Protein AF-W9CL90-F1 (afdb_monomer_lite)

InterPro domains:
  IPR006598 Glycosyl transferase CAP10 domain [PF05686] (351-623)
  IPR006598 Glycosyl transferase CAP10 domain [SM00672] (333-626)
  IPR029058 Alpha/Beta hydrolase fold [G3DSA:3.40.50.1820] (645-790)
  IPR029058 Alpha/Beta hydrolase fold [SSF53474] (654-787)
  IPR051091 Protein O-Glucosyltransferase/Glycosyltransferase 90 [PTHR12203] (60-626)

pLDDT: mean 80.27, std 22.8, range [22.78, 98.88]

Foldseek 3Di:
DDDDPVVVVVVVVVVVVVVVVVVVVVVVVVPDDCVVVVVDDDDPDDDDDDDDDDDDDDDDDDPDPPPDLFAQPPVLVVLLVVLVVVLVCVLVQADFALLSLQVVCCVVQLEFFFFCLVVLQVLCLVVLASHPRLQVLLCVLLLLLLLPFLLLQQLQLQCVCVPVVLQKKKFWQAQLARPDIGNDDPQNVLVRVLCVVRSNRFHTGMATEHRDQAFAEFAFQVSSVSSNVSSVVLRHYDLLFASDFDHPDPSHHDPPDDCDDPPDHPPSDDDQPKDWDAFAACLVRNLRLADCPFVSNDVVDDLVNLLVVAADPFLGFGSDLLSLLACSRCVVVCLLQFALRRGFHTHTYGNDLHAYAYQKHFPSGSHSHAPGSLLQPCPPQQQHADCPLFDALVQADQAEEDEEELFRHADELPRSCRHLLNVVQLVLALVSQQPPWAWAWFADLVDGSDTHIDGRDRCSVVSVRHYHYFYQYYDNYPPDDVSCVVPGDHDHDDGLSNSSSHQEYEADAGSAGDSNVLNQLQGLHAYEYEHSMDGSCPSVDGDSAQHDYARSNRRSVVNVSCQASWDDDPVCSCVVVDGTHDHDVVSSSRNSVRSNVSSVNQVDSSNSSSSVVSSSSSVSLSSGSCSSRHHDSDSSVVCVVVCVVSGSVCVVDVVDWLQQEEEDEDLVRVLLLVQLQQVCVLSVHDDGSYHHDDDDDDDDDDPDPVVSSVVSVCCCPPPDPPCVVPSSQLLPLDDPPSTDLPPPRQEYEYEDPDDPCPVSVVSNVVSSVVSVRNHDYDHFDDDPDDDDDDDDDDDCPDPVVVVVVRRPPDPPD

Structure (mmCIF, N/CA/C/O backbone):
data_AF-W9CL90-F1
#
_entry.id   AF-W9CL90-F1
#
loop_
_atom_site.group_PDB
_atom_site.id
_atom_site.type_symbol
_atom_site.label_atom_id
_atom_site.label_alt_id
_atom_site.label_comp_id
_atom_site.label_asym_id
_atom_site.label_entity_id
_atom_site.label_seq_id
_atom_site.pdbx_PDB_ins_code
_atom_site.Cartn_x
_atom_site.Cartn_y
_atom_site.Cartn_z
_atom_site.occupancy
_atom_site.B_iso_or_equiv
_atom_site.auth_seq_id
_atom_site.auth_comp_id
_atom_site.auth_asym_id
_atom_site.auth_atom_id
_atom_site.pdbx_PDB_model_num
ATOM 1 N N . MET A 1 1 ? -26.995 -78.312 32.414 1.00 48.09 1 MET A N 1
ATOM 2 C CA . MET A 1 1 ? -25.728 -77.677 31.990 1.00 48.09 1 MET A CA 1
ATOM 3 C C . MET A 1 1 ? -25.666 -76.278 32.576 1.00 48.09 1 MET A C 1
ATOM 5 O O . MET A 1 1 ? -26.435 -75.420 32.165 1.00 48.09 1 MET A O 1
ATOM 9 N N . GLY A 1 2 ? -24.845 -76.069 33.605 1.00 52.81 2 GLY A N 1
ATOM 10 C CA . GLY A 1 2 ? -24.644 -74.743 34.188 1.00 52.81 2 GLY A CA 1
ATOM 11 C C . GLY A 1 2 ? -23.597 -73.983 33.383 1.00 52.81 2 GLY A C 1
ATOM 12 O O . GLY A 1 2 ? -22.485 -74.477 33.246 1.00 52.81 2 GLY A O 1
ATOM 13 N N . LEU A 1 3 ? -23.953 -72.808 32.855 1.00 53.62 3 LEU A N 1
ATOM 14 C CA . LEU A 1 3 ? -23.000 -71.888 32.223 1.00 53.62 3 LEU A CA 1
ATOM 15 C C . LEU A 1 3 ? -21.817 -71.629 33.166 1.00 53.62 3 LEU A C 1
ATOM 17 O O . LEU A 1 3 ? -22.038 -71.260 34.327 1.00 53.62 3 LEU A O 1
ATOM 21 N N . ASP A 1 4 ? -20.604 -71.829 32.650 1.00 75.38 4 ASP A N 1
ATOM 22 C CA . ASP A 1 4 ? -19.334 -71.612 33.341 1.00 75.38 4 ASP A CA 1
ATOM 23 C C . ASP A 1 4 ? -19.204 -70.154 33.828 1.00 75.38 4 ASP A C 1
ATOM 25 O O . ASP A 1 4 ? -19.777 -69.213 33.263 1.00 75.38 4 ASP A O 1
ATOM 29 N N . ARG A 1 5 ? -18.462 -69.961 34.922 1.00 64.25 5 ARG A N 1
ATOM 30 C CA . ARG A 1 5 ? -18.294 -68.688 35.638 1.00 64.25 5 ARG A CA 1
ATOM 31 C C . ARG A 1 5 ? -17.820 -67.563 34.714 1.00 64.25 5 ARG A C 1
ATOM 33 O O . ARG A 1 5 ? -18.235 -66.421 34.913 1.00 64.25 5 ARG A O 1
ATOM 40 N N . GLY A 1 6 ? -17.000 -67.877 33.707 1.00 71.12 6 GLY A N 1
ATOM 41 C CA . GLY A 1 6 ? -16.540 -66.917 32.700 1.00 71.12 6 GLY A CA 1
ATOM 42 C C . GLY A 1 6 ? -17.664 -66.438 31.780 1.00 71.12 6 GLY A C 1
ATOM 43 O O . GLY A 1 6 ? -17.847 -65.235 31.597 1.00 71.12 6 GLY A O 1
ATOM 44 N N . GLN A 1 7 ? -18.493 -67.360 31.288 1.00 65.06 7 GLN A N 1
ATOM 45 C CA . GLN A 1 7 ? -19.619 -67.035 30.408 1.00 65.06 7 GLN A CA 1
ATOM 46 C C . GLN A 1 7 ? -20.720 -66.264 31.139 1.00 65.06 7 GLN A C 1
ATOM 48 O O . GLN A 1 7 ? -21.286 -65.333 30.572 1.00 65.06 7 GLN A O 1
ATOM 53 N N . ARG A 1 8 ? -20.969 -66.563 32.422 1.00 68.88 8 ARG A N 1
ATOM 54 C CA . ARG A 1 8 ? -21.892 -65.762 33.248 1.00 68.88 8 ARG A CA 1
ATOM 55 C C . ARG A 1 8 ? -21.402 -64.331 33.433 1.00 68.88 8 ARG A C 1
ATOM 57 O O . ARG A 1 8 ? -22.210 -63.416 33.363 1.00 68.88 8 ARG A O 1
ATOM 64 N N . ARG A 1 9 ? -20.097 -64.126 33.642 1.00 68.00 9 ARG A N 1
ATOM 65 C CA . ARG A 1 9 ? -19.510 -62.781 33.770 1.00 68.00 9 ARG A CA 1
ATOM 66 C C . ARG A 1 9 ? -19.570 -62.006 32.461 1.00 68.00 9 ARG A C 1
ATOM 68 O O . ARG A 1 9 ? -19.893 -60.826 32.491 1.00 68.00 9 ARG A O 1
ATOM 75 N N . PHE A 1 10 ? -19.331 -62.670 31.335 1.00 71.44 10 PHE A N 1
ATOM 76 C CA . PHE A 1 10 ? -19.436 -62.048 30.018 1.00 71.44 10 PHE A CA 1
ATOM 77 C C . PHE A 1 10 ? -20.881 -61.654 29.680 1.00 71.44 10 PHE A C 1
ATOM 79 O O . PHE A 1 10 ? -21.128 -60.532 29.246 1.00 71.44 10 PHE A O 1
ATOM 86 N N . PHE A 1 11 ? -21.853 -62.525 29.969 1.00 73.12 11 PHE A N 1
ATOM 87 C CA . PHE A 1 11 ? -23.269 -62.207 29.773 1.00 73.12 11 PHE A CA 1
ATOM 88 C C . PHE A 1 11 ? -23.740 -61.084 30.703 1.00 73.12 11 PHE A C 1
ATOM 90 O O . PHE A 1 11 ? -24.457 -60.188 30.270 1.00 73.12 11 PHE A O 1
ATOM 97 N N . LEU A 1 12 ? -23.295 -61.091 31.965 1.00 72.50 12 LEU A N 1
ATOM 98 C CA . LEU A 1 12 ? -23.587 -60.011 32.907 1.00 72.50 12 LEU A CA 1
ATOM 99 C C . LEU A 1 12 ? -22.992 -58.683 32.422 1.00 72.50 12 LEU A C 1
ATOM 101 O O . LEU A 1 12 ? -23.651 -57.655 32.511 1.00 72.50 12 LEU A O 1
ATOM 105 N N . PHE A 1 13 ? -21.777 -58.711 31.867 1.00 75.75 13 PHE A N 1
ATOM 106 C CA . PHE A 1 13 ? -21.130 -57.528 31.309 1.00 75.75 13 PHE A CA 1
ATOM 107 C C . PHE A 1 13 ? -21.915 -56.977 30.115 1.00 75.75 13 PHE A C 1
ATOM 109 O O . PHE A 1 13 ? -22.248 -55.799 30.114 1.00 75.75 13 PHE A O 1
ATOM 116 N N . LEU A 1 14 ? -22.318 -57.826 29.164 1.00 75.81 14 LEU A N 1
ATOM 117 C CA . LEU A 1 14 ? -23.127 -57.405 28.013 1.00 75.81 14 LEU A CA 1
ATOM 118 C C . LEU A 1 14 ? -24.494 -56.840 28.418 1.00 75.81 14 LEU A C 1
ATOM 120 O O . LEU A 1 14 ? -24.935 -55.844 27.847 1.00 75.81 14 LEU A O 1
ATOM 124 N N . VAL A 1 15 ? -25.149 -57.431 29.421 1.00 80.38 15 VAL A N 1
ATOM 125 C CA . VAL A 1 15 ? -26.426 -56.922 29.946 1.00 80.38 15 VAL A CA 1
ATOM 126 C C . VAL A 1 15 ? -26.234 -55.569 30.633 1.00 80.38 15 VAL A C 1
ATOM 128 O O . VAL A 1 15 ? -27.025 -54.657 30.406 1.00 80.38 15 VAL A O 1
ATOM 131 N N . VAL A 1 16 ? -25.166 -55.395 31.416 1.00 78.88 16 VAL A N 1
ATOM 132 C CA . VAL A 1 16 ? -24.849 -54.115 32.069 1.00 78.88 16 VAL A CA 1
ATOM 133 C C . VAL A 1 16 ? -24.507 -53.042 31.035 1.00 78.88 16 VAL A C 1
ATOM 135 O O . VAL A 1 16 ? -25.037 -51.938 31.117 1.00 78.88 16 VAL A O 1
ATOM 138 N N . THR A 1 17 ? -23.699 -53.353 30.020 1.00 77.94 17 THR A N 1
ATOM 139 C CA . THR A 1 17 ? -23.382 -52.410 28.937 1.00 77.94 17 THR A CA 1
ATOM 140 C C . THR A 1 17 ? -24.631 -52.051 28.130 1.00 77.94 17 THR A C 1
ATOM 142 O O . THR A 1 17 ? -24.855 -50.877 27.846 1.00 77.94 17 THR A O 1
ATOM 145 N N . GLY A 1 18 ? -25.492 -53.028 27.826 1.00 82.62 18 GLY A N 1
ATOM 146 C CA . GLY A 1 18 ? -26.768 -52.796 27.149 1.00 82.62 18 GLY A CA 1
ATOM 147 C C . GLY A 1 18 ? -27.716 -51.907 27.956 1.00 82.62 18 GLY A C 1
ATOM 148 O O . GLY A 1 18 ? -28.317 -50.993 27.397 1.00 82.62 18 GLY A O 1
ATOM 149 N N . LEU A 1 19 ? -27.796 -52.107 29.276 1.00 72.12 19 LEU A N 1
ATOM 150 C CA . LEU A 1 19 ? -28.593 -51.265 30.171 1.00 72.12 19 LEU A CA 1
ATOM 151 C C . LEU A 1 19 ? -28.024 -49.850 30.295 1.00 72.12 19 LEU A C 1
ATOM 153 O O . LEU A 1 19 ? -28.802 -48.905 30.280 1.00 72.12 19 LEU A O 1
ATOM 157 N N . ILE A 1 20 ? -26.698 -49.681 30.348 1.00 74.50 20 ILE A N 1
ATOM 158 C CA . ILE A 1 20 ? -26.055 -48.356 30.361 1.00 74.50 20 ILE A CA 1
ATOM 159 C C . ILE A 1 20 ? -26.360 -47.607 29.063 1.00 74.50 20 ILE A C 1
ATOM 161 O O . ILE A 1 20 ? -26.754 -46.447 29.109 1.00 74.50 20 ILE A O 1
ATOM 165 N N . ILE A 1 21 ? -26.245 -48.273 27.911 1.00 74.94 21 ILE A N 1
ATOM 166 C CA . ILE A 1 21 ? -26.557 -47.673 26.609 1.00 74.94 21 ILE A CA 1
ATOM 167 C C . ILE A 1 21 ? -28.049 -47.327 26.519 1.00 74.94 21 ILE A C 1
ATOM 169 O O . ILE A 1 21 ? -28.396 -46.252 26.033 1.00 74.94 21 ILE A O 1
ATOM 173 N N . LEU A 1 22 ? -28.938 -48.194 27.009 1.00 70.50 22 LEU A N 1
ATOM 174 C CA . LEU A 1 22 ? -30.378 -47.931 27.038 1.00 70.50 22 LEU A CA 1
ATOM 175 C C . LEU A 1 22 ? -30.711 -46.735 27.942 1.00 70.50 22 LEU A C 1
ATOM 177 O O . LEU A 1 22 ? -31.486 -45.874 27.539 1.00 70.50 22 LEU A O 1
ATOM 181 N N . PHE A 1 23 ? -30.092 -46.645 29.122 1.00 63.16 23 PHE A N 1
ATOM 182 C CA . PHE A 1 23 ? -30.293 -45.540 30.062 1.00 63.16 23 PHE A CA 1
ATOM 183 C C . PHE A 1 23 ? -29.749 -44.221 29.504 1.00 63.16 23 PHE A C 1
ATOM 185 O O . PHE A 1 23 ? -30.415 -43.197 29.590 1.00 63.16 23 PHE A O 1
ATOM 192 N N . PHE A 1 24 ? -28.584 -44.253 28.851 1.00 64.00 24 PHE A N 1
ATOM 193 C CA . PHE A 1 24 ? -27.991 -43.079 28.210 1.00 64.00 24 PHE A CA 1
ATOM 194 C C . PHE A 1 24 ? -28.850 -42.576 27.041 1.00 64.00 24 PHE A C 1
ATOM 196 O O . PHE A 1 24 ? -29.057 -41.373 26.892 1.00 64.00 24 PHE A O 1
ATOM 203 N N . ASN A 1 25 ? -29.415 -43.491 26.247 1.00 57.31 25 ASN A N 1
ATOM 204 C CA . ASN A 1 25 ? -30.328 -43.139 25.160 1.00 57.31 25 ASN A CA 1
ATOM 205 C C . ASN A 1 25 ? -31.690 -42.641 25.673 1.00 57.31 25 ASN A C 1
ATOM 207 O O . ASN A 1 25 ? -32.217 -41.675 25.128 1.00 57.31 25 ASN A O 1
ATOM 211 N N . LEU A 1 26 ? -32.243 -43.237 26.737 1.00 56.31 26 LEU A N 1
ATOM 212 C CA . LEU A 1 26 ? -33.480 -42.765 27.376 1.00 56.31 26 LEU A CA 1
ATOM 213 C C . LEU A 1 26 ? -33.299 -41.388 28.038 1.00 56.31 26 LEU A C 1
ATOM 215 O O . LEU A 1 26 ? -34.184 -40.547 27.910 1.00 56.31 26 LEU A O 1
ATOM 219 N N . SER A 1 27 ? -32.149 -41.118 28.664 1.00 47.44 27 SER A N 1
ATOM 220 C CA . SER A 1 27 ? -31.823 -39.799 29.230 1.00 47.44 27 SER A CA 1
ATOM 221 C C . SER A 1 27 ? -31.562 -38.725 28.170 1.00 47.44 27 SER A C 1
ATOM 223 O O . SER A 1 27 ? -31.896 -37.564 28.394 1.00 47.44 27 SER A O 1
ATOM 225 N N . MET A 1 28 ? -31.015 -39.091 27.007 1.00 50.53 28 MET A N 1
ATOM 226 C CA . MET A 1 28 ? -30.909 -38.187 25.851 1.00 50.53 28 MET A CA 1
ATOM 227 C C . MET A 1 28 ? -32.284 -37.864 25.245 1.00 50.53 28 MET A C 1
ATOM 229 O O . MET A 1 28 ? -32.497 -36.756 24.763 1.00 50.53 28 MET A O 1
ATOM 233 N N . LEU A 1 29 ? -33.232 -38.808 25.296 1.00 47.31 29 LEU A N 1
ATOM 234 C CA . LEU A 1 29 ? -34.600 -38.626 24.799 1.00 47.31 29 LEU A CA 1
ATOM 235 C C . LEU A 1 29 ? -35.500 -37.819 25.753 1.00 47.31 29 LEU A C 1
ATOM 237 O O . LEU A 1 29 ? -36.477 -37.237 25.290 1.00 47.31 29 LEU A O 1
ATOM 241 N N . SER A 1 30 ? -35.188 -37.750 27.053 1.00 46.91 30 SER A N 1
ATOM 242 C CA . SER A 1 30 ? -35.998 -37.026 28.049 1.00 46.91 30 SER A CA 1
ATOM 243 C C . SER A 1 30 ? -35.597 -35.563 28.276 1.00 46.91 30 SER A C 1
ATOM 245 O O . SER A 1 30 ? -36.215 -34.901 29.106 1.00 46.91 30 SER A O 1
ATOM 247 N N . GLY A 1 31 ? -34.581 -35.038 27.577 1.00 43.25 31 GLY A N 1
ATOM 248 C CA . GLY A 1 31 ? -34.228 -33.608 27.608 1.00 43.25 31 GLY A CA 1
ATOM 249 C C . GLY A 1 31 ? -33.815 -33.055 28.981 1.00 43.25 31 GLY A C 1
ATOM 250 O O . GLY A 1 31 ? -33.847 -31.848 29.198 1.00 43.25 31 GLY A O 1
ATOM 251 N N . THR A 1 32 ? -33.439 -33.914 29.928 1.00 43.84 32 THR A N 1
ATOM 252 C CA . THR A 1 32 ? -33.019 -33.503 31.273 1.00 43.84 32 THR A CA 1
ATOM 253 C C . THR A 1 32 ? -31.520 -33.208 31.312 1.00 43.84 32 THR A C 1
ATOM 255 O O . THR A 1 32 ? -30.696 -34.113 31.196 1.00 43.84 32 THR A O 1
ATOM 258 N N . ASP A 1 33 ? -31.178 -31.934 31.506 1.00 43.72 33 ASP A N 1
ATOM 259 C CA . ASP A 1 33 ? -29.817 -31.415 31.665 1.00 43.72 33 ASP A CA 1
ATOM 260 C C . ASP A 1 33 ? -29.103 -32.029 32.889 1.00 43.72 33 ASP A C 1
ATOM 262 O O . ASP A 1 33 ? -29.342 -31.670 34.046 1.00 43.72 33 ASP A O 1
ATOM 266 N N . MET A 1 34 ? -28.202 -32.980 32.632 1.00 40.06 34 MET A N 1
ATOM 267 C CA . MET A 1 34 ? -27.431 -33.683 33.661 1.00 40.06 34 MET A CA 1
ATOM 268 C C . MET A 1 34 ? -26.185 -32.908 34.131 1.00 40.06 34 MET A C 1
ATOM 270 O O . MET A 1 34 ? -25.451 -33.401 34.989 1.00 40.06 34 MET A O 1
ATOM 274 N N . ARG A 1 35 ? -25.928 -31.696 33.613 1.00 42.03 35 ARG A N 1
ATOM 275 C CA . ARG A 1 35 ? -24.777 -30.872 34.027 1.00 42.03 35 ARG A CA 1
ATOM 276 C C . ARG A 1 35 ? -25.053 -30.093 35.318 1.00 42.03 35 ARG A C 1
ATOM 278 O O . ARG A 1 35 ? -24.118 -29.791 36.059 1.00 42.03 35 ARG A O 1
ATOM 285 N N . SER A 1 36 ? -26.324 -29.850 35.645 1.00 41.22 36 SER A N 1
ATOM 286 C CA . SER A 1 36 ? -26.751 -29.189 36.891 1.00 41.22 36 SER A CA 1
ATOM 287 C C . SER A 1 36 ? -26.841 -30.141 38.100 1.00 41.22 36 SER A C 1
ATOM 289 O O . SER A 1 36 ? -26.612 -29.718 39.234 1.00 41.22 36 SER A O 1
ATOM 291 N N . ASN A 1 37 ? -27.075 -31.441 37.875 1.00 38.84 37 ASN A N 1
ATOM 292 C CA . ASN A 1 37 ? -27.251 -32.441 38.942 1.00 38.84 37 ASN A CA 1
ATOM 293 C C . ASN A 1 37 ? -25.967 -33.185 39.359 1.00 38.84 37 ASN A C 1
ATOM 295 O O . ASN A 1 37 ? -25.951 -33.844 40.396 1.00 38.84 37 ASN A O 1
ATOM 299 N N . LEU A 1 38 ? -24.854 -33.014 38.637 1.00 41.00 38 LEU A N 1
ATOM 300 C CA . LEU A 1 38 ? -23.537 -33.532 39.045 1.00 41.00 38 LEU A CA 1
ATOM 301 C C . LEU A 1 38 ? -22.841 -32.685 40.131 1.00 41.00 38 LEU A C 1
ATOM 303 O O . LEU A 1 38 ? -21.807 -33.090 40.652 1.00 41.00 38 LEU A O 1
ATOM 307 N N . LYS A 1 39 ? -23.428 -31.549 40.543 1.00 40.12 39 LYS A N 1
ATOM 308 C CA . LYS A 1 39 ? -22.955 -30.743 41.687 1.00 40.12 39 LYS A CA 1
ATOM 309 C C . LYS A 1 39 ? -23.517 -31.183 43.050 1.00 40.12 39 LYS A C 1
ATOM 311 O O . LYS A 1 39 ? -23.249 -30.521 44.047 1.00 40.12 39 LYS A O 1
ATOM 316 N N . LYS A 1 40 ? -24.296 -32.273 43.123 1.00 36.72 40 LYS A N 1
ATOM 317 C CA . LYS A 1 40 ? -24.965 -32.721 44.364 1.00 36.72 40 LYS A CA 1
ATOM 318 C C . LYS A 1 40 ? -24.824 -34.222 44.657 1.00 36.72 40 LYS A C 1
ATOM 320 O O . LYS A 1 40 ? -25.774 -34.848 45.116 1.00 36.72 40 LYS A O 1
ATOM 325 N N . ILE A 1 41 ? -23.642 -34.801 44.441 1.00 36.09 41 ILE A N 1
ATOM 326 C CA . ILE A 1 41 ? -23.310 -36.120 45.010 1.00 36.09 41 ILE A CA 1
ATOM 327 C C . ILE A 1 41 ? -22.367 -35.909 46.207 1.00 36.09 41 ILE A C 1
ATOM 329 O O . ILE A 1 41 ? -21.264 -35.396 46.016 1.00 36.09 41 ILE A O 1
ATOM 333 N N . PRO A 1 42 ? -22.769 -36.274 47.437 1.00 31.05 42 PRO A N 1
ATOM 334 C CA . PRO A 1 42 ? -21.910 -36.178 48.608 1.00 31.05 42 PRO A CA 1
ATOM 335 C C . PRO A 1 42 ? -20.895 -37.329 48.620 1.00 31.05 42 PRO A C 1
ATOM 337 O O . PRO A 1 42 ? -21.272 -38.499 48.612 1.00 31.05 42 PRO A O 1
ATOM 340 N N . ILE A 1 43 ? -19.604 -36.994 48.677 1.00 39.03 43 ILE A N 1
ATOM 341 C CA . ILE A 1 43 ? -18.529 -37.934 49.017 1.00 39.03 43 ILE A CA 1
ATOM 342 C C . ILE A 1 43 ? -18.464 -38.011 50.554 1.00 39.03 43 ILE A C 1
ATOM 344 O O . ILE A 1 43 ? -18.226 -36.984 51.193 1.00 39.03 43 ILE A O 1
ATOM 348 N N . PRO A 1 44 ? -18.659 -39.180 51.190 1.00 28.27 44 PRO A N 1
ATOM 349 C CA . PRO A 1 44 ? -18.466 -39.320 52.630 1.00 28.27 44 PRO A CA 1
ATOM 350 C C . PRO A 1 44 ? -16.968 -39.241 52.958 1.00 28.27 44 PRO A C 1
ATOM 352 O O . PRO A 1 44 ? -16.210 -40.090 52.496 1.00 28.27 44 PRO A O 1
ATOM 355 N N . GLY A 1 45 ? -16.528 -38.265 53.768 1.00 36.53 45 GLY A N 1
ATOM 356 C CA . GLY A 1 45 ? -15.206 -38.374 54.408 1.00 36.53 45 GLY A CA 1
ATOM 357 C C . GLY A 1 45 ? -14.374 -37.126 54.712 1.00 36.53 45 GLY A C 1
ATOM 358 O O . GLY A 1 45 ? -13.262 -37.313 55.192 1.00 36.53 45 GLY A O 1
ATOM 359 N N . LEU A 1 46 ? -14.833 -35.886 54.512 1.00 32.31 46 LEU A N 1
ATOM 360 C CA . LEU A 1 46 ? -14.036 -34.704 54.891 1.00 32.31 46 LEU A CA 1
ATOM 361 C C . LEU A 1 46 ? -14.826 -33.728 55.773 1.00 32.31 46 LEU A C 1
ATOM 363 O O . LEU A 1 46 ? -15.954 -33.351 55.478 1.00 32.31 46 LEU A O 1
ATOM 367 N N . LYS A 1 47 ? -14.216 -33.408 56.920 1.00 32.75 47 LYS A N 1
ATOM 368 C CA . LYS A 1 47 ? -14.766 -32.670 58.062 1.00 32.75 47 LYS A CA 1
ATOM 369 C C . LYS A 1 47 ? -14.925 -31.165 57.780 1.00 32.75 47 LYS A C 1
ATOM 371 O O . LYS A 1 47 ? -14.038 -30.543 57.213 1.00 32.75 47 LYS A O 1
ATOM 376 N N . ASN A 1 48 ? -16.037 -30.632 58.292 1.00 28.11 48 ASN A N 1
ATOM 377 C CA . ASN A 1 48 ? -16.426 -29.241 58.589 1.00 28.11 48 ASN A CA 1
ATOM 378 C C . ASN A 1 48 ? -15.295 -28.200 58.751 1.00 28.11 48 ASN A C 1
ATOM 380 O O . ASN A 1 48 ? -14.370 -28.464 59.521 1.00 28.11 48 ASN A O 1
ATOM 384 N N . LYS A 1 49 ? -15.469 -26.969 58.217 1.00 30.06 49 LYS A N 1
ATOM 385 C CA . LYS A 1 49 ? -15.983 -25.730 58.895 1.00 30.06 49 LYS A CA 1
ATOM 386 C C . LYS A 1 49 ? -15.780 -24.458 58.000 1.00 30.06 49 LYS A C 1
ATOM 388 O O . LYS A 1 49 ? -15.012 -24.559 57.052 1.00 30.06 49 LYS A O 1
ATOM 393 N N . PRO A 1 50 ? -16.359 -23.271 58.312 1.00 29.48 50 PRO A N 1
ATOM 394 C CA . PRO A 1 50 ? -17.721 -22.829 57.990 1.00 29.48 50 PRO A CA 1
ATOM 395 C C . PRO A 1 50 ? -17.799 -21.585 57.063 1.00 29.48 50 PRO A C 1
ATOM 397 O O . PRO A 1 50 ? -16.793 -20.986 56.697 1.00 29.48 50 PRO A O 1
ATOM 400 N N . ASP A 1 51 ? -19.047 -21.240 56.753 1.00 26.50 51 ASP A N 1
ATOM 401 C CA . ASP A 1 51 ? -19.606 -20.184 55.902 1.00 26.50 51 ASP A CA 1
ATOM 402 C C . ASP A 1 51 ? -19.061 -18.748 56.033 1.00 26.50 51 ASP A C 1
ATOM 404 O O . ASP A 1 51 ? -18.780 -18.257 57.128 1.00 26.50 51 ASP A O 1
ATOM 408 N N . SER A 1 52 ? -19.116 -18.027 54.905 1.00 26.47 52 SER A N 1
ATOM 409 C CA . SER A 1 52 ? -19.576 -16.633 54.872 1.00 26.47 52 SER A CA 1
ATOM 410 C C . SER A 1 52 ? -20.437 -16.369 53.623 1.00 26.47 52 SER A C 1
ATOM 412 O O . SER A 1 52 ? -19.972 -16.520 52.492 1.00 26.47 52 SER A O 1
ATOM 414 N N . ASP A 1 53 ? -21.687 -16.000 53.905 1.00 25.78 53 ASP A N 1
ATOM 415 C CA . ASP A 1 53 ? -22.757 -15.365 53.117 1.00 25.78 53 ASP A CA 1
ATOM 416 C C . ASP A 1 53 ? -22.357 -14.621 51.826 1.00 25.78 53 ASP A C 1
ATOM 418 O O . ASP A 1 53 ? -21.394 -13.864 51.806 1.00 25.78 53 ASP A O 1
ATOM 422 N N . SER A 1 54 ? -23.037 -14.903 50.701 1.00 25.47 54 SER A N 1
ATOM 423 C CA . SER A 1 54 ? -24.166 -14.138 50.099 1.00 25.47 54 SER A CA 1
ATOM 424 C C . SER A 1 54 ? -23.683 -12.912 49.293 1.00 25.47 54 SER A C 1
ATOM 426 O O . SER A 1 54 ? -22.804 -12.193 49.731 1.00 25.47 54 SER A O 1
ATOM 428 N N . SER A 1 55 ? -24.120 -12.585 48.076 1.00 26.45 55 SER A N 1
ATOM 429 C CA . SER A 1 55 ? -25.259 -12.976 47.246 1.00 26.45 55 SER A CA 1
ATOM 430 C C . SER A 1 55 ? -24.916 -12.671 45.774 1.00 26.45 55 SER A C 1
ATOM 432 O O . SER A 1 55 ? -24.527 -11.548 45.457 1.00 26.45 55 SER A O 1
ATOM 434 N N . LYS A 1 56 ? -25.087 -13.638 44.864 1.00 24.27 56 LYS A N 1
ATOM 435 C CA . LYS A 1 56 ? -25.134 -13.405 43.410 1.00 24.27 56 LYS A CA 1
ATOM 436 C C . LYS A 1 56 ? -26.599 -13.307 42.988 1.00 24.27 56 LYS A C 1
ATOM 438 O O . LYS A 1 56 ? -27.326 -14.286 43.144 1.00 24.27 56 LYS A O 1
ATOM 443 N N . SER A 1 57 ? -27.015 -12.165 42.449 1.00 24.70 57 SER A N 1
ATOM 444 C CA . SER A 1 57 ? -28.187 -12.077 41.577 1.00 24.70 57 SER A CA 1
ATOM 445 C C . SER A 1 57 ? -27.782 -12.478 40.153 1.00 24.70 57 SER A C 1
ATOM 447 O O . SER A 1 57 ? -26.685 -12.179 39.684 1.00 24.70 57 SER A O 1
ATOM 449 N N . SER A 1 58 ? -28.650 -13.257 39.515 1.00 22.78 58 SER A N 1
ATOM 450 C CA . SER A 1 58 ? -28.472 -13.887 38.205 1.00 22.78 58 SER A CA 1
ATOM 451 C C . SER A 1 58 ? -28.377 -12.875 37.053 1.00 22.78 58 SER A C 1
ATOM 453 O O . SER A 1 58 ? -29.117 -11.894 37.077 1.00 22.78 58 SER A O 1
ATOM 455 N N . PRO A 1 59 ? -27.581 -13.131 35.996 1.00 25.72 59 PRO A N 1
ATOM 456 C CA . PRO A 1 59 ? -27.713 -12.415 34.734 1.00 25.72 59 PRO A CA 1
ATOM 457 C C . PRO A 1 59 ? -28.842 -13.038 33.903 1.00 25.72 59 PRO A C 1
ATOM 459 O O . PRO A 1 59 ? -28.813 -14.228 33.579 1.00 25.72 59 PRO A O 1
ATOM 462 N N . SER A 1 60 ? -29.852 -12.236 33.577 1.00 24.75 60 SER A N 1
ATOM 463 C CA . SER A 1 60 ? -30.861 -12.548 32.568 1.00 24.75 60 SER A CA 1
ATOM 464 C C . SER A 1 60 ? -30.248 -12.391 31.176 1.00 24.75 60 SER A C 1
ATOM 466 O O . SER A 1 60 ? -29.980 -11.274 30.742 1.00 24.75 60 SER A O 1
ATOM 468 N N . HIS A 1 61 ? -30.039 -13.503 30.474 1.00 30.77 61 HIS A N 1
ATOM 469 C CA . HIS A 1 61 ? -29.849 -13.501 29.026 1.00 30.77 61 HIS A CA 1
ATOM 470 C C . HIS A 1 61 ? -31.209 -13.299 28.350 1.00 30.77 61 HIS A C 1
ATOM 472 O O . HIS A 1 61 ? -32.031 -14.215 28.326 1.00 30.77 61 HIS A O 1
ATOM 478 N N . GLN A 1 62 ? -31.428 -12.104 27.812 1.00 25.44 62 GLN A N 1
ATOM 479 C CA . GLN A 1 62 ? -32.374 -11.844 26.731 1.00 25.44 62 GLN A CA 1
ATOM 480 C C . GLN A 1 62 ? -31.694 -10.887 25.751 1.00 25.44 62 GLN A C 1
ATOM 482 O O . GLN A 1 62 ? -31.894 -9.682 25.806 1.00 25.44 62 GLN A O 1
ATOM 487 N N . ASP A 1 63 ? -30.874 -11.448 24.862 1.00 28.44 63 ASP A N 1
ATOM 488 C CA . ASP A 1 63 ? -30.547 -10.805 23.593 1.00 28.44 63 ASP A CA 1
ATOM 489 C C . ASP A 1 63 ? -31.784 -10.959 22.698 1.00 28.44 63 ASP A C 1
ATOM 491 O O . ASP A 1 63 ? -31.989 -11.984 22.047 1.00 28.44 63 ASP A O 1
ATOM 495 N N . GLN A 1 64 ? -32.683 -9.976 22.749 1.00 27.06 64 GLN A N 1
ATOM 496 C CA . GLN A 1 64 ? -33.656 -9.775 21.683 1.00 27.06 64 GLN A CA 1
ATOM 497 C C . GLN A 1 64 ? -32.973 -8.947 20.595 1.00 27.06 64 GLN A C 1
ATOM 499 O O . GLN A 1 64 ? -32.811 -7.737 20.735 1.00 27.06 64 GLN A O 1
ATOM 504 N N . GLU A 1 65 ? -32.585 -9.606 19.502 1.00 30.56 65 GLU A N 1
ATOM 505 C CA . GLU A 1 65 ? -32.336 -8.943 18.223 1.00 30.56 65 GLU A CA 1
ATOM 506 C C . GLU A 1 65 ? -33.618 -8.230 17.781 1.00 30.56 65 GLU A C 1
ATOM 508 O O . GLU A 1 65 ? -34.528 -8.806 17.181 1.00 30.56 65 GLU A O 1
ATOM 513 N N . VAL A 1 66 ? -33.702 -6.942 18.097 1.00 28.69 66 VAL A N 1
ATOM 514 C CA . VAL A 1 66 ? -34.632 -6.037 17.438 1.00 28.69 66 VAL A CA 1
ATOM 515 C C . VAL A 1 66 ? -34.009 -5.703 16.087 1.00 28.69 66 VAL A C 1
ATOM 517 O O . VAL A 1 66 ? -33.234 -4.758 15.969 1.00 28.69 66 VAL A O 1
ATOM 520 N N . VAL A 1 67 ? -34.352 -6.479 15.055 1.00 32.00 67 VAL A N 1
ATOM 521 C CA . VAL A 1 67 ? -34.254 -6.015 13.665 1.00 32.00 67 VAL A CA 1
ATOM 522 C C . VAL A 1 67 ? -35.225 -4.840 13.547 1.00 32.00 67 VAL A C 1
ATOM 524 O O . VAL A 1 67 ? -36.427 -5.012 13.348 1.00 32.00 67 VAL A O 1
ATOM 527 N N . GLY A 1 68 ? -34.715 -3.642 13.823 1.00 32.34 68 GLY A N 1
ATOM 528 C CA . GLY A 1 68 ? -35.462 -2.401 13.746 1.00 32.34 68 GLY A CA 1
ATOM 529 C C . GLY A 1 68 ? -35.807 -2.088 12.297 1.00 32.34 68 GLY A C 1
ATOM 530 O O . GLY A 1 68 ? -34.926 -1.957 11.458 1.00 32.34 68 GLY A O 1
ATOM 531 N N . ASP A 1 69 ? -37.101 -1.926 12.045 1.00 35.62 69 ASP A N 1
ATOM 532 C CA . ASP A 1 69 ? -37.769 -1.488 10.810 1.00 35.62 69 ASP A CA 1
ATOM 533 C C . ASP A 1 69 ? -37.452 -0.013 10.437 1.00 35.62 69 ASP A C 1
ATOM 535 O O . ASP A 1 69 ? -38.284 0.723 9.912 1.00 35.62 69 ASP A O 1
ATOM 539 N N . THR A 1 70 ? -36.248 0.462 10.760 1.00 48.12 70 THR A N 1
ATOM 540 C CA . THR A 1 70 ? -35.730 1.792 10.421 1.00 48.12 70 THR A CA 1
ATOM 541 C C . THR A 1 70 ? -34.440 1.587 9.650 1.00 48.12 70 THR A C 1
ATOM 543 O O . THR A 1 70 ? -33.493 1.047 10.214 1.00 48.12 70 THR A O 1
ATOM 546 N N . ALA A 1 71 ? -34.405 1.989 8.376 1.00 66.56 71 ALA A N 1
ATOM 547 C CA . ALA A 1 71 ? -33.184 1.969 7.576 1.00 66.56 71 ALA A CA 1
ATOM 548 C C . ALA A 1 71 ? -32.073 2.687 8.354 1.00 66.56 71 ALA A C 1
ATOM 550 O O . ALA A 1 71 ? -32.193 3.888 8.592 1.00 66.56 71 ALA A O 1
ATOM 551 N N . ASP A 1 72 ? -31.058 1.949 8.805 1.00 81.00 72 ASP A N 1
ATOM 552 C CA . ASP A 1 72 ? -29.899 2.514 9.489 1.00 81.00 72 ASP A CA 1
ATOM 553 C C . ASP A 1 72 ? -29.170 3.452 8.512 1.00 81.00 72 ASP A C 1
ATOM 555 O O . ASP A 1 72 ? -28.799 3.049 7.406 1.00 81.00 72 ASP A O 1
ATOM 559 N N . GLN A 1 73 ? -29.041 4.727 8.886 1.00 90.62 73 GLN A N 1
ATOM 560 C CA . GLN A 1 73 ? -28.454 5.785 8.059 1.00 90.62 73 GLN A CA 1
ATOM 561 C C . GLN A 1 73 ? -27.038 6.153 8.513 1.00 90.62 73 GLN A C 1
ATOM 563 O O . GLN A 1 73 ? -26.569 7.257 8.230 1.00 90.62 73 GLN A O 1
ATOM 568 N N . HIS A 1 74 ? -26.344 5.273 9.239 1.00 93.69 74 HIS A N 1
ATOM 569 C CA . HIS A 1 74 ? -24.968 5.527 9.635 1.00 93.69 74 HIS A CA 1
ATOM 570 C C . HIS A 1 74 ? -24.062 5.689 8.391 1.00 93.69 74 HIS A C 1
ATOM 572 O O . HIS A 1 74 ? -24.123 4.855 7.481 1.00 93.69 74 HIS A O 1
ATOM 578 N N . PRO A 1 75 ? -23.164 6.698 8.333 1.00 94.38 75 PRO A N 1
ATOM 579 C CA . PRO A 1 75 ? -22.350 6.966 7.139 1.00 94.38 75 PRO A CA 1
ATOM 580 C C . PRO A 1 75 ? -21.500 5.780 6.653 1.00 94.38 75 PRO A C 1
ATOM 582 O O . PRO A 1 75 ? -21.314 5.601 5.450 1.00 94.38 75 PRO A O 1
ATOM 585 N N . ILE A 1 76 ? -21.031 4.924 7.572 1.00 96.06 76 ILE A N 1
ATOM 586 C CA . ILE A 1 76 ? -20.265 3.709 7.232 1.00 96.06 76 ILE A CA 1
ATOM 587 C C . ILE A 1 76 ? -21.054 2.774 6.301 1.00 96.06 76 ILE A C 1
ATOM 589 O O . ILE A 1 76 ? -20.461 2.191 5.394 1.00 96.06 76 ILE A O 1
ATOM 593 N N . ALA A 1 77 ? -22.379 2.666 6.447 1.00 91.88 77 ALA A N 1
ATOM 594 C CA . ALA A 1 77 ? -23.190 1.813 5.578 1.00 91.88 77 ALA A CA 1
ATOM 595 C C . ALA A 1 77 ? -23.123 2.264 4.105 1.00 91.88 77 ALA A C 1
ATOM 597 O O . ALA A 1 77 ? -23.020 1.435 3.196 1.00 91.88 77 ALA A O 1
ATOM 598 N N . ALA A 1 78 ? -23.115 3.580 3.860 1.00 91.62 78 ALA A N 1
ATOM 599 C CA . ALA A 1 78 ? -22.956 4.142 2.521 1.00 91.62 78 ALA A CA 1
ATOM 600 C C . ALA A 1 78 ? -21.549 3.881 1.956 1.00 91.62 78 ALA A C 1
ATOM 602 O O . ALA A 1 78 ? -21.436 3.439 0.812 1.00 91.62 78 ALA A O 1
ATOM 603 N N . LEU A 1 79 ? -20.501 4.059 2.771 1.00 96.69 79 LEU A N 1
ATOM 604 C CA . LEU A 1 79 ? -19.109 3.783 2.386 1.00 96.69 79 LEU A CA 1
ATOM 605 C C . LEU A 1 79 ? -18.905 2.313 1.992 1.00 96.69 79 LEU A C 1
ATOM 607 O O . LEU A 1 79 ? -18.277 2.016 0.978 1.00 96.69 79 LEU A O 1
ATOM 611 N N . MET A 1 80 ? -19.496 1.382 2.746 1.00 93.81 80 MET A N 1
ATOM 612 C CA . MET A 1 80 ? -19.454 -0.047 2.423 1.00 93.81 80 MET A CA 1
ATOM 613 C C . MET A 1 80 ? -20.176 -0.367 1.110 1.00 93.81 80 MET A C 1
ATOM 615 O O . MET A 1 80 ? -19.699 -1.176 0.313 1.00 93.81 80 MET A O 1
ATOM 619 N N . LYS A 1 81 ? -21.327 0.270 0.860 1.00 90.50 81 LYS A N 1
ATOM 620 C CA . LYS A 1 81 ? -22.084 0.098 -0.387 1.00 90.50 81 LYS A CA 1
ATOM 621 C C . LYS A 1 81 ? -21.316 0.634 -1.598 1.00 90.50 81 LYS A C 1
ATOM 623 O O . LYS A 1 81 ? -21.299 -0.020 -2.639 1.00 90.50 81 LYS A O 1
ATOM 628 N N . GLU A 1 82 ? -20.685 1.797 -1.466 1.00 93.25 82 GLU A N 1
ATOM 629 C CA . GLU A 1 82 ? -19.836 2.382 -2.507 1.00 93.25 82 GLU A CA 1
ATOM 630 C C . GLU A 1 82 ? -18.624 1.490 -2.802 1.00 93.25 82 GLU A C 1
ATOM 632 O O . GLU A 1 82 ? -18.342 1.194 -3.963 1.00 93.25 82 GLU A O 1
ATOM 637 N N . ALA A 1 83 ? -17.961 0.976 -1.763 1.00 95.19 83 ALA A N 1
ATOM 638 C CA . ALA A 1 83 ? -16.830 0.068 -1.914 1.00 95.19 83 ALA A CA 1
ATOM 639 C C . ALA A 1 83 ? -17.221 -1.269 -2.570 1.00 95.19 83 ALA A C 1
ATOM 641 O O . ALA A 1 83 ? -16.473 -1.800 -3.398 1.00 95.19 83 ALA A O 1
ATOM 642 N N . ASP A 1 84 ? -18.400 -1.811 -2.245 1.00 89.38 84 ASP A N 1
ATOM 643 C CA . ASP A 1 84 ? -18.943 -3.004 -2.898 1.00 89.38 84 ASP A CA 1
ATOM 644 C C . ASP A 1 84 ? -19.184 -2.771 -4.404 1.00 89.38 84 ASP A C 1
ATOM 646 O O . ASP A 1 84 ? -18.902 -3.662 -5.212 1.00 89.38 84 ASP A O 1
ATOM 650 N N . GLU A 1 85 ? -19.652 -1.580 -4.789 1.00 88.50 85 GLU A N 1
ATOM 651 C CA . GLU A 1 85 ? -19.852 -1.199 -6.191 1.00 88.50 85 GLU A CA 1
ATOM 652 C C . GLU A 1 85 ? -18.527 -0.977 -6.930 1.00 88.50 85 GLU A C 1
ATOM 654 O O . GLU A 1 85 ? -18.328 -1.528 -8.015 1.00 88.50 85 GLU A O 1
ATOM 659 N N . ALA A 1 86 ? -17.590 -0.239 -6.330 1.00 91.88 86 ALA A N 1
ATOM 660 C CA . ALA A 1 86 ? -16.266 -0.003 -6.902 1.00 91.88 86 ALA A CA 1
ATOM 661 C C . ALA A 1 86 ? -15.520 -1.323 -7.151 1.00 91.88 86 ALA A C 1
ATOM 663 O O . ALA A 1 86 ? -14.943 -1.532 -8.221 1.00 91.88 86 ALA A O 1
ATOM 664 N N . PHE A 1 87 ? -15.600 -2.258 -6.199 1.00 92.81 87 PHE A N 1
ATOM 665 C CA . PHE A 1 87 ? -15.039 -3.592 -6.370 1.00 92.81 87 PHE A CA 1
ATOM 666 C C . PHE A 1 87 ? -15.708 -4.363 -7.510 1.00 92.81 87 PHE A C 1
ATOM 668 O O . PHE A 1 87 ? -15.021 -5.043 -8.268 1.00 92.81 87 PHE A O 1
ATOM 675 N N . ARG A 1 88 ? -17.039 -4.287 -7.643 1.00 88.69 88 ARG A N 1
ATOM 676 C CA . ARG A 1 88 ? -17.765 -4.970 -8.723 1.00 88.69 88 ARG A CA 1
ATOM 677 C C . ARG A 1 88 ? -17.290 -4.486 -10.090 1.00 88.69 88 ARG A C 1
ATOM 679 O O . ARG A 1 88 ? -16.980 -5.311 -10.943 1.00 88.69 88 ARG A O 1
ATOM 686 N N . VAL A 1 89 ? -17.160 -3.171 -10.266 1.00 88.81 89 VAL A N 1
ATOM 687 C CA . VAL A 1 8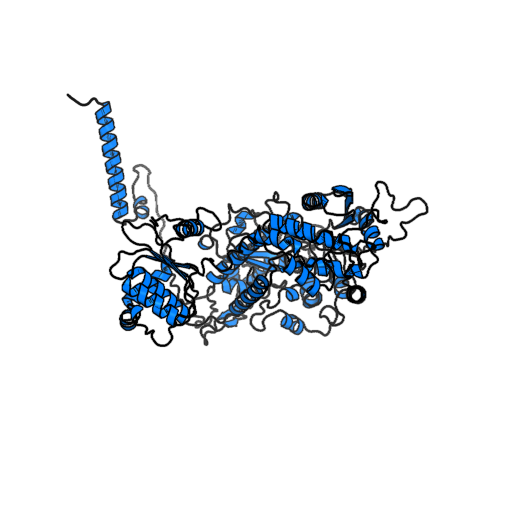9 ? -16.627 -2.571 -11.499 1.00 88.81 89 VAL A CA 1
ATOM 688 C C . VAL A 1 89 ? -15.197 -3.042 -11.764 1.00 88.81 89 VAL A C 1
ATOM 690 O O . VAL A 1 89 ? -14.877 -3.452 -12.881 1.00 88.81 89 VAL A O 1
ATOM 693 N N . TYR A 1 90 ? -14.341 -3.029 -10.740 1.00 90.75 90 TYR A N 1
ATOM 694 C CA . TYR A 1 90 ? -12.969 -3.517 -10.842 1.00 90.75 90 TYR A CA 1
ATOM 695 C C . TYR A 1 90 ? -12.918 -4.985 -11.298 1.00 90.75 90 TYR A C 1
ATOM 697 O O . TYR A 1 90 ? -12.259 -5.293 -12.295 1.00 90.75 90 TYR A O 1
ATOM 705 N N . ASP A 1 91 ? -13.668 -5.866 -10.632 1.00 87.44 91 ASP A N 1
ATOM 706 C CA . ASP A 1 91 ? -13.682 -7.311 -10.882 1.00 87.44 91 ASP A CA 1
ATOM 707 C C . ASP A 1 91 ? -14.254 -7.658 -12.268 1.00 87.44 91 ASP A C 1
ATOM 709 O O . ASP A 1 91 ? -13.718 -8.511 -12.981 1.00 87.44 91 ASP A O 1
ATOM 713 N N . GLU A 1 92 ? -15.309 -6.957 -12.694 1.00 87.00 92 GLU A N 1
ATOM 714 C CA . GLU A 1 92 ? -15.932 -7.129 -14.012 1.00 87.00 92 GLU A CA 1
ATOM 715 C C . GLU A 1 92 ? -15.047 -6.614 -15.160 1.00 87.00 92 GLU A C 1
ATOM 717 O O . GLU A 1 92 ? -15.113 -7.146 -16.270 1.00 87.00 92 GLU A O 1
ATOM 722 N N . SER A 1 93 ? -14.186 -5.620 -14.905 1.00 89.06 93 SER A N 1
ATOM 723 C CA . SER A 1 93 ? -13.301 -5.015 -15.915 1.00 89.06 93 SER A CA 1
ATOM 724 C C . SER A 1 93 ? -12.064 -5.852 -16.269 1.00 89.06 93 SER A C 1
ATOM 726 O O . SER A 1 93 ? -11.269 -5.462 -17.136 1.00 89.06 93 SER A O 1
ATOM 728 N N . ARG A 1 94 ? -11.853 -6.961 -15.557 1.00 90.25 94 ARG A N 1
ATOM 729 C CA . ARG A 1 94 ? -10.657 -7.795 -15.648 1.00 90.25 94 ARG A CA 1
ATOM 730 C C . ARG A 1 94 ? -10.592 -8.547 -16.974 1.00 90.25 94 ARG A C 1
ATOM 732 O O . ARG A 1 94 ? -11.563 -9.171 -17.401 1.00 90.25 94 ARG A O 1
ATOM 739 N N . SER A 1 95 ? -9.410 -8.553 -17.581 1.00 93.56 95 SER A N 1
ATOM 740 C CA . SER A 1 95 ? -9.136 -9.344 -18.781 1.00 93.56 95 SER A CA 1
ATOM 741 C C . SER A 1 95 ? -9.246 -10.843 -18.477 1.00 93.56 95 SER A C 1
ATOM 743 O O . SER A 1 95 ? -8.941 -11.315 -17.371 1.00 93.56 95 SER A O 1
ATOM 745 N N . LYS A 1 96 ? -9.691 -11.603 -19.475 1.00 88.69 96 LYS A N 1
ATOM 746 C CA . LYS A 1 96 ? -9.930 -13.051 -19.415 1.00 88.69 96 LYS A CA 1
ATOM 747 C C . LYS A 1 96 ? -9.120 -13.828 -20.443 1.00 88.69 96 LYS A C 1
ATOM 749 O O . LYS A 1 96 ? -8.871 -15.016 -20.229 1.00 88.69 96 LYS A O 1
ATOM 754 N N . THR A 1 97 ? -8.692 -13.172 -21.515 1.00 94.25 97 THR A N 1
ATOM 755 C CA . THR A 1 97 ? -7.872 -13.753 -22.586 1.00 94.25 97 THR A CA 1
ATOM 756 C C . THR A 1 97 ? -6.600 -12.945 -22.794 1.00 94.25 97 THR A C 1
ATOM 758 O O . THR A 1 97 ? -6.494 -11.799 -22.348 1.00 94.25 97 THR A O 1
ATOM 761 N N . PHE A 1 98 ? -5.612 -13.537 -23.459 1.00 96.81 98 PHE A N 1
ATOM 762 C CA . PHE A 1 98 ? -4.373 -12.839 -23.782 1.00 96.81 98 PHE A CA 1
ATOM 763 C C . PHE A 1 98 ? -4.622 -11.649 -24.712 1.00 96.81 98 PHE A C 1
ATOM 765 O O . PHE A 1 98 ? -4.077 -10.567 -24.490 1.00 96.81 98 PHE A O 1
ATOM 772 N N . GLN A 1 99 ? -5.508 -11.819 -25.695 1.00 97.00 99 GLN A N 1
ATOM 773 C CA . GLN A 1 99 ? -5.940 -10.754 -26.598 1.00 97.00 99 GLN A CA 1
ATOM 774 C C . GLN A 1 99 ? -6.535 -9.558 -25.834 1.00 97.00 99 GLN A C 1
ATOM 776 O O . GLN A 1 99 ? -6.147 -8.413 -26.079 1.00 97.00 99 GLN A O 1
ATOM 781 N N . GLU A 1 100 ? -7.421 -9.801 -24.861 1.00 96.38 100 GLU A N 1
ATOM 782 C CA . GLU A 1 100 ? -7.976 -8.739 -24.011 1.00 96.38 100 GLU A CA 1
ATOM 783 C C . GLU A 1 100 ? -6.885 -8.037 -23.192 1.00 96.38 100 GLU A C 1
ATOM 785 O O . GLU A 1 100 ? -6.845 -6.803 -23.154 1.00 96.38 100 GLU A O 1
ATOM 790 N N . THR A 1 101 ? -5.961 -8.801 -22.598 1.00 96.75 101 THR A N 1
ATOM 791 C CA . THR A 1 101 ? -4.836 -8.259 -21.821 1.00 96.75 101 THR A CA 1
ATOM 792 C C . THR A 1 101 ? -3.942 -7.355 -22.678 1.00 96.75 101 THR A C 1
ATOM 794 O O . THR A 1 101 ? -3.592 -6.252 -22.253 1.00 96.75 101 THR A O 1
ATOM 797 N N . VAL A 1 102 ? -3.606 -7.773 -23.904 1.00 97.44 102 VAL A N 1
ATOM 798 C CA . VAL A 1 102 ? -2.797 -6.985 -24.852 1.00 97.44 102 VAL A CA 1
ATOM 799 C C . VAL A 1 102 ? -3.537 -5.718 -25.286 1.00 97.44 102 VAL A C 1
ATOM 801 O O . VAL A 1 102 ? -2.960 -4.626 -25.267 1.00 97.44 102 VAL A O 1
ATOM 804 N N . ALA A 1 103 ? -4.818 -5.833 -25.643 1.00 97.31 103 ALA A N 1
ATOM 805 C CA . ALA A 1 103 ? -5.632 -4.694 -26.054 1.00 97.31 103 ALA A CA 1
ATOM 806 C C . ALA A 1 103 ? -5.782 -3.664 -24.923 1.00 97.31 103 ALA A C 1
ATOM 808 O O . ALA A 1 103 ? -5.633 -2.459 -25.149 1.00 97.31 103 ALA A O 1
ATOM 809 N N . LYS A 1 104 ? -6.023 -4.125 -23.688 1.00 97.06 104 LYS A N 1
ATOM 810 C CA . LYS A 1 104 ? -6.125 -3.254 -22.513 1.00 97.06 104 LYS A CA 1
ATOM 811 C C . LYS A 1 104 ? -4.792 -2.585 -22.189 1.00 97.06 104 LYS A C 1
ATOM 813 O O . LYS A 1 104 ? -4.801 -1.382 -21.938 1.00 97.06 104 LYS A O 1
ATOM 818 N N . TYR A 1 105 ? -3.670 -3.306 -22.268 1.00 97.44 105 TYR A N 1
ATOM 819 C CA . TYR A 1 105 ? -2.333 -2.730 -22.086 1.00 97.44 105 TYR A CA 1
ATOM 820 C C . TYR A 1 105 ? -2.079 -1.576 -23.065 1.00 97.44 105 TYR A C 1
ATOM 822 O O . TYR A 1 105 ? -1.755 -0.468 -22.644 1.00 97.44 105 TYR A O 1
ATOM 830 N N . ARG A 1 106 ? -2.299 -1.801 -24.367 1.00 97.12 106 ARG A N 1
ATOM 831 C CA . ARG A 1 106 ? -2.089 -0.778 -25.408 1.00 97.12 106 ARG A CA 1
ATOM 832 C C . ARG A 1 106 ? -2.973 0.442 -25.203 1.00 97.12 106 ARG A C 1
ATOM 834 O O . ARG A 1 106 ? -2.491 1.567 -25.276 1.00 97.12 106 ARG A O 1
ATOM 841 N N . ARG A 1 107 ? -4.256 0.220 -24.908 1.00 96.38 107 ARG A N 1
ATOM 842 C CA . ARG A 1 107 ? -5.215 1.296 -24.635 1.00 96.38 107 ARG A CA 1
ATOM 843 C C . ARG A 1 107 ? -4.814 2.128 -23.417 1.00 96.38 107 ARG A C 1
ATOM 845 O O . ARG A 1 107 ? -4.987 3.339 -23.452 1.00 96.38 107 ARG A O 1
ATOM 852 N N . LYS A 1 108 ? -4.312 1.491 -22.354 1.00 95.12 108 LYS A N 1
ATOM 853 C CA . LYS A 1 108 ? -3.954 2.180 -21.108 1.00 95.12 108 LYS A CA 1
ATOM 854 C C . LYS A 1 108 ? -2.619 2.923 -21.215 1.00 95.12 108 LYS A C 1
ATOM 856 O O . LYS A 1 108 ? -2.524 4.055 -20.757 1.00 95.12 108 LYS A O 1
ATOM 861 N N . TYR A 1 109 ? -1.611 2.315 -21.842 1.00 95.12 109 TYR A N 1
ATOM 862 C CA . TYR A 1 109 ? -0.230 2.811 -21.781 1.00 95.12 109 TYR A CA 1
ATOM 863 C C . TYR A 1 109 ? 0.312 3.367 -23.104 1.00 95.12 109 TYR A C 1
ATOM 865 O O . TYR A 1 109 ? 1.381 3.967 -23.120 1.00 95.12 109 TYR A O 1
ATOM 873 N N . GLY A 1 110 ? -0.391 3.187 -24.226 1.00 95.62 110 GLY A N 1
ATOM 874 C CA . GLY A 1 110 ? 0.041 3.702 -25.531 1.00 95.62 110 GLY A CA 1
ATOM 875 C C . GLY A 1 110 ? 1.326 3.061 -26.069 1.00 95.62 110 GLY A C 1
ATOM 876 O O . GLY A 1 110 ? 2.014 3.667 -26.886 1.00 95.62 110 GLY A O 1
ATOM 877 N N . ARG A 1 111 ? 1.671 1.853 -25.604 1.00 95.50 111 ARG A N 1
ATOM 878 C CA . ARG A 1 111 ? 2.858 1.087 -26.013 1.00 95.50 111 ARG A CA 1
ATOM 879 C C . ARG A 1 111 ? 2.499 -0.382 -26.234 1.00 95.50 111 ARG A C 1
ATOM 881 O O . ARG A 1 111 ? 1.532 -0.889 -25.666 1.00 95.50 111 ARG A O 1
ATOM 888 N N . HIS A 1 112 ? 3.296 -1.090 -27.033 1.00 97.31 112 HIS A N 1
ATOM 889 C CA . HIS A 1 112 ? 3.257 -2.558 -27.070 1.00 97.31 112 HIS A CA 1
ATOM 890 C C . HIS A 1 112 ? 3.694 -3.138 -25.718 1.00 97.31 112 HIS A C 1
ATOM 892 O O . HIS A 1 112 ? 4.575 -2.539 -25.109 1.00 97.31 112 HIS A O 1
ATOM 898 N N . PRO A 1 113 ? 3.145 -4.272 -25.244 1.00 97.56 113 PRO A N 1
ATOM 899 C CA . PRO A 1 113 ? 3.697 -4.967 -24.077 1.00 97.56 113 PRO A CA 1
ATOM 900 C C . PRO A 1 113 ? 5.186 -5.312 -24.268 1.00 97.56 113 PRO A C 1
ATOM 902 O O . PRO A 1 113 ? 5.611 -5.446 -25.416 1.00 97.56 113 PRO A O 1
ATOM 905 N N . PRO A 1 114 ? 6.000 -5.454 -23.208 1.00 97.81 114 PRO A N 1
ATOM 906 C CA . PRO A 1 114 ? 7.433 -5.719 -23.352 1.00 97.81 114 PRO A CA 1
ATOM 907 C C . PRO A 1 114 ? 7.710 -7.097 -23.984 1.00 97.81 114 PRO A C 1
ATOM 909 O O . PRO A 1 114 ? 6.823 -7.957 -24.041 1.00 97.81 114 PRO A O 1
ATOM 912 N N . PRO A 1 115 ? 8.938 -7.365 -24.459 1.00 98.25 115 PRO A N 1
ATOM 913 C CA . PRO A 1 115 ? 9.359 -8.734 -24.741 1.00 98.25 115 PRO A CA 1
ATOM 914 C C . PRO A 1 115 ? 9.082 -9.666 -23.548 1.00 98.25 115 PRO A C 1
ATOM 916 O O . PRO A 1 115 ? 9.082 -9.245 -22.394 1.00 98.25 115 PRO A O 1
ATOM 919 N N . LYS A 1 116 ? 8.829 -10.950 -23.830 1.00 97.94 116 LYS A N 1
ATOM 920 C CA . LYS A 1 116 ? 8.456 -11.988 -22.841 1.00 97.94 116 LYS A CA 1
ATOM 921 C C . LYS A 1 116 ? 7.074 -11.852 -22.188 1.00 97.94 116 LYS A C 1
ATOM 923 O O . LYS A 1 116 ? 6.732 -12.630 -21.298 1.00 97.94 116 LYS A O 1
ATOM 928 N N . PHE A 1 117 ? 6.233 -10.940 -22.676 1.00 97.88 117 PHE A N 1
ATOM 929 C CA . PHE A 1 117 ? 4.864 -10.766 -22.182 1.00 97.88 117 PHE A CA 1
ATOM 930 C C . PHE A 1 117 ? 3.999 -12.029 -22.280 1.00 97.88 117 PHE A C 1
ATOM 932 O O . PHE A 1 117 ? 3.217 -12.334 -21.382 1.00 97.88 117 PHE A O 1
ATOM 939 N N . ARG A 1 118 ? 4.156 -12.791 -23.365 1.00 97.25 118 ARG A N 1
ATOM 940 C CA . ARG A 1 118 ? 3.433 -14.047 -23.593 1.00 97.25 118 ARG A CA 1
ATOM 941 C C . ARG A 1 118 ? 3.842 -15.127 -22.589 1.00 97.25 118 ARG A C 1
ATOM 943 O O . ARG A 1 118 ? 2.999 -15.868 -22.094 1.00 97.25 118 ARG A O 1
ATOM 950 N N . GLU A 1 119 ? 5.135 -15.237 -22.306 1.00 97.88 119 GLU A N 1
ATOM 951 C CA . GLU A 1 119 ? 5.694 -16.172 -21.329 1.00 97.88 119 GLU A CA 1
ATOM 952 C C . GLU A 1 119 ? 5.227 -15.816 -19.915 1.00 97.88 119 GLU A C 1
ATOM 954 O O . GLU A 1 119 ? 4.790 -16.702 -19.184 1.00 97.88 119 GLU A O 1
ATOM 959 N N . TRP A 1 120 ? 5.228 -14.526 -19.573 1.00 98.19 120 TRP A N 1
ATOM 960 C CA . TRP A 1 120 ? 4.643 -14.021 -18.333 1.00 98.19 120 TRP A CA 1
ATOM 961 C C . TRP A 1 120 ? 3.152 -14.351 -18.210 1.00 98.19 120 TRP A C 1
ATOM 963 O O . TRP A 1 120 ? 2.721 -14.873 -17.182 1.00 98.19 120 TRP A O 1
ATOM 973 N N . TYR A 1 121 ? 2.374 -14.133 -19.273 1.00 97.50 121 TYR A N 1
ATOM 974 C CA . TYR A 1 121 ? 0.950 -14.455 -19.286 1.00 97.50 121 TYR A CA 1
ATOM 975 C C . TYR A 1 121 ? 0.701 -15.940 -19.007 1.00 97.50 121 TYR A C 1
ATOM 977 O O . TYR A 1 121 ? -0.069 -16.281 -18.114 1.00 97.50 121 TYR A O 1
ATOM 985 N N . LYS A 1 122 ? 1.393 -16.835 -19.722 1.00 96.44 122 LYS A N 1
ATOM 986 C CA . LYS A 1 122 ? 1.286 -18.284 -19.487 1.00 96.44 122 LYS A CA 1
ATOM 987 C C . LYS A 1 122 ? 1.694 -18.657 -18.067 1.00 96.44 122 LYS A C 1
ATOM 989 O O . LYS A 1 122 ? 0.986 -19.409 -17.413 1.00 96.44 122 LYS A O 1
ATOM 994 N N . PHE A 1 123 ? 2.779 -18.074 -17.562 1.00 96.44 123 PHE A N 1
ATOM 995 C CA . PHE A 1 123 ? 3.245 -18.309 -16.198 1.00 96.44 123 PHE A CA 1
ATOM 996 C C . PHE A 1 123 ? 2.187 -17.922 -15.146 1.00 96.44 123 PHE A C 1
ATOM 998 O O . PHE A 1 123 ? 1.986 -18.669 -14.187 1.00 96.44 123 PHE A O 1
ATOM 1005 N N . ALA A 1 124 ? 1.457 -16.820 -15.361 1.00 95.56 124 ALA A N 1
ATOM 1006 C CA . ALA A 1 124 ? 0.325 -16.410 -14.528 1.00 95.56 124 ALA A CA 1
ATOM 1007 C C . ALA A 1 124 ? -0.865 -17.375 -14.625 1.00 95.56 124 ALA A C 1
ATOM 1009 O O . ALA A 1 124 ? -1.462 -17.747 -13.612 1.00 95.56 124 ALA A O 1
ATOM 1010 N N . ARG A 1 125 ? -1.196 -17.819 -15.839 1.00 92.38 125 ARG A N 1
ATOM 1011 C CA . ARG A 1 125 ? -2.314 -18.734 -16.096 1.00 92.38 125 ARG A CA 1
ATOM 1012 C C . ARG A 1 125 ? -2.081 -20.128 -15.532 1.00 92.38 125 ARG A C 1
ATOM 1014 O O . ARG A 1 125 ? -2.961 -20.641 -14.848 1.00 92.38 125 ARG A O 1
ATOM 1021 N N . ASP A 1 126 ? -0.884 -20.675 -15.705 1.00 92.38 126 ASP A N 1
ATOM 1022 C CA . ASP A 1 126 ? -0.492 -21.980 -15.164 1.00 92.38 126 ASP A CA 1
ATOM 1023 C C . ASP A 1 126 ? -0.514 -22.005 -13.617 1.00 92.38 126 ASP A C 1
ATOM 1025 O O . ASP A 1 126 ? -0.600 -23.071 -13.010 1.00 92.38 126 ASP A O 1
ATOM 1029 N N . ARG A 1 127 ? -0.467 -20.832 -12.964 1.00 91.62 127 ARG A N 1
ATOM 1030 C CA . ARG A 1 127 ? -0.555 -20.643 -11.499 1.00 91.62 127 ARG A CA 1
ATOM 1031 C C . ARG A 1 127 ? -1.938 -20.213 -11.003 1.00 91.62 127 ARG A C 1
ATOM 1033 O O . ARG A 1 127 ? -2.111 -19.891 -9.824 1.00 91.62 127 ARG A O 1
ATOM 1040 N N . ASN A 1 128 ? -2.940 -20.213 -11.883 1.00 89.94 128 ASN A N 1
ATOM 1041 C CA . ASN A 1 128 ? -4.300 -19.774 -11.574 1.00 89.94 128 ASN A CA 1
ATOM 1042 C C . ASN A 1 128 ? -4.333 -18.365 -10.960 1.00 89.94 128 ASN A C 1
ATOM 1044 O O . ASN A 1 128 ? -5.037 -18.115 -9.981 1.00 89.94 128 ASN A O 1
ATOM 1048 N N . VAL A 1 129 ? -3.518 -17.441 -11.473 1.00 90.19 129 VAL A N 1
ATOM 1049 C CA . VAL A 1 129 ? -3.571 -16.041 -11.042 1.00 90.19 129 VAL A CA 1
ATOM 1050 C C . VAL A 1 129 ? -4.855 -15.398 -11.517 1.00 90.19 129 VAL A C 1
ATOM 1052 O O . VAL A 1 129 ? -5.219 -15.462 -12.691 1.00 90.19 129 VAL A O 1
ATOM 1055 N N . TYR A 1 130 ? -5.555 -14.786 -10.566 1.00 89.19 130 TYR A N 1
ATOM 1056 C CA . TYR A 1 130 ? -6.833 -14.165 -10.844 1.00 89.19 130 TYR A CA 1
ATOM 1057 C C . TYR A 1 130 ? -6.650 -12.854 -11.612 1.00 89.19 130 TYR A C 1
ATOM 1059 O O . TYR A 1 130 ? -7.238 -12.678 -12.679 1.00 89.19 130 TYR A O 1
ATOM 1067 N N . ASN A 1 131 ? -5.787 -11.964 -11.118 1.00 87.06 131 ASN A N 1
ATOM 1068 C CA . ASN A 1 131 ? -5.550 -10.642 -11.695 1.00 87.06 131 ASN A CA 1
ATOM 1069 C C . ASN A 1 131 ? -4.397 -10.660 -12.700 1.00 87.06 131 ASN A C 1
ATOM 1071 O O . ASN A 1 131 ? -3.232 -10.729 -12.321 1.00 87.06 131 ASN A O 1
ATOM 1075 N N . ILE A 1 132 ? -4.733 -10.546 -13.985 1.00 89.00 132 ILE A N 1
ATOM 1076 C CA . ILE A 1 132 ? -3.774 -10.604 -15.102 1.00 89.00 132 ILE A CA 1
ATOM 1077 C C . ILE A 1 132 ? -3.553 -9.249 -15.790 1.00 89.00 132 ILE A C 1
ATOM 1079 O O . ILE A 1 132 ? -2.842 -9.160 -16.785 1.00 89.00 132 ILE A O 1
ATOM 1083 N N . ASP A 1 133 ? -4.162 -8.179 -15.291 1.00 87.56 133 ASP A N 1
ATOM 1084 C CA . ASP A 1 133 ? -4.084 -6.841 -15.887 1.00 87.56 133 ASP A CA 1
ATOM 1085 C C . ASP A 1 133 ? -4.141 -5.692 -14.860 1.00 87.56 133 ASP A C 1
ATOM 1087 O O . ASP A 1 133 ? -4.266 -4.532 -15.252 1.00 87.56 133 ASP A O 1
ATOM 1091 N N . ASP A 1 134 ? -3.980 -5.998 -13.567 1.00 90.56 134 ASP A N 1
ATOM 1092 C CA . ASP A 1 134 ? -3.821 -5.024 -12.478 1.00 90.56 134 ASP A CA 1
ATOM 1093 C C . ASP A 1 134 ? -2.335 -4.863 -12.106 1.00 90.56 134 ASP A C 1
ATOM 1095 O O . ASP A 1 134 ? -1.813 -5.514 -11.202 1.00 90.56 134 ASP A O 1
ATOM 1099 N N . PHE A 1 135 ? -1.625 -4.039 -12.875 1.00 94.94 135 PHE A N 1
ATOM 1100 C CA . PHE A 1 135 ? -0.193 -3.750 -12.691 1.00 94.94 135 PHE A CA 1
ATOM 1101 C C . PHE A 1 135 ? 0.088 -2.254 -12.856 1.00 94.94 135 PHE A C 1
ATOM 1103 O O . PHE A 1 135 ? 1.127 -1.867 -13.376 1.00 94.94 135 PHE A O 1
ATOM 1110 N N . GLU A 1 136 ? -0.871 -1.409 -12.476 1.00 93.62 136 GLU A N 1
ATOM 1111 C CA . GLU A 1 136 ? -0.739 0.047 -12.599 1.00 93.62 136 GLU A CA 1
ATOM 1112 C C . GLU A 1 136 ? 0.421 0.585 -11.767 1.00 93.62 136 GLU A C 1
ATOM 1114 O O . GLU A 1 136 ? 1.236 1.317 -12.309 1.00 93.62 136 GLU A O 1
ATOM 1119 N N . GLN A 1 137 ? 0.584 0.102 -10.531 1.00 95.31 137 GLN A N 1
ATOM 1120 C CA . GLN A 1 137 ? 1.707 0.467 -9.663 1.00 95.31 137 GLN A CA 1
ATOM 1121 C C . GLN A 1 137 ? 3.075 0.246 -10.332 1.00 95.31 137 GLN A C 1
ATOM 1123 O O . GLN A 1 137 ? 3.920 1.133 -10.305 1.00 95.31 137 GLN A O 1
ATOM 1128 N N . VAL A 1 138 ? 3.277 -0.903 -10.994 1.00 97.75 138 VAL A N 1
ATOM 1129 C CA . VAL A 1 138 ? 4.510 -1.190 -11.755 1.00 97.75 138 VAL A CA 1
ATOM 1130 C C . VAL A 1 138 ? 4.744 -0.128 -12.823 1.00 97.75 138 VAL A C 1
ATOM 1132 O O . VAL A 1 138 ? 5.867 0.328 -13.023 1.00 97.75 138 VAL A O 1
ATOM 1135 N N . MET A 1 139 ? 3.687 0.250 -13.538 1.00 96.50 139 MET A N 1
ATOM 1136 C CA . MET A 1 139 ? 3.804 1.219 -14.615 1.00 96.50 139 MET A CA 1
ATOM 1137 C C . MET A 1 139 ? 4.058 2.619 -14.066 1.00 96.50 139 MET A C 1
ATOM 1139 O O . MET A 1 139 ? 4.950 3.290 -14.568 1.00 96.50 139 MET A O 1
ATOM 1143 N N . ASP A 1 140 ? 3.341 3.050 -13.033 1.00 95.94 140 ASP A N 1
ATOM 1144 C CA . ASP A 1 140 ? 3.535 4.368 -12.428 1.00 95.94 140 ASP A CA 1
ATOM 1145 C C . ASP A 1 140 ? 4.946 4.540 -11.853 1.00 95.94 140 ASP A C 1
ATOM 1147 O O . ASP A 1 140 ? 5.554 5.589 -12.056 1.00 95.94 140 ASP A O 1
ATOM 1151 N N . ASP A 1 141 ? 5.519 3.487 -11.267 1.00 97.88 141 ASP A N 1
ATOM 1152 C CA . ASP A 1 141 ? 6.894 3.499 -10.756 1.00 97.88 141 ASP A CA 1
ATOM 1153 C C . ASP A 1 141 ? 7.944 3.604 -11.867 1.00 97.88 141 ASP A C 1
ATOM 1155 O O . ASP A 1 141 ? 8.968 4.266 -11.708 1.00 97.88 141 ASP A O 1
ATOM 1159 N N . LEU A 1 142 ? 7.705 2.950 -13.007 1.00 98.44 142 LEU A N 1
ATOM 1160 C CA . LEU A 1 142 ? 8.669 2.882 -14.107 1.00 98.44 142 LEU A CA 1
ATOM 1161 C C . LEU A 1 142 ? 8.537 4.032 -15.112 1.00 98.44 142 LEU A C 1
ATOM 1163 O O . LEU A 1 142 ? 9.476 4.313 -15.860 1.00 98.44 142 LEU A O 1
ATOM 1167 N N . ARG A 1 143 ? 7.388 4.710 -15.157 1.00 97.19 143 ARG A N 1
ATOM 1168 C CA . ARG A 1 143 ? 7.107 5.777 -16.129 1.00 97.19 143 ARG A CA 1
ATOM 1169 C C . ARG A 1 143 ? 8.134 6.919 -16.121 1.00 97.19 143 ARG A C 1
ATOM 1171 O O . ARG A 1 143 ? 8.598 7.257 -17.211 1.00 97.19 143 ARG A O 1
ATOM 1178 N N . PRO A 1 144 ? 8.570 7.471 -14.971 1.00 97.88 144 PRO A N 1
ATOM 1179 C CA . PRO A 1 144 ? 9.575 8.539 -14.949 1.00 97.88 144 PRO A CA 1
ATOM 1180 C C . PRO A 1 144 ? 10.893 8.159 -15.643 1.00 97.88 144 PRO A C 1
ATOM 1182 O O . PRO A 1 144 ? 11.544 8.997 -16.266 1.00 97.88 144 PRO A O 1
ATOM 1185 N N . PHE A 1 145 ? 11.265 6.878 -15.616 1.00 98.19 145 PHE A N 1
ATOM 1186 C CA . PHE A 1 145 ? 12.519 6.394 -16.192 1.00 98.19 145 PHE A CA 1
ATOM 1187 C C . PHE A 1 145 ? 12.536 6.372 -17.730 1.00 98.19 145 PHE A C 1
ATOM 1189 O O . PHE A 1 145 ? 13.612 6.308 -18.323 1.00 98.19 145 PHE A O 1
ATOM 1196 N N . TRP A 1 146 ? 11.391 6.533 -18.407 1.00 97.50 146 TRP A N 1
ATOM 1197 C CA . TRP A 1 146 ? 11.376 6.812 -19.854 1.00 97.50 146 TRP A CA 1
ATOM 1198 C C . TRP A 1 146 ? 11.993 8.174 -20.199 1.00 97.50 146 TRP A C 1
ATOM 1200 O O . TRP A 1 146 ? 12.447 8.371 -21.325 1.00 97.50 146 TRP A O 1
ATOM 1210 N N . GLY A 1 147 ? 12.040 9.105 -19.240 1.00 96.31 147 GLY A N 1
ATOM 1211 C CA . GLY A 1 147 ? 12.717 10.393 -19.379 1.00 96.31 147 GLY A CA 1
ATOM 1212 C C . GLY A 1 147 ? 14.235 10.340 -19.165 1.00 96.31 147 GLY A C 1
ATOM 1213 O O . GLY A 1 147 ? 14.897 11.358 -19.352 1.00 96.31 147 GLY A O 1
ATOM 1214 N N . VAL A 1 148 ? 14.791 9.181 -18.791 1.00 96.19 148 VAL A N 1
ATOM 1215 C CA . VAL A 1 148 ? 16.224 8.975 -18.519 1.00 96.19 148 VAL A CA 1
ATOM 1216 C C . VAL A 1 148 ? 16.822 8.048 -19.580 1.00 96.19 148 VAL A C 1
ATOM 1218 O O . VAL A 1 148 ? 16.161 7.114 -20.035 1.00 96.19 148 VAL A O 1
ATOM 1221 N N . ASP A 1 149 ? 18.063 8.300 -20.001 1.00 94.88 149 ASP A N 1
ATOM 1222 C CA . ASP A 1 149 ? 18.778 7.437 -20.951 1.00 94.88 149 ASP A CA 1
ATOM 1223 C C . ASP A 1 149 ? 18.966 6.014 -20.368 1.00 94.88 149 ASP A C 1
ATOM 1225 O O . ASP A 1 149 ? 19.450 5.899 -19.235 1.00 94.88 149 ASP A O 1
ATOM 1229 N N . PRO A 1 150 ? 18.612 4.935 -21.103 1.00 96.25 150 PRO A N 1
ATOM 1230 C CA . PRO A 1 150 ? 18.761 3.553 -20.639 1.00 96.25 150 PRO A CA 1
ATOM 1231 C C . PRO A 1 150 ? 20.150 3.221 -20.083 1.00 96.25 150 PRO A C 1
ATOM 1233 O O . PRO A 1 150 ? 20.256 2.547 -19.057 1.00 96.25 150 PRO A O 1
ATOM 1236 N N . ALA A 1 151 ? 21.216 3.715 -20.718 1.00 93.69 151 ALA A N 1
ATOM 1237 C CA . ALA A 1 151 ? 22.587 3.410 -20.325 1.00 93.69 151 ALA A CA 1
ATOM 1238 C C . ALA A 1 151 ? 22.956 4.038 -18.972 1.00 93.69 151 ALA A C 1
ATOM 1240 O O . ALA A 1 151 ? 23.701 3.434 -18.198 1.00 93.69 151 ALA A O 1
ATOM 1241 N N . ILE A 1 152 ? 22.389 5.208 -18.653 1.00 94.12 152 ILE A N 1
ATOM 1242 C CA . ILE A 1 152 ? 22.540 5.841 -17.335 1.00 94.12 152 ILE A CA 1
ATOM 1243 C C . ILE A 1 152 ? 21.832 5.002 -16.270 1.00 94.12 152 ILE A C 1
ATOM 1245 O O . ILE A 1 152 ? 22.395 4.778 -15.203 1.00 94.12 152 ILE A O 1
ATOM 1249 N N . ILE A 1 153 ? 20.622 4.507 -16.552 1.00 97.06 153 ILE A N 1
ATOM 1250 C CA . ILE A 1 153 ? 19.868 3.674 -15.602 1.00 97.06 153 ILE A CA 1
ATOM 1251 C C . ILE A 1 153 ? 20.646 2.389 -15.290 1.00 97.06 153 ILE A C 1
ATOM 1253 O O . ILE A 1 153 ? 20.807 2.050 -14.118 1.00 97.06 153 ILE A O 1
ATOM 1257 N N . ARG A 1 154 ? 21.177 1.711 -16.321 1.00 95.50 154 ARG A N 1
ATOM 1258 C CA . ARG A 1 154 ? 22.008 0.505 -16.150 1.00 95.50 154 ARG A CA 1
ATOM 1259 C C . ARG A 1 154 ? 23.243 0.785 -15.297 1.00 95.50 154 ARG A C 1
ATOM 1261 O O . ARG A 1 154 ? 23.428 0.120 -14.283 1.00 95.50 154 ARG A O 1
ATOM 1268 N N . SER A 1 155 ? 24.020 1.808 -15.663 1.00 92.25 155 SER A N 1
ATOM 1269 C CA . SER A 1 155 ? 25.242 2.201 -14.946 1.00 92.25 155 SER A CA 1
ATOM 1270 C C . SER A 1 155 ? 24.963 2.529 -13.474 1.00 92.25 155 SER A C 1
ATOM 1272 O O . SER A 1 155 ? 25.682 2.058 -12.595 1.00 92.25 155 SER A O 1
ATOM 1274 N N . GLN A 1 156 ? 23.876 3.251 -13.181 1.00 93.62 156 GLN A N 1
ATOM 1275 C CA . GLN A 1 156 ? 23.452 3.527 -11.806 1.00 93.62 156 GLN A CA 1
ATOM 1276 C C . GLN A 1 156 ? 23.110 2.242 -11.048 1.00 93.62 156 GLN A C 1
ATOM 1278 O O . GLN A 1 156 ? 23.684 1.972 -9.993 1.00 93.62 156 GLN A O 1
ATOM 1283 N N . ALA A 1 157 ? 22.213 1.411 -11.586 1.00 96.06 157 ALA A N 1
ATOM 1284 C CA . ALA A 1 157 ? 21.807 0.170 -10.928 1.00 96.06 157 ALA A CA 1
ATOM 1285 C C . ALA A 1 157 ? 22.994 -0.779 -10.672 1.00 96.06 157 ALA A C 1
ATOM 1287 O O . ALA A 1 157 ? 23.043 -1.440 -9.635 1.00 96.06 157 ALA A O 1
ATOM 1288 N N . ALA A 1 158 ? 23.972 -0.796 -11.582 1.00 93.50 158 ALA A N 1
ATOM 1289 C CA . ALA A 1 158 ? 25.193 -1.584 -11.477 1.00 93.50 158 ALA A CA 1
ATOM 1290 C C . ALA A 1 158 ? 26.153 -1.121 -10.366 1.00 93.50 158 ALA A C 1
ATOM 1292 O O . ALA A 1 158 ? 26.967 -1.926 -9.930 1.00 93.50 158 ALA A O 1
ATOM 1293 N N . HIS A 1 159 ? 26.077 0.133 -9.901 1.00 91.31 159 HIS A N 1
ATOM 1294 C CA . HIS A 1 159 ? 27.103 0.713 -9.019 1.00 91.31 159 HIS A CA 1
ATOM 1295 C C . HIS A 1 159 ? 26.571 1.374 -7.742 1.00 91.31 159 HIS A C 1
ATOM 1297 O O . HIS A 1 159 ? 27.360 1.665 -6.844 1.00 91.31 159 HIS A O 1
ATOM 1303 N N . LEU A 1 160 ? 25.255 1.551 -7.583 1.00 92.94 160 LEU A N 1
ATOM 1304 C CA . LEU A 1 160 ? 24.660 2.121 -6.362 1.00 92.94 160 LEU A CA 1
ATOM 1305 C C . LEU A 1 160 ? 24.996 1.334 -5.082 1.00 92.94 160 LEU A C 1
ATOM 1307 O O . LEU A 1 160 ? 24.934 1.882 -3.984 1.00 92.94 160 LEU A O 1
ATOM 1311 N N . HIS A 1 161 ? 25.366 0.057 -5.204 1.00 92.50 161 HIS A N 1
ATOM 1312 C CA . HIS A 1 161 ? 25.796 -0.782 -4.085 1.00 92.50 161 HIS A CA 1
ATOM 1313 C C . HIS A 1 161 ? 27.299 -0.673 -3.766 1.00 92.50 161 HIS A C 1
ATOM 1315 O O . HIS A 1 161 ? 27.772 -1.328 -2.842 1.00 92.50 161 HIS A O 1
ATOM 1321 N N . ALA A 1 162 ? 28.089 0.084 -4.528 1.00 87.38 162 ALA A N 1
ATOM 1322 C CA . ALA A 1 162 ? 29.545 0.049 -4.407 1.00 87.38 162 ALA A CA 1
ATOM 1323 C C . ALA A 1 162 ? 30.066 0.607 -3.067 1.00 87.38 162 ALA A C 1
ATOM 1325 O O . ALA A 1 162 ? 31.138 0.214 -2.609 1.00 87.38 162 ALA A O 1
ATOM 1326 N N . ILE A 1 163 ? 29.292 1.475 -2.409 1.00 87.25 163 ILE A N 1
ATOM 1327 C CA . ILE A 1 163 ? 29.547 1.928 -1.039 1.00 87.25 163 ILE A CA 1
ATOM 1328 C C . ILE A 1 163 ? 28.602 1.168 -0.104 1.00 87.25 163 ILE A C 1
ATOM 1330 O O . ILE A 1 163 ? 27.405 1.444 -0.037 1.00 87.25 163 ILE A O 1
ATOM 1334 N N . GLU A 1 164 ? 29.141 0.216 0.661 1.00 86.62 164 GLU A N 1
ATOM 1335 C CA . GLU A 1 164 ? 28.342 -0.667 1.523 1.00 86.62 164 GLU A CA 1
ATOM 1336 C C . GLU A 1 164 ? 27.440 0.109 2.503 1.00 86.62 164 GLU A C 1
ATOM 1338 O O . GLU A 1 164 ? 26.266 -0.229 2.696 1.00 86.62 164 GLU A O 1
ATOM 1343 N N . HIS A 1 165 ? 27.962 1.192 3.088 1.00 86.38 165 HIS A N 1
ATOM 1344 C CA . HIS A 1 165 ? 27.251 2.005 4.076 1.00 86.38 165 HIS A CA 1
ATOM 1345 C C . HIS A 1 165 ? 26.026 2.746 3.523 1.00 86.38 165 HIS A C 1
ATOM 1347 O O . HIS A 1 165 ? 25.212 3.228 4.317 1.00 86.38 165 HIS A O 1
ATOM 1353 N N . ASP A 1 166 ? 25.845 2.824 2.203 1.00 91.06 166 ASP A N 1
ATOM 1354 C CA . ASP A 1 166 ? 24.656 3.426 1.587 1.00 91.06 166 ASP A CA 1
ATOM 1355 C C . ASP A 1 166 ? 23.433 2.503 1.635 1.00 91.06 166 ASP A C 1
ATOM 1357 O O . ASP A 1 166 ? 22.318 2.917 1.313 1.00 91.06 166 ASP A O 1
ATOM 1361 N N . GLY A 1 167 ? 23.597 1.268 2.122 1.00 94.06 167 GLY A N 1
ATOM 1362 C CA . GLY A 1 167 ? 22.471 0.389 2.428 1.00 94.06 167 GLY A CA 1
ATOM 1363 C C . GLY A 1 167 ? 21.745 -0.110 1.179 1.00 94.06 167 GLY A C 1
ATOM 1364 O O . GLY A 1 167 ? 20.537 -0.310 1.228 1.00 94.06 167 GLY A O 1
ATOM 1365 N N . ILE A 1 168 ? 22.470 -0.306 0.077 1.00 96.50 168 ILE A N 1
ATOM 1366 C CA . ILE A 1 168 ? 21.966 -0.893 -1.171 1.00 96.50 168 ILE A CA 1
ATOM 1367 C C . ILE A 1 168 ? 22.627 -2.260 -1.389 1.00 96.50 168 ILE A C 1
ATOM 1369 O O . ILE A 1 168 ? 23.824 -2.411 -1.132 1.00 96.50 168 ILE A O 1
ATOM 1373 N N . SER A 1 169 ? 21.856 -3.245 -1.845 1.00 97.56 169 SER A N 1
ATOM 1374 C CA . SER A 1 169 ? 22.361 -4.510 -2.394 1.00 97.56 169 SER A CA 1
ATOM 1375 C C . SER A 1 169 ? 22.275 -4.501 -3.913 1.00 97.56 169 SER A C 1
ATOM 1377 O O . SER A 1 169 ? 21.335 -3.942 -4.474 1.00 97.56 169 SER A O 1
ATOM 1379 N N . GLY A 1 170 ? 23.237 -5.144 -4.569 1.00 97.25 170 GLY A N 1
ATOM 1380 C CA . GLY A 1 170 ? 23.189 -5.419 -6.004 1.00 97.25 170 GLY A CA 1
ATOM 1381 C C . GLY A 1 170 ? 22.705 -6.842 -6.261 1.00 97.25 170 GLY A C 1
ATOM 1382 O O . GLY A 1 170 ? 23.210 -7.775 -5.639 1.00 97.25 170 GLY A O 1
ATOM 1383 N N . ILE A 1 171 ? 21.750 -7.020 -7.172 1.00 98.19 171 ILE A N 1
ATOM 1384 C CA . ILE A 1 171 ? 21.339 -8.335 -7.682 1.00 98.19 171 ILE A CA 1
ATOM 1385 C C . ILE A 1 171 ? 21.641 -8.354 -9.178 1.00 98.19 171 ILE A C 1
ATOM 1387 O O . ILE A 1 171 ? 21.075 -7.568 -9.942 1.00 98.19 171 ILE A O 1
ATOM 1391 N N . HIS A 1 172 ? 22.545 -9.240 -9.591 1.00 97.62 172 HIS A N 1
ATOM 1392 C CA . HIS A 1 172 ? 23.104 -9.245 -10.941 1.00 97.62 172 HIS A CA 1
ATOM 1393 C C . HIS A 1 172 ? 22.599 -10.460 -11.720 1.00 97.62 172 HIS A C 1
ATOM 1395 O O . HIS A 1 172 ? 22.980 -11.598 -11.432 1.00 97.62 172 HIS A O 1
ATOM 1401 N N . ILE A 1 173 ? 21.751 -10.239 -12.725 1.00 98.25 173 ILE A N 1
ATOM 1402 C CA . ILE A 1 173 ? 21.203 -11.302 -13.576 1.00 98.25 173 ILE A CA 1
ATOM 1403 C C . ILE A 1 173 ? 22.034 -11.393 -14.848 1.00 98.25 173 ILE A C 1
ATOM 1405 O O . ILE A 1 173 ? 22.186 -10.398 -15.556 1.00 98.25 173 ILE A O 1
ATOM 1409 N N . ARG A 1 174 ? 22.562 -12.582 -15.154 1.00 96.88 174 ARG A N 1
ATOM 1410 C CA . ARG A 1 174 ? 23.308 -12.860 -16.388 1.00 96.88 174 ARG A CA 1
ATOM 1411 C C . ARG A 1 174 ? 22.892 -14.198 -16.974 1.00 96.88 174 ARG A C 1
ATOM 1413 O O . ARG A 1 174 ? 22.802 -15.196 -16.260 1.00 96.88 174 ARG A O 1
ATOM 1420 N N . SER A 1 175 ? 22.671 -14.240 -18.286 1.00 95.62 175 SER A N 1
ATOM 1421 C CA . SER A 1 175 ? 22.363 -15.466 -19.033 1.00 95.62 175 SER A CA 1
ATOM 1422 C C . SER A 1 175 ? 21.218 -16.283 -18.412 1.00 95.62 175 SER A C 1
ATOM 1424 O O . SER A 1 175 ? 21.298 -17.509 -18.289 1.00 95.62 175 SER A O 1
ATOM 1426 N N . GLY A 1 176 ? 20.153 -15.594 -17.987 1.00 96.25 176 GLY A N 1
ATOM 1427 C CA . GLY A 1 176 ? 18.961 -16.214 -17.410 1.00 96.25 176 GLY A CA 1
ATOM 1428 C C . GLY A 1 176 ? 19.176 -16.851 -16.033 1.00 96.25 176 GLY A C 1
ATOM 1429 O O . GLY A 1 176 ? 18.511 -17.838 -15.715 1.00 96.25 176 GLY A O 1
ATOM 1430 N N . LYS A 1 177 ? 20.119 -16.333 -15.235 1.00 97.75 177 LYS A N 1
ATOM 1431 C CA . LYS A 1 177 ? 20.380 -16.736 -13.843 1.00 97.75 177 LYS A CA 1
ATOM 1432 C C . LYS A 1 177 ? 20.739 -15.519 -12.996 1.00 97.75 177 LYS A C 1
ATOM 1434 O O . LYS A 1 177 ? 21.359 -14.590 -13.508 1.00 97.75 177 LYS A O 1
ATOM 1439 N N . VAL A 1 178 ? 20.417 -15.556 -11.703 1.00 97.88 178 VAL A N 1
ATOM 1440 C CA . VAL A 1 178 ? 21.073 -14.674 -10.729 1.00 97.88 178 VAL A CA 1
ATOM 1441 C C . VAL A 1 178 ? 22.514 -15.164 -10.626 1.00 97.88 178 VAL A C 1
ATOM 1443 O O . VAL A 1 178 ? 22.770 -16.310 -10.264 1.00 97.88 178 VAL A O 1
ATOM 1446 N N . TRP A 1 179 ? 23.442 -14.355 -11.122 1.00 96.31 179 TRP A N 1
ATOM 1447 C CA . TRP A 1 179 ? 24.852 -14.714 -11.225 1.00 96.31 179 TRP A CA 1
ATOM 1448 C C . TRP A 1 179 ? 25.604 -14.385 -9.937 1.00 96.31 179 TRP A C 1
ATOM 1450 O O . TRP A 1 179 ? 26.489 -15.146 -9.546 1.00 96.31 179 TRP A O 1
ATOM 1460 N N . MET A 1 180 ? 25.252 -13.271 -9.288 1.00 95.44 180 MET A N 1
ATOM 1461 C CA . MET A 1 180 ? 25.897 -12.805 -8.065 1.00 95.44 180 MET A CA 1
ATOM 1462 C C . MET A 1 180 ? 25.009 -11.819 -7.297 1.00 95.44 180 MET A C 1
ATOM 1464 O O . MET A 1 180 ? 24.224 -11.082 -7.904 1.00 95.44 180 MET A O 1
ATOM 1468 N N . LEU A 1 181 ? 25.213 -11.766 -5.979 1.00 96.31 181 LEU A N 1
ATOM 1469 C CA . LEU A 1 181 ? 24.718 -10.727 -5.080 1.00 96.31 181 LEU A CA 1
ATOM 1470 C C . LEU A 1 181 ? 25.887 -9.865 -4.575 1.00 96.31 181 LEU A C 1
ATOM 1472 O O . LEU A 1 181 ? 26.955 -10.384 -4.254 1.00 96.31 181 LEU A O 1
ATOM 1476 N N . SER A 1 182 ? 25.674 -8.555 -4.477 1.00 94.81 182 SER A N 1
ATOM 1477 C CA . SER A 1 182 ? 26.610 -7.594 -3.878 1.00 94.81 182 SER A CA 1
ATOM 1478 C C . SER A 1 182 ? 25.999 -6.993 -2.613 1.00 94.81 182 SER A C 1
ATOM 1480 O O . SER A 1 182 ? 24.815 -6.649 -2.605 1.00 94.81 182 SER A O 1
ATOM 1482 N N . ASN A 1 183 ? 26.795 -6.835 -1.548 1.00 94.75 183 ASN A N 1
ATOM 1483 C CA . ASN A 1 183 ? 26.316 -6.494 -0.197 1.00 94.75 183 ASN A CA 1
ATOM 1484 C C . ASN A 1 183 ? 25.160 -7.407 0.256 1.00 94.75 183 ASN A C 1
ATOM 1486 O O . ASN A 1 183 ? 24.091 -6.926 0.653 1.00 94.75 183 ASN A O 1
ATOM 1490 N N . GLU A 1 184 ? 25.371 -8.716 0.127 1.00 93.81 184 GLU A N 1
ATOM 1491 C CA . GLU A 1 184 ? 24.394 -9.765 0.419 1.00 93.81 184 GLU A CA 1
ATOM 1492 C C . GLU A 1 184 ? 23.812 -9.641 1.836 1.00 93.81 184 GLU A C 1
ATOM 1494 O O . GLU A 1 184 ? 24.499 -9.293 2.801 1.00 93.81 184 GLU A O 1
ATOM 1499 N N . ASN A 1 185 ? 22.508 -9.880 1.937 1.00 94.56 185 ASN A N 1
ATOM 1500 C CA . ASN A 1 185 ? 21.783 -10.024 3.188 1.00 94.56 185 ASN A CA 1
ATOM 1501 C C . ASN A 1 185 ? 20.507 -10.844 2.951 1.00 94.56 185 ASN A C 1
ATOM 1503 O O . ASN A 1 185 ? 20.092 -11.049 1.810 1.00 94.56 185 ASN A O 1
ATOM 1507 N N . TRP A 1 186 ? 19.807 -11.177 4.037 1.00 95.06 186 TRP A N 1
ATOM 1508 C CA . TRP A 1 186 ? 18.560 -11.948 3.985 1.00 95.06 186 TRP A CA 1
ATOM 1509 C C . TRP A 1 186 ? 17.485 -11.357 3.047 1.00 95.06 186 TRP A C 1
ATOM 1511 O O . TRP A 1 186 ? 16.699 -12.105 2.468 1.00 95.06 186 TRP A O 1
ATOM 1521 N N . ARG A 1 187 ? 17.432 -10.024 2.870 1.00 95.25 187 ARG A N 1
ATOM 1522 C CA . ARG A 1 187 ? 16.494 -9.372 1.933 1.00 95.25 187 ARG A CA 1
ATOM 1523 C C . ARG A 1 187 ? 16.868 -9.682 0.481 1.00 95.25 187 ARG A C 1
ATOM 1525 O O . ARG A 1 187 ? 15.999 -10.035 -0.306 1.00 95.25 187 ARG A O 1
ATOM 1532 N N . ALA A 1 188 ? 18.151 -9.578 0.135 1.00 96.62 188 ALA A N 1
ATOM 1533 C CA . ALA A 1 188 ? 18.644 -9.850 -1.215 1.00 96.62 188 ALA A CA 1
ATOM 1534 C C . ALA A 1 188 ? 18.521 -11.344 -1.557 1.00 96.62 188 ALA A C 1
ATOM 1536 O O . ALA A 1 188 ? 18.075 -11.677 -2.651 1.00 96.62 188 ALA A O 1
ATOM 1537 N N . GLU A 1 189 ? 18.822 -12.223 -0.598 1.00 97.12 189 GLU A N 1
ATOM 1538 C CA . GLU A 1 189 ? 18.621 -13.677 -0.707 1.00 97.12 189 GLU A CA 1
ATOM 1539 C C . GLU A 1 189 ? 17.139 -14.024 -0.946 1.00 97.12 189 GLU A C 1
ATOM 1541 O O . GLU A 1 189 ? 16.800 -14.831 -1.813 1.00 97.12 189 GLU A O 1
ATOM 1546 N N . THR A 1 190 ? 16.219 -13.363 -0.233 1.00 97.00 190 THR A N 1
ATOM 1547 C CA . THR A 1 190 ? 14.774 -13.575 -0.427 1.00 97.00 190 THR A CA 1
ATOM 1548 C C . THR A 1 190 ? 14.313 -13.099 -1.809 1.00 97.00 190 THR A C 1
ATOM 1550 O O . THR A 1 190 ? 13.536 -13.792 -2.472 1.00 97.00 190 THR A O 1
ATOM 1553 N N . MET A 1 191 ? 14.814 -11.952 -2.284 1.00 97.31 191 MET A N 1
ATOM 1554 C CA . MET A 1 191 ? 14.517 -11.457 -3.631 1.00 97.31 191 MET A CA 1
ATOM 1555 C C . MET A 1 191 ? 15.097 -12.374 -4.723 1.00 97.31 191 MET A C 1
ATOM 1557 O O . MET A 1 191 ? 14.433 -12.604 -5.734 1.00 97.31 191 MET A O 1
ATOM 1561 N N . GLU A 1 192 ? 16.279 -12.965 -4.521 1.00 97.94 192 GLU A N 1
ATOM 1562 C CA . GLU A 1 192 ? 16.822 -14.000 -5.412 1.00 97.94 192 GLU A CA 1
ATOM 1563 C C . GLU A 1 192 ? 15.876 -15.208 -5.511 1.00 97.94 192 GLU A C 1
ATOM 1565 O O . GLU A 1 192 ? 15.505 -15.615 -6.620 1.00 97.94 192 GLU A O 1
ATOM 1570 N N . GLU A 1 193 ? 15.415 -15.747 -4.378 1.00 97.62 193 GLU A N 1
ATOM 1571 C CA . GLU A 1 193 ? 14.466 -16.870 -4.364 1.00 97.62 193 GLU A CA 1
ATOM 1572 C C . GLU A 1 193 ? 13.096 -16.503 -4.961 1.00 97.62 193 GLU A C 1
ATOM 1574 O O . GLU A 1 193 ? 12.410 -17.369 -5.514 1.00 97.62 193 GLU A O 1
ATOM 1579 N N . MET A 1 194 ? 12.699 -15.229 -4.911 1.00 97.50 194 MET A N 1
ATOM 1580 C CA . MET A 1 194 ? 11.502 -14.712 -5.585 1.00 97.50 194 MET A CA 1
ATOM 1581 C C . MET A 1 194 ? 11.661 -14.653 -7.115 1.00 97.50 194 MET A C 1
ATOM 1583 O O . MET A 1 194 ? 10.680 -14.817 -7.842 1.00 97.50 194 MET A O 1
ATOM 1587 N N . ILE A 1 195 ? 12.878 -14.433 -7.622 1.00 98.44 195 ILE A N 1
ATOM 1588 C CA . ILE A 1 195 ? 13.187 -14.296 -9.060 1.00 98.44 195 ILE A CA 1
ATOM 1589 C C . ILE A 1 195 ? 13.419 -15.653 -9.740 1.00 98.44 195 ILE A C 1
ATOM 1591 O O . ILE A 1 195 ? 13.059 -15.872 -10.905 1.00 98.44 195 ILE A O 1
ATOM 1595 N N . LYS A 1 196 ? 14.001 -16.598 -9.005 1.00 97.75 196 LYS A N 1
ATOM 1596 C CA . LYS A 1 196 ? 14.400 -17.936 -9.465 1.00 97.75 196 LYS A CA 1
ATOM 1597 C C . LYS A 1 196 ? 13.358 -18.704 -10.300 1.00 97.75 196 LYS A C 1
ATOM 1599 O O . LYS A 1 196 ? 13.772 -19.334 -11.278 1.00 97.75 196 LYS A O 1
ATOM 1604 N N . PRO A 1 197 ? 12.035 -18.665 -10.023 1.00 98.06 197 PRO A N 1
ATOM 1605 C CA . PRO A 1 197 ? 11.052 -19.431 -10.797 1.00 98.06 197 PRO A CA 1
ATOM 1606 C C . PRO A 1 197 ? 10.951 -19.038 -12.282 1.00 98.06 197 PRO A C 1
ATOM 1608 O O . PRO A 1 197 ? 10.575 -19.870 -13.114 1.00 98.06 197 PRO A O 1
ATOM 1611 N N . TYR A 1 198 ? 11.290 -17.793 -12.631 1.00 98.25 198 TYR A N 1
ATOM 1612 C CA . TYR A 1 198 ? 11.131 -17.239 -13.983 1.00 98.25 198 TYR A CA 1
ATOM 1613 C C . TYR A 1 198 ? 12.403 -16.585 -14.543 1.00 98.25 198 TYR A C 1
ATOM 1615 O O . TYR A 1 198 ? 12.397 -16.153 -15.695 1.00 98.25 198 TYR A O 1
ATOM 1623 N N . VAL A 1 199 ? 13.513 -16.584 -13.798 1.00 98.50 199 VAL A N 1
ATOM 1624 C CA . VAL A 1 199 ? 14.788 -15.940 -14.174 1.00 98.50 199 VAL A CA 1
ATOM 1625 C C . VAL A 1 199 ? 15.306 -16.310 -15.569 1.00 98.50 199 VAL A C 1
ATOM 1627 O O . VAL A 1 199 ? 15.859 -15.466 -16.265 1.00 98.50 199 VAL A O 1
ATOM 1630 N N . LYS A 1 200 ? 15.037 -17.533 -16.049 1.00 97.94 200 LYS A N 1
ATOM 1631 C CA . LYS A 1 200 ? 15.389 -17.991 -17.410 1.00 97.94 200 LYS A CA 1
ATOM 1632 C C . LYS A 1 200 ? 14.756 -17.164 -18.540 1.00 97.94 200 LYS A C 1
ATOM 1634 O O . LYS A 1 200 ? 15.158 -17.295 -19.694 1.00 97.94 200 LYS A O 1
ATOM 1639 N N . HIS A 1 201 ? 13.713 -16.396 -18.233 1.00 97.88 201 HIS A N 1
ATOM 1640 C CA . HIS A 1 201 ? 13.026 -15.519 -19.175 1.00 97.88 201 HIS A CA 1
ATOM 1641 C C . HIS A 1 201 ? 13.545 -14.081 -19.131 1.00 97.88 201 HIS A C 1
ATOM 1643 O O . HIS A 1 201 ? 13.208 -13.313 -20.027 1.00 97.88 201 HIS A O 1
ATOM 1649 N N . LEU A 1 202 ? 14.346 -13.715 -18.131 1.00 98.38 202 LEU A N 1
ATOM 1650 C CA . LEU A 1 202 ? 14.870 -12.364 -17.972 1.00 98.38 202 LEU A CA 1
ATOM 1651 C C . LEU A 1 202 ? 16.165 -12.178 -18.784 1.00 98.38 202 LEU A C 1
ATOM 1653 O O . LEU A 1 202 ? 16.966 -13.116 -18.869 1.00 98.38 202 LEU A O 1
ATOM 1657 N N . PRO A 1 203 ? 16.378 -10.997 -19.394 1.00 97.94 203 PRO A N 1
ATOM 1658 C CA . PRO A 1 203 ? 17.662 -10.638 -19.985 1.00 97.94 203 PRO A CA 1
ATOM 1659 C C . PRO A 1 203 ? 18.683 -10.273 -18.898 1.00 97.94 203 PRO A C 1
ATOM 1661 O O . PRO A 1 203 ? 18.377 -10.278 -17.704 1.00 97.94 203 PRO A O 1
ATOM 1664 N N . ASP A 1 204 ? 19.897 -9.932 -19.324 1.00 98.12 204 ASP A N 1
ATOM 1665 C CA . ASP A 1 204 ? 20.923 -9.418 -18.424 1.00 98.12 204 ASP A CA 1
ATOM 1666 C C . ASP A 1 204 ? 20.494 -8.058 -17.848 1.00 98.12 204 ASP A C 1
ATOM 1668 O O . ASP A 1 204 ? 20.116 -7.153 -18.592 1.00 98.12 204 ASP A O 1
ATOM 1672 N N . MET A 1 205 ? 20.545 -7.918 -16.522 1.00 98.19 205 MET A N 1
ATOM 1673 C CA . MET A 1 205 ? 20.198 -6.680 -15.818 1.00 98.19 205 MET A CA 1
ATOM 1674 C C . MET A 1 205 ? 20.851 -6.612 -14.438 1.00 98.19 205 MET A C 1
ATOM 1676 O O . MET A 1 205 ? 21.228 -7.639 -13.869 1.00 98.19 205 MET A O 1
ATOM 1680 N N . ASP A 1 206 ? 20.933 -5.402 -13.894 1.00 98.06 206 ASP A N 1
ATOM 1681 C CA . ASP A 1 206 ? 21.333 -5.136 -12.515 1.00 98.06 206 ASP A CA 1
ATOM 1682 C C . ASP A 1 206 ? 20.180 -4.459 -11.765 1.00 98.06 206 ASP A C 1
ATOM 1684 O O . ASP A 1 206 ? 19.487 -3.591 -12.310 1.00 98.06 206 ASP A O 1
ATOM 1688 N N . ILE A 1 207 ? 19.958 -4.889 -10.524 1.00 98.56 207 ILE A N 1
ATOM 1689 C CA . ILE A 1 207 ? 18.909 -4.381 -9.636 1.00 98.56 207 ILE A CA 1
ATOM 1690 C C . ILE A 1 207 ? 19.585 -3.812 -8.389 1.00 98.56 207 ILE A C 1
ATOM 1692 O O . ILE A 1 207 ? 20.275 -4.538 -7.670 1.00 98.56 207 ILE A O 1
ATOM 1696 N N . ALA A 1 208 ? 19.358 -2.525 -8.122 1.00 98.19 208 ALA A N 1
ATOM 1697 C CA . ALA A 1 208 ? 19.788 -1.857 -6.899 1.00 98.19 208 ALA A CA 1
ATOM 1698 C C . ALA A 1 208 ? 18.660 -1.912 -5.859 1.00 98.19 208 ALA A C 1
ATOM 1700 O O . ALA A 1 208 ? 17.690 -1.162 -5.945 1.00 98.19 208 ALA A O 1
ATOM 1701 N N . MET A 1 209 ? 18.767 -2.806 -4.879 1.00 98.25 209 MET A N 1
ATOM 1702 C CA . MET A 1 209 ? 17.732 -3.035 -3.869 1.00 98.25 209 MET A CA 1
ATOM 1703 C C . MET A 1 209 ? 18.043 -2.285 -2.569 1.00 98.25 209 MET A C 1
ATOM 1705 O O . MET A 1 209 ? 19.115 -2.450 -1.982 1.00 98.25 209 MET A O 1
ATOM 1709 N N . ASN A 1 210 ? 17.090 -1.495 -2.077 1.00 97.31 210 ASN A N 1
ATOM 1710 C CA . ASN A 1 210 ? 17.164 -0.859 -0.768 1.00 97.31 210 ASN A CA 1
ATOM 1711 C C . ASN A 1 210 ? 17.156 -1.908 0.355 1.00 97.31 210 ASN A C 1
ATOM 1713 O O . ASN A 1 210 ? 16.263 -2.749 0.434 1.00 97.31 210 ASN A O 1
ATOM 1717 N N . ARG A 1 211 ? 18.139 -1.837 1.259 1.00 94.50 211 ARG A N 1
ATOM 1718 C CA . ARG A 1 211 ? 18.217 -2.694 2.452 1.00 94.50 211 ARG A CA 1
ATOM 1719 C C . ARG A 1 211 ? 17.631 -2.051 3.706 1.00 94.50 211 ARG A C 1
ATOM 1721 O O . ARG A 1 211 ? 17.541 -2.737 4.725 1.00 94.50 211 ARG A O 1
ATOM 1728 N N . LEU A 1 212 ? 17.323 -0.757 3.667 1.00 93.81 212 LEU A N 1
ATOM 1729 C CA . LEU A 1 212 ? 16.779 -0.013 4.801 1.00 93.81 212 LEU A CA 1
ATOM 1730 C C . LEU A 1 212 ? 15.252 -0.089 4.808 1.00 93.81 212 LEU A C 1
ATOM 1732 O O . LEU A 1 212 ? 14.632 -0.313 3.774 1.00 93.81 212 LEU A O 1
ATOM 1736 N N . ASP A 1 213 ? 14.648 0.137 5.971 1.00 91.94 213 ASP A N 1
ATOM 1737 C CA . ASP A 1 213 ? 13.188 0.098 6.104 1.00 91.94 213 ASP A CA 1
ATOM 1738 C C . ASP A 1 213 ? 12.514 1.263 5.354 1.00 91.94 213 ASP A C 1
ATOM 1740 O O . ASP A 1 213 ? 11.398 1.121 4.864 1.00 91.94 213 ASP A O 1
ATOM 1744 N N . GLN A 1 214 ? 13.185 2.417 5.270 1.00 93.38 214 GLN A N 1
ATOM 1745 C CA . GLN A 1 214 ? 12.626 3.676 4.767 1.00 93.38 214 GLN A CA 1
ATOM 1746 C C . GLN A 1 214 ? 12.944 3.919 3.282 1.00 93.38 214 GLN A C 1
ATOM 1748 O O . GLN A 1 214 ? 14.031 3.537 2.831 1.00 93.38 214 GLN A O 1
ATOM 1753 N N . PRO A 1 215 ? 12.031 4.577 2.538 1.00 95.25 215 PRO A N 1
ATOM 1754 C CA . PRO A 1 215 ? 12.204 4.868 1.115 1.00 95.25 215 PRO A CA 1
ATOM 1755 C C . PRO A 1 215 ? 13.336 5.869 0.855 1.00 95.25 215 PRO A C 1
ATOM 1757 O O . PRO A 1 215 ? 13.729 6.638 1.740 1.00 95.25 215 PRO A O 1
ATOM 1760 N N . ARG A 1 216 ? 13.875 5.845 -0.368 1.00 95.06 216 ARG A N 1
ATOM 1761 C CA . ARG A 1 216 ? 15.176 6.443 -0.706 1.00 95.06 216 ARG A CA 1
ATOM 1762 C C . ARG A 1 216 ? 15.087 7.586 -1.704 1.00 95.06 216 ARG A C 1
ATOM 1764 O O . ARG A 1 216 ? 15.946 8.463 -1.670 1.00 95.06 216 ARG A O 1
ATOM 1771 N N . VAL A 1 217 ? 14.096 7.602 -2.591 1.00 96.88 217 VAL A N 1
ATOM 1772 C CA . VAL A 1 217 ? 14.100 8.518 -3.740 1.00 96.88 217 VAL A CA 1
ATOM 1773 C C . VAL A 1 217 ? 12.909 9.466 -3.680 1.00 96.88 217 VAL A C 1
ATOM 1775 O O . VAL A 1 217 ? 11.765 9.023 -3.699 1.00 96.88 217 VAL A O 1
ATOM 1778 N N . ALA A 1 218 ? 13.151 10.774 -3.626 1.00 96.44 218 ALA A N 1
ATOM 1779 C CA . ALA A 1 218 ? 12.122 11.817 -3.606 1.00 96.44 218 ALA A CA 1
ATOM 1780 C C . ALA A 1 218 ? 12.481 12.908 -4.625 1.00 96.44 218 ALA A C 1
ATOM 1782 O O . ALA A 1 218 ? 13.101 13.915 -4.281 1.00 96.44 218 ALA A O 1
ATOM 1783 N N . VAL A 1 219 ? 12.135 12.668 -5.893 1.00 97.75 219 VAL A N 1
ATOM 1784 C CA . VAL A 1 219 ? 12.431 13.592 -6.994 1.00 97.75 219 VAL A CA 1
ATOM 1785 C C . VAL A 1 219 ? 11.556 14.846 -6.860 1.00 97.75 219 VAL A C 1
ATOM 1787 O O . VAL A 1 219 ? 10.345 14.698 -6.680 1.00 97.75 219 VAL A O 1
ATOM 1790 N N . PRO A 1 220 ? 12.122 16.065 -6.944 1.00 97.94 220 PRO A N 1
ATOM 1791 C CA . PRO A 1 220 ? 11.350 17.303 -6.909 1.00 97.94 220 PRO A CA 1
ATOM 1792 C C . PRO A 1 220 ? 10.259 17.348 -7.982 1.00 97.94 220 PRO A C 1
ATOM 1794 O O . PRO A 1 220 ? 10.409 16.789 -9.069 1.00 97.94 220 PRO A O 1
ATOM 1797 N N . TRP A 1 221 ? 9.164 18.048 -7.687 1.00 98.12 221 TRP A N 1
ATOM 1798 C CA . TRP A 1 221 ? 7.969 18.065 -8.530 1.00 98.12 221 TRP A CA 1
ATOM 1799 C C . TRP A 1 221 ? 8.259 18.482 -9.974 1.00 98.12 221 TRP A C 1
ATOM 1801 O O . TRP A 1 221 ? 7.854 17.786 -10.900 1.00 98.12 221 TRP A O 1
ATOM 1811 N N . ASP A 1 222 ? 8.983 19.585 -10.173 1.00 98.06 222 ASP A N 1
ATOM 1812 C CA . ASP A 1 222 ? 9.246 20.123 -11.512 1.00 98.06 222 ASP A CA 1
ATOM 1813 C C . ASP A 1 222 ? 10.111 19.165 -12.352 1.00 98.06 222 ASP A C 1
ATOM 1815 O O . ASP A 1 222 ? 9.827 18.940 -13.532 1.00 98.06 222 ASP A O 1
ATOM 1819 N N . ASP A 1 223 ? 11.107 18.528 -11.727 1.00 98.06 223 ASP A N 1
ATOM 1820 C CA . ASP A 1 223 ? 11.949 17.512 -12.367 1.00 98.06 223 ASP A CA 1
ATOM 1821 C C . ASP A 1 223 ? 11.122 16.274 -12.744 1.00 98.06 223 ASP A C 1
ATOM 1823 O O . ASP A 1 223 ? 11.236 15.746 -13.853 1.00 98.06 223 ASP A O 1
ATOM 1827 N N . MET A 1 224 ? 10.231 15.840 -11.848 1.00 98.06 224 MET A N 1
ATOM 1828 C CA . MET A 1 224 ? 9.307 14.739 -12.106 1.00 98.06 224 MET A CA 1
ATOM 1829 C C . MET A 1 224 ? 8.360 15.050 -13.272 1.00 98.06 224 MET A C 1
ATOM 1831 O O . MET A 1 224 ? 8.190 14.221 -14.168 1.00 98.06 224 MET A O 1
ATOM 1835 N N . GLN A 1 225 ? 7.787 16.256 -13.324 1.00 98.19 225 GLN A N 1
ATOM 1836 C CA . GLN A 1 225 ? 6.926 16.665 -14.437 1.00 98.19 225 GLN A CA 1
ATOM 1837 C C . GLN A 1 225 ? 7.682 16.675 -15.771 1.00 98.19 225 GLN A C 1
ATOM 1839 O O . GLN A 1 225 ? 7.132 16.239 -16.785 1.00 98.19 225 GLN A O 1
ATOM 1844 N N . ALA A 1 226 ? 8.951 17.094 -15.788 1.00 98.38 226 ALA A N 1
ATOM 1845 C CA . ALA A 1 226 ? 9.781 17.042 -16.992 1.00 98.38 226 ALA A CA 1
ATOM 1846 C C . ALA A 1 226 ? 10.023 15.597 -17.474 1.00 98.38 226 ALA A C 1
ATOM 1848 O O . ALA A 1 226 ? 9.897 15.307 -18.668 1.00 98.38 226 ALA A O 1
ATOM 1849 N N . LEU A 1 227 ? 10.306 14.667 -16.554 1.00 98.38 227 LEU A N 1
ATOM 1850 C CA . LEU A 1 227 ? 10.460 13.242 -16.870 1.00 98.38 227 LEU A CA 1
ATOM 1851 C C . LEU A 1 227 ? 9.163 12.636 -17.429 1.00 98.38 227 LEU A C 1
ATOM 1853 O O . LEU A 1 227 ? 9.188 11.936 -18.445 1.00 98.38 227 LEU A O 1
ATOM 1857 N N . LEU A 1 228 ? 8.019 12.940 -16.812 1.00 97.94 228 LEU A N 1
ATOM 1858 C CA . LEU A 1 228 ? 6.706 12.449 -17.243 1.00 97.94 228 LEU A CA 1
ATOM 1859 C C . LEU A 1 228 ? 6.246 13.059 -18.577 1.00 97.94 228 LEU A C 1
ATOM 1861 O O . LEU A 1 228 ? 5.577 12.383 -19.369 1.00 97.94 228 LEU A O 1
ATOM 1865 N N . ALA A 1 229 ? 6.626 14.305 -18.868 1.00 98.19 229 ALA A N 1
ATOM 1866 C CA . ALA A 1 229 ? 6.398 14.920 -20.173 1.00 98.19 229 ALA A CA 1
ATOM 1867 C C . ALA A 1 229 ? 7.152 14.161 -21.278 1.00 98.19 229 ALA A C 1
ATOM 1869 O O . ALA A 1 229 ? 6.561 13.834 -22.312 1.00 98.19 229 ALA A O 1
ATOM 1870 N N . ASN A 1 230 ? 8.415 13.793 -21.031 1.00 96.62 230 ASN A N 1
ATOM 1871 C CA . ASN A 1 230 ? 9.204 12.966 -21.949 1.00 96.62 230 ASN A CA 1
ATOM 1872 C C . ASN A 1 230 ? 8.621 11.550 -22.107 1.00 96.62 230 ASN A C 1
ATOM 1874 O O . ASN A 1 230 ? 8.550 11.028 -23.223 1.00 96.62 230 ASN A O 1
ATOM 1878 N N . GLU A 1 231 ? 8.153 10.929 -21.018 1.00 96.69 231 GLU A N 1
ATOM 1879 C CA . GLU A 1 231 ? 7.457 9.634 -21.073 1.00 96.69 231 GLU A CA 1
ATOM 1880 C C . GLU A 1 231 ? 6.234 9.698 -21.987 1.00 96.69 231 GLU A C 1
ATOM 1882 O O . GLU A 1 231 ? 6.071 8.850 -22.864 1.00 96.69 231 GLU A O 1
ATOM 1887 N N . THR A 1 232 ? 5.402 10.726 -21.812 1.00 96.12 232 THR A N 1
ATOM 1888 C CA . THR A 1 232 ? 4.170 10.909 -22.585 1.00 96.12 232 THR A CA 1
ATOM 1889 C C . THR A 1 232 ? 4.475 11.161 -24.061 1.00 96.12 232 THR A C 1
ATOM 1891 O O . THR A 1 232 ? 3.862 10.539 -24.929 1.00 96.12 232 THR A O 1
ATOM 1894 N N . ALA A 1 233 ? 5.449 12.028 -24.354 1.00 96.19 233 ALA A N 1
ATOM 1895 C CA . ALA A 1 233 ? 5.843 12.377 -25.718 1.00 96.19 233 ALA A CA 1
ATOM 1896 C C . ALA A 1 233 ? 6.487 11.208 -26.485 1.00 96.19 233 ALA A C 1
ATOM 1898 O O . ALA A 1 233 ? 6.404 11.161 -27.710 1.00 96.19 233 ALA A O 1
ATOM 1899 N N . SER A 1 234 ? 7.107 10.257 -25.781 1.00 94.31 234 SER A N 1
ATOM 1900 C CA . SER A 1 234 ? 7.773 9.099 -26.393 1.00 94.31 234 SER A CA 1
ATOM 1901 C C . SER A 1 234 ? 6.854 7.892 -26.613 1.00 94.31 234 SER A C 1
ATOM 1903 O O . SER A 1 234 ? 7.322 6.857 -27.092 1.00 94.31 234 SER A O 1
ATOM 1905 N N . ARG A 1 235 ? 5.561 7.962 -26.255 1.00 94.81 235 ARG A N 1
ATOM 1906 C CA . ARG A 1 235 ? 4.626 6.837 -26.436 1.00 94.81 235 ARG A CA 1
ATOM 1907 C C . ARG A 1 235 ? 4.447 6.513 -27.913 1.00 94.81 235 ARG A C 1
ATOM 1909 O O . ARG A 1 235 ? 3.946 7.325 -28.686 1.00 94.81 235 ARG A O 1
ATOM 1916 N N . LEU A 1 236 ? 4.833 5.296 -28.286 1.00 92.25 236 LEU A N 1
ATOM 1917 C CA . LEU A 1 236 ? 4.818 4.834 -29.666 1.00 92.25 236 LEU A CA 1
ATOM 1918 C C . LEU A 1 236 ? 4.475 3.339 -29.751 1.00 92.25 236 LEU A C 1
ATOM 1920 O O . LEU A 1 236 ? 4.902 2.526 -28.925 1.00 92.25 236 LEU A O 1
ATOM 1924 N N . MET A 1 237 ? 3.714 2.977 -30.786 1.00 93.06 237 MET A N 1
ATOM 1925 C CA . MET A 1 237 ? 3.367 1.597 -31.138 1.00 93.06 237 MET A CA 1
ATOM 1926 C C . MET A 1 237 ? 3.784 1.313 -32.583 1.00 93.06 237 MET A C 1
ATOM 1928 O O . MET A 1 237 ? 3.015 1.549 -33.514 1.00 93.06 237 MET A O 1
ATOM 1932 N N . LEU A 1 238 ? 5.024 0.853 -32.764 1.00 91.44 238 LEU A N 1
ATOM 1933 C CA . LEU A 1 238 ? 5.558 0.468 -34.070 1.00 91.44 238 LEU A CA 1
ATOM 1934 C C . LEU A 1 238 ? 5.065 -0.935 -34.471 1.00 91.44 238 LEU A C 1
ATOM 1936 O O . LEU A 1 238 ? 5.336 -1.889 -33.737 1.00 91.44 238 LEU A O 1
ATOM 1940 N N . PRO A 1 239 ? 4.412 -1.103 -35.638 1.00 89.81 239 PRO A N 1
ATOM 1941 C CA . PRO A 1 239 ? 4.007 -2.420 -36.138 1.00 89.81 239 PRO A CA 1
ATOM 1942 C C . PRO A 1 239 ? 5.169 -3.419 -36.243 1.00 89.81 239 PRO A C 1
ATOM 1944 O O . PRO A 1 239 ? 4.998 -4.607 -35.984 1.00 89.81 239 PRO A O 1
ATOM 1947 N N . GLU A 1 240 ? 6.360 -2.930 -36.585 1.00 89.25 240 GLU A N 1
ATOM 1948 C CA . GLU A 1 240 ? 7.599 -3.694 -36.725 1.00 89.25 240 GLU A CA 1
ATOM 1949 C C . GLU A 1 240 ? 8.354 -3.941 -35.405 1.00 89.25 240 GLU A C 1
ATOM 1951 O O . GLU A 1 240 ? 9.521 -4.337 -35.439 1.00 89.25 240 GLU A O 1
ATOM 1956 N N . ALA A 1 241 ? 7.731 -3.699 -34.244 1.00 92.56 241 ALA A N 1
ATOM 1957 C CA . ALA A 1 241 ? 8.385 -3.909 -32.956 1.00 92.56 241 ALA A CA 1
ATOM 1958 C C . ALA A 1 241 ? 8.844 -5.367 -32.771 1.00 92.56 241 ALA A C 1
ATOM 1960 O O . ALA A 1 241 ? 8.098 -6.315 -33.041 1.00 92.56 241 ALA A O 1
ATOM 1961 N N . VAL A 1 242 ? 10.079 -5.533 -32.290 1.00 93.25 242 VAL A N 1
ATOM 1962 C CA . VAL A 1 242 ? 10.719 -6.843 -32.099 1.00 93.25 242 VAL A CA 1
ATOM 1963 C C . VAL A 1 242 ? 10.444 -7.356 -30.685 1.00 93.25 242 VAL A C 1
ATOM 1965 O O . VAL A 1 242 ? 10.706 -6.670 -29.700 1.00 93.25 242 VAL A O 1
ATOM 1968 N N . ALA A 1 243 ? 9.946 -8.586 -30.554 1.00 95.00 243 ALA A N 1
ATOM 1969 C CA . ALA A 1 243 ? 9.605 -9.191 -29.263 1.00 95.00 243 ALA A CA 1
ATOM 1970 C C . ALA A 1 243 ? 10.812 -9.850 -28.553 1.00 95.00 243 ALA A C 1
ATOM 1972 O O . ALA A 1 243 ? 10.664 -10.887 -27.900 1.00 95.00 243 ALA A O 1
ATOM 1973 N N . GLU A 1 244 ? 11.999 -9.252 -28.672 1.00 96.38 244 GLU A N 1
ATOM 1974 C CA . GLU A 1 244 ? 13.263 -9.735 -28.102 1.00 96.38 244 GLU A CA 1
ATOM 1975 C C . GLU A 1 244 ? 14.027 -8.582 -27.439 1.00 96.38 244 GLU A C 1
ATOM 1977 O O . GLU A 1 244 ? 13.917 -7.437 -27.868 1.00 96.38 244 GLU A O 1
ATOM 1982 N N . PHE A 1 245 ? 14.771 -8.891 -26.374 1.00 97.56 245 PHE A N 1
ATOM 1983 C CA . PHE A 1 245 ? 15.633 -7.928 -25.683 1.00 97.56 245 PHE A CA 1
ATOM 1984 C C . PHE A 1 245 ? 17.001 -7.836 -26.365 1.00 97.56 245 PHE A C 1
ATOM 1986 O O . PHE A 1 245 ? 17.505 -8.835 -26.886 1.00 97.56 245 PHE A O 1
ATOM 1993 N N . THR A 1 246 ? 17.621 -6.659 -26.313 1.00 96.31 246 THR A N 1
ATOM 1994 C CA . THR A 1 246 ? 18.981 -6.440 -26.811 1.00 96.31 246 THR A CA 1
ATOM 1995 C C . THR A 1 246 ? 19.990 -7.214 -25.956 1.00 96.31 246 THR A C 1
ATOM 1997 O O . THR A 1 246 ? 19.941 -7.203 -24.728 1.00 96.31 246 THR A O 1
ATOM 2000 N N . THR A 1 247 ? 20.937 -7.896 -26.600 1.00 94.06 247 THR A N 1
ATOM 2001 C CA . THR A 1 247 ? 22.019 -8.634 -25.923 1.00 94.06 247 THR A CA 1
ATOM 2002 C C . THR A 1 247 ? 23.307 -7.815 -25.861 1.00 94.06 247 THR A C 1
ATOM 2004 O O . THR A 1 247 ? 23.554 -7.013 -26.759 1.00 94.06 247 THR A O 1
ATOM 2007 N N . ASN A 1 248 ? 24.185 -8.102 -24.892 1.00 88.62 248 ASN A N 1
ATOM 2008 C CA . ASN A 1 248 ? 25.523 -7.498 -24.766 1.00 88.62 248 ASN A CA 1
ATOM 2009 C C . ASN A 1 248 ? 25.510 -5.964 -24.599 1.00 88.62 248 ASN A C 1
ATOM 2011 O O . ASN A 1 248 ? 26.353 -5.266 -25.164 1.00 88.62 248 ASN A O 1
ATOM 2015 N N . MET A 1 249 ? 24.550 -5.439 -23.833 1.00 91.50 249 MET A N 1
ATOM 2016 C CA . MET A 1 249 ? 24.493 -4.014 -23.494 1.00 91.50 249 MET A CA 1
ATOM 2017 C C . MET A 1 249 ? 25.643 -3.614 -22.556 1.00 91.50 249 MET A C 1
ATOM 2019 O O . MET A 1 249 ? 26.066 -4.390 -21.698 1.00 91.50 249 MET A O 1
ATOM 2023 N N . SER A 1 250 ? 26.147 -2.389 -22.713 1.00 88.94 250 SER A N 1
ATOM 2024 C CA . SER A 1 250 ? 27.153 -1.792 -21.824 1.00 88.94 250 SER A CA 1
ATOM 2025 C C . SER A 1 250 ? 26.524 -1.231 -20.539 1.00 88.94 250 SER A C 1
ATOM 2027 O O . SER A 1 250 ? 25.303 -1.108 -20.445 1.00 88.94 250 SER A O 1
ATOM 2029 N N . GLY A 1 251 ? 27.351 -0.867 -19.552 1.00 87.38 251 GLY A N 1
ATOM 2030 C CA . GLY A 1 251 ? 26.887 -0.285 -18.280 1.00 87.38 251 GLY A CA 1
ATOM 2031 C C . GLY A 1 251 ? 26.306 -1.306 -17.298 1.00 87.38 251 GLY A C 1
ATOM 2032 O O . GLY A 1 251 ? 25.627 -0.929 -16.353 1.00 87.38 251 GLY A O 1
ATOM 2033 N N . LEU A 1 252 ? 26.537 -2.597 -17.545 1.00 91.00 252 LEU A N 1
ATOM 2034 C CA . LEU A 1 252 ? 26.209 -3.687 -16.632 1.00 91.00 252 LEU A CA 1
ATOM 2035 C C . LEU A 1 252 ? 27.418 -4.020 -15.751 1.00 91.00 252 LEU A C 1
ATOM 2037 O O . LEU A 1 252 ? 28.552 -4.040 -16.241 1.00 91.00 252 LEU A O 1
ATOM 2041 N N . TRP A 1 253 ? 27.173 -4.363 -14.488 1.00 89.62 253 TRP A N 1
ATOM 2042 C CA . TRP A 1 253 ? 28.206 -4.727 -13.517 1.00 89.62 253 TRP A CA 1
ATOM 2043 C C . TRP A 1 253 ? 29.084 -5.889 -14.010 1.00 89.62 253 TRP A C 1
ATOM 2045 O O . TRP A 1 253 ? 28.583 -6.872 -14.575 1.00 89.62 253 TRP A O 1
ATOM 2055 N N . GLN A 1 254 ? 30.394 -5.788 -13.770 1.00 84.50 254 GLN A N 1
ATOM 2056 C CA . GLN A 1 254 ? 31.401 -6.803 -14.093 1.00 84.50 254 GLN A CA 1
ATOM 2057 C C . GLN A 1 254 ? 32.176 -7.184 -12.827 1.00 84.50 254 GLN A C 1
ATOM 2059 O O . GLN A 1 254 ? 32.474 -6.332 -11.993 1.00 84.50 254 GLN A O 1
ATOM 2064 N N . ASN A 1 255 ? 32.533 -8.465 -12.680 1.00 68.75 255 ASN A N 1
ATOM 2065 C CA . ASN A 1 255 ? 33.242 -8.927 -11.484 1.00 68.75 255 ASN A CA 1
ATOM 2066 C C . ASN A 1 255 ? 34.597 -8.225 -11.341 1.00 68.75 255 ASN A C 1
ATOM 2068 O O . ASN A 1 255 ? 35.393 -8.239 -12.279 1.00 68.75 255 ASN A O 1
ATOM 2072 N N . GLY A 1 256 ? 34.878 -7.665 -10.165 1.00 60.66 256 GLY A N 1
ATOM 2073 C CA . GLY A 1 256 ? 36.138 -6.968 -9.910 1.00 60.66 256 GLY A CA 1
ATOM 2074 C C . GLY A 1 256 ? 36.276 -5.621 -10.624 1.00 60.66 256 GLY A C 1
ATOM 2075 O O . GLY A 1 256 ? 37.378 -5.078 -10.635 1.00 60.66 256 GLY A O 1
ATOM 2076 N N . ALA A 1 257 ? 35.197 -5.070 -11.194 1.00 59.91 257 ALA A N 1
ATOM 2077 C CA . ALA A 1 257 ? 35.181 -3.678 -11.621 1.00 59.91 257 ALA A CA 1
ATOM 2078 C C . ALA A 1 257 ? 35.402 -2.788 -10.388 1.00 59.91 257 ALA A C 1
ATOM 2080 O O . ALA A 1 257 ? 34.535 -2.675 -9.521 1.00 59.91 257 ALA A O 1
ATOM 2081 N N . SER A 1 258 ? 36.580 -2.174 -10.267 1.00 53.34 258 SER A N 1
ATOM 2082 C CA . SER A 1 258 ? 36.719 -1.032 -9.374 1.00 53.34 258 SER A CA 1
ATOM 2083 C C . SER A 1 258 ? 35.932 0.122 -9.995 1.00 53.34 258 SER A C 1
ATOM 2085 O O . SER A 1 258 ? 36.036 0.359 -11.197 1.00 53.34 258 SER A O 1
ATOM 2087 N N . LEU A 1 259 ? 35.167 0.866 -9.182 1.00 56.78 259 LEU A N 1
ATOM 2088 C CA . LEU A 1 259 ? 34.509 2.125 -9.592 1.00 56.78 259 LEU A CA 1
ATOM 2089 C C . LEU A 1 259 ? 35.465 3.069 -10.356 1.00 56.78 259 LEU A C 1
ATOM 2091 O O . LEU A 1 259 ? 35.037 3.936 -11.116 1.00 56.78 259 LEU A O 1
ATOM 2095 N N . PHE A 1 260 ? 36.766 2.889 -10.111 1.00 51.53 260 PHE A N 1
ATOM 2096 C CA . PHE A 1 260 ? 37.877 3.658 -10.627 1.00 51.53 260 PHE A CA 1
ATOM 2097 C C . PHE A 1 260 ? 39.037 2.690 -10.928 1.00 51.53 260 PHE A C 1
ATOM 2099 O O . PHE A 1 260 ? 39.612 2.106 -10.007 1.00 51.53 260 PHE A O 1
ATOM 2106 N N . GLU A 1 261 ? 39.401 2.483 -12.194 1.00 47.12 261 GLU A N 1
ATOM 2107 C CA . GLU A 1 261 ? 40.823 2.256 -12.506 1.00 47.12 261 GLU A CA 1
ATOM 2108 C C . GLU A 1 261 ? 41.524 3.615 -12.350 1.00 47.12 261 GLU A C 1
ATOM 2110 O O . GLU A 1 261 ? 40.892 4.645 -12.604 1.00 47.12 261 GLU A O 1
ATOM 2115 N N . ASP A 1 262 ? 42.799 3.653 -11.946 1.00 40.41 262 ASP A N 1
ATOM 2116 C CA . ASP A 1 262 ? 43.567 4.905 -11.843 1.00 40.41 262 ASP A CA 1
ATOM 2117 C C . ASP A 1 262 ? 43.385 5.769 -13.113 1.00 40.41 262 ASP A C 1
ATOM 2119 O O . ASP A 1 262 ? 43.930 5.482 -14.181 1.00 40.41 262 ASP A O 1
ATOM 2123 N N . GLY A 1 263 ? 42.583 6.836 -12.993 1.00 46.34 263 GLY A N 1
ATOM 2124 C CA . GLY A 1 263 ? 42.317 7.814 -14.052 1.00 46.34 263 GLY A CA 1
ATOM 2125 C C . GLY A 1 263 ? 41.093 7.584 -14.956 1.00 46.34 263 GLY A C 1
ATOM 2126 O O . GLY A 1 263 ? 40.931 8.360 -15.899 1.00 46.34 263 GLY A O 1
ATOM 2127 N N . LYS A 1 264 ? 40.222 6.591 -14.712 1.00 47.28 264 LYS A N 1
ATOM 2128 C CA . LYS A 1 264 ? 38.970 6.401 -15.480 1.00 47.28 264 LYS A CA 1
ATOM 2129 C C . LYS A 1 264 ? 37.767 6.159 -14.562 1.00 47.28 264 LYS A C 1
ATOM 2131 O O . LYS A 1 264 ? 37.691 5.132 -13.899 1.00 47.28 264 LYS A O 1
ATOM 2136 N N . THR A 1 265 ? 36.822 7.097 -14.555 1.00 54.75 265 THR A N 1
ATOM 2137 C CA . THR A 1 265 ? 35.468 6.909 -14.010 1.00 54.75 265 THR A CA 1
ATOM 2138 C C . THR A 1 265 ? 34.597 6.183 -15.036 1.00 54.75 265 THR A C 1
ATOM 2140 O O . THR A 1 265 ? 34.811 6.350 -16.241 1.00 54.75 265 THR A O 1
ATOM 2143 N N . GLU A 1 266 ? 33.583 5.425 -14.602 1.00 63.97 266 GLU A N 1
ATOM 2144 C CA . GLU A 1 266 ? 32.490 5.068 -15.513 1.00 63.97 266 GLU A CA 1
ATOM 2145 C C . GLU A 1 266 ? 31.824 6.378 -15.986 1.00 63.97 266 GLU A C 1
ATOM 2147 O O . GLU A 1 266 ? 31.300 7.120 -15.154 1.00 63.97 266 GLU A O 1
ATOM 2152 N N . PRO A 1 267 ? 31.851 6.727 -17.289 1.00 63.16 267 PRO A N 1
ATOM 2153 C CA . PRO A 1 267 ? 31.457 8.067 -17.742 1.00 63.16 267 PRO A CA 1
ATOM 2154 C C . PRO A 1 267 ? 29.982 8.410 -17.500 1.00 63.16 267 PRO A C 1
ATOM 2156 O O . PRO A 1 267 ? 29.607 9.579 -17.554 1.00 63.16 267 PRO A O 1
ATOM 2159 N N . LEU A 1 268 ? 29.148 7.387 -17.295 1.00 75.56 268 LEU A N 1
ATOM 2160 C CA . LEU A 1 268 ? 27.699 7.498 -17.135 1.00 75.56 268 LEU A CA 1
ATOM 2161 C C . LEU A 1 268 ? 27.254 7.513 -15.665 1.00 75.56 268 LEU A C 1
ATOM 2163 O O . LEU A 1 268 ? 26.096 7.843 -15.394 1.00 75.56 268 LEU A O 1
ATOM 2167 N N . LEU A 1 269 ? 28.159 7.207 -14.728 1.00 80.19 269 LEU A N 1
ATOM 2168 C CA . LEU A 1 269 ? 27.848 7.191 -13.306 1.00 80.19 269 LEU A CA 1
ATOM 2169 C C . LEU A 1 269 ? 27.746 8.627 -12.785 1.00 80.19 269 LEU A C 1
ATOM 2171 O O . LEU A 1 269 ? 28.695 9.409 -12.853 1.00 80.19 269 LEU A O 1
ATOM 2175 N N . LYS A 1 270 ? 26.578 8.970 -12.246 1.00 82.31 270 LYS A N 1
ATOM 2176 C CA . LYS A 1 270 ? 26.362 10.212 -11.493 1.00 82.31 270 LYS A CA 1
ATOM 2177 C C . LYS A 1 270 ? 26.445 9.905 -10.005 1.00 82.31 270 LYS A C 1
ATOM 2179 O O . LYS A 1 270 ? 25.959 8.855 -9.588 1.00 82.31 270 LYS A O 1
ATOM 2184 N N . ASP A 1 271 ? 27.016 10.822 -9.230 1.00 86.94 271 ASP A N 1
ATOM 2185 C CA . ASP A 1 271 ? 26.938 10.759 -7.770 1.00 86.94 271 ASP A CA 1
ATOM 2186 C C . ASP A 1 271 ? 25.454 10.664 -7.361 1.00 86.94 271 ASP A C 1
ATOM 2188 O O . ASP A 1 271 ? 24.654 11.471 -7.839 1.00 86.94 271 ASP A O 1
ATOM 2192 N N . PRO A 1 272 ? 25.053 9.675 -6.543 1.00 90.31 272 PRO A N 1
ATOM 2193 C CA . PRO A 1 272 ? 23.683 9.559 -6.053 1.00 90.31 272 PRO A CA 1
ATOM 2194 C C . PRO A 1 272 ? 23.218 10.746 -5.203 1.00 90.31 272 PRO A C 1
ATOM 2196 O O . PRO A 1 272 ? 22.019 10.861 -4.947 1.00 90.31 272 PRO A O 1
ATOM 2199 N N . GLU A 1 273 ? 24.139 11.596 -4.736 1.00 92.94 273 GLU A N 1
ATOM 2200 C CA . GLU A 1 273 ? 23.861 12.753 -3.880 1.00 92.94 273 GLU A CA 1
ATOM 2201 C C . GLU A 1 273 ? 23.099 12.352 -2.604 1.00 92.94 273 GLU A C 1
ATOM 2203 O O . GLU A 1 273 ? 22.158 13.019 -2.163 1.00 92.94 273 GLU A O 1
ATOM 2208 N N . TRP A 1 274 ? 23.497 11.223 -2.004 1.00 92.62 274 TRP A N 1
ATOM 2209 C CA . TRP A 1 274 ? 22.888 10.728 -0.774 1.00 92.62 274 TRP A CA 1
ATOM 2210 C C . TRP A 1 274 ? 23.057 11.733 0.360 1.00 92.62 274 TRP A C 1
ATOM 2212 O O . TRP A 1 274 ? 24.173 12.039 0.783 1.00 92.62 274 TRP A O 1
ATOM 2222 N N . PHE A 1 275 ? 21.945 12.161 0.946 1.00 89.81 275 PHE A N 1
ATOM 2223 C CA . PHE A 1 275 ? 21.960 12.943 2.172 1.00 89.81 275 PHE A CA 1
ATOM 2224 C C . PHE A 1 275 ? 21.306 12.159 3.310 1.00 89.81 275 PHE A C 1
ATOM 2226 O O . PHE A 1 275 ? 20.247 11.540 3.171 1.00 89.81 275 PHE A O 1
ATOM 2233 N N . ARG A 1 276 ? 21.983 12.153 4.460 1.00 88.69 276 ARG A N 1
ATOM 2234 C CA . ARG A 1 276 ? 21.560 11.431 5.663 1.00 88.69 276 ARG A CA 1
ATOM 2235 C C . ARG A 1 276 ? 20.859 12.407 6.591 1.00 88.69 276 ARG A C 1
ATOM 2237 O O . ARG A 1 276 ? 21.469 13.379 7.028 1.00 88.69 276 ARG A O 1
ATOM 2244 N N . ALA A 1 277 ? 19.599 12.130 6.901 1.00 84.00 277 ALA A N 1
ATOM 2245 C CA . ALA A 1 277 ? 18.779 12.989 7.749 1.00 84.00 277 ALA A CA 1
ATOM 2246 C C . ALA A 1 277 ? 18.038 12.206 8.856 1.00 84.00 277 ALA A C 1
ATOM 2248 O O . ALA A 1 277 ? 16.841 12.428 9.059 1.00 84.00 277 ALA A O 1
ATOM 2249 N N . PRO A 1 278 ? 18.704 11.281 9.586 1.00 85.50 278 PRO A N 1
ATOM 2250 C CA . PRO A 1 278 ? 18.058 10.591 10.697 1.00 85.50 278 PRO A CA 1
ATOM 2251 C C . PRO A 1 278 ? 17.653 11.602 11.777 1.00 85.50 278 PRO A C 1
ATOM 2253 O O . PRO A 1 278 ? 18.371 12.562 12.060 1.00 85.50 278 PRO A O 1
ATOM 2256 N N . GLY A 1 279 ? 16.481 11.395 12.367 1.00 83.25 279 GLY A N 1
ATOM 2257 C CA . GLY A 1 279 ? 15.899 12.254 13.395 1.00 83.25 279 GLY A CA 1
ATOM 2258 C C . GLY A 1 279 ? 15.376 13.599 12.887 1.00 83.25 279 GLY A C 1
ATOM 2259 O O . GLY A 1 279 ? 14.857 14.366 13.690 1.00 83.25 279 GLY A O 1
ATOM 2260 N N . GLN A 1 280 ? 15.496 13.900 11.589 1.00 85.62 280 GLN A N 1
ATOM 2261 C CA . GLN A 1 280 ? 14.966 15.134 11.009 1.00 85.62 280 GLN A CA 1
ATOM 2262 C C . GLN A 1 280 ? 13.560 14.943 10.440 1.00 85.62 280 GLN A C 1
ATOM 2264 O O . GLN A 1 280 ? 13.155 13.831 10.085 1.00 85.62 280 GLN A O 1
ATOM 2269 N N . GLN A 1 281 ? 12.845 16.062 10.307 1.00 91.38 281 GLN A N 1
ATOM 2270 C CA . GLN A 1 281 ? 11.491 16.082 9.776 1.00 91.38 281 GLN A CA 1
ATOM 2271 C C . GLN A 1 281 ? 11.482 15.817 8.262 1.00 91.38 281 GLN A C 1
ATOM 2273 O O . GLN A 1 281 ? 11.913 16.657 7.469 1.00 91.38 281 GLN A O 1
ATOM 2278 N N . TYR A 1 282 ? 10.946 14.668 7.847 1.00 94.06 282 TYR A N 1
ATOM 2279 C CA . TYR A 1 282 ? 10.951 14.203 6.457 1.00 94.06 282 TYR A CA 1
ATOM 2280 C C . TYR A 1 282 ? 10.180 15.127 5.507 1.00 94.06 282 TYR A C 1
ATOM 2282 O O . TYR A 1 282 ? 10.535 15.244 4.334 1.00 94.06 282 TYR A O 1
ATOM 2290 N N . MET A 1 283 ? 9.170 15.850 6.007 1.00 94.75 283 MET A N 1
ATOM 2291 C CA . MET A 1 283 ? 8.414 16.814 5.196 1.00 94.75 283 MET A CA 1
ATOM 2292 C C . MET A 1 283 ? 9.267 17.968 4.656 1.00 94.75 283 MET A C 1
ATOM 2294 O O . MET A 1 283 ? 8.867 18.595 3.678 1.00 94.75 283 MET A O 1
ATOM 2298 N N . LEU A 1 284 ? 10.458 18.222 5.216 1.00 91.12 284 LEU A N 1
ATOM 2299 C CA . LEU A 1 284 ? 11.419 19.166 4.631 1.00 91.12 284 LEU A CA 1
ATOM 2300 C C . LEU A 1 284 ? 11.910 18.718 3.247 1.00 91.12 284 LEU A C 1
ATOM 2302 O O . LEU A 1 284 ? 12.235 19.568 2.427 1.00 91.12 284 LEU A O 1
ATOM 2306 N N . ILE A 1 285 ? 11.921 17.407 2.995 1.00 90.50 285 ILE A N 1
ATOM 2307 C CA . ILE A 1 285 ? 12.289 16.781 1.722 1.00 90.50 285 ILE A CA 1
ATOM 2308 C C . ILE A 1 285 ? 11.025 16.535 0.896 1.00 90.50 285 ILE A C 1
ATOM 2310 O O . ILE A 1 285 ? 10.930 16.962 -0.251 1.00 90.50 285 ILE A O 1
ATOM 2314 N N . ALA A 1 286 ? 10.035 15.868 1.498 1.00 93.69 286 ALA A N 1
ATOM 2315 C CA . ALA A 1 286 ? 8.856 15.366 0.799 1.00 93.69 286 ALA A CA 1
ATOM 2316 C C . ALA A 1 286 ? 8.026 16.475 0.139 1.00 93.69 286 ALA A C 1
ATOM 2318 O O . ALA A 1 286 ? 7.515 16.277 -0.959 1.00 93.69 286 ALA A O 1
ATOM 2319 N N . LYS A 1 287 ? 7.926 17.659 0.763 1.00 95.81 287 LYS A N 1
ATOM 2320 C CA . LYS A 1 287 ? 7.129 18.763 0.209 1.00 95.81 287 LYS A CA 1
ATOM 2321 C C . LYS A 1 287 ? 7.647 19.266 -1.138 1.00 95.81 287 LYS A C 1
ATOM 2323 O O . LYS A 1 287 ? 6.866 19.798 -1.910 1.00 95.81 287 LYS A O 1
ATOM 2328 N N . GLU A 1 288 ? 8.941 19.124 -1.435 1.00 96.38 288 GLU A N 1
ATOM 2329 C CA . GLU A 1 288 ? 9.497 19.560 -2.724 1.00 96.38 288 GLU A CA 1
ATOM 2330 C C . GLU A 1 288 ? 9.043 18.666 -3.884 1.00 96.38 288 GLU A C 1
ATOM 2332 O O . GLU A 1 288 ? 8.973 19.124 -5.022 1.00 96.38 288 GLU A O 1
ATOM 2337 N N . ALA A 1 289 ? 8.700 17.410 -3.591 1.00 97.31 289 ALA A N 1
ATOM 2338 C CA . ALA A 1 289 ? 8.144 16.454 -4.542 1.00 97.31 289 ALA A CA 1
ATOM 2339 C C . ALA A 1 289 ? 6.625 16.629 -4.750 1.00 97.31 289 ALA A C 1
ATOM 2341 O O . ALA A 1 289 ? 6.032 15.938 -5.575 1.00 97.31 289 ALA A O 1
ATOM 2342 N N . CYS A 1 290 ? 5.994 17.559 -4.026 1.00 98.00 290 CYS A N 1
ATOM 2343 C CA . CYS A 1 290 ? 4.571 17.851 -4.144 1.00 98.00 290 CYS A CA 1
ATOM 2344 C C . CYS A 1 290 ? 4.261 18.970 -5.153 1.00 98.00 290 CYS A C 1
ATOM 2346 O O . CYS A 1 290 ? 5.085 19.881 -5.336 1.00 98.00 290 CYS A O 1
ATOM 2348 N N . PRO A 1 291 ? 3.047 18.956 -5.745 1.00 97.00 291 PRO A N 1
ATOM 2349 C CA . PRO A 1 291 ? 2.555 20.061 -6.561 1.00 97.00 291 PRO A CA 1
ATOM 2350 C C . PRO A 1 291 ? 2.646 21.404 -5.815 1.00 97.00 291 PRO A C 1
ATOM 2352 O O . PRO A 1 291 ? 2.345 21.445 -4.619 1.00 97.00 291 PRO A O 1
ATOM 2355 N N . PRO A 1 292 ? 3.049 22.512 -6.468 1.00 95.69 292 PRO A N 1
ATOM 2356 C CA . PRO A 1 292 ? 3.138 23.836 -5.847 1.00 95.69 292 PRO A CA 1
ATOM 2357 C C . PRO A 1 292 ? 1.860 24.303 -5.140 1.00 95.69 292 PRO A C 1
ATOM 2359 O O . PRO A 1 292 ? 1.949 25.028 -4.156 1.00 95.69 292 PRO A O 1
ATOM 2362 N N . GLU A 1 293 ? 0.701 23.882 -5.636 1.00 94.12 293 GLU A N 1
ATOM 2363 C CA . GLU A 1 293 ? -0.637 24.203 -5.139 1.00 94.12 293 GLU A CA 1
ATOM 2364 C C . GLU A 1 293 ? -1.156 23.248 -4.051 1.00 94.12 293 GLU A C 1
ATOM 2366 O O . GLU A 1 293 ? -2.284 23.399 -3.581 1.00 94.12 293 GLU A O 1
ATOM 2371 N N . SER A 1 294 ? -0.385 22.226 -3.675 1.00 96.00 294 SER A N 1
ATOM 2372 C CA . SER A 1 294 ? -0.824 21.241 -2.687 1.00 96.00 294 SER A CA 1
ATOM 2373 C C . SER A 1 294 ? -0.772 21.801 -1.262 1.00 96.00 294 SER A C 1
ATOM 2375 O O . SER A 1 294 ? 0.041 22.675 -0.963 1.00 96.00 294 SER A O 1
ATOM 2377 N N . HIS A 1 295 ? -1.533 21.203 -0.335 1.00 95.69 295 HIS A N 1
ATOM 2378 C CA . HIS A 1 295 ? -1.507 21.563 1.098 1.00 95.69 295 HIS A CA 1
ATOM 2379 C C . HIS A 1 295 ? -0.085 21.548 1.682 1.00 95.69 295 HIS A C 1
ATOM 2381 O O . HIS A 1 295 ? 0.307 22.414 2.451 1.00 95.69 295 HIS A O 1
ATOM 2387 N N . ALA A 1 296 ? 0.747 20.591 1.259 1.00 96.56 296 ALA A N 1
ATOM 2388 C CA . ALA A 1 296 ? 2.150 20.523 1.680 1.00 96.56 296 ALA A CA 1
ATOM 2389 C C . ALA A 1 296 ? 3.033 21.721 1.266 1.00 96.56 296 ALA A C 1
ATOM 2391 O O . ALA A 1 296 ? 4.104 21.906 1.855 1.00 96.56 296 ALA A O 1
ATOM 2392 N N . ARG A 1 297 ? 2.634 22.502 0.254 1.00 95.31 297 ARG A N 1
ATOM 2393 C CA . ARG A 1 297 ? 3.401 23.640 -0.281 1.00 95.31 297 ARG A CA 1
ATOM 2394 C C . ARG A 1 297 ? 2.704 24.988 -0.126 1.00 95.31 297 ARG A C 1
ATOM 2396 O O . ARG A 1 297 ? 3.407 25.999 -0.147 1.00 95.31 297 ARG A O 1
ATOM 2403 N N . ASP A 1 298 ? 1.390 25.002 0.068 1.00 92.50 298 ASP A N 1
ATOM 2404 C CA . ASP A 1 298 ? 0.601 26.209 0.293 1.00 92.50 298 ASP A CA 1
ATOM 2405 C C . ASP A 1 298 ? 0.274 26.391 1.790 1.00 92.50 298 ASP A C 1
ATOM 2407 O O . ASP A 1 298 ? -0.618 25.720 2.309 1.00 92.50 298 ASP A O 1
ATOM 2411 N N . PRO A 1 299 ? 0.966 27.299 2.507 1.00 86.06 299 PRO A N 1
ATOM 2412 C CA . PRO A 1 299 ? 0.707 27.544 3.925 1.00 86.06 299 PRO A CA 1
ATOM 2413 C C . PRO A 1 299 ? -0.634 28.245 4.198 1.00 86.06 299 PRO A C 1
ATOM 2415 O O . PRO A 1 299 ? -1.043 28.309 5.356 1.00 86.06 299 PRO A O 1
ATOM 2418 N N . GLU A 1 300 ? -1.301 28.791 3.176 1.00 90.06 300 GLU A N 1
ATOM 2419 C CA . GLU A 1 300 ? -2.603 29.452 3.320 1.00 90.06 300 GLU A CA 1
ATOM 2420 C C . GLU A 1 300 ? -3.770 28.453 3.246 1.00 90.06 300 GLU A C 1
ATOM 2422 O O . GLU A 1 300 ? -4.897 28.774 3.645 1.00 90.06 300 GLU A O 1
ATOM 2427 N N . LEU A 1 301 ? -3.528 27.233 2.748 1.00 91.00 301 LEU A N 1
ATOM 2428 C CA . LEU A 1 301 ? -4.562 26.213 2.641 1.00 91.00 301 LEU A CA 1
ATOM 2429 C C . LEU A 1 301 ? -4.927 25.680 4.033 1.00 91.00 301 LEU A C 1
ATOM 2431 O O . LEU A 1 301 ? -4.079 25.344 4.855 1.00 91.00 301 LEU A O 1
ATOM 2435 N N . GLN A 1 302 ? -6.226 25.639 4.328 1.00 92.56 302 GLN A N 1
ATOM 2436 C CA . GLN A 1 302 ? -6.718 25.210 5.636 1.00 92.56 302 GLN A CA 1
ATOM 2437 C C . GLN A 1 302 ? -6.845 23.687 5.713 1.00 92.56 302 GLN A C 1
ATOM 2439 O O . GLN A 1 302 ? -7.283 23.043 4.758 1.00 92.56 302 GLN A O 1
ATOM 2444 N N . GLN A 1 303 ? -6.580 23.129 6.897 1.00 92.12 303 GLN A N 1
ATOM 2445 C CA . GLN A 1 303 ? -6.785 21.711 7.213 1.00 92.12 303 GLN A CA 1
ATOM 2446 C C . GLN A 1 303 ? -8.171 21.204 6.777 1.00 92.12 303 GLN A C 1
ATOM 2448 O O . GLN A 1 303 ? -8.276 20.146 6.164 1.00 92.12 303 GLN A O 1
ATOM 2453 N N . SER A 1 304 ? -9.236 21.963 7.053 1.00 93.50 304 SER A N 1
ATOM 2454 C CA . SER A 1 304 ? -10.616 21.597 6.702 1.00 93.50 304 SER A CA 1
ATOM 2455 C C . SER A 1 304 ? -10.829 21.457 5.191 1.00 93.50 304 SER A C 1
ATOM 2457 O O . SER A 1 304 ? -11.571 20.579 4.752 1.00 93.50 304 SER A O 1
ATOM 2459 N N . THR A 1 305 ? -10.151 22.282 4.388 1.00 93.88 305 THR A N 1
ATOM 2460 C CA . THR A 1 305 ? -10.175 22.195 2.923 1.00 93.88 305 THR A CA 1
ATOM 2461 C C . THR A 1 305 ? -9.520 20.904 2.447 1.00 93.88 305 THR A C 1
ATOM 2463 O O . THR A 1 305 ? -10.075 20.227 1.584 1.00 93.88 305 THR A O 1
ATOM 2466 N N . ALA A 1 306 ? -8.372 20.532 3.024 1.00 93.38 306 ALA A N 1
ATOM 2467 C CA . ALA A 1 306 ? -7.708 19.271 2.708 1.00 93.38 306 ALA A CA 1
ATOM 2468 C C . ALA A 1 306 ? -8.558 18.065 3.151 1.00 93.38 306 ALA A C 1
ATOM 2470 O O . ALA A 1 306 ? -8.771 17.143 2.366 1.00 93.38 306 ALA A O 1
ATOM 2471 N N . GLU A 1 307 ? -9.105 18.087 4.370 1.00 95.12 307 GLU A N 1
ATOM 2472 C CA . GLU A 1 307 ? -9.968 17.031 4.918 1.00 95.12 307 GLU A CA 1
ATOM 2473 C C . GLU A 1 307 ? -11.222 16.784 4.089 1.00 95.12 307 GLU A C 1
ATOM 2475 O O . GLU A 1 307 ? -11.571 15.629 3.858 1.00 95.12 307 GLU A O 1
ATOM 2480 N N . ALA A 1 308 ? -11.861 17.834 3.570 1.00 96.06 308 ALA A N 1
ATOM 2481 C CA . ALA A 1 308 ? -13.052 17.701 2.732 1.00 96.06 308 ALA A CA 1
ATOM 2482 C C . ALA A 1 308 ? -12.818 16.872 1.452 1.00 96.06 308 ALA A C 1
ATOM 2484 O O . ALA A 1 308 ? -13.778 16.408 0.840 1.00 96.06 308 ALA A O 1
ATOM 2485 N N . THR A 1 309 ? -11.560 16.665 1.039 1.00 96.19 309 THR A N 1
ATOM 2486 C CA . THR A 1 309 ? -11.225 15.833 -0.129 1.00 96.19 309 THR A CA 1
ATOM 2487 C C . THR A 1 309 ? -11.206 14.331 0.168 1.00 96.19 309 THR A C 1
ATOM 2489 O O . THR A 1 309 ? -11.301 13.530 -0.763 1.00 96.19 309 THR A O 1
ATOM 2492 N N . TYR A 1 310 ? -11.081 13.934 1.441 1.00 96.75 310 TYR A N 1
ATOM 2493 C CA . TYR A 1 310 ? -10.884 12.531 1.823 1.00 96.75 310 TYR A CA 1
ATOM 2494 C C . TYR A 1 310 ? -11.643 12.075 3.069 1.00 96.75 310 TYR A C 1
ATOM 2496 O O . TYR A 1 310 ? -11.569 10.890 3.395 1.00 96.75 310 TYR A O 1
ATOM 2504 N N . LYS A 1 311 ? -12.368 12.965 3.753 1.00 96.75 311 LYS A N 1
ATOM 2505 C CA . LYS A 1 311 ? -13.244 12.653 4.886 1.00 96.75 311 LYS A CA 1
ATOM 2506 C C . LYS A 1 311 ? -14.697 12.995 4.580 1.00 96.75 311 LYS A C 1
ATOM 2508 O O . LYS A 1 311 ? -14.990 13.949 3.863 1.00 96.75 311 LYS A O 1
ATOM 2513 N N . SER A 1 312 ? -15.614 12.236 5.170 1.00 94.44 312 SER A N 1
ATOM 2514 C CA . SER A 1 312 ? -17.030 12.582 5.206 1.00 94.44 312 SER A CA 1
ATOM 2515 C C . SER A 1 312 ? -17.255 13.823 6.069 1.00 94.44 312 SER A C 1
ATOM 2517 O O . SER A 1 312 ? -16.621 13.990 7.114 1.00 94.44 312 SER A O 1
ATOM 2519 N N . ALA A 1 313 ? -18.193 14.677 5.651 1.00 89.62 313 ALA A N 1
ATOM 2520 C CA . ALA A 1 313 ? -18.597 15.843 6.432 1.00 89.62 313 ALA A CA 1
ATOM 2521 C C . ALA A 1 313 ? -19.209 15.418 7.778 1.00 89.62 313 ALA A C 1
ATOM 2523 O O . ALA A 1 313 ? -18.921 16.013 8.816 1.00 89.62 313 ALA A O 1
ATOM 2524 N N . GLU A 1 314 ? -20.008 14.349 7.778 1.00 85.56 314 GLU A N 1
ATOM 2525 C CA . GLU A 1 314 ? -20.539 13.738 8.990 1.00 85.56 314 GLU A CA 1
ATOM 2526 C C . GLU A 1 314 ? -19.568 12.685 9.543 1.00 85.56 314 GLU A C 1
ATOM 2528 O O . GLU A 1 314 ? -19.266 11.687 8.887 1.00 85.56 314 GLU A O 1
ATOM 2533 N N . GLY A 1 315 ? -19.080 12.882 10.770 1.00 86.44 315 GLY A N 1
ATOM 2534 C CA . GLY A 1 315 ? -18.301 11.879 11.509 1.00 86.44 315 GLY A CA 1
ATOM 2535 C C . GLY A 1 315 ? -16.820 11.755 11.134 1.00 86.44 315 GLY A C 1
ATOM 2536 O O . GLY A 1 315 ? -16.086 11.097 11.868 1.00 86.44 315 GLY A O 1
ATOM 2537 N N . GLY A 1 316 ? -16.361 12.399 10.053 1.00 94.00 316 GLY A N 1
ATOM 2538 C CA . GLY A 1 316 ? -14.942 12.448 9.687 1.00 94.00 316 GLY A CA 1
ATOM 2539 C C . GLY A 1 316 ? -14.354 11.113 9.217 1.00 94.00 316 GLY A C 1
ATOM 2540 O O . GLY A 1 316 ? -13.149 10.901 9.346 1.00 94.00 316 GLY A O 1
ATOM 2541 N N . PHE A 1 317 ? -15.180 10.206 8.689 1.00 97.56 317 PHE A N 1
ATOM 2542 C CA . PHE A 1 317 ? -14.734 8.907 8.187 1.00 97.56 317 PHE A CA 1
ATOM 2543 C C . PHE A 1 317 ? -14.016 9.056 6.850 1.00 97.56 317 PHE A C 1
ATOM 2545 O O . PHE A 1 317 ? -14.431 9.846 6.007 1.00 97.56 317 PHE A O 1
ATOM 2552 N N . ILE A 1 318 ? -12.974 8.261 6.616 1.00 98.19 318 ILE A N 1
ATOM 2553 C CA . ILE A 1 318 ? -12.227 8.305 5.355 1.00 98.19 318 ILE A CA 1
ATOM 2554 C C . ILE A 1 318 ? -13.127 7.888 4.182 1.00 98.19 318 ILE A C 1
ATOM 2556 O O . ILE A 1 318 ? -13.558 6.743 4.106 1.00 98.19 318 ILE A O 1
ATOM 2560 N N . THR A 1 319 ? -13.362 8.791 3.235 1.00 97.50 319 THR A N 1
ATOM 2561 C CA . THR A 1 319 ? -14.046 8.532 1.956 1.00 97.50 319 THR A CA 1
ATOM 2562 C C . THR A 1 319 ? -13.053 8.177 0.851 1.00 97.50 319 THR A C 1
ATOM 2564 O O . THR A 1 319 ? -13.376 7.404 -0.046 1.00 97.50 319 THR A O 1
ATOM 2567 N N . ASN A 1 320 ? -11.816 8.686 0.928 1.00 97.50 320 ASN A N 1
ATOM 2568 C CA . ASN A 1 320 ? -10.762 8.413 -0.046 1.00 97.50 320 ASN A CA 1
ATOM 2569 C C . ASN A 1 320 ? -9.459 7.998 0.648 1.00 97.50 320 ASN A C 1
ATOM 2571 O O . ASN A 1 320 ? -8.671 8.833 1.092 1.00 97.50 320 ASN A O 1
ATOM 2575 N N . PHE A 1 321 ? -9.209 6.689 0.692 1.00 96.69 321 PHE A N 1
ATOM 2576 C CA . PHE A 1 321 ? -8.019 6.133 1.341 1.00 96.69 321 PHE A CA 1
ATOM 2577 C C . PHE A 1 321 ? -6.703 6.538 0.658 1.00 96.69 321 PHE A C 1
ATOM 2579 O O . PHE A 1 321 ? -5.654 6.628 1.300 1.00 96.69 321 PHE A O 1
ATOM 2586 N N . ASN A 1 322 ? -6.743 6.821 -0.650 1.00 95.12 322 ASN A N 1
ATOM 2587 C CA . ASN A 1 322 ? -5.544 7.250 -1.353 1.00 95.12 322 ASN A CA 1
ATOM 2588 C C . ASN A 1 322 ? -5.104 8.648 -0.914 1.00 95.12 322 ASN A C 1
ATOM 2590 O O . ASN A 1 322 ? -3.920 8.859 -0.675 1.00 95.12 322 ASN A O 1
ATOM 2594 N N . LEU A 1 323 ? -6.052 9.571 -0.771 1.00 96.62 323 LEU A N 1
ATOM 2595 C CA . LEU A 1 323 ? -5.773 10.925 -0.297 1.00 96.62 323 LEU A CA 1
ATOM 2596 C C . LEU A 1 323 ? -5.501 10.973 1.214 1.00 96.62 323 LEU A C 1
ATOM 2598 O O . LEU A 1 323 ? -4.693 11.784 1.654 1.00 96.62 323 LEU A O 1
ATOM 2602 N N . SER A 1 324 ? -6.078 10.063 2.011 1.00 96.44 324 SER A N 1
ATOM 2603 C CA . SER A 1 324 ? -5.811 9.988 3.460 1.00 96.44 324 SER A CA 1
ATOM 2604 C C . SER A 1 324 ? -4.400 9.495 3.820 1.00 96.44 324 SER A C 1
ATOM 2606 O O . SER A 1 324 ? -4.044 9.470 4.995 1.00 96.44 324 SER A O 1
ATOM 2608 N N . SER A 1 325 ? -3.615 9.054 2.834 1.00 95.88 325 SER A N 1
ATOM 2609 C CA . SER A 1 325 ? -2.211 8.631 2.964 1.00 95.88 325 SER A CA 1
ATOM 2610 C C . SER A 1 325 ? -1.263 9.463 2.085 1.00 95.88 325 SER A C 1
ATOM 2612 O O . SER A 1 325 ? -0.060 9.211 2.058 1.00 95.88 325 SER A O 1
ATOM 2614 N N . ASP A 1 326 ? -1.786 10.461 1.366 1.00 97.25 326 ASP A N 1
ATOM 2615 C CA . ASP A 1 326 ? -1.026 11.320 0.458 1.00 97.25 326 ASP A CA 1
ATOM 2616 C C . ASP A 1 326 ? -0.337 12.450 1.236 1.00 97.25 326 ASP A C 1
ATOM 2618 O O . ASP A 1 326 ? -0.998 13.319 1.802 1.00 97.25 326 ASP A O 1
ATOM 2622 N N . LEU A 1 327 ? 0.998 12.493 1.249 1.00 97.88 327 LEU A N 1
ATOM 2623 C CA . LEU A 1 327 ? 1.743 13.516 1.988 1.00 97.88 327 LEU A CA 1
ATOM 2624 C C . LEU A 1 327 ? 1.580 14.934 1.426 1.00 97.88 327 LEU A C 1
ATOM 2626 O O . LEU A 1 327 ? 1.776 15.897 2.165 1.00 97.88 327 LEU A O 1
ATOM 2630 N N . CYS A 1 328 ? 1.199 15.090 0.162 1.00 97.75 328 CYS A N 1
ATOM 2631 C CA . CYS A 1 328 ? 0.881 16.387 -0.423 1.00 97.75 328 CYS A CA 1
ATOM 2632 C C . CYS A 1 328 ? -0.462 16.928 0.076 1.00 97.75 328 CYS A C 1
ATOM 2634 O O . CYS A 1 328 ? -0.648 18.148 0.105 1.00 97.75 328 CYS A O 1
ATOM 2636 N N . THR A 1 329 ? -1.355 16.034 0.516 1.00 96.88 329 THR A N 1
ATOM 2637 C CA . THR A 1 329 ? -2.658 16.354 1.113 1.00 96.88 329 THR A CA 1
ATOM 2638 C C . THR A 1 329 ? -2.600 16.415 2.637 1.00 96.88 329 THR A C 1
ATOM 2640 O O . THR A 1 329 ? -3.038 17.401 3.214 1.00 96.88 329 THR A O 1
ATOM 2643 N N . ILE A 1 330 ? -2.072 15.388 3.306 1.00 96.50 330 ILE A N 1
ATOM 2644 C CA . ILE A 1 330 ? -2.133 15.254 4.771 1.00 96.50 330 ILE A CA 1
ATOM 2645 C C . ILE A 1 330 ? -0.826 15.602 5.481 1.00 96.50 330 ILE A C 1
ATOM 2647 O O . ILE A 1 330 ? -0.828 15.764 6.699 1.00 96.50 330 ILE A O 1
ATOM 2651 N N . GLY A 1 331 ? 0.289 15.722 4.754 1.00 96.50 331 GLY A N 1
ATOM 2652 C CA . GLY A 1 331 ? 1.629 15.889 5.323 1.00 96.50 331 GLY A CA 1
ATOM 2653 C C . GLY A 1 331 ? 1.725 16.970 6.404 1.00 96.50 331 GLY A C 1
ATOM 2654 O O . GLY A 1 331 ? 2.215 16.652 7.487 1.00 96.50 331 GLY A O 1
ATOM 2655 N N . PRO A 1 332 ? 1.214 18.200 6.189 1.00 95.69 332 PRO A N 1
ATOM 2656 C CA . PRO A 1 332 ? 1.226 19.251 7.211 1.00 95.69 332 PRO A CA 1
ATOM 2657 C C . PRO A 1 332 ? 0.561 18.863 8.537 1.00 95.69 332 PRO A C 1
ATOM 2659 O O . PRO A 1 332 ? 1.031 19.283 9.594 1.00 95.69 332 PRO A O 1
ATOM 2662 N N . GLU A 1 333 ? -0.476 18.023 8.489 1.00 94.56 333 GLU A N 1
ATOM 2663 C CA . GLU A 1 333 ? -1.284 17.635 9.650 1.00 94.56 333 GLU A CA 1
ATOM 2664 C C . GLU A 1 333 ? -0.691 16.483 10.453 1.00 94.56 333 GLU A C 1
ATOM 2666 O O . GLU A 1 333 ? -1.067 16.282 11.614 1.00 94.56 333 GLU A O 1
ATOM 2671 N N . VAL A 1 334 ? 0.202 15.706 9.833 1.00 95.94 334 VAL A N 1
ATOM 2672 C CA . VAL A 1 334 ? 0.793 14.502 10.431 1.00 95.94 334 VAL A CA 1
ATOM 2673 C C . VAL A 1 334 ? 2.318 14.533 10.522 1.00 95.94 334 VAL A C 1
ATOM 2675 O O . VAL A 1 334 ? 2.906 13.587 11.048 1.00 95.94 334 VAL A O 1
ATOM 2678 N N . GLN A 1 335 ? 2.969 15.602 10.049 1.00 95.62 335 GLN A N 1
ATOM 2679 C CA . GLN A 1 335 ? 4.432 15.726 10.003 1.00 95.62 335 GLN A CA 1
ATOM 2680 C C . GLN A 1 335 ? 5.108 15.544 11.363 1.00 95.62 335 GLN A C 1
ATOM 2682 O O . GLN A 1 335 ? 6.205 15.003 11.424 1.00 95.62 335 GLN A O 1
ATOM 2687 N N . ASP A 1 336 ? 4.437 15.949 12.440 1.00 94.75 336 ASP A N 1
ATOM 2688 C CA . ASP A 1 336 ? 4.885 15.811 13.822 1.00 94.75 336 ASP A CA 1
ATOM 2689 C C . ASP A 1 336 ? 4.235 14.620 14.543 1.00 94.75 336 ASP A C 1
ATOM 2691 O O . ASP A 1 336 ? 4.640 14.274 15.646 1.00 94.75 336 ASP A O 1
ATOM 2695 N N . LYS A 1 337 ? 3.252 13.958 13.921 1.00 96.00 337 LYS A N 1
ATOM 2696 C CA . LYS A 1 337 ? 2.436 12.887 14.520 1.00 96.00 337 LYS A CA 1
ATOM 2697 C C . LYS A 1 337 ? 2.788 11.484 14.032 1.00 96.00 337 LYS A C 1
ATOM 2699 O O . LYS A 1 337 ? 2.399 10.497 14.658 1.00 96.00 337 LYS A O 1
ATOM 2704 N N . HIS A 1 338 ? 3.509 11.372 12.922 1.00 96.50 338 HIS A N 1
ATOM 2705 C CA . HIS A 1 338 ? 3.950 10.103 12.356 1.00 96.50 338 HIS A CA 1
ATOM 2706 C C . HIS A 1 338 ? 5.468 9.980 12.472 1.00 96.50 338 HIS A C 1
ATOM 2708 O O . HIS A 1 338 ? 6.198 10.879 12.072 1.00 96.50 338 HIS A O 1
ATOM 2714 N N . GLY A 1 339 ? 5.983 8.869 13.000 1.00 94.25 339 GLY A N 1
ATOM 2715 C CA . GLY A 1 339 ? 7.384 8.835 13.431 1.00 94.25 339 GLY A CA 1
ATOM 2716 C C . GLY A 1 339 ? 8.388 8.808 12.269 1.00 94.25 339 GLY A C 1
ATOM 2717 O O . GLY A 1 339 ? 9.461 9.390 12.395 1.00 94.25 339 GLY A O 1
ATOM 2718 N N . PHE A 1 340 ? 8.012 8.249 11.109 1.00 94.69 340 PHE A N 1
ATOM 2719 C CA . PHE A 1 340 ? 8.781 8.405 9.866 1.00 94.69 340 PHE A CA 1
ATOM 2720 C C . PHE A 1 340 ? 8.909 9.877 9.456 1.00 94.69 340 PHE A C 1
ATOM 2722 O O . PHE A 1 340 ? 9.975 10.299 9.017 1.00 94.69 340 PHE A O 1
ATOM 2729 N N . LEU A 1 341 ? 7.838 10.659 9.625 1.00 95.31 341 LEU A N 1
ATOM 2730 C CA . LEU A 1 341 ? 7.818 12.060 9.227 1.00 95.31 341 LEU A CA 1
ATOM 2731 C C . LEU A 1 341 ? 8.501 12.954 10.252 1.00 95.31 341 LEU A C 1
ATOM 2733 O O . LEU A 1 341 ? 9.198 13.876 9.851 1.00 95.31 341 LEU A O 1
ATOM 2737 N N . TYR A 1 342 ? 8.326 12.670 11.540 1.00 93.75 342 TYR A N 1
ATOM 2738 C CA . TYR A 1 342 ? 8.769 13.544 12.617 1.00 93.75 342 TYR A CA 1
ATOM 2739 C C . TYR A 1 342 ? 10.231 13.314 13.005 1.00 93.75 342 TYR A C 1
ATOM 2741 O O . TYR A 1 342 ? 11.004 14.263 13.105 1.00 93.75 342 TYR A O 1
ATOM 2749 N N . ALA A 1 343 ? 10.617 12.052 13.211 1.00 90.62 343 ALA A N 1
ATOM 2750 C CA . ALA A 1 343 ? 11.947 11.682 13.679 1.00 90.62 343 ALA A CA 1
ATOM 2751 C C . ALA A 1 343 ? 12.347 10.321 13.107 1.00 90.62 343 ALA A C 1
ATOM 2753 O O . ALA A 1 343 ? 12.416 9.317 13.818 1.00 90.62 343 ALA A O 1
ATOM 2754 N N . SER A 1 344 ? 12.595 10.265 11.801 1.00 89.12 344 SER A N 1
ATOM 2755 C CA . SER A 1 344 ? 12.973 9.014 11.141 1.00 89.12 344 SER A CA 1
ATOM 2756 C C . SER A 1 344 ? 14.220 8.366 11.768 1.00 89.12 344 SER A C 1
ATOM 2758 O O . SER A 1 344 ? 15.096 9.034 12.311 1.00 89.12 344 SER A O 1
ATOM 2760 N N . SER A 1 345 ? 14.322 7.042 11.714 1.00 84.94 345 SER A N 1
ATOM 2761 C CA . SER A 1 345 ? 15.468 6.296 12.254 1.00 84.94 345 SER A CA 1
ATOM 2762 C C . SER A 1 345 ? 16.654 6.216 11.288 1.00 84.94 345 SER A C 1
ATOM 2764 O O . SER A 1 345 ? 17.801 6.242 11.727 1.00 84.94 345 SER A O 1
ATOM 2766 N N . THR A 1 346 ? 16.400 6.093 9.982 1.00 86.69 346 THR A N 1
ATOM 2767 C CA . THR A 1 346 ? 17.413 5.688 8.994 1.00 86.69 346 THR A CA 1
ATOM 2768 C C . THR A 1 346 ? 17.261 6.390 7.641 1.00 86.69 346 THR A C 1
ATOM 2770 O O . THR A 1 346 ? 17.676 5.829 6.629 1.00 86.69 346 THR A O 1
ATOM 2773 N N . VAL A 1 347 ? 16.663 7.589 7.573 1.00 89.44 347 VAL A N 1
ATOM 2774 C CA . VAL A 1 347 ? 16.484 8.274 6.281 1.00 89.44 347 VAL A CA 1
ATOM 2775 C C . VAL A 1 347 ? 17.842 8.589 5.659 1.00 89.44 347 VAL A C 1
ATOM 2777 O O . VAL A 1 347 ? 18.638 9.378 6.180 1.00 89.44 347 VAL A O 1
ATOM 2780 N N . VAL A 1 348 ? 18.062 7.973 4.502 1.00 92.69 348 VAL A N 1
ATOM 2781 C CA . VAL A 1 348 ? 19.120 8.283 3.546 1.00 92.69 348 VAL A CA 1
ATOM 2782 C C . VAL A 1 348 ? 18.417 8.500 2.217 1.00 92.69 348 VAL A C 1
ATOM 2784 O O . VAL A 1 348 ? 17.885 7.551 1.649 1.00 92.69 348 VAL A O 1
ATOM 2787 N N . ALA A 1 349 ? 18.351 9.738 1.747 1.00 92.69 349 ALA A N 1
ATOM 2788 C CA . ALA A 1 349 ? 17.517 10.089 0.605 1.00 92.69 349 ALA A CA 1
ATOM 2789 C C . ALA A 1 349 ? 18.329 10.713 -0.533 1.00 92.69 349 ALA A C 1
ATOM 2791 O O . ALA A 1 349 ? 19.431 11.215 -0.317 1.00 92.69 349 ALA A O 1
ATOM 2792 N N . SER A 1 350 ? 17.774 10.651 -1.741 1.00 95.06 350 SER A N 1
ATOM 2793 C CA . SER A 1 350 ? 18.260 11.334 -2.939 1.00 95.06 350 SER A CA 1
ATOM 2794 C C . SER A 1 350 ? 17.098 12.029 -3.647 1.00 95.06 350 SER A C 1
ATOM 2796 O O . SER A 1 350 ? 15.954 11.565 -3.604 1.00 95.06 350 SER A O 1
ATOM 2798 N N . LYS A 1 351 ? 17.411 13.149 -4.301 1.00 95.62 351 LYS A N 1
ATOM 2799 C CA . LYS A 1 351 ? 16.496 13.903 -5.168 1.00 95.62 351 LYS A CA 1
ATOM 2800 C C . LYS A 1 351 ? 16.632 13.515 -6.647 1.00 95.62 351 LYS A C 1
ATOM 2802 O O . LYS A 1 351 ? 15.864 13.990 -7.476 1.00 95.62 351 LYS A O 1
ATOM 2807 N N . LEU A 1 352 ? 17.588 12.650 -6.987 1.00 95.06 352 LEU A N 1
ATOM 2808 C CA . LEU A 1 352 ? 17.820 12.186 -8.353 1.00 95.06 352 LEU A CA 1
ATOM 2809 C C . LEU A 1 352 ? 16.900 11.003 -8.703 1.00 95.06 352 LEU A C 1
ATOM 2811 O O . LEU A 1 352 ? 16.591 10.202 -7.824 1.00 95.06 352 LEU A O 1
ATOM 2815 N N . PRO A 1 353 ? 16.500 10.822 -9.977 1.00 95.69 353 PRO A N 1
ATOM 2816 C CA . PRO A 1 353 ? 15.695 9.679 -10.416 1.00 95.69 353 PRO A CA 1
ATOM 2817 C C . PRO A 1 353 ? 16.548 8.397 -10.495 1.00 95.69 353 PRO A C 1
ATOM 2819 O O . PRO A 1 353 ? 16.940 7.953 -11.575 1.00 95.69 353 PRO A O 1
ATOM 2822 N N . LEU A 1 354 ? 16.884 7.823 -9.338 1.00 97.19 354 LEU A N 1
ATOM 2823 C CA . LEU A 1 354 ? 17.707 6.616 -9.213 1.00 97.19 354 LEU A CA 1
ATOM 2824 C C . LEU A 1 354 ? 16.845 5.339 -9.265 1.00 97.19 354 LEU A C 1
ATOM 2826 O O . LEU A 1 354 ? 15.794 5.306 -8.623 1.00 97.19 354 LEU A O 1
ATOM 2830 N N . PRO A 1 355 ? 17.279 4.264 -9.955 1.00 97.56 355 PRO A N 1
ATOM 2831 C CA . PRO A 1 355 ? 16.518 3.017 -10.089 1.00 97.56 355 PRO A CA 1
ATOM 2832 C C . P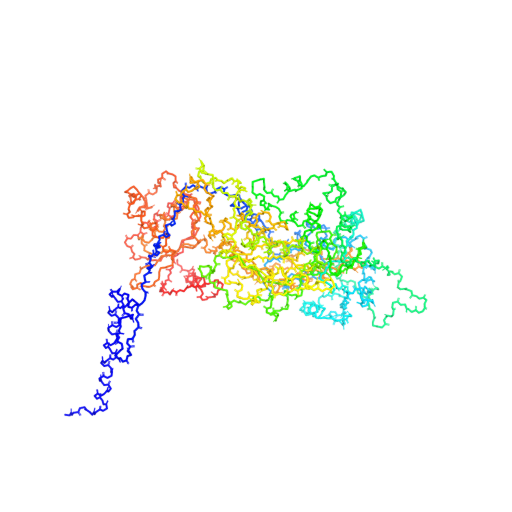RO A 1 355 ? 16.641 2.122 -8.844 1.00 97.56 355 PRO A C 1
ATOM 2834 O O . PRO A 1 355 ? 17.169 1.012 -8.903 1.00 97.56 355 PRO A O 1
ATOM 2837 N N . VAL A 1 356 ? 16.184 2.621 -7.695 1.00 98.44 356 VAL A N 1
ATOM 2838 C CA . VAL A 1 356 ? 16.232 1.899 -6.416 1.00 98.44 356 VAL A CA 1
ATOM 2839 C C . VAL A 1 356 ? 14.940 1.122 -6.200 1.00 98.44 356 VAL A C 1
ATOM 2841 O O . VAL A 1 356 ? 13.859 1.701 -6.221 1.00 98.44 356 VAL A O 1
ATOM 2844 N N . PHE A 1 357 ? 15.051 -0.179 -5.949 1.00 98.69 357 PHE A N 1
ATOM 2845 C CA . PHE A 1 357 ? 13.927 -1.055 -5.630 1.00 98.69 357 PHE A CA 1
ATOM 2846 C C . PHE A 1 357 ? 13.656 -1.047 -4.122 1.00 98.69 357 PHE A C 1
ATOM 2848 O O . PHE A 1 357 ? 14.579 -1.246 -3.330 1.00 98.69 357 PHE A O 1
ATOM 2855 N N . GLY A 1 358 ? 12.401 -0.842 -3.720 1.00 97.50 358 GLY A N 1
ATOM 2856 C CA . GLY A 1 358 ? 11.984 -0.752 -2.317 1.00 97.50 358 GLY A CA 1
ATOM 2857 C C . GLY A 1 358 ? 10.765 -1.618 -1.995 1.00 97.50 358 GLY A C 1
ATOM 2858 O O . GLY A 1 358 ? 9.935 -1.877 -2.861 1.00 97.50 358 GLY A O 1
ATOM 2859 N N . GLU A 1 359 ? 10.652 -2.059 -0.738 1.00 96.44 359 GLU A N 1
ATOM 2860 C CA . GLU A 1 359 ? 9.525 -2.882 -0.251 1.00 96.44 359 GLU A CA 1
ATOM 2861 C C . GLU A 1 359 ? 8.253 -2.057 0.009 1.00 96.44 359 GLU A C 1
ATOM 2863 O O . GLU A 1 359 ? 7.145 -2.587 0.022 1.00 96.44 359 GLU A O 1
ATOM 2868 N N . CYS A 1 360 ? 8.423 -0.756 0.245 1.00 96.06 360 CYS A N 1
ATOM 2869 C CA . CYS A 1 360 ? 7.357 0.209 0.481 1.00 96.06 360 CYS A CA 1
ATOM 2870 C C . CYS A 1 360 ? 7.844 1.615 0.135 1.00 96.06 360 CYS A C 1
ATOM 2872 O O . CYS A 1 360 ? 9.052 1.852 0.016 1.00 96.06 360 CYS A O 1
ATOM 2874 N N . LYS A 1 361 ? 6.910 2.559 0.035 1.00 97.00 361 LYS A N 1
ATOM 2875 C CA . LYS A 1 361 ? 7.220 3.977 -0.167 1.00 97.00 361 LYS A CA 1
ATOM 2876 C C . LYS A 1 361 ? 6.055 4.873 0.244 1.00 97.00 361 LYS A C 1
ATOM 2878 O O . LYS A 1 361 ? 4.959 4.360 0.410 1.00 97.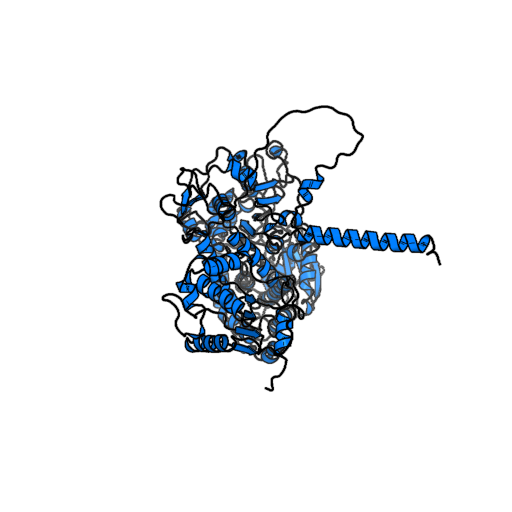00 361 LYS A O 1
ATOM 2883 N N . VAL A 1 362 ? 6.238 6.183 0.403 1.00 97.00 362 VAL A N 1
ATOM 2884 C CA . VAL A 1 362 ? 5.080 7.105 0.456 1.00 97.00 362 VAL A CA 1
ATOM 2885 C C . VAL A 1 362 ? 4.743 7.608 -0.953 1.00 97.00 362 VAL A C 1
ATOM 2887 O O . VAL A 1 362 ? 5.518 7.396 -1.883 1.00 97.00 362 VAL A O 1
ATOM 2890 N N . ASN A 1 363 ? 3.601 8.271 -1.142 1.00 96.19 363 ASN A N 1
ATOM 2891 C CA . ASN A 1 363 ? 3.109 8.651 -2.476 1.00 96.19 363 ASN A CA 1
ATOM 2892 C C . ASN A 1 363 ? 4.087 9.511 -3.306 1.00 96.19 363 ASN A C 1
ATOM 2894 O O . ASN A 1 363 ? 4.077 9.418 -4.527 1.00 96.19 363 ASN A O 1
ATOM 2898 N N . ILE A 1 364 ? 4.936 10.314 -2.656 1.00 95.44 364 ILE A N 1
ATOM 2899 C CA . ILE A 1 364 ? 5.924 11.175 -3.330 1.00 95.44 364 ILE A CA 1
ATOM 2900 C C . ILE A 1 364 ? 7.235 10.469 -3.676 1.00 95.44 364 ILE A C 1
ATOM 2902 O O . ILE A 1 364 ? 8.098 11.041 -4.344 1.00 95.44 364 ILE A O 1
ATOM 2906 N N . ASN A 1 365 ? 7.434 9.250 -3.175 1.00 97.25 365 ASN A N 1
ATOM 2907 C CA . ASN A 1 365 ? 8.672 8.524 -3.389 1.00 97.25 365 ASN A CA 1
ATOM 2908 C C . ASN A 1 365 ? 8.672 7.788 -4.727 1.00 97.25 365 ASN A C 1
ATOM 2910 O O . ASN A 1 365 ? 7.653 7.308 -5.226 1.00 97.25 365 ASN A O 1
ATOM 2914 N N . ASN A 1 366 ? 9.873 7.647 -5.273 1.00 97.44 366 ASN A N 1
ATOM 2915 C CA . ASN A 1 366 ? 10.121 7.156 -6.625 1.00 97.44 366 ASN A CA 1
ATOM 2916 C C . ASN A 1 366 ? 10.912 5.846 -6.620 1.00 97.44 366 ASN A C 1
ATOM 2918 O O . ASN A 1 366 ? 11.371 5.396 -7.664 1.00 97.44 366 ASN A O 1
ATOM 2922 N N . ASP A 1 367 ? 11.056 5.232 -5.443 1.00 98.19 367 ASP A N 1
ATOM 2923 C CA . ASP A 1 367 ? 11.468 3.844 -5.312 1.00 98.19 367 ASP A CA 1
ATOM 2924 C C . ASP A 1 367 ? 10.546 2.957 -6.176 1.00 98.19 367 ASP A C 1
ATOM 2926 O O . ASP A 1 367 ? 9.324 3.162 -6.233 1.00 98.19 367 ASP A O 1
ATOM 2930 N N . ILE A 1 368 ? 11.146 1.978 -6.850 1.00 98.62 368 ILE A N 1
ATOM 2931 C CA . ILE A 1 368 ? 10.463 0.983 -7.675 1.00 98.62 368 ILE A CA 1
ATOM 2932 C C . ILE A 1 368 ? 9.940 -0.108 -6.742 1.00 98.62 368 ILE A C 1
ATOM 2934 O O . ILE A 1 368 ? 10.716 -0.858 -6.143 1.00 98.62 368 ILE A O 1
ATOM 2938 N N . LEU A 1 369 ? 8.624 -0.176 -6.576 1.00 97.62 369 LEU A N 1
ATOM 2939 C CA . LEU A 1 369 ? 8.003 -1.000 -5.553 1.00 97.62 369 LEU A CA 1
ATOM 2940 C C . LEU A 1 369 ? 7.995 -2.475 -5.958 1.00 97.62 369 LEU A C 1
ATOM 2942 O O . LEU A 1 369 ? 7.456 -2.843 -7.006 1.00 97.62 369 LEU A O 1
ATOM 2946 N N . PHE A 1 370 ? 8.524 -3.334 -5.089 1.00 97.31 370 PHE A N 1
ATOM 2947 C CA . PHE A 1 370 ? 8.381 -4.786 -5.194 1.00 97.31 370 PHE A CA 1
ATOM 2948 C C . PHE A 1 370 ? 7.683 -5.354 -3.948 1.00 97.31 370 PHE A C 1
ATOM 2950 O O . PHE A 1 370 ? 7.660 -4.699 -2.903 1.00 97.31 370 PHE A O 1
ATOM 2957 N N . PRO A 1 371 ? 7.081 -6.555 -4.028 1.00 96.69 371 PRO A N 1
ATOM 2958 C CA . PRO A 1 371 ? 6.456 -7.180 -2.873 1.00 96.69 371 PRO A CA 1
ATOM 2959 C C . PRO A 1 371 ? 7.473 -7.411 -1.758 1.00 96.69 371 PRO A C 1
ATOM 2961 O O . PRO A 1 371 ? 8.512 -8.024 -1.988 1.00 96.69 371 PRO A O 1
ATOM 2964 N N . ALA A 1 372 ? 7.165 -6.938 -0.552 1.00 95.56 372 ALA A N 1
ATOM 2965 C CA . ALA A 1 372 ? 8.071 -7.046 0.582 1.00 95.56 372 ALA A CA 1
ATOM 2966 C C . ALA A 1 372 ? 8.553 -8.486 0.820 1.00 95.56 372 ALA A C 1
ATOM 2968 O O . ALA A 1 372 ? 7.760 -9.431 0.796 1.00 95.56 372 ALA A O 1
ATOM 2969 N N . ASN A 1 373 ? 9.836 -8.648 1.155 1.00 94.44 373 ASN A N 1
ATOM 2970 C CA . ASN A 1 373 ? 10.451 -9.952 1.413 1.00 94.44 373 ASN A CA 1
ATOM 2971 C C . ASN A 1 373 ? 9.724 -10.710 2.533 1.00 94.44 373 ASN A C 1
ATOM 2973 O O . ASN A 1 373 ? 9.576 -11.929 2.470 1.00 94.44 373 ASN A O 1
ATOM 2977 N N . LYS A 1 374 ? 9.174 -9.985 3.519 1.00 92.00 374 LYS A N 1
ATOM 2978 C CA . LYS A 1 374 ? 8.371 -10.557 4.613 1.00 92.00 374 LYS A CA 1
ATOM 2979 C C . LYS A 1 374 ? 7.066 -11.223 4.184 1.00 92.00 374 LYS A C 1
ATOM 2981 O O . LYS A 1 374 ? 6.530 -12.004 4.958 1.00 92.00 374 LYS A O 1
ATOM 2986 N N . TYR A 1 375 ? 6.564 -10.958 2.980 1.00 94.19 375 TYR A N 1
ATOM 2987 C CA . TYR A 1 375 ? 5.394 -11.659 2.439 1.00 94.19 375 TYR A CA 1
ATOM 2988 C C . TYR A 1 375 ? 5.762 -12.938 1.680 1.00 94.19 375 TYR A C 1
ATOM 2990 O O . TYR A 1 375 ? 4.885 -13.748 1.383 1.00 94.19 375 TYR A O 1
ATOM 2998 N N . TYR A 1 376 ? 7.049 -13.133 1.380 1.00 94.69 376 TYR A N 1
ATOM 2999 C CA . TYR A 1 376 ? 7.563 -14.301 0.666 1.00 94.69 376 TYR A CA 1
ATOM 3000 C C . TYR A 1 376 ? 8.281 -15.297 1.594 1.00 94.69 376 TYR A C 1
ATOM 3002 O O . TYR A 1 376 ? 8.206 -16.507 1.367 1.00 94.69 376 TYR A O 1
ATOM 3010 N N . ASP A 1 377 ? 8.928 -14.800 2.653 1.00 89.94 377 ASP A N 1
ATOM 3011 C CA . ASP A 1 377 ? 9.464 -15.590 3.766 1.00 89.94 377 ASP A CA 1
ATOM 3012 C C . ASP A 1 377 ? 8.325 -16.098 4.671 1.00 89.94 377 ASP A C 1
ATOM 3014 O O . ASP A 1 377 ? 7.869 -15.411 5.585 1.00 89.94 377 ASP A O 1
ATOM 3018 N N . LEU A 1 378 ? 7.853 -17.315 4.389 1.00 86.44 378 LEU A N 1
ATOM 3019 C CA . LEU A 1 378 ? 6.754 -17.965 5.115 1.00 86.44 378 LEU A CA 1
ATOM 3020 C C . LEU A 1 378 ? 7.208 -18.688 6.398 1.00 86.44 378 LEU A C 1
ATOM 3022 O O . LEU A 1 378 ? 6.399 -19.361 7.037 1.00 86.44 378 LEU A O 1
ATOM 3026 N N . GLU A 1 379 ? 8.491 -18.610 6.763 1.00 88.31 379 GLU A N 1
ATOM 3027 C CA . GLU A 1 379 ? 9.023 -19.275 7.959 1.00 88.31 379 GLU A CA 1
ATOM 3028 C C . GLU A 1 379 ? 8.980 -18.364 9.197 1.00 88.31 379 GLU A C 1
ATOM 3030 O O . GLU A 1 379 ? 8.963 -18.846 10.334 1.00 88.31 379 GLU A O 1
ATOM 3035 N N . ASP A 1 380 ? 8.893 -17.044 9.006 1.00 90.06 380 ASP A N 1
ATOM 3036 C CA . ASP A 1 380 ? 8.798 -16.080 10.101 1.00 90.06 380 ASP A CA 1
ATOM 3037 C C . ASP A 1 380 ? 7.380 -16.040 10.700 1.00 90.06 380 ASP A C 1
ATOM 3039 O O . ASP A 1 380 ? 6.466 -15.361 10.214 1.00 90.06 380 ASP A O 1
ATOM 3043 N N . VAL A 1 381 ? 7.200 -16.755 11.814 1.00 90.88 381 VAL A N 1
ATOM 3044 C CA . VAL A 1 381 ? 5.925 -16.870 12.551 1.00 90.88 381 VAL A CA 1
ATOM 3045 C C . VAL A 1 381 ? 5.380 -15.535 13.076 1.00 90.88 381 VAL A C 1
ATOM 3047 O O . VAL A 1 381 ? 4.205 -15.443 13.429 1.00 90.88 381 VAL A O 1
ATOM 3050 N N . ARG A 1 382 ? 6.202 -14.476 13.109 1.00 90.06 382 ARG A N 1
ATOM 3051 C CA . ARG A 1 382 ? 5.763 -13.130 13.515 1.00 90.06 382 ARG A CA 1
ATOM 3052 C C . ARG A 1 382 ? 4.895 -12.448 12.457 1.00 90.06 382 ARG A C 1
ATOM 3054 O O . ARG A 1 382 ? 4.174 -11.509 12.797 1.00 90.06 382 ARG A O 1
ATOM 3061 N N . TYR A 1 383 ? 4.975 -12.899 11.203 1.00 93.06 383 TYR A N 1
ATOM 3062 C CA . TYR A 1 383 ? 4.316 -12.278 10.048 1.00 93.06 383 TYR A CA 1
ATOM 3063 C C . TYR A 1 383 ? 3.498 -13.262 9.202 1.00 93.06 383 TYR A C 1
ATOM 3065 O O . TYR A 1 383 ? 2.656 -12.829 8.420 1.00 93.06 383 TYR A O 1
ATOM 3073 N N . THR A 1 384 ? 3.698 -14.571 9.374 1.00 93.62 384 THR A N 1
ATOM 3074 C CA . THR A 1 384 ? 3.008 -15.606 8.592 1.00 93.62 384 THR A CA 1
ATOM 3075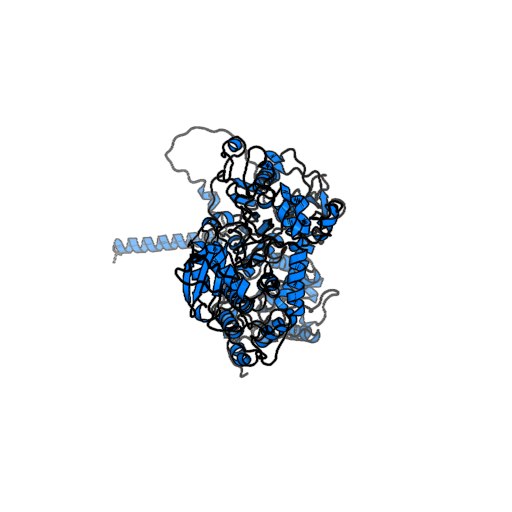 C C . THR A 1 384 ? 1.689 -16.030 9.237 1.00 93.62 384 THR A C 1
ATOM 3077 O O . THR A 1 384 ? 1.634 -16.356 10.423 1.00 93.62 384 THR A O 1
ATOM 3080 N N . TYR A 1 385 ? 0.612 -16.075 8.450 1.00 94.88 385 TYR A N 1
ATOM 3081 C CA . TYR A 1 385 ? -0.688 -16.569 8.906 1.00 94.88 385 TYR A CA 1
ATOM 3082 C C . TYR A 1 385 ? -0.637 -18.060 9.275 1.00 94.88 385 TYR A C 1
ATOM 3084 O O . TYR A 1 385 ? -0.325 -18.907 8.439 1.00 94.88 385 TYR A O 1
ATOM 3092 N N . ASP A 1 386 ? -1.033 -18.383 10.510 1.00 93.19 386 ASP A N 1
ATOM 3093 C CA . ASP A 1 386 ? -1.307 -19.752 10.964 1.00 93.19 386 ASP A CA 1
ATOM 3094 C C . ASP A 1 386 ? -2.785 -19.860 11.399 1.00 93.19 386 ASP A C 1
ATOM 3096 O O . ASP A 1 386 ? -3.197 -19.155 12.334 1.00 93.19 386 ASP A O 1
ATOM 3100 N N . PRO A 1 387 ? -3.591 -20.744 10.775 1.00 92.50 387 PRO A N 1
ATOM 3101 C CA . PRO A 1 387 ? -5.000 -20.920 11.117 1.00 92.50 387 PRO A CA 1
ATOM 3102 C C . PRO A 1 387 ? -5.254 -21.544 12.500 1.00 92.50 387 PRO A C 1
ATOM 3104 O O . PRO A 1 387 ? -6.398 -21.513 12.953 1.00 92.50 387 PRO A O 1
ATOM 3107 N N . LYS A 1 388 ? -4.254 -22.119 13.190 1.00 89.06 388 LYS A N 1
ATOM 3108 C CA . LYS A 1 388 ? -4.448 -22.841 14.468 1.00 89.06 388 LYS A CA 1
ATOM 3109 C C . LYS A 1 388 ? -5.118 -22.009 15.570 1.00 89.06 388 LYS A C 1
ATOM 3111 O O . LYS A 1 388 ? -5.839 -22.578 16.388 1.00 89.06 388 LYS A O 1
ATOM 3116 N N . GLY A 1 389 ? -4.885 -20.696 15.611 1.00 83.88 389 GLY A N 1
ATOM 3117 C CA . GLY A 1 389 ? -5.484 -19.762 16.573 1.00 83.88 389 GLY A CA 1
ATOM 3118 C C . GLY A 1 389 ? -6.690 -18.977 16.043 1.00 83.88 389 GLY A C 1
ATOM 3119 O O . GLY A 1 389 ? -7.348 -18.276 16.813 1.00 83.88 389 GLY A O 1
ATOM 3120 N N . ASP A 1 390 ? -7.017 -19.108 14.754 1.00 94.94 390 ASP A N 1
ATOM 3121 C CA . ASP A 1 390 ? -8.050 -18.319 14.079 1.00 94.94 390 ASP A CA 1
ATOM 3122 C C . ASP A 1 390 ? -9.441 -18.976 14.190 1.00 94.94 390 ASP A C 1
ATOM 3124 O O . ASP A 1 390 ? -9.926 -19.696 13.303 1.00 94.94 390 ASP A O 1
ATOM 3128 N N . VAL A 1 391 ? -10.083 -18.732 15.333 1.00 91.62 391 VAL A N 1
ATOM 3129 C CA . VAL A 1 391 ? -11.423 -19.238 15.677 1.00 91.62 391 VAL A CA 1
ATOM 3130 C C . VAL A 1 391 ? -12.534 -18.621 14.812 1.00 91.62 391 VAL A C 1
ATOM 3132 O O . VAL A 1 391 ? -12.309 -17.669 14.062 1.00 91.62 391 VAL A O 1
ATOM 3135 N N . SER A 1 392 ? -13.743 -19.193 14.861 1.00 92.75 392 SER A N 1
ATOM 3136 C CA . SER A 1 392 ? -14.905 -18.642 14.145 1.00 92.75 392 SER A CA 1
ATOM 3137 C C . SER A 1 392 ? -15.241 -17.230 14.646 1.00 92.75 392 SER A C 1
ATOM 3139 O O . SER A 1 392 ? -14.885 -16.881 15.768 1.00 92.75 392 SER A O 1
ATOM 3141 N N . TRP A 1 393 ? -15.906 -16.403 13.830 1.00 90.81 393 TRP A N 1
ATOM 3142 C CA . TRP A 1 393 ? -16.242 -15.025 14.220 1.00 90.81 393 TRP A CA 1
ATOM 3143 C C . TRP A 1 393 ? -17.029 -14.954 15.536 1.00 90.81 393 TRP A C 1
ATOM 3145 O O . TRP A 1 393 ? -16.742 -14.098 16.368 1.00 90.81 393 TRP A O 1
ATOM 3155 N N . ASP A 1 394 ? -17.967 -15.880 15.738 1.00 91.62 394 ASP A N 1
ATOM 3156 C CA . ASP A 1 394 ? -18.818 -15.944 16.932 1.00 91.62 394 ASP A CA 1
ATOM 3157 C C . ASP A 1 394 ? -18.042 -16.329 18.202 1.00 91.62 394 ASP A C 1
ATOM 3159 O O . ASP A 1 394 ? -18.431 -15.952 19.303 1.00 91.62 394 ASP A O 1
ATOM 3163 N N . ASP A 1 395 ? -16.905 -17.016 18.051 1.00 92.94 395 ASP A N 1
ATOM 3164 C CA . ASP A 1 395 ? -16.023 -17.400 19.160 1.00 92.94 395 ASP A CA 1
ATOM 3165 C C . ASP A 1 395 ? -14.935 -16.349 19.458 1.00 92.94 395 ASP A C 1
ATOM 3167 O O . ASP A 1 395 ? -14.154 -16.506 20.404 1.00 92.94 395 ASP A O 1
ATOM 3171 N N . LYS A 1 396 ? -14.825 -15.292 18.640 1.00 97.12 396 LYS A N 1
ATOM 3172 C CA . LYS A 1 396 ? -13.849 -14.214 18.852 1.00 97.12 396 LYS A CA 1
ATOM 3173 C C . LYS A 1 396 ? -14.317 -13.278 19.959 1.00 97.12 396 LYS A C 1
ATOM 3175 O O . LYS A 1 396 ? -15.499 -12.993 20.117 1.00 97.12 396 LYS A O 1
ATOM 3180 N N . VAL A 1 397 ? -13.355 -12.723 20.688 1.00 97.38 397 VAL A N 1
ATOM 3181 C CA . VAL A 1 397 ? -13.625 -11.681 21.684 1.00 97.38 397 VAL A CA 1
ATOM 3182 C C . VAL A 1 397 ? -13.904 -10.351 20.976 1.00 97.38 397 VAL A C 1
ATOM 3184 O O . VAL A 1 397 ? -13.148 -9.964 20.080 1.00 97.38 397 VAL A O 1
ATOM 3187 N N . ASP A 1 398 ? -14.958 -9.654 21.413 1.00 96.44 398 ASP A N 1
ATOM 3188 C CA . ASP A 1 398 ? -15.416 -8.342 20.922 1.00 96.44 398 ASP A CA 1
ATOM 3189 C C . ASP A 1 398 ? -14.456 -7.199 21.312 1.00 96.44 398 ASP A C 1
ATOM 3191 O O . ASP A 1 398 ? -14.858 -6.225 21.934 1.00 96.44 398 ASP A O 1
ATOM 3195 N N . ASN A 1 399 ? -13.162 -7.307 21.012 1.00 97.50 399 ASN A N 1
ATOM 3196 C CA . ASN A 1 399 ? -12.201 -6.243 21.285 1.00 97.50 399 ASN A CA 1
ATOM 3197 C C . ASN A 1 399 ? -11.220 -6.025 20.126 1.00 97.50 399 ASN A C 1
ATOM 3199 O O . ASN A 1 399 ? -11.089 -6.853 19.220 1.00 97.50 399 ASN A O 1
ATOM 3203 N N . MET A 1 400 ? -10.554 -4.874 20.166 1.00 98.56 400 MET A N 1
ATOM 3204 C CA . MET A 1 400 ? -9.460 -4.515 19.272 1.00 98.56 400 MET A CA 1
ATOM 3205 C C . MET A 1 400 ? -8.119 -4.815 19.932 1.00 98.56 400 MET A C 1
ATOM 3207 O O . MET A 1 400 ? -7.909 -4.419 21.075 1.00 98.56 400 MET A O 1
ATOM 3211 N N . VAL A 1 401 ? -7.193 -5.465 19.223 1.00 98.12 401 VAL A N 1
ATOM 3212 C CA . VAL A 1 401 ? -5.861 -5.797 19.761 1.00 98.12 401 VAL A CA 1
ATOM 3213 C C . VAL A 1 401 ? -4.724 -5.173 18.971 1.00 98.12 401 VAL A C 1
ATOM 3215 O O . VAL A 1 401 ? -4.745 -5.130 17.743 1.00 98.12 401 VAL A O 1
ATOM 3218 N N . TRP A 1 402 ? -3.691 -4.755 19.704 1.00 97.88 402 TRP A N 1
ATOM 3219 C CA . TRP A 1 402 ? -2.373 -4.455 19.161 1.00 97.88 402 TRP A CA 1
ATOM 3220 C C . TRP A 1 402 ? -1.275 -4.789 20.178 1.00 97.88 402 TRP A C 1
ATOM 3222 O O . TRP A 1 402 ? -1.377 -4.478 21.372 1.00 97.88 402 TRP A O 1
ATOM 3232 N N . ARG A 1 403 ? -0.206 -5.425 19.699 1.00 96.12 403 ARG A N 1
ATOM 3233 C CA . ARG A 1 403 ? 1.038 -5.669 20.437 1.00 96.12 403 ARG A CA 1
ATOM 3234 C C . ARG A 1 403 ? 2.213 -5.335 19.543 1.00 96.12 403 ARG A C 1
ATOM 3236 O O . ARG A 1 403 ? 2.260 -5.781 18.398 1.00 96.12 403 ARG A O 1
ATOM 3243 N N . GLY A 1 404 ? 3.159 -4.580 20.074 1.00 94.69 404 GLY A N 1
ATOM 3244 C CA . GLY A 1 404 ? 4.373 -4.236 19.356 1.00 94.69 404 GLY A CA 1
ATOM 3245 C C . GLY A 1 404 ? 5.354 -3.473 20.226 1.00 94.69 404 GLY A C 1
ATOM 3246 O O . GLY A 1 404 ? 5.098 -3.207 21.397 1.00 94.69 404 GLY A O 1
ATOM 3247 N N . VAL A 1 405 ? 6.477 -3.107 19.628 1.00 94.94 405 VAL A N 1
ATOM 3248 C CA . VAL A 1 405 ? 7.510 -2.283 20.261 1.00 94.94 405 VAL A CA 1
ATOM 3249 C C . VAL A 1 405 ? 7.323 -0.809 19.902 1.00 94.94 405 VAL A C 1
ATOM 3251 O O . VAL A 1 405 ? 6.608 -0.484 18.943 1.00 94.94 405 VAL A O 1
ATOM 3254 N N . SER A 1 406 ? 7.991 0.089 20.630 1.00 93.81 406 SER A N 1
ATOM 3255 C CA . SER A 1 406 ? 7.955 1.544 20.394 1.00 93.81 406 SER A CA 1
ATOM 3256 C C . SER A 1 406 ? 8.773 2.014 19.180 1.00 93.81 406 SER A C 1
ATOM 3258 O O . SER A 1 406 ? 9.282 3.134 19.169 1.00 93.81 406 SER A O 1
ATOM 3260 N N . SER A 1 407 ? 8.896 1.171 18.147 1.00 92.12 407 SER A N 1
ATOM 3261 C CA . SER A 1 407 ? 9.399 1.579 16.830 1.00 92.12 407 SER A CA 1
ATOM 3262 C C . SER A 1 407 ? 8.453 2.607 16.200 1.00 92.12 407 SER A C 1
ATOM 3264 O O . SER A 1 407 ? 7.413 2.939 16.760 1.00 92.12 407 SER A O 1
ATOM 3266 N N . GLY A 1 408 ? 8.759 3.081 14.998 1.00 87.12 408 GLY A N 1
ATOM 3267 C CA . GLY A 1 408 ? 7.954 4.129 14.367 1.00 87.12 408 GLY A CA 1
ATOM 3268 C C . GLY A 1 408 ? 8.744 5.390 14.095 1.00 87.12 408 GLY A C 1
ATOM 3269 O O . GLY A 1 408 ? 8.425 6.098 13.158 1.00 87.12 408 GLY A O 1
ATOM 3270 N N . GLY A 1 409 ? 9.798 5.625 14.871 1.00 90.62 409 GLY A N 1
ATOM 3271 C CA . GLY A 1 409 ? 10.699 6.767 14.798 1.00 90.62 409 GLY A CA 1
ATOM 3272 C C . GLY A 1 409 ? 11.730 6.674 15.923 1.00 90.62 409 GLY A C 1
ATOM 3273 O O . GLY A 1 409 ? 11.733 5.708 16.690 1.00 90.62 409 GLY A O 1
ATOM 3274 N N . THR A 1 410 ? 12.606 7.664 16.005 1.00 92.12 410 THR A N 1
ATOM 3275 C CA . THR A 1 410 ? 13.574 7.836 17.087 1.00 92.12 410 THR A CA 1
ATOM 3276 C C . THR A 1 410 ? 12.896 8.547 18.253 1.00 92.12 410 THR A C 1
ATOM 3278 O O . THR A 1 410 ? 12.412 9.665 18.104 1.00 92.12 410 THR A O 1
ATOM 3281 N N . ASN A 1 411 ? 12.851 7.902 19.415 1.00 92.88 411 ASN A N 1
ATOM 3282 C CA . ASN A 1 411 ? 12.166 8.404 20.601 1.00 92.88 411 ASN A CA 1
ATOM 3283 C C . ASN A 1 411 ? 13.135 9.148 21.527 1.00 92.88 411 ASN A C 1
ATOM 3285 O O . ASN A 1 411 ? 14.160 8.593 21.922 1.00 92.88 411 ASN A O 1
ATOM 3289 N N . THR A 1 412 ? 12.768 10.357 21.949 1.00 93.31 412 THR A N 1
ATOM 3290 C CA . THR A 1 412 ? 13.435 11.083 23.044 1.00 93.31 412 THR A CA 1
ATOM 3291 C C . THR A 1 412 ? 12.432 11.402 24.149 1.00 93.31 412 THR A C 1
ATOM 3293 O O . THR A 1 412 ? 11.219 11.320 23.925 1.00 93.31 412 THR A O 1
ATOM 3296 N N . ALA A 1 413 ? 12.917 11.806 25.326 1.00 93.88 413 ALA A N 1
ATOM 3297 C CA . ALA A 1 413 ? 12.071 12.184 26.460 1.00 93.88 413 ALA A CA 1
ATOM 3298 C C . ALA A 1 413 ? 11.076 13.315 26.119 1.00 93.88 413 ALA A C 1
ATOM 3300 O O . ALA A 1 413 ? 9.982 13.370 26.681 1.00 93.88 413 ALA A O 1
ATOM 3301 N N . GLU A 1 414 ? 11.432 14.179 25.168 1.00 91.56 414 GLU A N 1
ATOM 3302 C CA . GLU A 1 414 ? 10.655 15.339 24.733 1.00 91.56 414 GLU A CA 1
ATOM 3303 C C . GLU A 1 414 ? 9.664 15.010 23.608 1.00 91.56 414 GLU A C 1
ATOM 3305 O O . GLU A 1 414 ? 8.600 15.618 23.530 1.00 91.56 414 GLU A O 1
ATOM 3310 N N . THR A 1 415 ? 10.002 14.061 22.730 1.00 90.38 415 THR A N 1
ATOM 3311 C CA . THR A 1 415 ? 9.325 13.883 21.430 1.00 90.38 415 THR A CA 1
ATOM 3312 C C . THR A 1 415 ? 8.390 12.676 21.371 1.00 90.38 415 THR A C 1
ATOM 3314 O O . THR A 1 415 ? 7.476 12.644 20.545 1.00 90.38 415 THR A O 1
ATOM 3317 N N . TRP A 1 416 ? 8.567 11.685 22.253 1.00 93.50 416 TRP A N 1
ATOM 3318 C CA . TRP A 1 416 ? 7.879 10.393 22.146 1.00 93.50 416 TRP A CA 1
ATOM 3319 C C . TRP A 1 416 ? 6.348 10.484 22.131 1.00 93.50 416 TRP A C 1
ATOM 3321 O O . TRP A 1 416 ? 5.692 9.660 21.495 1.00 93.50 416 TRP A O 1
ATOM 3331 N N . LYS A 1 417 ? 5.765 11.475 22.820 1.00 94.12 417 LYS A N 1
ATOM 3332 C CA . LYS A 1 417 ? 4.305 11.636 22.950 1.00 94.12 417 LYS A CA 1
ATOM 3333 C C . LYS A 1 417 ? 3.615 11.895 21.618 1.00 94.12 417 LYS A C 1
ATOM 3335 O O . LYS A 1 417 ? 2.435 11.582 21.483 1.00 94.12 417 LYS A O 1
ATOM 3340 N N . ASN A 1 418 ? 4.345 12.438 20.649 1.00 93.88 418 ASN A N 1
ATOM 3341 C CA . ASN A 1 418 ? 3.782 12.770 19.352 1.00 93.88 418 ASN A CA 1
ATOM 3342 C C . ASN A 1 418 ? 3.776 11.564 18.402 1.00 93.88 418 ASN A C 1
ATOM 3344 O O . ASN A 1 418 ? 3.020 11.543 17.438 1.00 93.88 418 ASN A O 1
ATOM 3348 N N . MET A 1 419 ? 4.556 10.520 18.687 1.00 94.00 419 MET A N 1
ATOM 3349 C CA . MET A 1 419 ? 4.690 9.356 17.816 1.00 94.00 419 MET A CA 1
ATOM 3350 C C . MET A 1 419 ? 3.379 8.555 17.719 1.00 94.00 419 MET A C 1
ATOM 3352 O O . MET A 1 419 ? 2.757 8.211 18.724 1.00 94.00 419 MET A O 1
ATOM 3356 N N . HIS A 1 420 ? 2.969 8.211 16.496 1.00 96.75 420 HIS A N 1
ATOM 3357 C CA . HIS A 1 420 ? 1.708 7.522 16.186 1.00 96.75 420 HIS A CA 1
ATOM 3358 C C . HIS A 1 420 ? 1.413 6.253 17.014 1.00 96.75 420 HIS A C 1
ATOM 3360 O O . HIS A 1 420 ? 0.260 6.045 17.391 1.00 96.75 420 HIS A O 1
ATOM 3366 N N . ARG A 1 421 ? 2.396 5.405 17.354 1.00 97.31 421 ARG A N 1
ATOM 3367 C CA . ARG A 1 421 ? 2.137 4.210 18.190 1.00 97.31 421 ARG A CA 1
ATOM 3368 C C . ARG A 1 421 ? 1.869 4.562 19.651 1.00 97.31 421 ARG A C 1
ATOM 3370 O O . ARG A 1 421 ? 1.028 3.946 20.299 1.00 97.31 421 ARG A O 1
ATOM 3377 N N . GLN A 1 422 ? 2.562 5.568 20.163 1.00 96.94 422 GLN A N 1
ATOM 3378 C CA . GLN A 1 422 ? 2.441 6.077 21.521 1.00 96.94 422 GLN A CA 1
ATOM 3379 C C . GLN A 1 422 ? 1.102 6.788 21.676 1.00 96.94 422 GLN A C 1
ATOM 3381 O O . GLN A 1 422 ? 0.382 6.525 22.636 1.00 96.94 422 GLN A O 1
ATOM 3386 N N . ARG A 1 423 ? 0.719 7.601 20.684 1.00 97.38 423 ARG A N 1
ATOM 3387 C CA . ARG A 1 423 ? -0.613 8.209 20.601 1.00 97.38 423 ARG A CA 1
ATOM 3388 C C . ARG A 1 423 ? -1.714 7.154 20.596 1.00 97.38 423 ARG A C 1
ATOM 3390 O O . ARG A 1 423 ? -2.646 7.286 21.378 1.00 97.38 423 ARG A O 1
ATOM 3397 N N . LEU A 1 424 ? -1.583 6.083 19.806 1.00 98.12 424 LEU A N 1
ATOM 3398 C CA . LEU A 1 424 ? -2.549 4.979 19.813 1.00 98.12 424 LEU A CA 1
ATOM 3399 C C . LEU A 1 424 ? -2.643 4.314 21.197 1.00 98.12 424 LEU A C 1
ATOM 3401 O O . LEU A 1 424 ? -3.744 4.085 21.698 1.00 98.12 424 LEU A O 1
ATOM 3405 N N . ALA A 1 425 ? -1.502 4.019 21.827 1.00 97.62 425 ALA A N 1
ATOM 3406 C CA . ALA A 1 425 ? -1.460 3.393 23.147 1.00 97.62 425 ALA A CA 1
ATOM 3407 C C . ALA A 1 425 ? -2.091 4.273 24.242 1.00 97.62 425 ALA A C 1
ATOM 3409 O O . ALA A 1 425 ? -2.789 3.745 25.103 1.00 97.62 425 ALA A O 1
ATOM 3410 N N . LEU A 1 426 ? -1.890 5.596 24.203 1.00 97.00 426 LEU A N 1
ATOM 3411 C CA . LEU A 1 426 ? -2.547 6.543 25.116 1.00 97.00 426 LEU A CA 1
ATOM 3412 C C . LEU A 1 426 ? -4.045 6.652 24.830 1.00 97.00 426 LEU A C 1
ATOM 3414 O O . LEU A 1 426 ? -4.848 6.525 25.750 1.00 97.00 426 LEU A O 1
ATOM 3418 N N . LEU A 1 427 ? -4.416 6.830 23.558 1.00 97.38 427 LEU A N 1
ATOM 3419 C CA . LEU A 1 427 ? -5.801 7.012 23.124 1.00 97.38 427 LEU A CA 1
ATOM 3420 C C . LEU A 1 427 ? -6.679 5.815 23.483 1.00 97.38 427 LEU A C 1
ATOM 3422 O O . LEU A 1 427 ? -7.875 5.978 23.672 1.00 97.38 427 LEU A O 1
ATOM 3426 N N . THR A 1 428 ? -6.098 4.621 23.579 1.00 97.56 428 THR A N 1
ATOM 3427 C CA . THR A 1 428 ? -6.804 3.372 23.893 1.00 97.56 428 THR A CA 1
ATOM 3428 C C . THR A 1 428 ? -6.592 2.906 25.335 1.00 97.56 428 THR A C 1
ATOM 3430 O O . THR A 1 428 ? -7.008 1.801 25.680 1.00 97.56 428 THR A O 1
ATOM 3433 N N . ASN A 1 429 ? -5.968 3.720 26.194 1.00 96.69 429 ASN A N 1
ATOM 3434 C CA . ASN A 1 429 ? -5.784 3.417 27.610 1.00 96.69 429 ASN A CA 1
ATOM 3435 C C . ASN A 1 429 ? -6.923 4.022 28.440 1.00 96.69 429 ASN A C 1
ATOM 3437 O O . ASN A 1 429 ? -7.039 5.240 28.562 1.00 96.69 429 ASN A O 1
ATOM 3441 N N . GLY A 1 430 ? -7.738 3.164 29.055 1.00 95.88 430 GLY A N 1
ATOM 3442 C CA . GLY A 1 430 ? -8.914 3.597 29.809 1.00 95.88 430 GLY A CA 1
ATOM 3443 C C . GLY A 1 430 ? -8.626 4.534 30.984 1.00 95.88 430 GLY A C 1
ATOM 3444 O O . GLY A 1 430 ? -9.412 5.444 31.226 1.00 95.88 430 GLY A O 1
ATOM 3445 N N . THR A 1 431 ? -7.486 4.375 31.664 1.00 94.62 431 THR A N 1
ATOM 3446 C CA . THR A 1 431 ? -7.075 5.261 32.766 1.00 94.62 431 THR A CA 1
ATOM 3447 C C . THR A 1 431 ? -6.676 6.641 32.253 1.00 94.62 431 THR A C 1
ATOM 3449 O O . THR A 1 431 ? -7.032 7.648 32.854 1.00 94.62 431 THR A O 1
ATOM 3452 N N . VAL A 1 432 ? -5.954 6.703 31.129 1.00 95.12 432 VAL A N 1
ATOM 3453 C CA . VAL A 1 432 ? -5.567 7.979 30.498 1.00 95.12 432 VAL A CA 1
ATOM 3454 C C . VAL A 1 432 ? -6.802 8.721 29.983 1.00 95.12 432 VAL A C 1
ATOM 3456 O O . VAL A 1 432 ? -6.873 9.942 30.074 1.00 95.12 432 VAL A O 1
ATOM 3459 N N . MET A 1 433 ? -7.788 7.978 29.482 1.00 96.50 433 MET A N 1
ATOM 3460 C CA . MET A 1 433 ? -8.989 8.523 28.855 1.00 96.50 433 MET A CA 1
ATOM 3461 C C . MET A 1 433 ? -10.174 8.743 29.812 1.00 96.50 433 MET A C 1
ATOM 3463 O O . MET A 1 433 ? -11.255 9.100 29.348 1.00 96.50 433 MET A O 1
ATOM 3467 N N . GLN A 1 434 ? -10.008 8.528 31.122 1.00 93.38 434 GLN A N 1
ATOM 3468 C CA . GLN A 1 434 ? -11.110 8.538 32.097 1.00 93.38 434 GLN A CA 1
ATOM 3469 C C . GLN A 1 434 ? -11.876 9.873 32.144 1.00 93.38 434 GLN A C 1
ATOM 3471 O O . GLN A 1 434 ? -13.100 9.862 32.219 1.00 93.38 434 GLN A O 1
ATOM 3476 N N . ASP A 1 435 ? -11.166 10.997 32.021 1.00 92.75 435 ASP A N 1
ATOM 3477 C CA . ASP A 1 435 ? -11.732 12.354 32.079 1.00 92.75 435 ASP A CA 1
ATOM 3478 C C . ASP A 1 435 ? -11.619 13.096 30.734 1.00 92.75 435 ASP A C 1
ATOM 3480 O O . ASP A 1 435 ? -11.549 14.324 30.681 1.00 92.75 435 ASP A O 1
ATOM 3484 N N . THR A 1 436 ? -11.548 12.350 29.628 1.00 95.31 436 THR A N 1
ATOM 3485 C CA . THR A 1 436 ? -11.442 12.912 28.274 1.00 95.31 436 THR A CA 1
ATOM 3486 C C . THR A 1 436 ? -12.746 12.719 27.513 1.00 95.31 436 THR A C 1
ATOM 3488 O O . THR A 1 436 ? -13.358 11.658 27.592 1.00 95.31 436 THR A O 1
ATOM 3491 N N . ASN A 1 437 ? -13.132 13.725 26.732 1.00 96.25 437 ASN A N 1
ATOM 3492 C CA . ASN A 1 437 ? -14.232 13.621 25.781 1.00 96.25 437 ASN A CA 1
ATOM 3493 C C . ASN A 1 437 ? -13.686 13.382 24.372 1.00 96.25 437 ASN A C 1
ATOM 3495 O O . ASN A 1 437 ? -12.703 14.005 23.966 1.00 96.25 437 ASN A O 1
ATOM 3499 N N . VAL A 1 438 ? -14.334 12.491 23.628 1.00 95.62 438 VAL A N 1
ATOM 3500 C CA . VAL A 1 438 ? -14.058 12.237 22.212 1.00 95.62 438 VAL A CA 1
ATOM 3501 C C . VAL A 1 438 ? -15.351 12.296 21.408 1.00 95.62 438 VAL A C 1
ATOM 3503 O O . VAL A 1 438 ? -16.447 12.116 21.944 1.00 95.62 438 VAL A O 1
ATOM 3506 N N . ASN A 1 439 ? -15.211 12.516 20.105 1.00 94.88 439 ASN A N 1
ATOM 3507 C CA . ASN A 1 439 ? -16.338 12.525 19.186 1.00 94.88 439 ASN A CA 1
ATOM 3508 C C . ASN A 1 439 ? -16.706 11.095 18.782 1.00 94.88 439 ASN A C 1
ATOM 3510 O O . ASN A 1 439 ? -15.834 10.296 18.442 1.00 94.88 439 ASN A O 1
ATOM 3514 N N . ILE A 1 440 ? -18.003 10.798 18.782 1.00 97.06 440 ILE A N 1
ATOM 3515 C CA . ILE A 1 440 ? -18.577 9.605 18.154 1.00 97.06 440 ILE A CA 1
ATOM 3516 C C . ILE A 1 440 ? -19.770 9.981 17.276 1.00 97.06 440 ILE A C 1
ATOM 3518 O O . ILE A 1 440 ? -20.329 11.069 17.410 1.00 97.06 440 ILE A O 1
ATOM 3522 N N . MET A 1 441 ? -20.206 9.067 16.412 1.00 96.25 441 MET A N 1
ATOM 3523 C CA . MET A 1 441 ? -21.519 9.150 15.769 1.00 96.25 441 MET A CA 1
ATOM 3524 C C . MET A 1 441 ? -22.537 8.382 16.610 1.00 96.25 441 MET A C 1
ATOM 3526 O O . MET A 1 441 ? -22.409 7.172 16.774 1.00 96.25 441 MET A O 1
ATOM 3530 N N . ALA A 1 442 ? -23.534 9.081 17.155 1.00 95.69 442 ALA A N 1
ATOM 3531 C CA . ALA A 1 442 ? -24.587 8.495 17.983 1.00 95.69 442 ALA A CA 1
ATOM 3532 C C . ALA A 1 442 ? -25.960 8.661 17.326 1.00 95.69 442 ALA A C 1
ATOM 3534 O O . ALA A 1 442 ? -26.185 9.618 16.583 1.00 95.69 442 ALA A O 1
ATOM 3535 N N . MET A 1 443 ? -26.872 7.727 17.592 1.00 94.94 443 MET A N 1
ATOM 3536 C CA . MET A 1 443 ? -28.238 7.774 17.074 1.00 94.94 443 MET A CA 1
ATOM 3537 C C . MET A 1 443 ? -28.936 9.054 17.541 1.00 94.94 443 MET A C 1
ATOM 3539 O O . MET A 1 443 ? -28.820 9.447 18.703 1.00 94.94 443 MET A O 1
ATOM 3543 N N . ASP A 1 444 ? -29.667 9.700 16.637 1.00 94.06 444 ASP A N 1
ATOM 3544 C CA . ASP A 1 444 ? -30.475 10.866 16.957 1.00 94.06 444 ASP A CA 1
ATOM 3545 C C . ASP A 1 444 ? -31.721 10.437 17.758 1.00 94.06 444 ASP A C 1
ATOM 3547 O O . ASP A 1 444 ? -32.570 9.718 17.219 1.00 94.06 444 ASP A O 1
ATOM 3551 N N . PRO A 1 445 ? -31.885 10.872 19.026 1.00 91.06 445 PRO A N 1
ATOM 3552 C CA . PRO A 1 445 ? -33.033 10.478 19.847 1.00 91.06 445 PRO A CA 1
ATOM 3553 C C . PRO A 1 445 ? -34.385 10.908 19.260 1.00 91.06 445 PRO A C 1
ATOM 3555 O O . PRO A 1 445 ? -35.415 10.290 19.556 1.00 91.06 445 PRO A O 1
ATOM 3558 N N . ASP A 1 446 ? -34.373 11.957 18.431 1.00 91.88 446 ASP A N 1
ATOM 3559 C CA . ASP A 1 446 ? -35.558 12.546 17.807 1.00 91.88 446 ASP A CA 1
ATOM 3560 C C . ASP A 1 446 ? -35.856 11.956 16.418 1.00 91.88 446 ASP A C 1
ATOM 3562 O O . ASP A 1 446 ? -36.972 12.093 15.912 1.00 91.88 446 ASP A O 1
ATOM 3566 N N . ASN A 1 447 ? -34.887 11.267 15.805 1.00 89.50 447 ASN A N 1
ATOM 3567 C CA . ASN A 1 447 ? -34.999 10.706 14.462 1.00 89.50 447 ASN A CA 1
ATOM 3568 C C . ASN A 1 447 ? -34.389 9.297 14.402 1.00 89.50 447 ASN A C 1
ATOM 3570 O O . ASN A 1 447 ? -33.201 9.113 14.140 1.00 89.50 447 ASN A O 1
ATOM 3574 N N . ALA A 1 448 ? -35.222 8.287 14.656 1.00 81.56 448 ALA A N 1
ATOM 3575 C CA . ALA A 1 448 ? -34.785 6.896 14.729 1.00 81.56 448 ALA A CA 1
ATOM 3576 C C . ALA A 1 448 ? -34.117 6.426 13.422 1.00 81.56 448 ALA A C 1
ATOM 3578 O O . ALA A 1 448 ? -34.689 6.556 12.341 1.00 81.56 448 ALA A O 1
ATOM 3579 N N . GLY A 1 449 ? -32.923 5.840 13.542 1.00 84.62 449 GLY A N 1
ATOM 3580 C CA . GLY A 1 449 ? -32.111 5.381 12.410 1.00 84.62 449 GLY A CA 1
ATOM 3581 C C . GLY A 1 449 ? -31.180 6.447 11.823 1.00 84.62 449 GLY A C 1
ATOM 3582 O O . GLY A 1 449 ? -30.255 6.088 11.102 1.00 84.62 449 GLY A O 1
ATOM 3583 N N . ALA A 1 450 ? -31.362 7.731 12.155 1.00 92.88 450 ALA A N 1
ATOM 3584 C CA . ALA A 1 450 ? -30.401 8.783 11.825 1.00 92.88 450 ALA A CA 1
ATOM 3585 C C . ALA A 1 450 ? -29.309 8.888 12.899 1.00 92.88 450 ALA A C 1
ATOM 3587 O O . ALA A 1 450 ? -29.538 8.566 14.065 1.00 92.88 450 ALA A O 1
ATOM 3588 N N . TYR A 1 451 ? -28.128 9.370 12.510 1.00 94.38 451 TYR A N 1
ATOM 3589 C CA . TYR A 1 451 ? -26.981 9.544 13.400 1.00 94.38 451 TYR A CA 1
ATOM 3590 C C . TYR A 1 451 ? -26.444 10.971 13.318 1.00 94.38 451 TYR A C 1
ATOM 3592 O O . TYR A 1 451 ? -26.422 11.574 12.245 1.00 94.38 451 TYR A O 1
ATOM 3600 N N . LYS A 1 452 ? -25.971 11.498 14.449 1.00 94.38 452 LYS A N 1
ATOM 3601 C CA . LYS A 1 452 ? -25.348 12.822 14.553 1.00 94.38 452 LYS A CA 1
ATOM 3602 C C . LYS A 1 452 ? -24.064 12.773 15.388 1.00 94.38 452 LYS A C 1
ATOM 3604 O O . LYS A 1 452 ? -23.933 11.887 16.238 1.00 94.38 452 LYS A O 1
ATOM 3609 N N . PRO A 1 453 ? -23.122 13.709 15.173 1.00 95.19 453 PRO A N 1
ATOM 3610 C CA . PRO A 1 453 ? -21.952 13.836 16.031 1.00 95.19 453 PRO A CA 1
ATOM 3611 C C . PRO A 1 453 ? -22.351 14.037 17.499 1.00 95.19 453 PRO A C 1
ATOM 3613 O O . PRO A 1 453 ? -23.243 14.827 17.810 1.00 95.19 453 PRO A O 1
ATOM 3616 N N . TYR A 1 454 ? -21.669 13.326 18.390 1.00 94.75 454 TYR A N 1
ATOM 3617 C CA . TYR A 1 454 ? -21.784 13.437 19.839 1.00 94.75 454 TYR A CA 1
ATOM 3618 C C . TYR A 1 454 ? -20.380 13.627 20.417 1.00 94.75 454 TYR A C 1
ATOM 3620 O O . TYR A 1 454 ? -19.557 12.715 20.358 1.00 94.75 454 TYR A O 1
ATOM 3628 N N . ASP A 1 455 ? -20.103 14.815 20.950 1.00 93.94 455 ASP A N 1
ATOM 3629 C CA . ASP A 1 455 ? -18.762 15.274 21.344 1.00 93.94 455 ASP A CA 1
ATOM 3630 C C . ASP A 1 455 ? -18.457 15.128 22.844 1.00 93.94 455 ASP A C 1
ATOM 3632 O O . ASP A 1 455 ? -17.364 15.458 23.297 1.00 93.94 455 ASP A O 1
ATOM 3636 N N . GLN A 1 456 ? -19.411 14.616 23.627 1.00 94.19 456 GLN A N 1
ATOM 3637 C CA . GLN A 1 456 ? -19.280 14.413 25.076 1.00 94.19 456 GLN A CA 1
ATOM 3638 C C . GLN A 1 456 ? -19.071 12.937 25.451 1.00 94.19 456 GLN A C 1
ATOM 3640 O O . GLN A 1 456 ? -19.398 12.532 26.569 1.00 94.19 456 GLN A O 1
ATOM 3645 N N . PHE A 1 457 ? -18.633 12.078 24.521 1.00 96.00 457 PHE A N 1
ATOM 3646 C CA . PHE A 1 457 ? -18.439 10.663 24.841 1.00 96.00 457 PHE A CA 1
ATOM 3647 C C . PHE A 1 457 ? -17.160 10.481 25.657 1.00 96.00 457 PHE A C 1
ATOM 3649 O O . PHE A 1 457 ? -16.079 10.839 25.200 1.00 96.00 457 PHE A O 1
ATOM 3656 N N . GLN A 1 458 ? -17.290 9.893 26.847 1.00 96.81 458 GLN A N 1
ATOM 3657 C CA . GLN A 1 458 ? -16.171 9.556 27.725 1.00 96.81 458 GLN A CA 1
ATOM 3658 C C . GLN A 1 458 ? -15.752 8.097 27.498 1.00 96.81 458 GLN A C 1
ATOM 3660 O O . GLN A 1 458 ? -16.479 7.184 27.903 1.00 96.81 458 GLN A O 1
ATOM 3665 N N . PRO A 1 459 ? -14.601 7.826 26.858 1.00 97.12 459 PRO A N 1
ATOM 3666 C CA . PRO A 1 459 ? -14.298 6.484 26.391 1.00 97.12 459 PRO A CA 1
ATOM 3667 C C . PRO A 1 459 ? -13.564 5.612 27.418 1.00 97.12 459 PRO A C 1
ATOM 3669 O O . PRO A 1 459 ? -13.300 4.454 27.113 1.00 97.12 459 PRO A O 1
ATOM 3672 N N . GLY A 1 460 ? -13.224 6.104 28.617 1.00 97.69 460 GLY A N 1
ATOM 3673 C CA . GLY A 1 460 ? -12.378 5.380 29.580 1.00 97.69 460 GLY A CA 1
ATOM 3674 C C . GLY A 1 460 ? -12.853 3.955 29.914 1.00 97.69 460 GLY A C 1
ATOM 3675 O O . GLY A 1 460 ? -12.084 2.990 29.821 1.00 97.69 460 GLY A O 1
ATOM 3676 N N . GLU A 1 461 ? -14.140 3.792 30.238 1.00 97.06 461 GLU A N 1
ATOM 3677 C CA . GLU A 1 461 ? -14.735 2.473 30.511 1.00 97.06 461 GLU A CA 1
ATOM 3678 C C . GLU A 1 461 ? -14.819 1.606 29.248 1.00 97.06 461 GLU A C 1
ATOM 3680 O O . GLU A 1 461 ? -14.520 0.409 29.284 1.00 97.06 461 GLU A O 1
ATOM 3685 N N . PHE A 1 462 ? -15.180 2.215 28.114 1.00 97.75 462 PHE A N 1
ATOM 3686 C CA . PHE A 1 462 ? -15.272 1.529 26.826 1.00 97.75 462 PHE A CA 1
ATOM 3687 C C . PHE A 1 462 ? -13.907 0.985 26.390 1.00 97.75 462 PHE A C 1
ATOM 3689 O O . PHE A 1 462 ? -13.793 -0.190 26.048 1.00 97.75 462 PHE A O 1
ATOM 3696 N N . ALA A 1 463 ? -12.858 1.804 26.471 1.00 98.00 463 ALA A N 1
ATOM 3697 C CA . ALA A 1 463 ? -11.482 1.426 26.178 1.00 98.00 463 ALA A CA 1
ATOM 3698 C C . ALA A 1 463 ? -11.031 0.274 27.084 1.00 98.00 463 ALA A C 1
ATOM 3700 O O . ALA A 1 463 ? -10.622 -0.773 26.596 1.00 98.00 463 ALA A O 1
ATOM 3701 N N . THR A 1 464 ? -11.229 0.393 28.401 1.00 97.56 464 THR A N 1
ATOM 3702 C CA . THR A 1 464 ? -10.878 -0.671 29.363 1.00 97.56 464 THR A CA 1
ATOM 3703 C C . THR A 1 464 ? -11.491 -2.026 28.998 1.00 97.56 464 THR A C 1
ATOM 3705 O O . THR A 1 464 ? -10.867 -3.069 29.199 1.00 97.56 464 THR A O 1
ATOM 3708 N N . LYS A 1 465 ? -12.713 -2.022 28.459 1.00 97.88 465 LYS A N 1
ATOM 3709 C CA . LYS A 1 465 ? -13.441 -3.239 28.096 1.00 97.88 465 LYS A CA 1
ATOM 3710 C C . LYS A 1 465 ? -13.081 -3.773 26.706 1.00 97.88 465 LYS A C 1
ATOM 3712 O O . LYS A 1 465 ? -13.013 -4.990 26.528 1.00 97.88 465 LYS A O 1
ATOM 3717 N N . TYR A 1 466 ? -12.882 -2.890 25.731 1.00 98.38 466 TYR A N 1
ATOM 3718 C CA . TYR A 1 466 ? -12.889 -3.240 24.308 1.00 98.38 466 TYR A CA 1
ATOM 3719 C C . TYR A 1 466 ? -11.584 -2.944 23.564 1.00 98.38 466 TYR A C 1
ATOM 3721 O O . TYR A 1 466 ? -11.486 -3.238 22.370 1.00 98.38 466 TYR A O 1
ATOM 3729 N N . THR A 1 467 ? -10.553 -2.435 24.237 1.00 98.06 467 THR A N 1
ATOM 3730 C CA . THR A 1 467 ? -9.216 -2.286 23.656 1.00 98.06 467 THR A CA 1
ATOM 3731 C C . THR A 1 467 ? -8.192 -3.107 24.431 1.00 98.06 467 THR A C 1
ATOM 3733 O O . THR A 1 467 ? -8.129 -3.141 25.657 1.00 98.06 467 THR A O 1
ATOM 3736 N N . ASP A 1 468 ? -7.344 -3.797 23.683 1.00 97.62 468 ASP A N 1
ATOM 3737 C CA . ASP A 1 468 ? -6.195 -4.515 24.193 1.00 97.62 468 ASP A CA 1
ATOM 3738 C C . ASP A 1 468 ? -4.950 -4.106 23.406 1.00 97.62 468 ASP A C 1
ATOM 3740 O O . ASP A 1 468 ? -4.375 -4.873 22.637 1.00 97.62 468 ASP A O 1
ATOM 3744 N N . VAL A 1 469 ? -4.533 -2.862 23.613 1.00 97.75 469 VAL A N 1
ATOM 3745 C CA . VAL A 1 469 ? -3.348 -2.252 23.000 1.00 97.75 469 VAL A CA 1
ATOM 3746 C C . VAL A 1 469 ? -2.248 -2.119 24.051 1.00 97.75 469 VAL A C 1
ATOM 3748 O O . VAL A 1 469 ? -2.536 -1.888 25.228 1.00 97.75 469 VAL A O 1
ATOM 3751 N N . GLY A 1 470 ? -0.988 -2.306 23.668 1.00 96.94 470 GLY A N 1
ATOM 3752 C CA . GLY A 1 470 ? 0.139 -1.969 24.535 1.00 96.94 470 GLY A CA 1
ATOM 3753 C C . GLY A 1 470 ? 1.495 -2.374 23.975 1.00 96.94 470 GLY A C 1
ATOM 3754 O O . GLY A 1 470 ? 1.592 -3.271 23.133 1.00 96.94 470 GLY A O 1
ATOM 3755 N N . PHE A 1 471 ? 2.535 -1.706 24.473 1.00 97.56 471 PHE A N 1
ATOM 3756 C CA . PHE A 1 471 ? 3.916 -2.021 24.131 1.00 97.56 471 PHE A CA 1
ATOM 3757 C C . PHE A 1 471 ? 4.402 -3.272 24.854 1.00 97.56 471 PHE A C 1
ATOM 3759 O O . PHE A 1 471 ? 4.066 -3.475 26.020 1.00 97.56 471 PHE A O 1
ATOM 3766 N N . THR A 1 472 ? 5.211 -4.086 24.181 1.00 96.44 472 THR A N 1
ATOM 3767 C CA . THR A 1 472 ? 5.855 -5.264 24.783 1.00 96.44 472 THR A CA 1
ATOM 3768 C C . THR A 1 472 ? 7.214 -4.948 25.387 1.00 96.44 472 THR A C 1
ATOM 3770 O O . THR A 1 472 ? 7.603 -5.550 26.380 1.00 96.44 472 THR A O 1
ATOM 3773 N N . GLU A 1 473 ? 7.914 -3.983 24.799 1.00 95.00 473 GLU A N 1
ATOM 3774 C CA . GLU A 1 473 ? 9.223 -3.496 25.223 1.00 95.00 473 GLU A CA 1
ATOM 3775 C C . GLU A 1 473 ? 9.498 -2.132 24.566 1.00 95.00 473 GLU A C 1
ATOM 3777 O O . GLU A 1 473 ? 8.881 -1.804 23.536 1.00 95.00 473 GLU A O 1
ATOM 3782 N N . PRO A 1 474 ? 10.393 -1.315 25.144 1.00 95.06 474 PRO A N 1
ATOM 3783 C CA . PRO A 1 474 ? 10.831 -0.089 24.506 1.00 95.06 474 PRO A CA 1
ATOM 3784 C C . PRO A 1 474 ? 11.871 -0.369 23.415 1.00 95.06 474 PRO A C 1
ATOM 3786 O O . PRO A 1 474 ? 12.636 -1.327 23.478 1.00 95.06 474 PRO A O 1
ATOM 3789 N N . TYR A 1 475 ? 11.907 0.495 22.408 1.00 93.56 475 TYR A N 1
ATOM 3790 C CA . TYR A 1 475 ? 12.764 0.366 21.234 1.00 93.56 475 TYR A CA 1
ATOM 3791 C C . TYR A 1 475 ? 13.040 1.734 20.590 1.00 93.56 475 TYR A C 1
ATOM 3793 O O . TYR A 1 475 ? 12.236 2.661 20.725 1.00 93.56 475 TYR A O 1
ATOM 3801 N N . SER A 1 476 ? 14.162 1.851 19.870 1.00 91.50 476 SER A N 1
ATOM 3802 C CA . SER A 1 476 ? 14.579 3.057 19.128 1.00 91.50 476 SER A CA 1
ATOM 3803 C C . SER A 1 476 ? 14.584 4.345 19.965 1.00 91.50 476 SER A C 1
ATOM 3805 O O . SER A 1 476 ? 13.973 5.335 19.564 1.00 91.50 476 SER A O 1
ATOM 3807 N N . CYS A 1 477 ? 15.234 4.347 21.131 1.00 92.81 477 CYS A N 1
ATOM 3808 C CA . CYS A 1 477 ? 15.338 5.532 21.992 1.00 92.81 477 CYS A CA 1
ATOM 3809 C C . CYS A 1 477 ? 16.734 6.159 21.948 1.00 92.81 477 CYS A C 1
ATOM 3811 O O . CYS A 1 477 ? 17.722 5.455 21.747 1.00 92.81 477 CYS A O 1
ATOM 3813 N N . VAL A 1 478 ? 16.808 7.468 22.185 1.00 91.88 478 VAL A N 1
ATOM 3814 C CA . VAL A 1 478 ? 18.061 8.222 22.301 1.00 91.88 478 VAL A CA 1
ATOM 3815 C C . VAL A 1 478 ? 18.023 9.100 23.562 1.00 91.88 478 VAL A C 1
ATOM 3817 O O . VAL A 1 478 ? 17.044 9.827 23.748 1.00 91.88 478 VAL A O 1
ATOM 3820 N N . PRO A 1 479 ? 19.076 9.089 24.406 1.00 92.81 479 PRO A N 1
ATOM 3821 C CA . PRO A 1 479 ? 20.233 8.183 24.351 1.00 92.81 479 PRO A CA 1
ATOM 3822 C C . PRO A 1 479 ? 19.886 6.740 24.758 1.00 92.81 479 PRO A C 1
ATOM 3824 O O . PRO A 1 479 ? 20.536 5.806 24.300 1.00 92.81 479 PRO A O 1
ATOM 3827 N N . ASP A 1 480 ? 18.848 6.562 25.574 1.00 94.19 480 ASP A N 1
ATOM 3828 C CA . ASP A 1 480 ? 18.331 5.279 26.044 1.00 94.19 480 ASP A CA 1
ATOM 3829 C C . ASP A 1 480 ? 16.827 5.389 26.349 1.00 94.19 480 ASP A C 1
ATOM 3831 O O . ASP A 1 480 ? 16.233 6.461 26.229 1.00 94.19 480 ASP A O 1
ATOM 3835 N N . CYS A 1 481 ? 16.191 4.269 26.692 1.00 94.94 481 CYS A N 1
ATOM 3836 C CA . CYS A 1 481 ? 14.745 4.196 26.900 1.00 94.94 481 CYS A CA 1
ATOM 3837 C C . CYS A 1 481 ? 14.288 4.421 28.354 1.00 94.94 481 CYS A C 1
ATOM 3839 O O . CYS A 1 481 ? 13.099 4.263 28.626 1.00 94.94 481 CYS A O 1
ATOM 3841 N N . GLY A 1 482 ? 15.172 4.790 29.288 1.00 95.62 482 GLY A N 1
ATOM 3842 C CA . GLY A 1 482 ? 14.844 4.918 30.715 1.00 95.62 482 GLY A CA 1
ATOM 3843 C C . GLY A 1 482 ? 13.780 5.977 31.021 1.00 95.62 482 GLY A C 1
ATOM 3844 O O . GLY A 1 482 ? 13.072 5.895 32.024 1.00 95.62 482 GLY A O 1
ATOM 3845 N N . PHE A 1 483 ? 13.563 6.942 30.119 1.00 94.50 483 PHE A N 1
ATOM 3846 C CA . PHE A 1 483 ? 12.459 7.901 30.246 1.00 94.50 483 PHE A CA 1
ATOM 3847 C C . PHE A 1 483 ? 11.066 7.252 30.147 1.00 94.50 483 PHE A C 1
ATOM 3849 O O . PHE A 1 483 ? 10.077 7.891 30.507 1.00 94.50 483 PHE A O 1
ATOM 3856 N N . TYR A 1 484 ? 10.965 5.998 29.691 1.00 95.56 484 TYR A N 1
ATOM 3857 C CA . TYR A 1 484 ? 9.714 5.243 29.674 1.00 95.56 484 TYR A CA 1
ATOM 3858 C C . TYR A 1 484 ? 9.420 4.461 30.958 1.00 95.56 484 TYR A C 1
ATOM 3860 O O . TYR A 1 484 ? 8.284 4.004 31.109 1.00 95.56 484 TYR A O 1
ATOM 3868 N N . ASP A 1 485 ? 10.375 4.327 31.885 1.00 92.06 485 ASP A N 1
ATOM 3869 C CA . ASP A 1 485 ? 10.250 3.448 33.062 1.00 92.06 485 ASP A CA 1
ATOM 3870 C C . ASP A 1 485 ? 9.017 3.762 33.926 1.00 92.06 485 ASP A C 1
ATOM 3872 O O . ASP A 1 485 ? 8.428 2.868 34.527 1.00 92.06 485 ASP A O 1
ATOM 3876 N N . ASN A 1 486 ? 8.586 5.027 33.942 1.00 89.75 486 ASN A N 1
ATOM 3877 C CA . ASN A 1 486 ? 7.406 5.495 34.680 1.00 89.75 486 ASN A CA 1
ATOM 3878 C C . ASN A 1 486 ? 6.238 5.909 33.767 1.00 89.75 486 ASN A C 1
ATOM 3880 O O . ASN A 1 486 ? 5.291 6.548 34.221 1.00 89.75 486 ASN A O 1
ATOM 3884 N N . VAL A 1 487 ? 6.320 5.593 32.473 1.00 91.50 487 VAL A N 1
ATOM 3885 C CA . VAL A 1 487 ? 5.309 5.945 31.466 1.00 91.50 487 VAL A CA 1
ATOM 3886 C C . VAL A 1 487 ? 4.479 4.725 31.094 1.00 91.50 487 VAL A C 1
ATOM 3888 O O . VAL A 1 487 ? 3.251 4.800 31.064 1.00 91.50 487 VAL A O 1
ATOM 3891 N N . TRP A 1 488 ? 5.136 3.597 30.811 1.00 92.94 488 TRP A N 1
ATOM 3892 C CA . TRP A 1 488 ? 4.468 2.409 30.291 1.00 92.94 488 TRP A CA 1
ATOM 3893 C C . TRP A 1 488 ? 4.490 1.259 31.282 1.00 92.94 488 TRP A C 1
ATOM 3895 O O . TRP A 1 488 ? 5.523 0.895 31.831 1.00 92.94 488 TRP A O 1
ATOM 3905 N N . THR A 1 489 ? 3.342 0.603 31.419 1.00 93.06 489 THR A N 1
ATOM 3906 C CA . THR A 1 489 ? 3.308 -0.791 31.859 1.00 93.06 489 THR A CA 1
ATOM 3907 C C . THR A 1 489 ? 3.361 -1.671 30.617 1.00 93.06 489 THR A C 1
ATOM 3909 O O . THR A 1 489 ? 2.392 -1.727 29.856 1.00 93.06 489 THR A O 1
ATOM 3912 N N . TYR A 1 490 ? 4.496 -2.332 30.390 1.00 95.44 490 TYR A N 1
ATOM 3913 C CA . TYR A 1 490 ? 4.656 -3.223 29.244 1.00 95.44 490 TYR A CA 1
ATOM 3914 C C . TYR A 1 490 ? 3.766 -4.463 29.381 1.00 95.44 490 TYR A C 1
ATOM 3916 O O . TYR A 1 490 ? 3.664 -5.069 30.450 1.00 95.44 490 TYR A O 1
ATOM 3924 N N . LYS A 1 491 ? 3.105 -4.838 28.285 1.00 95.81 491 LYS A N 1
ATOM 3925 C CA . LYS A 1 491 ? 2.271 -6.038 28.188 1.00 95.81 491 LYS A CA 1
ATOM 3926 C C . LYS A 1 491 ? 3.099 -7.216 27.684 1.00 95.81 491 LYS A C 1
ATOM 3928 O O . LYS A 1 491 ? 4.041 -7.044 26.922 1.00 95.81 491 LYS A O 1
ATOM 3933 N N . SER A 1 492 ? 2.711 -8.435 28.044 1.00 96.06 492 SER A N 1
ATOM 3934 C CA . SER A 1 492 ? 3.335 -9.633 27.476 1.00 96.06 492 SER A CA 1
ATOM 3935 C C . SER A 1 492 ? 3.179 -9.674 25.954 1.00 96.06 492 SER A C 1
ATOM 3937 O O . SER A 1 492 ? 2.134 -9.281 25.415 1.00 96.06 492 SER A O 1
ATOM 3939 N N . ALA A 1 493 ? 4.215 -10.176 25.278 1.00 93.69 493 ALA A N 1
ATOM 3940 C CA . ALA A 1 493 ? 4.149 -10.502 23.862 1.00 93.69 493 ALA A CA 1
ATOM 3941 C C . ALA A 1 493 ? 3.028 -11.517 23.593 1.00 93.69 493 ALA A C 1
ATOM 3943 O O . ALA A 1 493 ? 2.710 -12.354 24.440 1.00 93.69 493 ALA A O 1
ATOM 3944 N N . VAL A 1 494 ? 2.414 -11.405 22.417 1.00 92.94 494 VAL A N 1
ATOM 3945 C CA . VAL A 1 494 ? 1.334 -12.284 21.962 1.00 92.94 494 VAL A CA 1
ATOM 3946 C C . VAL A 1 494 ? 1.702 -12.774 20.573 1.00 92.94 494 VAL A C 1
ATOM 3948 O O . VAL A 1 494 ? 1.956 -11.959 19.682 1.00 92.94 494 VAL A O 1
ATOM 3951 N N . GLU A 1 495 ? 1.709 -14.093 20.399 1.00 93.69 495 GLU A N 1
ATOM 3952 C CA . GLU A 1 495 ? 1.911 -14.730 19.100 1.00 93.69 495 GLU A CA 1
ATOM 3953 C C . GLU A 1 495 ? 0.897 -14.204 18.078 1.00 93.69 495 GLU A C 1
ATOM 3955 O O . GLU A 1 495 ? -0.252 -13.903 18.416 1.00 93.69 495 GLU A O 1
ATOM 3960 N N . LEU A 1 496 ? 1.293 -14.108 16.808 1.00 94.38 496 LEU A N 1
ATOM 3961 C CA . LEU A 1 496 ? 0.422 -13.568 15.761 1.00 94.38 496 LEU A CA 1
ATOM 3962 C C . LEU A 1 496 ? -0.914 -14.330 15.684 1.00 94.38 496 LEU A C 1
ATOM 3964 O O . LEU A 1 496 ? -1.979 -13.717 15.654 1.00 94.38 496 LEU A O 1
ATOM 3968 N N . THR A 1 497 ? -0.861 -15.664 15.752 1.00 94.19 497 THR A N 1
ATOM 3969 C CA . THR A 1 497 ? -2.054 -16.528 15.703 1.00 94.19 497 THR A CA 1
ATOM 3970 C C . THR A 1 497 ? -3.017 -16.302 16.876 1.00 94.19 497 THR A C 1
ATOM 3972 O O . THR A 1 497 ? -4.229 -16.441 16.725 1.00 94.19 497 THR A O 1
ATOM 3975 N N . ASP A 1 498 ? -2.510 -15.883 18.040 1.00 95.00 498 ASP A N 1
ATOM 3976 C CA . ASP A 1 498 ? -3.342 -15.592 19.209 1.00 95.00 498 ASP A CA 1
ATOM 3977 C C . ASP A 1 498 ? -4.064 -14.245 19.088 1.00 95.00 498 ASP A C 1
ATOM 3979 O O . ASP A 1 498 ? -5.146 -14.077 19.659 1.00 95.00 498 ASP A O 1
ATOM 3983 N N . GLN A 1 499 ? -3.526 -13.301 18.306 1.00 96.25 499 GLN A N 1
ATOM 3984 C CA . GLN A 1 499 ? -4.213 -12.040 18.002 1.00 96.25 499 GLN A CA 1
ATOM 3985 C C . GLN A 1 499 ? -5.495 -12.298 17.194 1.00 96.25 499 GLN A C 1
ATOM 3987 O O . GLN A 1 499 ? -6.498 -11.619 17.409 1.00 96.25 499 GLN A O 1
ATOM 3992 N N . PHE A 1 500 ? -5.534 -13.352 16.367 1.00 97.56 500 PHE A N 1
ATOM 3993 C CA . PHE A 1 500 ? -6.721 -13.743 15.592 1.00 97.56 500 PHE A CA 1
ATOM 3994 C C . PHE A 1 500 ? -7.896 -14.231 16.452 1.00 97.56 500 PHE A C 1
ATOM 3996 O O . PHE A 1 500 ? -8.995 -14.428 15.943 1.00 97.56 500 PHE A O 1
ATOM 4003 N N . LYS A 1 501 ? -7.743 -14.362 17.772 1.00 97.31 501 LYS A N 1
ATOM 4004 C CA . LYS A 1 501 ? -8.871 -14.608 18.689 1.00 97.31 501 LYS A CA 1
ATOM 4005 C C . LYS A 1 501 ? -9.723 -13.359 18.941 1.00 97.31 501 LYS A C 1
ATOM 4007 O O . LYS A 1 501 ? -10.686 -13.423 19.706 1.00 97.31 501 LYS A O 1
ATOM 4012 N N . ARG A 1 502 ? -9.348 -12.208 18.376 1.00 98.19 502 ARG A N 1
ATOM 4013 C CA . ARG A 1 502 ? -10.046 -10.924 18.532 1.00 98.19 502 ARG A CA 1
ATOM 4014 C C . ARG A 1 502 ? -10.782 -10.555 17.261 1.00 98.19 502 ARG A C 1
ATOM 4016 O O . ARG A 1 502 ? -10.300 -10.867 16.173 1.00 98.19 502 ARG A O 1
ATOM 4023 N N . LYS A 1 503 ? -11.931 -9.890 17.381 1.00 98.62 503 LYS A N 1
ATOM 4024 C CA . LYS A 1 503 ? -12.697 -9.453 16.207 1.00 98.62 503 LYS A CA 1
ATOM 4025 C C . LYS A 1 503 ? -11.993 -8.355 15.423 1.00 98.62 503 LYS A C 1
ATOM 4027 O O . LYS A 1 503 ? -12.042 -8.412 14.200 1.00 98.62 503 LYS A O 1
ATOM 4032 N N . PHE A 1 504 ? -11.305 -7.426 16.087 1.00 98.81 504 PHE A N 1
ATOM 4033 C CA . PHE A 1 504 ? -10.690 -6.275 15.422 1.00 98.81 504 PHE A CA 1
ATOM 4034 C C . PHE A 1 504 ? -9.164 -6.293 15.567 1.00 98.81 504 PHE A C 1
ATOM 4036 O O . PHE A 1 504 ? -8.624 -6.402 16.671 1.00 98.81 504 PHE A O 1
ATOM 4043 N N . LEU A 1 505 ? -8.462 -6.180 14.441 1.00 98.69 505 LEU A N 1
ATOM 4044 C CA . LEU A 1 505 ? -7.003 -6.133 14.371 1.00 98.69 505 LEU A CA 1
ATOM 4045 C C . LEU A 1 505 ? -6.591 -4.765 13.838 1.00 98.69 505 LEU A C 1
ATOM 4047 O O . LEU A 1 505 ? -6.830 -4.475 12.668 1.00 98.69 505 LEU A O 1
ATOM 4051 N N . ILE A 1 506 ? -5.983 -3.926 14.676 1.00 98.50 506 ILE A N 1
ATOM 4052 C CA . ILE A 1 506 ? -5.482 -2.628 14.215 1.00 98.50 506 ILE A CA 1
ATOM 4053 C C . ILE A 1 506 ? -4.045 -2.762 13.708 1.00 98.50 506 ILE A C 1
ATOM 4055 O O . ILE A 1 506 ? -3.160 -3.269 14.402 1.00 98.50 506 ILE A O 1
ATOM 4059 N N . ASP A 1 507 ? -3.821 -2.316 12.479 1.00 98.12 507 ASP A N 1
ATOM 4060 C CA . ASP A 1 507 ? -2.532 -2.250 11.808 1.00 98.12 507 ASP A CA 1
ATOM 4061 C C . ASP A 1 507 ? -2.082 -0.792 11.733 1.00 98.12 507 ASP A C 1
ATOM 4063 O O . ASP A 1 507 ? -2.796 0.065 11.212 1.00 98.12 507 ASP A O 1
ATOM 4067 N N . VAL A 1 508 ? -0.907 -0.524 12.299 1.00 97.81 508 VAL A N 1
ATOM 4068 C CA . VAL A 1 508 ? -0.259 0.790 12.271 1.00 97.81 508 VAL A CA 1
ATOM 4069 C C . VAL A 1 508 ? 1.204 0.624 11.901 1.00 97.81 508 VAL A C 1
ATOM 4071 O O . VAL A 1 508 ? 1.844 -0.365 12.293 1.00 97.81 508 VAL A O 1
ATOM 4074 N N . ASP A 1 509 ? 1.723 1.611 11.183 1.00 97.38 509 ASP A N 1
ATOM 4075 C CA . ASP A 1 509 ? 3.092 1.638 10.677 1.00 97.38 509 ASP A CA 1
ATOM 4076 C C . ASP A 1 509 ? 4.145 1.457 11.778 1.00 97.38 509 ASP A C 1
ATOM 4078 O O . ASP A 1 509 ? 3.900 1.621 12.973 1.00 97.38 509 ASP A O 1
ATOM 4082 N N . GLY A 1 510 ? 5.327 0.990 11.392 1.00 94.56 510 GLY A N 1
ATOM 4083 C CA . GLY A 1 510 ? 6.555 0.988 12.182 1.00 94.56 510 GLY A CA 1
ATOM 4084 C C . GLY A 1 510 ? 7.541 2.011 11.636 1.00 94.56 510 GLY A C 1
ATOM 4085 O O . GLY A 1 510 ? 7.162 3.127 11.296 1.00 94.56 510 GLY A O 1
ATOM 4086 N N . HIS A 1 511 ? 8.827 1.651 11.562 1.00 94.00 511 HIS A N 1
ATOM 4087 C CA . HIS A 1 511 ? 9.793 2.492 10.839 1.00 94.00 511 HIS A CA 1
ATOM 4088 C C . HIS A 1 511 ? 9.398 2.696 9.373 1.00 94.00 511 HIS A C 1
ATOM 4090 O O . HIS A 1 511 ? 9.718 3.743 8.805 1.00 94.00 511 HIS A O 1
ATOM 4096 N N . SER A 1 512 ? 8.692 1.707 8.823 1.00 94.44 512 SER A N 1
ATOM 4097 C CA . SER A 1 512 ? 7.962 1.744 7.566 1.00 94.44 512 SER A CA 1
ATOM 4098 C C . SER A 1 512 ? 6.655 0.939 7.675 1.00 94.44 512 SER A C 1
ATOM 4100 O O . SER A 1 512 ? 6.108 0.844 8.774 1.00 94.44 512 SER A O 1
ATOM 4102 N N . PHE A 1 513 ? 6.133 0.374 6.585 1.00 94.75 513 PHE A N 1
ATOM 4103 C CA . PHE A 1 513 ? 4.926 -0.463 6.590 1.00 94.75 513 PHE A CA 1
ATOM 4104 C C . PHE A 1 513 ? 4.967 -1.610 7.628 1.00 94.75 513 PHE A C 1
ATOM 4106 O O . PHE A 1 513 ? 6.018 -2.040 8.112 1.00 94.75 513 PHE A O 1
ATOM 4113 N N . SER A 1 514 ? 3.793 -2.138 7.978 1.00 94.69 514 SER A N 1
ATOM 4114 C CA . SER A 1 514 ? 3.654 -3.257 8.914 1.00 94.69 514 SER A CA 1
ATOM 4115 C C . SER A 1 514 ? 3.602 -4.601 8.185 1.00 94.69 514 SER A C 1
ATOM 4117 O O . SER A 1 514 ? 2.590 -4.960 7.590 1.00 94.69 514 SER A O 1
ATOM 4119 N N . GLY A 1 515 ? 4.642 -5.427 8.346 1.00 94.19 515 GLY A N 1
ATOM 4120 C CA . GLY A 1 515 ? 4.677 -6.787 7.785 1.00 94.19 515 GLY A CA 1
ATOM 4121 C C . GLY A 1 515 ? 3.595 -7.746 8.314 1.00 94.19 515 GLY A C 1
ATOM 4122 O O . GLY A 1 515 ? 3.467 -8.857 7.814 1.00 94.19 515 GLY A O 1
ATOM 4123 N N . ARG A 1 516 ? 2.801 -7.355 9.324 1.00 95.19 516 ARG A N 1
ATOM 4124 C CA . ARG A 1 516 ? 1.673 -8.166 9.831 1.00 95.19 516 ARG A CA 1
ATOM 4125 C C . ARG A 1 516 ? 0.427 -8.053 8.956 1.00 95.19 516 ARG A C 1
ATOM 4127 O O . ARG A 1 516 ? -0.451 -8.912 9.047 1.00 95.19 516 ARG A O 1
ATOM 4134 N N . TRP A 1 517 ? 0.344 -7.008 8.131 1.00 97.06 517 TRP A N 1
ATOM 4135 C CA . TRP A 1 517 ? -0.865 -6.662 7.392 1.00 97.06 517 TRP A CA 1
ATOM 4136 C C . TRP A 1 517 ? -1.369 -7.804 6.506 1.00 97.06 517 TRP A C 1
ATOM 4138 O O . TRP A 1 517 ? -2.556 -8.132 6.504 1.00 97.06 517 TRP A O 1
ATOM 4148 N N . HIS A 1 518 ? -0.443 -8.480 5.832 1.00 95.25 518 HIS A N 1
ATOM 4149 C CA . HIS A 1 518 ? -0.748 -9.608 4.962 1.00 95.25 518 HIS A CA 1
ATOM 4150 C C . HIS A 1 518 ? -1.456 -10.758 5.695 1.00 95.25 518 HIS A C 1
ATOM 4152 O O . HIS A 1 518 ? -2.471 -11.270 5.222 1.00 95.25 518 HIS A O 1
ATOM 4158 N N . ALA A 1 519 ? -0.986 -11.128 6.889 1.00 96.19 519 ALA A N 1
ATOM 4159 C CA . ALA A 1 519 ? -1.620 -12.169 7.695 1.00 96.19 519 ALA A CA 1
ATOM 4160 C C . ALA A 1 519 ? -2.930 -11.709 8.350 1.00 96.19 519 ALA A C 1
ATOM 4162 O O . ALA A 1 519 ? -3.843 -12.517 8.524 1.00 96.19 519 ALA A O 1
ATOM 4163 N N . PHE A 1 520 ? -3.058 -10.419 8.682 1.00 97.88 520 PHE A N 1
ATOM 4164 C CA . PHE A 1 520 ? -4.311 -9.858 9.196 1.00 97.88 520 PHE A CA 1
ATOM 4165 C C . PHE A 1 520 ? -5.437 -10.016 8.175 1.00 97.88 520 PHE A C 1
ATOM 4167 O O . PHE A 1 520 ? -6.506 -10.516 8.527 1.00 97.88 520 PHE A O 1
ATOM 4174 N N . LEU A 1 521 ? -5.161 -9.691 6.909 1.00 97.56 521 LEU A N 1
ATOM 4175 C CA . LEU A 1 521 ? -6.100 -9.873 5.804 1.00 97.56 521 LEU A CA 1
ATOM 4176 C C . LEU A 1 521 ? -6.489 -11.339 5.575 1.00 97.56 521 LEU A C 1
ATOM 4178 O O . LEU A 1 521 ? -7.580 -11.592 5.087 1.00 97.56 521 LEU A O 1
ATOM 4182 N N . GLN A 1 522 ? -5.631 -12.306 5.913 1.00 96.06 522 GLN A N 1
ATOM 4183 C CA . GLN A 1 522 ? -5.911 -13.743 5.759 1.00 96.06 522 GLN A CA 1
ATOM 4184 C C . GLN A 1 522 ? -6.732 -14.341 6.918 1.00 96.06 522 GLN A C 1
ATOM 4186 O O . GLN A 1 522 ? -7.284 -15.440 6.782 1.00 96.06 522 GLN A O 1
ATOM 4191 N N . SER A 1 523 ? -6.826 -13.633 8.045 1.00 97.44 523 SER A N 1
ATOM 4192 C CA . SER A 1 523 ? -7.560 -14.078 9.232 1.00 97.44 523 SER A CA 1
ATOM 4193 C C . SER A 1 523 ? -9.077 -13.932 9.086 1.00 97.44 523 SER A C 1
ATOM 4195 O O . SER A 1 523 ? -9.573 -13.240 8.203 1.00 97.44 523 SER A O 1
ATOM 4197 N N . LYS A 1 524 ? -9.857 -14.558 9.974 1.00 95.69 524 LYS A N 1
ATOM 4198 C CA . LYS A 1 524 ? -11.314 -14.333 10.060 1.00 95.69 524 LYS A CA 1
ATOM 4199 C C . LYS A 1 524 ? -11.685 -13.051 10.820 1.00 95.69 524 LYS A C 1
ATOM 4201 O O . LYS A 1 524 ? -12.857 -12.865 11.137 1.00 95.69 524 LYS A O 1
ATOM 4206 N N . SER A 1 525 ? -10.714 -12.230 11.210 1.00 98.62 525 SER A N 1
ATOM 4207 C CA . SER A 1 525 ? -10.933 -10.974 11.933 1.00 98.62 525 SER A CA 1
ATOM 4208 C C . SER A 1 525 ? -11.075 -9.795 10.965 1.00 98.62 525 SER A C 1
ATOM 4210 O O . SER A 1 525 ? -10.725 -9.893 9.792 1.00 98.62 525 SER A O 1
ATOM 4212 N N . LEU A 1 526 ? -11.586 -8.666 11.452 1.00 98.75 526 LEU A N 1
ATOM 4213 C CA . LEU A 1 526 ? -11.652 -7.418 10.701 1.00 98.75 526 LEU A CA 1
ATOM 4214 C C . LEU A 1 526 ? -10.382 -6.588 10.929 1.00 98.75 526 LEU A C 1
ATOM 4216 O O . LEU A 1 526 ? -10.092 -6.184 12.056 1.00 98.75 526 LEU A O 1
ATOM 4220 N N . GLY A 1 527 ? -9.646 -6.314 9.852 1.00 98.62 527 GLY A N 1
ATOM 4221 C CA . GLY A 1 527 ? -8.514 -5.389 9.860 1.00 98.62 527 GLY A CA 1
ATOM 4222 C C . GLY A 1 527 ? -8.954 -3.920 9.851 1.00 98.62 527 GLY A C 1
ATOM 4223 O O . GLY A 1 527 ? -9.807 -3.530 9.051 1.00 98.62 527 GLY A O 1
ATOM 4224 N N . ILE A 1 528 ? -8.333 -3.107 10.706 1.00 98.81 528 ILE A N 1
ATOM 4225 C CA . ILE A 1 528 ? -8.424 -1.641 10.733 1.00 98.81 528 ILE A CA 1
ATOM 4226 C C . ILE A 1 528 ? -7.024 -1.103 10.420 1.00 98.81 528 ILE A C 1
ATOM 4228 O O . ILE A 1 528 ? -6.098 -1.414 11.163 1.00 98.81 528 ILE A O 1
ATOM 4232 N N . LYS A 1 529 ? -6.833 -0.338 9.341 1.00 98.56 529 LYS A N 1
ATOM 4233 C CA . LYS A 1 529 ? -5.494 0.075 8.877 1.00 98.56 529 LYS A CA 1
ATOM 4234 C C . LYS A 1 529 ? -5.312 1.587 8.931 1.00 98.56 529 LYS A C 1
ATOM 4236 O O . LYS A 1 529 ? -6.061 2.310 8.281 1.00 98.56 529 LYS A O 1
ATOM 4241 N N . SER A 1 530 ? -4.266 2.033 9.626 1.00 98.00 530 SER A N 1
ATOM 4242 C CA . SER A 1 530 ? -3.739 3.400 9.562 1.00 98.00 530 SER A CA 1
ATOM 4243 C C . SER A 1 530 ? -2.313 3.356 9.035 1.00 98.00 530 SER A C 1
ATOM 4245 O O . SER A 1 530 ? -1.426 2.813 9.693 1.00 98.00 530 SER A O 1
ATOM 4247 N N . THR A 1 531 ? -2.095 3.919 7.849 1.00 97.81 531 THR A N 1
ATOM 4248 C CA . THR A 1 531 ? -0.775 3.942 7.214 1.00 97.81 531 THR A CA 1
ATOM 4249 C C . THR A 1 531 ? -0.578 5.194 6.365 1.00 97.81 531 THR A C 1
ATOM 4251 O O . THR A 1 531 ? -1.552 5.798 5.907 1.00 97.81 531 THR A O 1
ATOM 4254 N N . ILE A 1 532 ? 0.678 5.572 6.142 1.00 97.62 532 ILE A N 1
ATOM 4255 C CA . ILE A 1 532 ? 1.093 6.497 5.071 1.00 97.62 532 ILE A CA 1
ATOM 4256 C C . ILE A 1 532 ? 1.868 5.788 3.949 1.00 97.62 532 ILE A C 1
ATOM 4258 O O . ILE A 1 532 ? 2.204 6.409 2.941 1.00 97.62 532 ILE A O 1
ATOM 4262 N N . PHE A 1 533 ? 2.192 4.505 4.125 1.00 97.69 533 PHE A N 1
ATOM 4263 C CA . PHE A 1 533 ? 2.982 3.746 3.165 1.00 97.69 533 PHE A CA 1
ATOM 4264 C C . PHE A 1 533 ? 2.106 3.083 2.108 1.00 97.69 533 PHE A C 1
ATOM 4266 O O . PHE A 1 533 ? 0.976 2.665 2.353 1.00 97.69 533 PHE A O 1
ATOM 4273 N N . ARG A 1 534 ? 2.689 2.982 0.919 1.00 96.81 534 ARG A N 1
ATOM 4274 C CA . ARG A 1 534 ? 2.202 2.260 -0.242 1.00 96.81 534 ARG A CA 1
ATOM 4275 C C . ARG A 1 534 ? 2.933 0.945 -0.380 1.00 96.81 534 ARG A C 1
ATOM 4277 O O . ARG A 1 534 ? 4.161 0.890 -0.258 1.00 96.81 534 ARG A O 1
ATOM 4284 N N . GLU A 1 535 ? 2.159 -0.083 -0.681 1.00 95.62 535 GLU A N 1
ATOM 4285 C CA . GLU A 1 535 ? 2.612 -1.452 -0.883 1.00 95.62 535 GLU A CA 1
ATOM 4286 C C . GLU A 1 535 ? 2.095 -1.996 -2.227 1.00 95.62 535 GLU A C 1
ATOM 4288 O O . GLU A 1 535 ? 1.110 -1.516 -2.790 1.00 95.62 535 GLU A O 1
ATOM 4293 N N . TRP A 1 536 ? 2.757 -3.028 -2.758 1.00 94.12 536 TRP A N 1
ATOM 4294 C CA . TRP A 1 536 ? 2.485 -3.594 -4.092 1.00 94.12 536 TRP A CA 1
ATOM 4295 C C . TRP A 1 536 ? 1.021 -4.027 -4.319 1.00 94.12 536 TRP A C 1
ATOM 4297 O O . TRP A 1 536 ? 0.550 -4.108 -5.457 1.00 94.12 536 TRP A O 1
ATOM 4307 N N . HIS A 1 537 ? 0.310 -4.351 -3.238 1.00 93.75 537 HIS A N 1
ATOM 4308 C CA . HIS A 1 537 ? -1.045 -4.888 -3.262 1.00 93.75 537 HIS A CA 1
ATOM 4309 C C . HIS A 1 537 ? -2.149 -3.836 -3.149 1.00 93.75 537 HIS A C 1
ATOM 4311 O O . HIS A 1 537 ? -3.324 -4.192 -3.247 1.00 93.75 537 HIS A O 1
ATOM 4317 N N . ASP A 1 538 ? -1.817 -2.561 -2.948 1.00 92.81 538 ASP A N 1
ATOM 4318 C CA . ASP A 1 538 ? -2.817 -1.537 -2.629 1.00 92.81 538 ASP A CA 1
ATOM 4319 C C . ASP A 1 538 ? -3.833 -1.323 -3.756 1.00 92.81 538 ASP A C 1
ATOM 4321 O O . ASP A 1 538 ? -5.006 -1.091 -3.478 1.00 92.81 538 ASP A O 1
ATOM 4325 N N . SER A 1 539 ? -3.442 -1.524 -5.022 1.00 90.06 539 SER A N 1
ATOM 4326 C CA . SER A 1 539 ? -4.362 -1.457 -6.172 1.00 90.06 539 SER A CA 1
ATOM 4327 C C . SER A 1 539 ? -5.448 -2.542 -6.166 1.00 90.06 539 SER A C 1
ATOM 4329 O O . SER A 1 539 ? -6.448 -2.435 -6.876 1.00 90.06 539 SER A O 1
ATOM 4331 N N . ARG A 1 540 ? -5.267 -3.587 -5.350 1.00 92.69 540 ARG A N 1
ATOM 4332 C CA . ARG A 1 540 ? -6.166 -4.741 -5.240 1.00 92.69 540 ARG A CA 1
ATOM 4333 C C . ARG A 1 540 ? -7.053 -4.662 -3.999 1.00 92.69 540 ARG A C 1
ATOM 4335 O O . ARG A 1 540 ? -7.993 -5.446 -3.889 1.00 92.69 540 ARG A O 1
ATOM 4342 N N . LEU A 1 541 ? -6.773 -3.784 -3.035 1.00 96.06 541 LEU A N 1
ATOM 4343 C CA . LEU A 1 541 ? -7.488 -3.719 -1.759 1.00 96.06 541 LEU A CA 1
ATOM 4344 C C . LEU A 1 541 ? -8.420 -2.506 -1.707 1.00 96.06 541 LEU A C 1
ATOM 4346 O O . LEU A 1 541 ? -8.018 -1.385 -1.980 1.00 96.06 541 LEU A O 1
ATOM 4350 N N . PHE A 1 542 ? -9.673 -2.731 -1.310 1.00 97.75 542 PHE A N 1
ATOM 4351 C CA . PHE A 1 542 ? -10.709 -1.704 -1.283 1.00 97.75 542 PHE A CA 1
ATOM 4352 C C . PHE A 1 542 ? -11.066 -1.400 0.171 1.00 97.75 542 PHE A C 1
ATOM 4354 O O . PHE A 1 542 ? -11.546 -2.280 0.898 1.00 97.75 542 PHE A O 1
ATOM 4361 N N . ALA A 1 543 ? -10.815 -0.161 0.592 1.00 98.44 543 ALA A N 1
ATOM 4362 C CA . ALA A 1 543 ? -11.270 0.357 1.877 1.00 98.44 543 ALA A CA 1
ATOM 4363 C C . ALA A 1 543 ? -12.800 0.239 1.987 1.00 98.44 543 ALA A C 1
ATOM 4365 O O . ALA A 1 543 ? -13.498 0.332 0.981 1.00 98.44 543 ALA A O 1
ATOM 4366 N N . TRP A 1 544 ? -13.313 -0.021 3.192 1.00 98.38 544 TRP A N 1
ATOM 4367 C CA . TRP A 1 544 ? -14.730 -0.308 3.476 1.00 98.38 544 TRP A CA 1
ATOM 4368 C C . TRP A 1 544 ? -15.305 -1.552 2.793 1.00 98.38 544 TRP A C 1
ATOM 4370 O O . TRP A 1 544 ? -16.513 -1.771 2.821 1.00 98.38 544 TRP A O 1
ATOM 4380 N N . ARG A 1 545 ? -14.446 -2.412 2.236 1.00 97.56 545 ARG A N 1
ATOM 4381 C CA . ARG A 1 545 ? -14.821 -3.747 1.755 1.00 97.56 545 ARG A CA 1
ATOM 4382 C C . ARG A 1 545 ? -13.894 -4.837 2.274 1.00 97.56 545 ARG A C 1
ATOM 4384 O O . ARG A 1 545 ? -14.353 -5.857 2.769 1.00 97.56 545 ARG A O 1
ATOM 4391 N N . HIS A 1 546 ? -12.586 -4.648 2.129 1.00 98.31 546 HIS A N 1
ATOM 4392 C CA . HIS A 1 546 ? -11.585 -5.620 2.579 1.00 98.31 546 HIS A CA 1
ATOM 4393 C C . HIS A 1 546 ? -11.008 -5.265 3.955 1.00 98.31 546 HIS A C 1
ATOM 4395 O O . HIS A 1 546 ? -10.484 -6.137 4.641 1.00 98.31 546 HIS A O 1
ATOM 4401 N N . PHE A 1 547 ? -11.106 -3.997 4.355 1.00 98.81 547 PHE A N 1
ATOM 4402 C CA . PHE A 1 547 ? -10.648 -3.481 5.642 1.00 98.81 547 PHE A CA 1
ATOM 4403 C C . PHE A 1 547 ? -11.328 -2.148 5.969 1.00 98.81 547 PHE A C 1
ATOM 4405 O O . PHE A 1 547 ? -11.938 -1.528 5.096 1.00 98.81 547 PHE A O 1
ATOM 4412 N N . VAL A 1 548 ? -11.186 -1.687 7.211 1.00 98.88 548 VAL A N 1
ATOM 4413 C CA . VAL A 1 548 ? -11.617 -0.350 7.642 1.00 98.88 548 VAL A CA 1
ATOM 4414 C C . VAL A 1 548 ? -10.418 0.606 7.619 1.00 98.88 548 VAL A C 1
ATOM 4416 O O . VAL A 1 548 ? -9.435 0.335 8.313 1.00 98.88 548 VAL A O 1
ATOM 4419 N N . PRO A 1 549 ? -10.440 1.695 6.832 1.00 98.56 549 PRO A N 1
ATOM 4420 C CA . PRO A 1 549 ? -9.388 2.706 6.872 1.00 98.56 549 PRO A CA 1
ATOM 4421 C C . PRO A 1 549 ? -9.485 3.541 8.158 1.00 98.56 549 PRO A C 1
ATOM 4423 O O . PRO A 1 549 ? -10.582 3.815 8.642 1.00 98.56 549 PRO A O 1
ATOM 4426 N N . LEU A 1 550 ? -8.336 3.952 8.690 1.00 98.31 550 LEU A N 1
ATOM 4427 C CA . LEU A 1 550 ? -8.209 4.811 9.866 1.00 98.31 550 LEU A CA 1
ATOM 4428 C C . LEU A 1 550 ? -7.179 5.920 9.593 1.00 98.31 550 LEU A C 1
ATOM 4430 O O . LEU A 1 550 ? -6.103 5.657 9.058 1.00 98.31 550 LEU A O 1
ATOM 4434 N N . ASP A 1 551 ? -7.510 7.154 9.955 1.00 96.38 551 ASP A N 1
ATOM 4435 C CA . ASP A 1 551 ? -6.659 8.334 9.830 1.00 96.38 551 ASP A CA 1
ATOM 4436 C C . ASP A 1 551 ? -5.477 8.237 10.799 1.00 96.38 551 ASP A C 1
ATOM 4438 O O . ASP A 1 551 ? -5.619 7.806 11.944 1.00 96.38 551 ASP A O 1
ATOM 4442 N N . ASN A 1 552 ? -4.309 8.716 10.375 1.00 96.25 552 ASN A N 1
ATOM 4443 C CA . ASN A 1 552 ? -3.085 8.716 11.184 1.00 96.25 552 ASN A CA 1
ATOM 4444 C C . ASN A 1 552 ? -3.158 9.634 12.429 1.00 96.25 552 ASN A C 1
ATOM 4446 O O . ASN A 1 552 ? -2.263 9.634 13.284 1.00 96.25 552 ASN A O 1
ATOM 4450 N N . ARG A 1 553 ? -4.220 10.433 12.566 1.00 95.88 553 ARG A N 1
ATOM 4451 C CA . ARG A 1 553 ? -4.566 11.192 13.774 1.00 95.88 553 ARG A CA 1
ATOM 4452 C C . ARG A 1 553 ? -5.496 10.437 14.715 1.00 95.88 553 ARG A C 1
ATOM 4454 O O . ARG A 1 553 ? -5.470 10.765 15.899 1.00 95.88 553 ARG A O 1
ATOM 4461 N N . TYR A 1 554 ? -6.179 9.399 14.233 1.00 97.12 554 TYR A N 1
ATOM 4462 C CA . TYR A 1 554 ? -7.097 8.528 14.974 1.00 97.12 554 TYR A CA 1
ATOM 4463 C C . TYR A 1 554 ? -8.373 9.207 15.493 1.00 97.12 554 TYR A C 1
ATOM 4465 O O . TYR A 1 554 ? -8.987 8.707 16.439 1.00 97.12 554 TYR A O 1
ATOM 4473 N N . ASP A 1 555 ? -8.774 10.329 14.894 1.00 93.12 555 ASP A N 1
ATOM 4474 C CA . ASP A 1 555 ? -9.894 11.153 15.371 1.00 93.12 555 ASP A CA 1
ATOM 4475 C C . ASP A 1 555 ? -11.227 10.379 15.374 1.00 93.12 555 ASP A C 1
ATOM 4477 O O . ASP A 1 555 ? -12.081 10.589 16.232 1.00 93.12 555 ASP A O 1
ATOM 4481 N N . GLU A 1 556 ? -11.388 9.438 14.446 1.00 95.88 556 GLU A N 1
ATOM 4482 C CA . GLU A 1 556 ? -12.593 8.638 14.239 1.00 95.88 556 GLU A CA 1
ATOM 4483 C C . GLU A 1 556 ? -12.525 7.225 14.850 1.00 95.88 556 GLU A C 1
ATOM 4485 O O . GLU A 1 556 ? -13.468 6.443 14.698 1.00 95.88 556 GLU A O 1
ATOM 4490 N N . LEU A 1 557 ? -11.444 6.875 15.564 1.00 97.94 557 LEU A N 1
ATOM 4491 C CA . LEU A 1 557 ? -11.237 5.522 16.103 1.00 97.94 557 LEU A CA 1
ATOM 4492 C C . LEU A 1 557 ? -12.414 5.059 16.973 1.00 97.94 557 LEU A C 1
ATOM 4494 O O . LEU A 1 557 ? -12.894 3.934 16.827 1.00 97.94 557 LEU A O 1
ATOM 4498 N N . TYR A 1 558 ? -12.898 5.921 17.869 1.00 98.19 558 TYR A N 1
ATOM 4499 C CA . TYR A 1 558 ? -14.018 5.576 18.743 1.00 98.19 558 TYR A CA 1
ATOM 4500 C C . TYR A 1 558 ? -15.341 5.481 17.987 1.00 98.19 558 TYR A C 1
ATOM 4502 O O . TYR A 1 558 ? -16.091 4.555 18.273 1.00 98.19 558 TYR A O 1
ATOM 4510 N N . SER A 1 559 ? -15.594 6.339 16.991 1.00 97.88 559 SER A N 1
ATOM 4511 C CA . SER A 1 559 ? -16.757 6.211 16.097 1.00 97.88 559 SER A CA 1
ATOM 4512 C C . SER A 1 559 ? -16.778 4.862 15.374 1.00 97.88 559 SER A C 1
ATOM 4514 O O . SER A 1 559 ? -17.824 4.230 15.263 1.00 97.88 559 SER A O 1
ATOM 4516 N N . ILE A 1 560 ? -15.617 4.401 14.898 1.00 98.44 560 ILE A N 1
ATOM 4517 C CA . ILE A 1 560 ? -15.474 3.097 14.237 1.00 98.44 560 ILE A CA 1
ATOM 4518 C C . ILE A 1 560 ? -15.759 1.959 15.223 1.00 98.44 560 ILE A C 1
ATOM 4520 O O . ILE A 1 560 ? -16.521 1.042 14.916 1.00 98.44 560 ILE A O 1
ATOM 4524 N N . LEU A 1 561 ? -15.155 1.997 16.415 1.00 98.50 561 LEU A N 1
ATOM 4525 C CA . LEU A 1 561 ? -15.320 0.924 17.395 1.00 98.50 561 LEU A CA 1
ATOM 4526 C C . LEU A 1 561 ? -16.752 0.849 17.934 1.00 98.50 561 LEU A C 1
ATOM 4528 O O . LEU A 1 561 ? -17.293 -0.251 18.042 1.00 98.50 561 LEU A O 1
ATOM 4532 N N . THR A 1 562 ? -17.385 1.983 18.248 1.00 98.12 562 THR A N 1
ATOM 4533 C CA . THR A 1 562 ? -18.770 1.999 18.740 1.00 98.12 562 THR A CA 1
ATOM 4534 C C . THR A 1 562 ? -19.761 1.554 17.671 1.00 98.12 562 THR A C 1
ATOM 4536 O O . THR A 1 562 ? -20.731 0.894 18.026 1.00 98.12 562 THR A O 1
ATOM 4539 N N . TYR A 1 563 ? -19.502 1.808 16.382 1.00 97.94 563 TYR A N 1
ATOM 4540 C CA . TYR A 1 563 ? -20.321 1.288 15.281 1.00 97.94 563 TYR A CA 1
ATOM 4541 C C . TYR A 1 563 ? -20.366 -0.248 15.268 1.00 97.94 563 TYR A C 1
ATOM 4543 O O . TYR A 1 563 ? -21.443 -0.847 15.296 1.00 97.94 563 TYR A O 1
ATOM 4551 N N . PHE A 1 564 ? -19.205 -0.913 15.286 1.00 98.19 564 PHE A N 1
ATOM 4552 C CA . PHE A 1 564 ? -19.159 -2.379 15.203 1.00 98.19 564 PHE A CA 1
ATOM 4553 C C . PHE A 1 564 ? -19.524 -3.082 16.519 1.00 98.19 564 PHE A C 1
ATOM 4555 O O . PHE A 1 564 ? -20.137 -4.149 16.491 1.00 98.19 564 PHE A O 1
ATOM 4562 N N . ILE A 1 565 ? -19.149 -2.513 17.669 1.00 98.00 565 ILE A N 1
ATOM 4563 C CA . ILE A 1 565 ? -19.364 -3.129 18.993 1.00 98.00 565 ILE A CA 1
ATOM 4564 C C . ILE A 1 565 ? -20.747 -2.781 19.566 1.00 98.00 565 ILE A C 1
ATOM 4566 O O . ILE A 1 565 ? -21.333 -3.583 20.296 1.00 98.00 565 ILE A O 1
ATOM 4570 N N . GLY A 1 566 ? -21.286 -1.615 19.211 1.00 96.81 566 GLY A N 1
ATOM 4571 C CA . GLY A 1 566 ? -22.464 -1.014 19.828 1.00 96.81 566 GLY A CA 1
ATOM 4572 C C . GLY A 1 566 ? -22.137 -0.230 21.104 1.00 96.81 566 GLY A C 1
ATOM 4573 O O . GLY A 1 566 ? -21.099 -0.422 21.747 1.00 96.81 566 GLY A O 1
ATOM 4574 N N . LEU A 1 567 ? -23.048 0.665 21.487 1.00 96.94 567 LEU A N 1
ATOM 4575 C CA . LEU A 1 567 ? -22.952 1.490 22.691 1.00 96.94 567 LEU A CA 1
ATOM 4576 C C . LEU A 1 567 ? -24.348 1.806 23.241 1.00 96.94 567 LEU A C 1
ATOM 4578 O O . LEU A 1 567 ? -25.259 2.099 22.476 1.00 96.94 567 LEU A O 1
ATOM 4582 N N . GLY A 1 568 ? -24.488 1.840 24.567 1.00 94.62 568 GLY A N 1
ATOM 4583 C CA . GLY A 1 568 ? -25.700 2.325 25.234 1.00 94.62 568 GLY A CA 1
ATOM 4584 C C . GLY A 1 568 ? -26.841 1.306 25.309 1.00 94.62 568 GLY A C 1
ATOM 4585 O O . GLY A 1 568 ? -26.662 0.121 25.035 1.00 94.62 568 GLY A O 1
ATOM 4586 N N . ASP A 1 569 ? -28.009 1.786 25.734 1.00 91.88 569 ASP A N 1
ATOM 4587 C CA . ASP A 1 569 ? -29.216 0.984 25.944 1.00 91.88 569 ASP A CA 1
ATOM 4588 C C . ASP A 1 569 ? -30.137 1.035 24.712 1.00 91.88 569 ASP A C 1
ATOM 4590 O O . ASP A 1 569 ? -30.589 2.104 24.289 1.0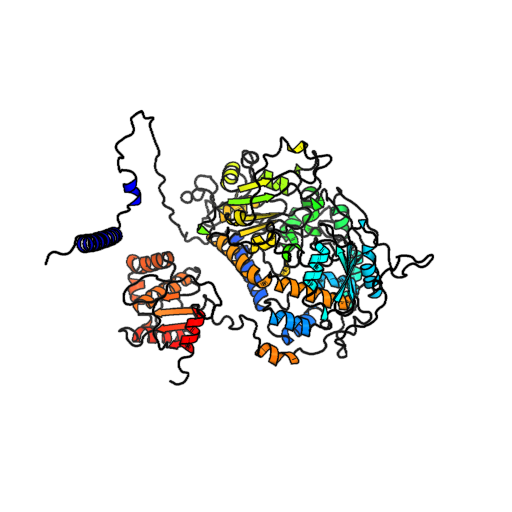0 91.88 569 ASP A O 1
ATOM 4594 N N . ALA A 1 570 ? -30.419 -0.136 24.138 1.00 88.31 570 ALA A N 1
ATOM 4595 C CA . ALA A 1 570 ? -31.266 -0.275 22.956 1.00 88.31 570 ALA A CA 1
ATOM 4596 C C . ALA A 1 570 ? -32.734 0.083 23.217 1.00 88.31 570 ALA A C 1
ATOM 4598 O O . ALA A 1 570 ? -33.431 0.470 22.275 1.00 88.31 570 ALA A O 1
ATOM 4599 N N . ASP A 1 571 ? -33.191 0.004 24.468 1.00 89.12 571 ASP A N 1
ATOM 4600 C CA . ASP A 1 571 ? -34.552 0.391 24.836 1.00 89.12 571 ASP A CA 1
ATOM 4601 C C . ASP A 1 571 ? -34.695 1.917 24.895 1.00 89.12 571 ASP A C 1
ATOM 4603 O O . ASP A 1 571 ? -35.713 2.471 24.464 1.00 89.12 571 ASP A O 1
ATOM 4607 N N . SER A 1 572 ? -33.664 2.620 25.382 1.00 88.88 572 SER A N 1
ATOM 4608 C CA . SER A 1 572 ? -33.679 4.083 25.461 1.00 88.88 572 SER A CA 1
ATOM 4609 C C . SER A 1 572 ? -33.463 4.737 24.096 1.00 88.88 572 SER A C 1
ATOM 4611 O O . SER A 1 572 ? -34.031 5.801 23.841 1.00 88.88 572 SER A O 1
ATOM 4613 N N . LYS A 1 573 ? -32.645 4.128 23.222 1.00 88.38 573 LYS A N 1
ATOM 4614 C CA . LYS A 1 573 ? -32.191 4.713 21.942 1.00 88.38 573 LYS A CA 1
ATOM 4615 C C . LYS A 1 573 ? -31.712 6.163 22.100 1.00 88.38 573 LYS A C 1
ATOM 4617 O O . LYS A 1 573 ? -32.011 7.029 21.282 1.00 88.38 573 LYS A O 1
ATOM 4622 N N . GLY A 1 574 ? -31.037 6.433 23.216 1.00 89.19 574 GLY A N 1
ATOM 4623 C CA . GLY A 1 574 ? -30.500 7.742 23.584 1.00 89.19 574 GLY A CA 1
ATOM 4624 C C . GLY A 1 574 ? -31.507 8.762 24.126 1.00 89.19 574 GLY A C 1
ATOM 4625 O O . GLY A 1 574 ? -31.131 9.892 24.440 1.00 89.19 574 GLY A O 1
ATOM 4626 N N . LYS A 1 575 ? -32.781 8.390 24.314 1.00 90.06 575 LYS A N 1
ATOM 4627 C CA . LYS A 1 575 ? -33.806 9.267 24.918 1.00 90.06 575 LYS A CA 1
ATOM 4628 C C . LYS A 1 575 ? -33.581 9.548 26.404 1.00 90.06 575 LYS A C 1
ATOM 4630 O O . LYS A 1 575 ? -34.185 10.467 26.949 1.00 90.06 575 LYS A O 1
ATOM 4635 N N . ASP A 1 576 ? -32.717 8.779 27.060 1.00 91.06 576 ASP A N 1
ATOM 4636 C CA . ASP A 1 576 ? -32.262 9.012 28.433 1.00 91.06 576 ASP A CA 1
ATOM 4637 C C . ASP A 1 576 ? -31.106 10.028 28.521 1.00 91.06 576 ASP A C 1
ATOM 4639 O O . ASP A 1 576 ? -30.573 10.264 29.606 1.00 91.06 576 ASP A O 1
ATOM 4643 N N . GLY A 1 577 ? -30.720 10.642 27.395 1.00 89.00 577 GLY A N 1
ATOM 4644 C CA . GLY A 1 577 ? -29.644 11.630 27.316 1.00 89.00 577 GLY A CA 1
ATOM 4645 C C . GLY A 1 577 ? -28.241 11.024 27.241 1.00 89.00 577 GLY A C 1
ATOM 4646 O O . GLY A 1 577 ? -27.263 11.768 27.276 1.00 89.00 577 GLY A O 1
ATOM 4647 N N . LYS A 1 578 ? -28.122 9.695 27.136 1.00 93.12 578 LYS A N 1
ATOM 4648 C CA . LYS A 1 578 ? -26.850 8.989 26.933 1.00 93.12 578 LYS A CA 1
ATOM 4649 C C . LYS A 1 578 ? -26.681 8.613 25.460 1.00 93.12 578 LYS A C 1
ATOM 4651 O O . LYS A 1 578 ? -27.678 8.383 24.781 1.00 93.12 578 LYS A O 1
ATOM 4656 N N . PRO A 1 579 ? -25.449 8.518 24.934 1.00 95.56 579 PRO A N 1
ATOM 4657 C CA . PRO A 1 579 ? -25.256 8.116 23.549 1.00 95.56 579 PRO A CA 1
ATOM 4658 C C . PRO A 1 579 ? -25.661 6.651 23.346 1.00 95.56 579 PRO A C 1
ATOM 4660 O O . PRO A 1 579 ? -25.284 5.775 24.128 1.00 95.56 579 PRO A O 1
ATOM 4663 N N . TYR A 1 580 ? -26.392 6.393 22.264 1.00 96.19 580 TYR A N 1
ATOM 4664 C CA . TYR A 1 580 ? -26.706 5.052 21.783 1.00 96.19 580 TYR A CA 1
ATOM 4665 C C . TYR A 1 580 ? -26.134 4.861 20.377 1.00 96.19 580 TYR A C 1
ATOM 4667 O O . TYR A 1 580 ? -26.283 5.734 19.521 1.00 96.19 580 TYR A O 1
ATOM 4675 N N . VAL A 1 581 ? -25.490 3.721 20.140 1.00 96.50 581 VAL A N 1
ATOM 4676 C CA . VAL A 1 581 ? -25.005 3.291 18.825 1.00 96.50 581 VAL A CA 1
ATOM 4677 C C . VAL A 1 581 ? -25.443 1.850 18.629 1.00 96.50 581 VAL A C 1
ATOM 4679 O O . VAL A 1 581 ? -25.111 0.982 19.442 1.00 96.50 581 VAL A O 1
ATOM 4682 N N . GLN A 1 582 ? -26.199 1.592 17.563 1.00 94.19 582 GLN A N 1
ATOM 4683 C CA . GLN A 1 582 ? -26.603 0.237 17.217 1.00 94.19 582 GLN A CA 1
ATOM 4684 C C . GLN A 1 582 ? -25.365 -0.610 16.900 1.00 94.19 582 GLN A C 1
ATOM 4686 O O . GLN A 1 582 ? -24.400 -0.134 16.305 1.00 94.19 582 GLN A O 1
ATOM 4691 N N . ARG A 1 583 ? -25.384 -1.875 17.322 1.00 94.38 583 ARG A N 1
ATOM 4692 C CA . ARG A 1 583 ? -24.306 -2.824 17.043 1.00 94.38 583 ARG A CA 1
ATOM 4693 C C . ARG A 1 583 ? -24.382 -3.317 15.594 1.00 94.38 583 ARG A C 1
ATOM 4695 O O . ARG A 1 583 ? -25.423 -3.822 15.185 1.00 94.38 583 ARG A O 1
ATOM 4702 N N . HIS A 1 584 ? -23.250 -3.279 14.890 1.00 94.69 584 HIS A N 1
ATOM 4703 C CA . HIS A 1 584 ? -23.094 -3.723 13.497 1.00 94.69 584 HIS A CA 1
ATOM 4704 C C . HIS A 1 584 ? -22.166 -4.951 13.375 1.00 94.69 584 HIS A C 1
ATOM 4706 O O . HIS A 1 584 ? -21.134 -4.939 12.697 1.00 94.69 584 HIS A O 1
ATOM 4712 N N . ASP A 1 585 ? -22.495 -6.032 14.094 1.00 90.00 585 ASP A N 1
ATOM 4713 C CA . ASP A 1 585 ? -21.676 -7.259 14.126 1.00 90.00 585 ASP A CA 1
ATOM 4714 C C . ASP A 1 585 ? -21.623 -7.962 12.762 1.00 90.00 585 ASP A C 1
ATOM 4716 O O . ASP A 1 585 ? -20.577 -8.481 12.356 1.00 90.00 585 ASP A O 1
ATOM 4720 N N . PHE A 1 586 ? -22.748 -7.950 12.041 1.00 89.25 586 PHE A N 1
ATOM 4721 C CA . PHE A 1 586 ? -22.872 -8.542 10.714 1.00 89.25 586 PHE A CA 1
ATOM 4722 C C . PHE A 1 586 ? -21.953 -7.849 9.705 1.00 89.25 586 PHE A C 1
ATOM 4724 O O . PHE A 1 586 ? -21.223 -8.520 8.974 1.00 89.25 586 PHE A O 1
ATOM 4731 N N . GLU A 1 587 ? -21.934 -6.518 9.697 1.00 92.00 587 GLU A N 1
ATOM 4732 C CA . GLU A 1 587 ? -21.075 -5.696 8.849 1.00 92.00 587 GLU A CA 1
ATOM 4733 C C . GLU A 1 587 ? -19.603 -5.969 9.153 1.00 92.00 587 GLU A C 1
ATOM 4735 O O . GLU A 1 587 ? -18.808 -6.177 8.232 1.00 92.00 587 GLU A O 1
ATOM 4740 N N . GLY A 1 588 ? -19.250 -6.060 10.441 1.00 91.62 588 GLY A N 1
ATOM 4741 C CA . GLY A 1 588 ? -17.900 -6.415 10.871 1.00 91.62 588 GLY A CA 1
ATOM 4742 C C . GLY A 1 588 ? -17.460 -7.783 10.336 1.00 91.62 588 GLY A C 1
ATOM 4743 O O . GLY A 1 588 ? -16.388 -7.916 9.733 1.00 91.62 588 GLY A O 1
ATOM 4744 N N . ARG A 1 589 ? -18.328 -8.794 10.477 1.00 94.12 589 ARG A N 1
ATOM 4745 C CA . ARG A 1 589 ? -18.110 -10.154 9.961 1.00 94.12 589 ARG A CA 1
ATOM 4746 C C . ARG A 1 589 ? -17.997 -10.171 8.441 1.00 94.12 589 ARG A C 1
ATOM 4748 O O . ARG A 1 589 ? -17.160 -10.889 7.890 1.00 94.12 589 ARG A O 1
ATOM 4755 N N . LYS A 1 590 ? -18.849 -9.403 7.756 1.00 90.94 590 LYS A N 1
ATOM 4756 C CA . LYS A 1 590 ? -18.881 -9.288 6.295 1.00 90.94 590 LYS A CA 1
ATOM 4757 C C . LYS A 1 590 ? -17.549 -8.753 5.773 1.00 90.94 590 LYS A C 1
ATOM 4759 O O . LYS A 1 590 ? -16.972 -9.407 4.906 1.00 90.94 590 LYS A O 1
ATOM 4764 N N . LEU A 1 591 ? -17.046 -7.649 6.330 1.00 92.06 591 LEU A N 1
ATOM 4765 C CA . LEU A 1 591 ? -15.768 -7.049 5.933 1.00 92.06 591 LEU A CA 1
ATOM 4766 C C . LEU A 1 591 ? -14.586 -7.992 6.185 1.00 92.06 591 LEU A C 1
ATOM 4768 O O . LEU A 1 591 ? -13.790 -8.230 5.279 1.00 92.06 591 LEU A O 1
ATOM 4772 N N . GLY A 1 592 ? -14.504 -8.596 7.379 1.00 91.62 592 GLY A N 1
ATOM 4773 C CA . GLY A 1 592 ? -13.441 -9.559 7.698 1.00 91.62 592 GLY A CA 1
ATOM 4774 C C . GLY A 1 592 ? -13.441 -10.759 6.744 1.00 91.62 592 GLY A C 1
ATOM 4775 O O . GLY A 1 592 ? -12.402 -11.162 6.220 1.00 91.62 592 GLY A O 1
ATOM 4776 N N . ARG A 1 593 ? -14.627 -11.293 6.422 1.00 94.19 593 ARG A N 1
ATOM 4777 C CA . ARG A 1 593 ? -14.778 -12.377 5.442 1.00 94.19 593 ARG A CA 1
ATOM 4778 C C . ARG A 1 593 ? -14.386 -11.944 4.026 1.00 94.19 593 ARG A C 1
ATOM 4780 O O . ARG A 1 593 ? -13.677 -12.691 3.358 1.00 94.19 593 ARG A O 1
ATOM 4787 N N . GLN A 1 594 ? -14.832 -10.772 3.568 1.00 94.06 594 GLN A N 1
ATOM 4788 C CA . GLN A 1 594 ? -14.490 -10.235 2.246 1.00 94.06 594 GLN A CA 1
ATOM 4789 C C . GLN A 1 594 ? -12.975 -10.028 2.103 1.00 94.06 594 GLN A C 1
ATOM 4791 O O . GLN A 1 594 ? -12.408 -10.435 1.089 1.00 94.06 594 GLN A O 1
ATOM 4796 N N . GLY A 1 595 ? -12.314 -9.471 3.126 1.00 94.50 595 GLY A N 1
ATOM 4797 C CA . GLY A 1 595 ? -10.855 -9.345 3.187 1.00 94.50 595 GLY A CA 1
ATOM 4798 C C . GLY A 1 595 ? -10.149 -10.697 3.064 1.00 94.50 595 GLY A C 1
ATOM 4799 O O . GLY A 1 595 ? -9.325 -10.871 2.166 1.00 94.50 595 GLY A O 1
ATOM 4800 N N . ARG A 1 596 ? -10.554 -11.688 3.872 1.00 94.62 596 ARG A N 1
ATOM 4801 C CA . ARG A 1 596 ? -10.018 -13.063 3.843 1.00 94.62 596 ARG A CA 1
ATOM 4802 C C . ARG A 1 596 ? -10.164 -13.749 2.497 1.00 94.62 596 ARG A C 1
ATOM 4804 O O . ARG A 1 596 ? -9.202 -14.317 1.981 1.00 94.62 596 ARG A O 1
ATOM 4811 N N . GLU A 1 597 ? -11.379 -13.758 1.958 1.00 92.19 597 GLU A N 1
ATOM 4812 C CA . GLU A 1 597 ? -11.687 -14.409 0.682 1.00 92.19 597 GLU A CA 1
ATOM 4813 C C . GLU A 1 597 ? -10.862 -13.796 -0.452 1.00 92.19 597 GLU A C 1
ATOM 4815 O O . GLU A 1 597 ? -10.337 -14.517 -1.302 1.00 92.19 597 GLU A O 1
ATOM 4820 N N . TRP A 1 598 ? -10.704 -12.473 -0.440 1.00 94.31 598 TRP A N 1
ATOM 4821 C CA . TRP A 1 598 ? -9.944 -11.772 -1.459 1.00 94.31 598 TRP A CA 1
ATOM 4822 C C . TRP A 1 598 ? -8.430 -11.954 -1.304 1.00 94.31 598 TRP A C 1
ATOM 4824 O O . TRP A 1 598 ? -7.754 -12.282 -2.278 1.00 94.31 598 TRP A O 1
ATOM 4834 N N . ALA A 1 599 ? -7.894 -11.851 -0.086 1.00 95.06 599 ALA A N 1
ATOM 4835 C CA . ALA A 1 599 ? -6.472 -12.058 0.190 1.00 95.06 599 ALA A CA 1
ATOM 4836 C C . ALA A 1 599 ? -5.993 -13.449 -0.248 1.00 95.06 599 ALA A C 1
ATOM 4838 O O . ALA A 1 599 ? -4.975 -13.575 -0.926 1.00 95.06 599 ALA A O 1
ATOM 4839 N N . LYS A 1 600 ? -6.777 -14.498 0.034 1.00 91.81 600 LYS A N 1
ATOM 4840 C CA . LYS A 1 600 ? -6.494 -15.869 -0.431 1.00 91.81 600 LYS A CA 1
ATOM 4841 C C . LYS A 1 600 ? -6.461 -16.021 -1.953 1.00 91.81 600 LYS A C 1
ATOM 4843 O O . LYS A 1 600 ? -5.958 -17.027 -2.446 1.00 91.81 600 LYS A O 1
ATOM 4848 N N . LYS A 1 601 ? -7.043 -15.073 -2.685 1.00 90.75 601 LYS A N 1
ATOM 4849 C CA . LYS A 1 601 ? -7.224 -15.129 -4.134 1.00 90.75 601 LYS A CA 1
ATOM 4850 C C . LYS A 1 601 ? -6.199 -14.297 -4.900 1.00 90.75 601 LYS A C 1
ATOM 4852 O O . LYS A 1 601 ? -5.852 -14.688 -6.012 1.00 90.75 601 LYS A O 1
ATOM 4857 N N . VAL A 1 602 ? -5.762 -13.164 -4.342 1.00 94.44 602 VAL A N 1
ATOM 4858 C CA . VAL A 1 602 ? -4.900 -12.202 -5.056 1.00 94.44 602 VAL A CA 1
ATOM 4859 C C . VAL A 1 602 ? -3.610 -11.819 -4.331 1.00 94.44 602 VAL A C 1
ATOM 4861 O O . VAL A 1 602 ? -2.836 -11.043 -4.885 1.00 94.44 602 VAL A O 1
ATOM 4864 N N . LEU A 1 603 ? -3.383 -12.332 -3.117 1.00 95.25 603 LEU A N 1
ATOM 4865 C CA . LEU A 1 603 ? -2.185 -12.084 -2.306 1.00 95.25 603 LEU A CA 1
ATOM 4866 C C . LEU A 1 603 ? -1.436 -13.388 -1.982 1.00 95.25 603 LEU A C 1
ATOM 4868 O O . LEU A 1 603 ? -0.892 -13.571 -0.896 1.00 95.25 603 LEU A O 1
ATOM 4872 N N . ARG A 1 604 ? -1.464 -14.367 -2.884 1.00 94.50 604 ARG A N 1
ATOM 4873 C CA . ARG A 1 604 ? -0.726 -15.618 -2.687 1.00 94.50 604 ARG A CA 1
ATOM 4874 C C . ARG A 1 604 ? 0.740 -15.429 -3.055 1.00 94.50 604 ARG A C 1
ATOM 4876 O O . ARG A 1 604 ? 1.113 -14.477 -3.743 1.00 94.50 604 ARG A O 1
ATOM 4883 N N . LYS A 1 605 ? 1.561 -16.410 -2.679 1.00 94.88 605 LYS A N 1
ATOM 4884 C CA . LYS A 1 605 ? 2.961 -16.489 -3.108 1.00 94.88 605 LYS A CA 1
ATOM 4885 C C . LYS A 1 605 ? 3.084 -16.421 -4.634 1.00 94.88 605 LYS A C 1
ATOM 4887 O O . LYS A 1 605 ? 3.953 -15.732 -5.155 1.00 94.88 605 LYS A O 1
ATOM 4892 N N . GLU A 1 606 ? 2.174 -17.069 -5.353 1.00 95.56 606 GLU A N 1
ATOM 4893 C CA . GLU A 1 606 ? 2.125 -17.024 -6.811 1.00 95.56 606 GLU A CA 1
ATOM 4894 C C . GLU A 1 606 ? 1.830 -15.612 -7.331 1.00 95.56 606 GLU A C 1
ATOM 4896 O O . GLU A 1 606 ? 2.434 -15.190 -8.311 1.00 95.56 606 GLU A O 1
ATOM 4901 N N . ASP A 1 607 ? 0.938 -14.862 -6.680 1.00 96.44 607 ASP A N 1
ATOM 4902 C CA . ASP A 1 607 ? 0.591 -13.501 -7.101 1.00 96.44 607 ASP A CA 1
ATOM 4903 C C . ASP A 1 607 ? 1.778 -12.534 -6.893 1.00 96.44 607 ASP A C 1
ATOM 4905 O O . ASP A 1 607 ? 2.016 -11.669 -7.740 1.00 96.44 607 ASP A O 1
ATOM 4909 N N . ILE A 1 608 ? 2.582 -12.751 -5.839 1.00 97.00 608 ILE A N 1
ATOM 4910 C CA . ILE A 1 608 ? 3.880 -12.086 -5.621 1.00 97.00 608 ILE A CA 1
ATOM 4911 C C . ILE A 1 608 ? 4.851 -12.398 -6.773 1.00 97.00 608 ILE A C 1
ATOM 4913 O O . ILE A 1 608 ? 5.410 -11.478 -7.370 1.00 97.00 608 ILE A O 1
ATOM 4917 N N . GLU A 1 609 ? 5.014 -13.676 -7.143 1.00 97.50 609 GLU A N 1
ATOM 4918 C CA . GLU A 1 609 ? 5.873 -14.081 -8.268 1.00 97.50 609 GLU A CA 1
ATOM 4919 C C . GLU A 1 609 ? 5.428 -13.435 -9.593 1.00 97.50 609 GLU A C 1
ATOM 4921 O O . GLU A 1 609 ? 6.270 -12.979 -10.368 1.00 97.50 609 GLU A O 1
ATOM 4926 N N . ILE A 1 610 ? 4.116 -13.358 -9.865 1.00 97.38 610 ILE A N 1
ATOM 4927 C CA . ILE A 1 610 ? 3.583 -12.733 -11.090 1.00 97.38 610 ILE A CA 1
ATOM 4928 C C . ILE A 1 610 ? 3.835 -11.232 -11.115 1.00 97.38 610 ILE A C 1
ATOM 4930 O O . ILE A 1 610 ? 4.176 -10.702 -12.179 1.00 97.38 610 ILE A O 1
ATOM 4934 N N . TYR A 1 611 ? 3.660 -10.552 -9.980 1.00 97.94 611 TYR A N 1
ATOM 4935 C CA . TYR A 1 611 ? 3.945 -9.127 -9.867 1.00 97.94 611 TYR A CA 1
ATOM 4936 C C . TYR A 1 611 ? 5.418 -8.843 -10.132 1.00 97.94 611 TYR A C 1
ATOM 4938 O O . TYR A 1 611 ? 5.729 -8.023 -10.995 1.00 97.94 611 TYR A O 1
ATOM 4946 N N . THR A 1 612 ? 6.326 -9.565 -9.477 1.00 98.19 612 THR A N 1
ATOM 4947 C CA . THR A 1 612 ? 7.766 -9.341 -9.645 1.00 98.19 612 THR A CA 1
ATOM 4948 C C . THR A 1 612 ? 8.244 -9.753 -11.037 1.00 98.19 612 THR A C 1
ATOM 4950 O O . THR A 1 612 ? 9.019 -9.023 -11.653 1.00 98.19 612 THR A O 1
ATOM 4953 N N . PHE A 1 613 ? 7.719 -10.839 -11.618 1.00 98.56 613 PHE A N 1
ATOM 4954 C CA . PHE A 1 613 ? 8.026 -11.177 -13.009 1.00 98.56 613 PHE A CA 1
ATOM 4955 C C . PHE A 1 613 ? 7.552 -10.070 -13.957 1.00 98.56 613 PHE A C 1
ATOM 4957 O O . PHE A 1 613 ? 8.300 -9.659 -14.847 1.00 98.56 613 PHE A O 1
ATOM 4964 N N . ARG A 1 614 ? 6.344 -9.529 -13.741 1.00 98.06 614 ARG A N 1
ATOM 4965 C CA . ARG A 1 614 ? 5.842 -8.417 -14.550 1.00 98.06 614 ARG A CA 1
ATOM 4966 C C . ARG A 1 614 ? 6.729 -7.182 -14.425 1.00 98.06 614 ARG A C 1
ATOM 4968 O O . ARG A 1 614 ? 7.098 -6.597 -15.438 1.00 98.06 614 ARG A O 1
ATOM 4975 N N . LEU A 1 615 ? 7.073 -6.814 -13.196 1.00 98.69 615 LEU A N 1
ATOM 4976 C CA . LEU A 1 615 ? 7.951 -5.694 -12.890 1.00 98.69 615 LEU A CA 1
ATOM 4977 C C . LEU A 1 615 ? 9.286 -5.816 -13.628 1.00 98.69 615 LEU A C 1
ATOM 4979 O O . LEU A 1 615 ? 9.703 -4.875 -14.295 1.00 98.69 615 LEU A O 1
ATOM 4983 N N . LEU A 1 616 ? 9.928 -6.984 -13.571 1.00 98.88 616 LEU A N 1
ATOM 4984 C CA . LEU A 1 616 ? 11.262 -7.162 -14.137 1.00 98.88 616 LEU A CA 1
ATOM 4985 C C . LEU A 1 616 ? 11.284 -7.202 -15.668 1.00 98.88 616 LEU A C 1
ATOM 4987 O O . LEU A 1 616 ? 12.268 -6.754 -16.247 1.00 98.88 616 LEU A O 1
ATOM 4991 N N . ILE A 1 617 ? 10.226 -7.661 -16.351 1.00 98.75 617 ILE A N 1
ATOM 4992 C CA . ILE A 1 617 ? 10.168 -7.558 -17.825 1.00 98.75 617 ILE A CA 1
ATOM 4993 C C . ILE A 1 617 ? 9.853 -6.136 -18.309 1.00 98.75 617 ILE A C 1
ATOM 4995 O O . ILE A 1 617 ? 10.307 -5.747 -19.384 1.00 98.75 617 ILE A O 1
ATOM 4999 N N . GLU A 1 618 ? 9.103 -5.349 -17.532 1.00 98.69 618 GLU A N 1
ATOM 5000 C CA . GLU A 1 618 ? 8.882 -3.928 -17.828 1.00 98.69 618 GLU A CA 1
ATOM 5001 C C . GLU A 1 618 ? 10.165 -3.127 -17.545 1.00 98.69 618 GLU A C 1
ATOM 5003 O O . GLU A 1 618 ? 10.609 -2.365 -18.401 1.00 98.69 618 GLU A O 1
ATOM 5008 N N . TYR A 1 619 ? 10.832 -3.371 -16.409 1.00 98.81 619 TYR A N 1
ATOM 5009 C CA . TYR A 1 619 ? 12.129 -2.768 -16.079 1.00 98.81 619 TYR A CA 1
ATOM 5010 C C . TYR A 1 619 ? 13.210 -3.139 -17.101 1.00 98.81 619 TYR A C 1
ATOM 5012 O O . TYR A 1 619 ? 13.929 -2.263 -17.571 1.00 98.81 619 TYR A O 1
ATOM 5020 N N . ALA A 1 620 ? 13.266 -4.403 -17.536 1.00 98.62 620 ALA A N 1
ATOM 5021 C CA . ALA A 1 620 ? 14.157 -4.846 -18.608 1.00 98.62 620 ALA A CA 1
ATOM 5022 C C . ALA A 1 620 ? 13.999 -4.013 -19.884 1.00 98.62 620 ALA A C 1
ATOM 5024 O O . ALA A 1 620 ? 14.983 -3.709 -20.550 1.00 98.62 620 ALA A O 1
ATOM 5025 N N . ARG A 1 621 ? 12.764 -3.623 -20.218 1.00 98.12 621 ARG A N 1
ATOM 5026 C CA . ARG A 1 621 ? 12.515 -2.732 -21.348 1.00 98.12 621 ARG A CA 1
ATOM 5027 C C . ARG A 1 621 ? 12.976 -1.308 -21.057 1.00 98.12 621 ARG A C 1
ATOM 5029 O O . ARG A 1 621 ? 13.555 -0.703 -21.944 1.00 98.12 621 ARG A O 1
ATOM 5036 N N . ILE A 1 622 ? 12.736 -0.765 -19.863 1.00 98.19 622 ILE A N 1
ATOM 5037 C CA . ILE A 1 622 ? 13.184 0.590 -19.483 1.00 98.19 622 ILE A CA 1
ATOM 5038 C C . ILE A 1 622 ? 14.688 0.773 -19.710 1.00 98.19 622 ILE A C 1
ATOM 5040 O O . ILE A 1 622 ? 15.116 1.824 -20.198 1.00 98.19 622 ILE A O 1
ATOM 5044 N N . ILE A 1 623 ? 15.461 -0.261 -19.375 1.00 97.88 623 ILE A N 1
ATOM 5045 C CA . ILE A 1 623 ? 16.920 -0.264 -19.456 1.00 97.88 623 ILE A CA 1
ATOM 5046 C C . ILE A 1 623 ? 17.468 -0.757 -20.800 1.00 97.88 623 ILE A C 1
ATOM 5048 O O . ILE A 1 623 ? 18.673 -0.946 -20.901 1.00 97.88 623 ILE A O 1
ATOM 5052 N N . ASP A 1 624 ? 16.643 -0.980 -21.824 1.00 98.06 624 ASP A N 1
ATOM 5053 C CA . ASP A 1 624 ? 17.105 -1.427 -23.145 1.00 98.06 624 ASP A CA 1
ATOM 5054 C C . ASP A 1 624 ? 17.405 -0.228 -24.062 1.00 98.06 624 ASP A C 1
ATOM 5056 O O . ASP A 1 624 ? 16.584 0.683 -24.192 1.00 98.06 624 ASP A O 1
ATOM 5060 N N . ASP A 1 625 ? 18.552 -0.225 -24.749 1.00 95.94 625 ASP A N 1
ATOM 5061 C CA . ASP A 1 625 ? 18.913 0.848 -25.697 1.00 95.94 625 ASP A CA 1
ATOM 5062 C C . ASP A 1 625 ? 17.913 0.964 -26.866 1.00 95.94 625 ASP A C 1
ATOM 5064 O O . ASP A 1 625 ? 17.745 2.031 -27.454 1.00 95.94 625 ASP A O 1
ATOM 5068 N N . ASN A 1 626 ? 17.204 -0.125 -27.187 1.00 95.81 626 ASN A N 1
ATOM 5069 C CA . ASN A 1 626 ? 16.169 -0.188 -28.216 1.00 95.81 626 ASN A CA 1
ATOM 5070 C C . ASN A 1 626 ? 14.742 -0.158 -27.636 1.00 95.81 626 ASN A C 1
ATOM 5072 O O . ASN A 1 626 ? 13.803 -0.567 -28.325 1.00 95.81 626 ASN A O 1
ATOM 5076 N N . ARG A 1 627 ? 14.536 0.322 -26.398 1.00 95.75 627 ARG A N 1
ATOM 5077 C CA . ARG A 1 627 ? 13.241 0.282 -25.679 1.00 95.75 627 ARG A CA 1
ATOM 5078 C C . ARG A 1 627 ? 12.017 0.773 -26.461 1.00 95.75 627 ARG A C 1
ATOM 5080 O O . ARG A 1 627 ? 10.913 0.252 -26.263 1.00 95.75 627 ARG A O 1
ATOM 5087 N N . ASP A 1 628 ? 12.206 1.732 -27.367 1.00 93.88 628 ASP A N 1
ATOM 5088 C CA . ASP A 1 628 ? 11.151 2.300 -28.220 1.00 93.88 628 ASP A CA 1
ATOM 5089 C C . ASP A 1 628 ? 10.763 1.398 -29.405 1.00 93.88 628 ASP A C 1
ATOM 5091 O O . ASP A 1 628 ? 9.684 1.546 -29.977 1.00 93.88 628 ASP A O 1
ATOM 5095 N N . ARG A 1 629 ? 11.626 0.444 -29.772 1.00 94.62 629 ARG A N 1
ATOM 5096 C CA . ARG A 1 629 ? 11.479 -0.439 -30.943 1.00 94.62 629 ARG A CA 1
ATOM 5097 C C . ARG A 1 629 ? 11.270 -1.907 -30.583 1.00 94.62 629 ARG A C 1
ATOM 5099 O O . ARG A 1 629 ? 11.017 -2.718 -31.472 1.00 94.62 629 ARG A O 1
ATOM 5106 N N . ILE A 1 630 ? 11.357 -2.255 -29.304 1.00 96.44 630 ILE A N 1
ATOM 5107 C CA . ILE A 1 630 ? 11.074 -3.605 -28.813 1.00 96.44 630 ILE A CA 1
ATOM 5108 C C . ILE A 1 630 ? 9.699 -3.675 -28.147 1.00 96.44 630 ILE A C 1
ATOM 5110 O O . ILE A 1 630 ? 9.219 -2.715 -27.537 1.00 96.44 630 ILE A O 1
ATOM 5114 N N . GLY A 1 631 ? 9.057 -4.831 -28.266 1.00 96.94 631 GLY A N 1
ATOM 5115 C CA . GLY A 1 631 ? 7.745 -5.104 -27.699 1.00 96.94 631 GLY A CA 1
ATOM 5116 C C . GLY A 1 631 ? 6.990 -6.189 -28.456 1.00 96.94 631 GLY A C 1
ATOM 5117 O O . GLY A 1 631 ? 7.303 -6.538 -29.590 1.00 96.94 631 GLY A O 1
ATOM 5118 N N . TYR A 1 632 ? 5.962 -6.727 -27.815 1.00 96.81 632 TYR A N 1
ATOM 5119 C CA . TYR A 1 632 ? 5.036 -7.681 -28.396 1.00 96.81 632 TYR A CA 1
ATOM 5120 C C . TYR A 1 632 ? 4.017 -6.964 -29.309 1.00 96.81 632 TYR A C 1
ATOM 5122 O O . TYR A 1 632 ? 3.089 -6.280 -28.851 1.00 96.81 632 TYR A O 1
ATOM 5130 N N . SER A 1 633 ? 4.192 -7.119 -30.624 1.00 95.06 633 SER A N 1
ATOM 5131 C CA . SER A 1 633 ? 3.375 -6.484 -31.671 1.00 95.06 633 SER A CA 1
ATOM 5132 C C . SER A 1 633 ? 2.126 -7.277 -32.084 1.00 95.06 633 SER A C 1
ATOM 5134 O O . SER A 1 633 ? 1.192 -6.678 -32.613 1.00 95.06 633 SER A O 1
ATOM 5136 N N . GLY A 1 634 ? 2.038 -8.573 -31.759 1.00 94.50 634 GLY A N 1
ATOM 5137 C CA . GLY A 1 634 ? 0.882 -9.429 -32.077 1.00 94.50 634 GLY A CA 1
ATOM 5138 C C . GLY A 1 634 ? -0.440 -8.972 -31.441 1.00 94.50 634 GLY A C 1
ATOM 5139 O O . GLY A 1 634 ? -0.460 -8.121 -30.552 1.00 94.50 634 GLY A O 1
ATOM 5140 N N . ASP A 1 635 ? -1.574 -9.496 -31.898 1.00 94.31 635 ASP A N 1
ATOM 5141 C CA . ASP A 1 635 ? -2.897 -9.162 -31.345 1.00 94.31 635 ASP A CA 1
ATOM 5142 C C . ASP A 1 635 ? -3.328 -10.075 -30.184 1.00 94.31 635 ASP A C 1
ATOM 5144 O O . ASP A 1 635 ? -4.334 -9.797 -29.538 1.00 94.31 635 ASP A O 1
ATOM 5148 N N . GLY A 1 636 ? -2.551 -11.117 -29.885 1.00 95.81 636 GLY A N 1
ATOM 5149 C CA . GLY A 1 636 ? -2.802 -12.090 -28.826 1.00 95.81 636 GLY A CA 1
ATOM 5150 C C . GLY A 1 636 ? -3.589 -13.328 -29.261 1.00 95.81 636 GLY A C 1
ATOM 5151 O O . GLY A 1 636 ? -3.716 -14.255 -28.460 1.00 95.81 636 GLY A O 1
ATOM 5152 N N . SER A 1 637 ? -4.081 -13.380 -30.504 1.00 96.25 637 SER A N 1
ATOM 5153 C CA . SER A 1 637 ? -4.906 -14.493 -31.007 1.00 96.25 637 SER A CA 1
ATOM 5154 C C . SER A 1 637 ? -4.168 -15.836 -31.055 1.00 96.25 637 SER A C 1
ATOM 5156 O O . SER A 1 637 ? -4.781 -16.905 -31.032 1.00 96.25 637 SER A O 1
ATOM 5158 N N . GLU A 1 638 ? -2.831 -15.841 -31.038 1.00 95.50 638 GLU A N 1
ATOM 5159 C CA . GLU A 1 638 ? -2.057 -17.082 -31.007 1.00 95.50 638 GLU A CA 1
ATOM 5160 C C . GLU A 1 638 ? -2.255 -17.890 -29.716 1.00 95.50 638 GLU A C 1
ATOM 5162 O O . GLU A 1 638 ? -1.912 -19.077 -29.675 1.00 95.50 638 GLU A O 1
ATOM 5167 N N . LEU A 1 639 ? -2.783 -17.263 -28.657 1.00 95.94 639 LEU A N 1
ATOM 5168 C CA . LEU A 1 639 ? -3.123 -17.935 -27.408 1.00 95.94 639 LEU A CA 1
ATOM 5169 C C . LEU A 1 639 ? -4.604 -18.306 -27.285 1.00 95.94 639 LEU A C 1
ATOM 5171 O O . LEU A 1 639 ? -4.945 -18.947 -26.299 1.00 95.94 639 LEU A O 1
ATOM 5175 N N . ASP A 1 640 ? -5.457 -18.067 -28.285 1.00 95.00 640 ASP A N 1
ATOM 5176 C CA . ASP A 1 640 ? -6.892 -18.398 -28.204 1.00 95.00 640 ASP A CA 1
ATOM 5177 C C . ASP A 1 640 ? -7.136 -19.882 -27.887 1.00 95.00 640 ASP A C 1
ATOM 5179 O O . ASP A 1 640 ? -7.968 -20.242 -27.048 1.00 95.00 640 ASP A O 1
ATOM 5183 N N . LYS A 1 641 ? -6.355 -20.774 -28.514 1.00 93.50 641 LYS A N 1
ATOM 5184 C CA . LYS A 1 641 ? -6.408 -22.214 -28.224 1.00 93.50 641 LYS A CA 1
ATOM 5185 C C . LYS A 1 641 ? -5.935 -22.525 -26.802 1.00 93.50 641 LYS A C 1
ATOM 5187 O O . LYS A 1 641 ? -6.519 -23.387 -26.153 1.00 93.50 641 LYS A O 1
ATOM 5192 N N . TYR A 1 642 ? -4.886 -21.850 -26.333 1.00 92.31 642 TYR A N 1
ATOM 5193 C CA . TYR A 1 642 ? -4.375 -22.025 -24.973 1.00 92.31 642 TYR A CA 1
ATOM 5194 C C . TYR A 1 642 ? -5.408 -21.551 -23.942 1.00 92.31 642 TYR A C 1
ATOM 5196 O O . TYR A 1 642 ? -5.701 -22.296 -23.012 1.00 92.31 642 TYR A O 1
ATOM 5204 N N . ASP A 1 643 ? -6.014 -20.383 -24.150 1.00 90.81 643 ASP A N 1
ATOM 5205 C CA . ASP A 1 643 ? -7.038 -19.809 -23.273 1.00 90.81 643 ASP A CA 1
ATOM 5206 C C . ASP A 1 643 ? -8.299 -20.677 -23.230 1.00 90.81 643 ASP A C 1
ATOM 5208 O O . ASP A 1 643 ? -8.859 -20.893 -22.157 1.00 90.81 643 ASP A O 1
ATOM 5212 N N . SER A 1 644 ? -8.699 -21.245 -24.372 1.00 87.94 644 SER A N 1
ATOM 5213 C CA . SER A 1 644 ? -9.832 -22.176 -24.457 1.00 87.94 644 SER A CA 1
ATOM 5214 C C . SER A 1 644 ? -9.572 -23.500 -23.727 1.00 87.94 644 SER A C 1
ATOM 5216 O O . SER A 1 644 ? -10.498 -24.105 -23.196 1.00 87.94 644 SER A O 1
ATOM 5218 N N . GLN A 1 645 ? -8.320 -23.970 -23.711 1.00 86.25 645 GLN A N 1
ATOM 5219 C CA . GLN A 1 645 ? -7.917 -25.204 -23.022 1.00 86.25 645 GLN A CA 1
ATOM 5220 C C . GLN A 1 645 ? -7.641 -24.997 -21.530 1.00 86.25 645 GLN A C 1
ATOM 5222 O O . GLN A 1 645 ? -7.737 -25.946 -20.758 1.00 86.25 645 GLN A O 1
ATOM 5227 N N . ASN A 1 646 ? -7.306 -23.770 -21.133 1.00 78.88 646 ASN A N 1
ATOM 5228 C CA . ASN A 1 646 ? -6.953 -23.406 -19.766 1.00 78.88 646 ASN A CA 1
ATOM 5229 C C . ASN A 1 646 ? -7.836 -22.246 -19.298 1.00 78.88 646 ASN A C 1
ATOM 5231 O O . ASN A 1 646 ? -7.296 -21.178 -19.003 1.00 78.88 646 ASN A O 1
ATOM 5235 N N . PRO A 1 647 ? -9.172 -22.395 -19.257 1.00 69.81 647 PRO A N 1
ATOM 5236 C CA . PRO A 1 647 ? -10.064 -21.323 -18.827 1.00 69.81 647 PRO A CA 1
ATOM 5237 C C . PRO A 1 647 ? -9.668 -20.831 -17.429 1.00 69.81 647 PRO A C 1
ATOM 5239 O O . PRO A 1 647 ? -9.258 -21.634 -16.591 1.00 69.81 647 PRO A O 1
ATOM 5242 N N . ILE A 1 648 ? -9.765 -19.521 -17.157 1.00 65.75 648 ILE A N 1
ATOM 5243 C CA . ILE A 1 648 ? -9.438 -18.989 -15.819 1.00 65.75 648 ILE A CA 1
ATOM 5244 C C . ILE A 1 648 ? -10.313 -19.738 -14.825 1.00 65.75 648 ILE A C 1
ATOM 5246 O O . ILE A 1 648 ? -11.535 -19.672 -14.939 1.00 65.75 648 ILE A O 1
ATOM 5250 N N . SER A 1 649 ? -9.723 -20.447 -13.863 1.00 50.62 649 SER A N 1
ATOM 5251 C CA . SER A 1 649 ? -10.480 -21.118 -12.806 1.00 50.62 649 SER A CA 1
ATOM 5252 C C . SER A 1 649 ? -11.453 -20.114 -12.167 1.00 50.62 649 SER A C 1
ATOM 5254 O O . SER A 1 649 ? -11.027 -19.077 -11.656 1.00 50.62 649 SER A O 1
ATOM 5256 N N . GLY A 1 650 ? -12.761 -20.380 -12.274 1.00 49.09 650 GLY A N 1
ATOM 5257 C CA . GLY A 1 650 ? -13.829 -19.384 -12.065 1.00 49.09 650 GLY A CA 1
ATOM 5258 C C . GLY A 1 650 ? -14.534 -18.901 -13.349 1.00 49.09 650 GLY A C 1
ATOM 5259 O O . GLY A 1 650 ? -15.314 -17.954 -13.290 1.00 49.09 650 GLY A O 1
ATOM 5260 N N . GLN A 1 651 ? -14.260 -19.529 -14.504 1.00 37.38 651 GLN A N 1
ATOM 5261 C CA . GLN A 1 651 ? -14.948 -19.345 -15.795 1.00 37.38 651 GLN A CA 1
ATOM 5262 C C . GLN A 1 651 ? -16.116 -20.309 -16.053 1.00 37.38 651 GLN A C 1
ATOM 5264 O O . GLN A 1 651 ? -16.847 -20.106 -17.024 1.00 37.38 651 GLN A O 1
ATOM 5269 N N . HIS A 1 652 ? -16.431 -21.242 -15.143 1.00 34.28 652 HIS A N 1
ATOM 5270 C CA . HIS A 1 652 ? -17.859 -21.358 -14.839 1.00 34.28 652 HIS A CA 1
ATOM 5271 C C . HIS A 1 652 ? -18.189 -19.989 -14.308 1.00 34.28 652 HIS A C 1
ATOM 5273 O O . HIS A 1 652 ? -17.697 -19.646 -13.238 1.00 34.28 652 HIS A O 1
ATOM 5279 N N . GLY A 1 653 ? -18.826 -19.167 -15.136 1.00 31.67 653 GLY A N 1
ATOM 5280 C CA . GLY A 1 653 ? -18.977 -17.773 -14.813 1.00 31.67 653 GLY A CA 1
ATOM 5281 C C . GLY A 1 653 ? -19.726 -17.612 -13.499 1.00 31.67 653 GLY A C 1
ATOM 5282 O O . GLY A 1 653 ? -19.928 -18.502 -12.672 1.00 31.67 653 GLY A O 1
ATOM 5283 N N . TRP A 1 654 ? -20.359 -16.482 -13.393 1.00 35.81 654 TRP A N 1
ATOM 5284 C CA . TRP A 1 654 ? -21.468 -16.313 -12.480 1.00 35.81 654 TRP A CA 1
ATOM 5285 C C . TRP A 1 654 ? -22.664 -17.275 -12.748 1.00 35.81 654 TRP A C 1
ATOM 5287 O O . TRP A 1 654 ? -23.792 -16.942 -12.408 1.00 35.81 654 TRP A O 1
ATOM 5297 N N . GLY A 1 655 ? -22.456 -18.460 -13.341 1.00 34.59 655 GLY A N 1
ATOM 5298 C CA . GLY A 1 655 ? -23.430 -19.530 -13.507 1.00 34.59 655 GLY A CA 1
ATOM 5299 C C . GLY A 1 655 ? -23.769 -20.233 -12.196 1.00 34.59 655 GLY A C 1
ATOM 5300 O O . GLY A 1 655 ? -24.941 -20.467 -11.947 1.00 34.59 655 GLY A O 1
ATOM 5301 N N . TYR A 1 656 ? -22.799 -20.468 -11.304 1.00 42.28 656 TYR A N 1
ATOM 5302 C CA . TYR A 1 656 ? -23.034 -21.247 -10.077 1.00 42.28 656 TYR A CA 1
ATOM 5303 C C . TYR A 1 656 ? -22.278 -20.670 -8.877 1.00 42.28 656 TYR A C 1
ATOM 5305 O O . TYR A 1 656 ? -21.404 -21.311 -8.303 1.00 42.28 656 TYR A O 1
ATOM 5313 N N . SER A 1 657 ? -22.603 -19.433 -8.488 1.00 40.75 657 SER A N 1
ATOM 5314 C CA . SER A 1 657 ? -22.286 -18.980 -7.129 1.00 40.75 657 SER A CA 1
ATOM 5315 C C . SER A 1 657 ? -23.363 -19.490 -6.181 1.00 40.75 657 SER A C 1
ATOM 5317 O O . SER A 1 657 ? -24.505 -19.670 -6.613 1.00 40.75 657 SER A O 1
ATOM 5319 N N . ALA A 1 658 ? -23.023 -19.642 -4.895 1.00 41.06 658 ALA A N 1
ATOM 5320 C CA . ALA A 1 658 ? -23.988 -19.965 -3.847 1.00 41.06 658 ALA A CA 1
ATOM 5321 C C . ALA A 1 658 ? -25.289 -19.191 -4.058 1.00 41.06 658 ALA A C 1
ATOM 5323 O O . ALA A 1 658 ? -26.333 -19.825 -4.129 1.00 41.06 658 ALA A O 1
ATOM 5324 N N . LYS A 1 659 ? -25.149 -17.890 -4.343 1.00 40.53 659 LYS A N 1
ATOM 5325 C CA . LYS A 1 659 ? -26.140 -16.828 -4.598 1.00 40.53 659 LYS A CA 1
ATOM 5326 C C . LYS A 1 659 ? -27.166 -17.077 -5.702 1.00 40.53 659 LYS A C 1
ATOM 5328 O O . LYS A 1 659 ? -28.159 -16.361 -5.767 1.00 40.53 659 LYS A O 1
ATOM 5333 N N . ASN A 1 660 ? -26.934 -18.061 -6.567 1.00 43.22 660 ASN A N 1
ATOM 5334 C CA . ASN A 1 660 ? -27.700 -18.239 -7.801 1.00 43.22 660 ASN A CA 1
ATOM 5335 C C . ASN A 1 660 ? -28.480 -19.563 -7.860 1.00 43.22 660 ASN A C 1
ATOM 5337 O O . ASN A 1 660 ? -29.141 -19.811 -8.869 1.00 43.22 660 ASN A O 1
ATOM 5341 N N . ILE A 1 661 ? -28.417 -20.403 -6.814 1.00 44.38 661 ILE A N 1
ATOM 5342 C CA . ILE A 1 661 ? -28.951 -21.775 -6.840 1.00 44.38 661 ILE A CA 1
ATOM 5343 C C . ILE A 1 661 ? -29.958 -22.020 -5.711 1.00 44.38 661 ILE A C 1
ATOM 5345 O O . ILE A 1 661 ? -29.647 -21.869 -4.526 1.00 44.38 661 ILE A O 1
ATOM 5349 N N . CYS A 1 662 ? -31.151 -22.489 -6.089 1.00 49.50 662 CYS A N 1
ATOM 5350 C CA . CYS A 1 662 ? -32.157 -23.028 -5.176 1.00 49.50 662 CYS A CA 1
ATOM 5351 C C . CYS A 1 662 ? -32.468 -24.502 -5.517 1.00 49.50 662 CYS A C 1
ATOM 5353 O O . CYS A 1 662 ? -32.742 -24.840 -6.667 1.00 49.50 662 CYS A O 1
ATOM 5355 N N . ILE A 1 663 ? -32.439 -25.383 -4.519 1.00 50.56 663 ILE A N 1
ATOM 5356 C CA . ILE A 1 663 ? -32.684 -26.823 -4.593 1.00 50.56 663 ILE A CA 1
ATOM 5357 C C . ILE A 1 663 ? -33.876 -27.134 -3.680 1.00 50.56 663 ILE A C 1
ATOM 5359 O O . ILE A 1 663 ? -33.834 -26.886 -2.475 1.00 50.56 663 ILE A O 1
ATOM 5363 N N . MET A 1 664 ? -34.956 -27.685 -4.223 1.00 50.03 664 MET A N 1
ATOM 5364 C CA . MET A 1 664 ? -36.189 -27.924 -3.465 1.00 50.03 664 MET A CA 1
ATOM 5365 C C . MET A 1 664 ? -36.594 -29.399 -3.519 1.00 50.03 664 MET A C 1
ATOM 5367 O O . MET A 1 664 ? -36.533 -30.028 -4.570 1.00 50.03 664 MET A O 1
ATOM 5371 N N . ARG A 1 665 ? -37.054 -29.943 -2.387 1.00 46.16 665 ARG A N 1
ATOM 5372 C CA . ARG A 1 665 ? -37.707 -31.256 -2.293 1.00 46.16 665 ARG A CA 1
ATOM 5373 C C . ARG A 1 665 ? -39.013 -31.107 -1.526 1.00 46.16 665 ARG A C 1
ATOM 5375 O O . ARG A 1 665 ? -39.031 -30.611 -0.398 1.00 46.16 665 ARG A O 1
ATOM 5382 N N . GLY A 1 666 ? -40.082 -31.610 -2.124 1.00 50.41 666 GLY A N 1
ATOM 5383 C CA . GLY A 1 666 ? -41.414 -31.634 -1.536 1.00 50.41 666 GLY A CA 1
ATOM 5384 C C . GLY A 1 666 ? -42.123 -30.278 -1.551 1.00 50.41 666 GLY A C 1
ATOM 5385 O O . GLY A 1 666 ? -41.541 -29.208 -1.356 1.00 50.41 666 GLY A O 1
ATOM 5386 N N . SER A 1 667 ? -43.431 -30.314 -1.778 1.00 49.66 667 SER A N 1
ATOM 5387 C CA . SER A 1 667 ? -44.243 -29.113 -2.024 1.00 49.66 667 SER A CA 1
ATOM 5388 C C . SER A 1 667 ? -44.419 -28.189 -0.821 1.00 49.66 667 SER A C 1
ATOM 5390 O O . SER A 1 667 ? -44.592 -26.983 -0.996 1.00 49.66 667 SER A O 1
ATOM 5392 N N . GLY A 1 668 ? -44.349 -28.727 0.400 1.00 50.88 668 GLY A N 1
ATOM 5393 C CA . GLY A 1 668 ? -44.408 -27.934 1.630 1.00 50.88 668 GLY A CA 1
ATOM 5394 C C . GLY A 1 668 ? -43.136 -27.116 1.876 1.00 50.88 668 GLY A C 1
ATOM 5395 O O . GLY A 1 668 ? -43.221 -25.969 2.306 1.00 50.88 668 GLY A O 1
ATOM 5396 N N . GLY A 1 669 ? -41.962 -27.676 1.558 1.00 51.94 669 GLY A N 1
ATOM 5397 C CA . GLY A 1 669 ? -40.671 -26.997 1.717 1.00 51.94 669 GLY A CA 1
ATOM 5398 C C . GLY A 1 669 ? -40.468 -25.890 0.685 1.00 51.94 669 GLY A C 1
ATOM 5399 O O . GLY A 1 669 ? -40.049 -24.787 1.034 1.00 51.94 669 GLY A O 1
ATOM 5400 N N . ALA A 1 670 ? -40.865 -26.149 -0.564 1.00 52.28 670 ALA A N 1
ATOM 5401 C CA . ALA A 1 670 ? -40.807 -25.172 -1.649 1.00 52.28 670 ALA A CA 1
ATOM 5402 C C . ALA A 1 670 ? -41.645 -23.913 -1.360 1.00 52.28 670 ALA A C 1
ATOM 5404 O O . ALA A 1 670 ? -41.172 -22.794 -1.551 1.00 52.28 670 ALA A O 1
ATOM 5405 N N . GLY A 1 671 ? -42.867 -24.077 -0.837 1.00 54.22 671 GLY A N 1
ATOM 5406 C CA . GLY A 1 671 ? -43.740 -22.949 -0.494 1.00 54.22 671 GLY A CA 1
ATOM 5407 C C . GLY A 1 671 ? -43.167 -22.040 0.602 1.00 54.22 671 GLY A C 1
ATOM 5408 O O . GLY A 1 671 ? -43.307 -20.820 0.520 1.00 54.22 671 GLY A O 1
ATOM 5409 N N . ILE A 1 672 ? -42.483 -22.613 1.598 1.00 54.53 672 ILE A N 1
ATOM 5410 C CA . ILE A 1 672 ? -41.872 -21.864 2.709 1.00 54.53 672 ILE A CA 1
ATOM 5411 C C . ILE A 1 672 ? -40.635 -21.096 2.236 1.00 54.53 672 ILE A C 1
ATOM 5413 O O . ILE A 1 672 ? -40.525 -19.901 2.505 1.00 54.53 672 ILE A O 1
ATOM 5417 N N . VAL A 1 673 ? -39.736 -21.753 1.495 1.00 56.06 673 VAL A N 1
ATOM 5418 C CA . VAL A 1 673 ? -38.523 -21.116 0.950 1.00 56.06 673 VAL A CA 1
ATOM 5419 C C . VAL A 1 673 ? -38.898 -19.982 -0.000 1.00 56.06 673 VAL A C 1
ATOM 5421 O O . VAL A 1 673 ? -38.373 -18.879 0.118 1.00 56.06 673 VAL A O 1
ATOM 5424 N N . LEU A 1 674 ? -39.869 -20.207 -0.886 1.00 60.12 674 LEU A N 1
ATOM 5425 C CA . LEU A 1 674 ? -40.339 -19.188 -1.819 1.00 60.12 674 LEU A CA 1
ATOM 5426 C C . LEU A 1 674 ? -40.994 -17.997 -1.103 1.00 60.12 674 LEU A C 1
ATOM 5428 O O . LEU A 1 674 ? -40.734 -16.849 -1.458 1.00 60.12 674 LEU A O 1
ATOM 5432 N N . THR A 1 675 ? -41.809 -18.258 -0.077 1.00 60.16 675 THR A N 1
ATOM 5433 C CA . THR A 1 675 ? -42.415 -17.201 0.750 1.00 60.16 675 THR A CA 1
ATOM 5434 C C . THR A 1 675 ? -41.341 -16.372 1.450 1.00 60.16 675 THR A C 1
ATOM 5436 O O . THR A 1 675 ? -41.431 -15.147 1.454 1.00 60.16 675 THR A O 1
ATOM 5439 N N . ALA A 1 676 ? -40.295 -17.016 1.974 1.00 61.06 676 ALA A N 1
ATOM 5440 C CA . ALA A 1 676 ? -39.166 -16.332 2.593 1.00 61.06 676 ALA A CA 1
ATOM 5441 C C . ALA A 1 676 ? -38.401 -15.457 1.585 1.00 61.06 676 ALA A C 1
ATOM 5443 O O . ALA A 1 676 ? -38.146 -14.295 1.873 1.00 61.06 676 ALA A O 1
ATOM 5444 N N . LEU A 1 677 ? -38.097 -15.959 0.382 1.00 63.41 677 LEU A N 1
ATOM 5445 C CA . LEU A 1 677 ? -37.399 -15.180 -0.654 1.00 63.41 677 LEU A CA 1
ATOM 5446 C C . LEU A 1 677 ? -38.211 -13.958 -1.113 1.00 63.41 677 LEU A C 1
ATOM 5448 O O . LEU A 1 677 ? -37.673 -12.859 -1.233 1.00 63.41 677 LEU A O 1
ATOM 5452 N N . LEU A 1 678 ? -39.518 -14.132 -1.334 1.00 64.56 678 LEU A N 1
ATOM 5453 C CA . LEU A 1 678 ? -40.421 -13.040 -1.705 1.00 64.56 678 LEU A CA 1
ATOM 5454 C C . LEU A 1 678 ? -40.549 -11.996 -0.584 1.00 64.56 678 LEU A C 1
ATOM 5456 O O . LEU A 1 678 ? -40.608 -10.799 -0.868 1.00 64.56 678 LEU A O 1
ATOM 5460 N N . TYR A 1 679 ? -40.565 -12.440 0.675 1.00 59.91 679 TYR A N 1
ATOM 5461 C CA . TYR A 1 679 ? -40.571 -11.575 1.854 1.00 59.91 679 TYR A CA 1
ATOM 5462 C C . TYR A 1 679 ? -39.277 -10.766 1.971 1.00 59.91 679 TYR A C 1
ATOM 5464 O O . TYR A 1 679 ? -39.330 -9.538 1.990 1.00 59.91 679 TYR A O 1
ATOM 5472 N N . LEU A 1 680 ? -38.123 -11.441 1.973 1.00 57.12 680 LEU A N 1
ATOM 5473 C CA . LEU A 1 680 ? -36.809 -10.799 2.057 1.00 57.12 680 LEU A CA 1
ATOM 5474 C C . LEU A 1 680 ? -36.667 -9.732 0.972 1.00 57.12 680 LEU A C 1
ATOM 5476 O O . LEU A 1 680 ? -36.272 -8.607 1.256 1.00 57.12 680 LEU A O 1
ATOM 5480 N N . ARG A 1 681 ? -37.110 -10.034 -0.255 1.00 62.94 681 ARG A N 1
ATOM 5481 C CA . ARG A 1 681 ? -37.030 -9.074 -1.354 1.00 62.94 681 ARG A CA 1
ATOM 5482 C C . ARG A 1 681 ? -37.946 -7.866 -1.188 1.00 62.94 681 ARG A C 1
ATOM 5484 O O . ARG A 1 681 ? -37.516 -6.756 -1.484 1.00 62.94 681 ARG A O 1
ATOM 5491 N N . ARG A 1 682 ? -39.194 -8.060 -0.749 1.00 60.94 682 ARG A N 1
ATOM 5492 C CA . ARG A 1 682 ? -40.134 -6.951 -0.506 1.00 60.94 682 ARG A CA 1
ATOM 5493 C C . ARG A 1 682 ? -39.582 -5.952 0.510 1.00 60.94 682 ARG A C 1
ATOM 5495 O O . ARG A 1 682 ? -39.867 -4.766 0.396 1.00 60.94 682 ARG A O 1
ATOM 5502 N N . HIS A 1 683 ? -38.840 -6.451 1.488 1.00 56.38 683 HIS A N 1
ATOM 5503 C CA . HIS A 1 683 ? -38.279 -5.664 2.578 1.00 56.38 683 HIS A CA 1
ATOM 5504 C C . HIS A 1 683 ? -36.809 -5.285 2.348 1.00 56.38 683 HIS A C 1
ATOM 5506 O O . HIS A 1 683 ? -36.155 -4.836 3.278 1.00 56.38 683 HIS A O 1
ATOM 5512 N N . GLU A 1 684 ? -36.298 -5.464 1.122 1.00 53.47 684 GLU A N 1
ATOM 5513 C CA . GLU A 1 684 ? -34.917 -5.132 0.734 1.00 53.47 684 GLU A CA 1
ATOM 5514 C C . GLU A 1 684 ? -33.839 -5.796 1.613 1.00 53.47 684 GLU A C 1
ATOM 5516 O O . GLU A 1 684 ? -32.716 -5.313 1.716 1.00 53.47 684 GLU A O 1
ATOM 5521 N N . LEU A 1 685 ? -34.172 -6.943 2.208 1.00 47.72 685 LEU A N 1
ATOM 5522 C CA . LEU A 1 685 ? -33.278 -7.752 3.029 1.00 47.72 685 LEU A CA 1
ATOM 5523 C C . LEU A 1 685 ? -32.410 -8.664 2.152 1.00 47.72 685 LEU A C 1
ATOM 5525 O O . LEU A 1 685 ? -32.812 -9.072 1.054 1.00 47.72 685 LEU A O 1
ATOM 5529 N N . ASP A 1 686 ? -31.233 -9.023 2.666 1.00 45.00 686 ASP A N 1
ATOM 5530 C CA . ASP A 1 686 ? -30.293 -9.904 1.977 1.00 45.00 686 ASP A CA 1
ATOM 5531 C C . ASP A 1 686 ? -30.944 -11.251 1.635 1.00 45.00 686 ASP A C 1
ATOM 5533 O O . ASP A 1 686 ? -31.438 -11.989 2.493 1.00 45.00 686 ASP A O 1
ATOM 5537 N N . LEU A 1 687 ? -30.930 -11.589 0.346 1.00 48.06 687 LEU A N 1
ATOM 5538 C CA . LEU A 1 687 ? -31.371 -12.897 -0.115 1.00 48.06 687 LEU A CA 1
ATOM 5539 C C . LEU A 1 687 ? -30.292 -13.932 0.237 1.00 48.06 687 LEU A C 1
ATOM 5541 O O . LEU A 1 687 ? -29.108 -13.689 -0.026 1.00 48.06 687 LEU A O 1
ATOM 5545 N N . PRO A 1 688 ? -30.662 -15.094 0.809 1.00 47.59 688 PRO A N 1
ATOM 5546 C CA . PRO A 1 688 ? -29.704 -16.148 1.082 1.00 47.59 688 PRO A CA 1
ATOM 5547 C C . PRO A 1 688 ? -29.030 -16.547 -0.218 1.00 47.59 688 PRO A C 1
ATOM 5549 O O . PRO A 1 688 ? -29.680 -16.643 -1.260 1.00 47.59 688 PRO A O 1
ATOM 5552 N N . GLY A 1 689 ? -27.721 -16.785 -0.120 1.00 42.75 689 GLY A N 1
ATOM 5553 C CA . GLY A 1 689 ? -26.914 -17.165 -1.259 1.00 42.75 689 GLY A CA 1
ATOM 5554 C C . GLY A 1 689 ? -27.536 -18.380 -1.955 1.00 42.75 689 GLY A C 1
ATOM 5555 O O . GLY A 1 689 ? -28.112 -18.278 -3.029 1.00 42.75 689 GLY A O 1
ATOM 5556 N N . SER A 1 690 ? -27.489 -19.534 -1.302 1.00 45.06 690 SER A N 1
ATOM 5557 C CA . SER A 1 690 ? -28.105 -20.773 -1.791 1.00 45.06 690 SER A CA 1
ATOM 5558 C C . SER A 1 690 ? -29.331 -21.116 -0.967 1.00 45.06 690 SER A C 1
ATOM 5560 O O . SER A 1 690 ? -29.354 -20.834 0.229 1.00 45.06 690 SER A O 1
ATOM 5562 N N . SER A 1 691 ? -30.316 -21.811 -1.535 1.00 46.44 691 SER A N 1
ATOM 5563 C CA . SER A 1 691 ? -31.365 -22.438 -0.711 1.00 46.44 691 SER A CA 1
ATOM 5564 C C . SER A 1 691 ? -31.542 -23.914 -1.055 1.00 46.44 691 SER A C 1
ATOM 5566 O O . SER A 1 691 ? -31.661 -24.244 -2.219 1.00 46.44 691 SER A O 1
ATOM 5568 N N . LEU A 1 692 ? -31.537 -24.806 -0.057 1.00 40.59 692 LEU A N 1
ATOM 5569 C CA . LEU A 1 692 ? -31.775 -26.255 -0.179 1.00 40.59 692 LEU A CA 1
ATOM 5570 C C . LEU A 1 692 ? -32.946 -26.660 0.741 1.00 40.59 692 LEU A C 1
ATOM 5572 O O . LEU A 1 692 ? -32.993 -26.219 1.887 1.00 40.59 692 LEU A O 1
ATOM 5576 N N . SER A 1 693 ? -33.851 -27.550 0.313 1.00 40.31 693 SER A N 1
ATOM 5577 C CA . SER A 1 693 ? -34.799 -28.240 1.213 1.00 40.31 693 SER A CA 1
ATOM 5578 C C . SER A 1 693 ? -34.949 -29.723 0.851 1.00 40.31 693 SER A C 1
ATOM 5580 O O . SER A 1 693 ? -35.126 -30.034 -0.321 1.00 40.31 693 SER A O 1
ATOM 5582 N N . VAL A 1 694 ? -34.870 -30.641 1.832 1.00 37.38 694 VAL A N 1
ATOM 5583 C CA . VAL A 1 694 ? -34.958 -32.109 1.648 1.00 37.38 694 VAL A CA 1
ATOM 5584 C C . VAL A 1 694 ? -35.825 -32.767 2.738 1.00 37.38 694 VAL A C 1
ATOM 5586 O O . VAL A 1 694 ? -35.483 -32.658 3.911 1.00 37.38 694 VAL A O 1
ATOM 5589 N N . ALA A 1 695 ? -36.875 -33.535 2.389 1.00 33.81 695 ALA A N 1
ATOM 5590 C CA . ALA A 1 695 ? -37.487 -34.499 3.322 1.00 33.81 695 ALA A CA 1
ATOM 5591 C C . ALA A 1 695 ? -38.086 -35.765 2.664 1.00 33.81 695 ALA A C 1
ATOM 5593 O O . ALA A 1 695 ? -38.963 -35.684 1.810 1.00 33.81 695 ALA A O 1
ATOM 5594 N N . THR A 1 696 ? -37.652 -36.952 3.118 1.00 32.84 696 THR A N 1
ATOM 5595 C CA . THR A 1 696 ? -38.458 -37.857 3.977 1.00 32.84 696 THR A CA 1
ATOM 5596 C C . THR A 1 696 ? -37.646 -39.054 4.510 1.00 32.84 696 THR A C 1
ATOM 5598 O O . THR A 1 696 ? -36.844 -39.648 3.797 1.00 32.84 696 THR A O 1
ATOM 5601 N N . ALA A 1 697 ? -37.959 -39.386 5.776 1.00 35.94 697 ALA A N 1
ATOM 5602 C CA . ALA A 1 697 ? -37.517 -40.465 6.679 1.00 35.94 697 ALA A CA 1
ATOM 5603 C C . ALA A 1 697 ? -36.130 -40.344 7.369 1.00 35.94 697 ALA A C 1
ATOM 5605 O O . ALA A 1 697 ? -35.087 -40.586 6.777 1.00 35.94 697 ALA A O 1
ATOM 5606 N N . LYS A 1 698 ? -36.191 -40.067 8.690 1.00 35.44 698 LYS A N 1
ATOM 5607 C CA . LYS A 1 698 ? -35.111 -39.868 9.691 1.00 35.44 698 LYS A CA 1
ATOM 5608 C C . LYS A 1 698 ? -34.186 -38.665 9.434 1.00 35.44 698 LYS A C 1
ATOM 5610 O O . LYS A 1 698 ? -33.093 -38.792 8.901 1.00 35.44 698 LYS A O 1
ATOM 5615 N N . LEU A 1 699 ? -34.630 -37.497 9.907 1.00 30.56 699 LEU A N 1
ATOM 5616 C CA . LEU A 1 699 ? -33.886 -36.236 9.886 1.00 30.56 699 LEU A CA 1
ATOM 5617 C C . LEU A 1 699 ? -32.692 -36.218 10.858 1.00 30.56 699 LEU A C 1
ATOM 5619 O O . LEU A 1 699 ? -32.870 -36.385 12.065 1.00 30.56 699 LEU A O 1
ATOM 5623 N N . LYS A 1 700 ? -31.517 -35.854 10.339 1.00 29.23 700 LYS A N 1
ATOM 5624 C CA . LYS A 1 700 ? -30.524 -35.016 11.023 1.00 29.23 700 LYS A CA 1
ATOM 5625 C C . LYS A 1 700 ? -29.938 -34.052 9.976 1.00 29.23 700 LYS A C 1
ATOM 5627 O O . LYS A 1 700 ? -29.408 -34.516 8.974 1.00 29.23 700 LYS A O 1
ATOM 5632 N N . TYR A 1 701 ? -30.049 -32.751 10.262 1.00 35.25 701 TYR A N 1
ATOM 5633 C CA . TYR A 1 701 ? -29.515 -31.572 9.550 1.00 35.25 701 TYR A CA 1
ATOM 5634 C C . TYR A 1 701 ? -30.331 -31.015 8.361 1.00 35.25 701 TYR A C 1
ATOM 5636 O O . TYR A 1 701 ? -30.395 -31.600 7.285 1.00 35.25 701 TYR A O 1
ATOM 5644 N N . ASN A 1 702 ? -30.906 -29.823 8.581 1.00 33.03 702 ASN A N 1
ATOM 5645 C CA . ASN A 1 702 ? -31.413 -28.899 7.561 1.00 33.03 702 ASN A CA 1
ATOM 5646 C C . ASN A 1 702 ? -30.282 -27.910 7.219 1.00 33.03 702 ASN A C 1
ATOM 5648 O O . ASN A 1 702 ? -29.676 -27.377 8.145 1.00 33.03 702 ASN A O 1
ATOM 5652 N N . ILE A 1 703 ? -30.012 -27.626 5.941 1.00 41.31 703 ILE A N 1
ATOM 5653 C CA . ILE A 1 703 ? -29.088 -26.547 5.536 1.00 41.31 703 ILE A CA 1
ATOM 5654 C C . ILE A 1 703 ? -29.921 -25.329 5.136 1.00 41.31 703 ILE A C 1
ATOM 5656 O O . ILE A 1 703 ? -30.191 -25.109 3.962 1.00 41.31 703 ILE A O 1
ATOM 5660 N N . LEU A 1 704 ? -30.367 -24.579 6.138 1.00 40.19 704 LEU A N 1
ATOM 5661 C CA . LEU A 1 704 ? -30.880 -23.209 6.063 1.00 40.19 704 LEU A CA 1
ATOM 5662 C C . LEU A 1 704 ? -30.618 -22.593 7.444 1.00 40.19 704 LEU A C 1
ATOM 5664 O O . LEU A 1 704 ? -30.741 -23.310 8.440 1.00 40.19 704 LEU A O 1
ATOM 5668 N N . ASN A 1 705 ? -30.259 -21.304 7.517 1.00 40.44 705 ASN A N 1
ATOM 5669 C CA . ASN A 1 705 ? -30.097 -20.615 8.801 1.00 40.44 705 ASN A CA 1
ATOM 5670 C C . ASN A 1 705 ? -31.392 -20.814 9.637 1.00 40.44 705 ASN A C 1
ATOM 5672 O O . ASN A 1 705 ? -32.467 -20.399 9.182 1.00 40.44 705 ASN A O 1
ATOM 5676 N N . PRO A 1 706 ? -31.322 -21.466 10.817 1.00 36.62 706 PRO A N 1
ATOM 5677 C CA . PRO A 1 706 ? -32.485 -21.747 11.657 1.00 36.62 706 PRO A CA 1
ATOM 5678 C C . PRO A 1 706 ? -33.283 -20.496 12.045 1.00 36.62 706 PRO A C 1
ATOM 5680 O O . PRO A 1 706 ? -34.500 -20.582 12.195 1.00 36.62 706 PRO A O 1
ATOM 5683 N N . GLU A 1 707 ? -32.631 -19.339 12.157 1.00 38.12 707 GLU A N 1
ATOM 5684 C CA . GLU A 1 707 ? -33.246 -18.068 12.560 1.00 38.12 707 GLU A CA 1
ATOM 5685 C C . GLU A 1 707 ? -34.120 -17.482 11.445 1.00 38.12 707 GLU A C 1
ATOM 5687 O O . GLU A 1 707 ? -35.273 -17.118 11.692 1.00 38.12 707 GLU A O 1
ATOM 5692 N N . ILE A 1 708 ? -33.636 -17.516 10.195 1.00 40.94 708 ILE A N 1
ATOM 5693 C CA . ILE A 1 708 ? -34.377 -17.082 8.994 1.00 40.94 708 ILE A CA 1
ATOM 5694 C C . ILE A 1 708 ? -35.629 -17.944 8.797 1.00 40.94 708 ILE A C 1
ATOM 5696 O O . ILE A 1 708 ? -36.715 -17.437 8.503 1.00 40.94 708 ILE A O 1
ATOM 5700 N N . LEU A 1 709 ? -35.496 -19.258 9.003 1.00 41.53 709 LEU A N 1
ATOM 5701 C CA . LEU A 1 709 ? -36.632 -20.172 8.966 1.00 41.53 709 LEU A CA 1
ATOM 5702 C C . LEU A 1 709 ? -37.574 -19.982 10.150 1.00 41.53 709 LEU A C 1
ATOM 5704 O O . LEU A 1 709 ? -38.767 -20.189 9.967 1.00 41.53 709 LEU A O 1
ATOM 5708 N N . SER A 1 710 ? -37.093 -19.580 11.328 1.00 41.38 710 SER A N 1
ATOM 5709 C CA . SER A 1 710 ? -37.968 -19.297 12.468 1.00 41.38 710 SER A CA 1
ATOM 5710 C C . SER A 1 710 ? -38.855 -18.083 12.193 1.00 41.38 710 SER A C 1
ATOM 5712 O O . SER A 1 710 ? -40.055 -18.169 12.426 1.00 41.38 710 SER A O 1
ATOM 5714 N N . SER A 1 711 ? -38.322 -17.021 11.578 1.00 40.88 711 SER A N 1
ATOM 5715 C CA . SER A 1 711 ? -39.092 -15.834 11.186 1.00 40.88 711 SER A CA 1
ATOM 5716 C C . SER A 1 711 ? -40.059 -16.130 10.041 1.00 40.88 711 SER A C 1
ATOM 5718 O O . SER A 1 711 ? -41.229 -15.751 10.107 1.00 40.88 711 SER A O 1
ATOM 5720 N N . ALA A 1 712 ? -39.621 -16.880 9.023 1.00 42.50 712 ALA A N 1
ATOM 5721 C CA . ALA A 1 712 ? -40.494 -17.314 7.934 1.00 42.50 712 ALA A CA 1
ATOM 5722 C C . ALA A 1 712 ? -41.587 -18.283 8.420 1.00 42.50 712 ALA A C 1
ATOM 5724 O O . ALA A 1 712 ? -42.741 -18.146 8.026 1.00 42.50 712 ALA A O 1
ATOM 5725 N N . ALA A 1 713 ? -41.261 -19.227 9.309 1.00 41.97 713 ALA A N 1
ATOM 5726 C CA . ALA A 1 713 ? -42.208 -20.161 9.917 1.00 41.97 713 ALA A CA 1
ATOM 5727 C C . ALA A 1 713 ? -43.150 -19.465 10.908 1.00 41.97 713 ALA A C 1
ATOM 5729 O O . ALA A 1 713 ? -44.329 -19.807 10.970 1.00 41.97 713 ALA A O 1
ATOM 5730 N N . TYR A 1 714 ? -42.671 -18.472 11.655 1.00 42.66 714 TYR A N 1
ATOM 5731 C CA . TYR A 1 714 ? -43.482 -17.640 12.538 1.00 42.66 714 TYR A CA 1
ATOM 5732 C C . TYR A 1 714 ? -44.475 -16.809 11.722 1.00 42.66 714 TYR A C 1
ATOM 5734 O O . TYR A 1 714 ? -45.672 -16.875 11.980 1.00 42.66 714 TYR A O 1
ATOM 5742 N N . GLN A 1 715 ? -44.038 -16.150 10.644 1.00 47.19 715 GLN A N 1
ATOM 5743 C CA . GLN A 1 715 ? -44.946 -15.448 9.729 1.00 47.19 715 GLN A CA 1
ATOM 5744 C C . GLN A 1 715 ? -45.935 -16.398 9.030 1.00 47.19 715 GLN A C 1
ATOM 5746 O O . GLN A 1 715 ? -47.124 -16.099 8.911 1.00 47.19 715 GLN A O 1
ATOM 5751 N N . TYR A 1 716 ? -45.467 -17.589 8.644 1.00 46.62 716 TYR A N 1
ATOM 5752 C CA . TYR A 1 716 ? -46.268 -18.666 8.053 1.00 46.62 716 TYR A CA 1
ATOM 5753 C C . TYR A 1 716 ? -47.332 -19.233 9.009 1.00 46.62 716 TYR A C 1
ATOM 5755 O O . TYR A 1 716 ? -48.396 -19.671 8.562 1.00 46.62 716 TYR A O 1
ATOM 5763 N N . THR A 1 717 ? -47.067 -19.241 10.321 1.00 46.41 717 THR A N 1
ATOM 5764 C CA . THR A 1 717 ? -47.954 -19.847 11.329 1.00 46.41 717 THR A CA 1
ATOM 5765 C C . THR A 1 717 ? -48.785 -18.844 12.131 1.00 46.41 717 THR A C 1
ATOM 5767 O O . THR A 1 717 ? -49.855 -19.237 12.594 1.00 46.41 717 THR A O 1
ATOM 5770 N N . GLN A 1 718 ? -48.357 -17.580 12.268 1.00 44.66 718 GLN A N 1
ATOM 5771 C CA . GLN A 1 718 ? -48.932 -16.626 13.231 1.00 44.66 718 GLN A CA 1
ATOM 5772 C C . GLN A 1 718 ? -49.479 -15.314 12.627 1.00 44.66 718 GLN A C 1
ATOM 5774 O O . GLN A 1 718 ? -50.445 -14.793 13.178 1.00 44.66 718 GLN A O 1
ATOM 5779 N N . THR A 1 719 ? -48.953 -14.763 11.515 1.00 42.03 719 THR A N 1
ATOM 5780 C CA . THR A 1 719 ? -49.226 -13.343 11.146 1.00 42.03 719 THR A CA 1
ATOM 5781 C C . THR A 1 719 ? -49.889 -13.061 9.787 1.00 42.03 719 THR A C 1
ATOM 5783 O O . THR A 1 719 ? -49.804 -11.938 9.293 1.00 42.03 719 THR A O 1
ATOM 5786 N N . GLY A 1 720 ? -50.647 -13.984 9.179 1.00 49.66 720 GLY A N 1
ATOM 5787 C CA . GLY A 1 720 ? -51.462 -13.578 8.019 1.00 49.66 720 GLY A CA 1
ATOM 5788 C C . GLY A 1 720 ? -52.334 -14.647 7.355 1.00 49.66 720 GLY A C 1
ATOM 5789 O O . GLY A 1 720 ? -51.831 -15.414 6.531 1.00 49.66 720 GLY A O 1
ATOM 5790 N N . PRO A 1 721 ? -53.662 -14.651 7.587 1.00 50.38 721 PRO A N 1
ATOM 5791 C CA . PRO A 1 721 ? -54.617 -15.446 6.803 1.00 50.38 721 PRO A CA 1
ATOM 5792 C C . PRO A 1 721 ? -54.557 -15.148 5.288 1.00 50.38 721 PRO A C 1
ATOM 5794 O O . PRO A 1 721 ? -54.765 -16.042 4.463 1.00 50.38 721 PRO A O 1
ATOM 5797 N N . ASP A 1 722 ? -54.209 -13.912 4.912 1.00 48.62 722 ASP A N 1
ATOM 5798 C CA . ASP A 1 722 ? -54.071 -13.471 3.517 1.00 48.62 722 ASP A CA 1
ATOM 5799 C C . ASP A 1 722 ? -52.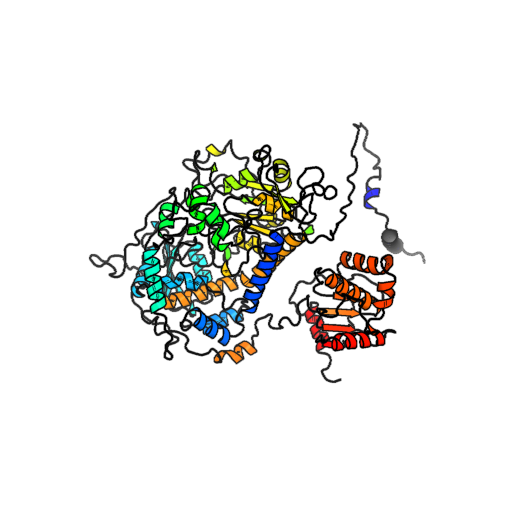804 -14.004 2.826 1.00 48.62 722 ASP A C 1
ATOM 5801 O O . ASP A 1 722 ? -52.871 -14.426 1.670 1.00 48.62 722 ASP A O 1
ATOM 5805 N N . LEU A 1 723 ? -51.664 -14.068 3.530 1.00 48.62 723 LEU A N 1
ATOM 5806 C CA . LEU A 1 723 ? -50.435 -14.679 3.002 1.00 48.62 723 LEU A CA 1
ATOM 5807 C C . LEU A 1 723 ? -50.651 -16.179 2.756 1.00 48.62 723 LEU A C 1
ATOM 5809 O O . LEU A 1 723 ? -50.328 -16.699 1.688 1.00 48.62 723 LEU A O 1
ATOM 5813 N N . ARG A 1 724 ? -51.283 -16.861 3.718 1.00 48.88 724 ARG A N 1
ATOM 5814 C CA . ARG A 1 724 ? -51.571 -18.299 3.657 1.00 48.88 724 ARG A CA 1
ATOM 5815 C C . ARG A 1 724 ? -52.549 -18.664 2.535 1.00 48.88 724 ARG A C 1
ATOM 5817 O O . ARG A 1 724 ? -52.423 -19.735 1.958 1.00 48.88 724 ARG A O 1
ATOM 5824 N N . SER A 1 725 ? -53.506 -17.800 2.190 1.00 47.88 725 SER A N 1
ATOM 5825 C CA . SER A 1 725 ? -54.503 -18.088 1.143 1.00 47.88 725 SER A CA 1
ATOM 5826 C C . SER A 1 725 ? -54.047 -17.757 -0.288 1.00 47.88 725 SER A C 1
ATOM 5828 O O . SER A 1 725 ? -54.613 -18.312 -1.236 1.00 47.88 725 SER A O 1
ATOM 5830 N N . ARG A 1 726 ? -53.022 -16.904 -0.460 1.00 50.53 726 ARG A N 1
ATOM 5831 C CA . ARG A 1 726 ? -52.542 -16.440 -1.779 1.00 50.53 726 ARG A CA 1
ATOM 5832 C C . ARG A 1 726 ? -51.156 -16.969 -2.167 1.00 50.53 726 ARG A C 1
ATOM 5834 O O . ARG A 1 726 ? -50.984 -17.371 -3.313 1.00 50.53 726 ARG A O 1
ATOM 5841 N N . LEU A 1 727 ? -50.206 -17.086 -1.230 1.00 48.44 727 LEU A N 1
ATOM 5842 C CA . LEU A 1 727 ? -48.868 -17.647 -1.509 1.00 48.44 727 LEU A CA 1
ATOM 5843 C C . LEU A 1 727 ? -48.832 -19.182 -1.521 1.00 48.44 727 LEU A C 1
ATOM 5845 O O . LEU A 1 727 ? -47.963 -19.752 -2.171 1.00 48.44 727 LEU A O 1
ATOM 5849 N N . LEU A 1 728 ? -49.787 -19.874 -0.880 1.00 45.00 728 LEU A N 1
ATOM 5850 C CA . LEU A 1 728 ? -49.881 -21.349 -0.924 1.00 45.00 728 LEU A CA 1
ATOM 5851 C C . LEU A 1 728 ? -50.449 -21.904 -2.236 1.00 45.00 728 LEU A C 1
ATOM 5853 O O . LEU A 1 728 ? -50.597 -23.116 -2.395 1.00 45.00 728 LEU A O 1
ATOM 5857 N N . SER A 1 729 ? -50.744 -21.048 -3.209 1.00 51.97 729 SER A N 1
ATOM 5858 C CA . SER A 1 729 ? -50.952 -21.513 -4.571 1.00 51.97 729 SER A CA 1
ATOM 5859 C C . SER A 1 729 ? -50.221 -20.587 -5.534 1.00 51.97 729 SER A C 1
ATOM 5861 O O . SER A 1 729 ? -50.866 -19.823 -6.247 1.00 51.97 729 SER A O 1
ATOM 5863 N N . PRO A 1 730 ? -48.879 -20.679 -5.626 1.00 48.50 730 PRO A N 1
ATOM 5864 C CA . PRO A 1 730 ? -48.131 -19.998 -6.685 1.00 48.50 730 PRO A CA 1
ATOM 5865 C C . PRO A 1 730 ? -48.609 -20.441 -8.084 1.00 48.50 730 PRO A C 1
ATOM 5867 O O . PRO A 1 730 ? -48.416 -19.749 -9.077 1.00 48.50 730 PRO A O 1
ATOM 5870 N N . ALA A 1 731 ? -49.345 -21.556 -8.146 1.00 47.97 731 ALA A N 1
ATOM 5871 C CA . ALA A 1 731 ? -50.133 -21.992 -9.288 1.00 47.97 731 ALA A CA 1
ATOM 5872 C C . ALA A 1 731 ? -51.272 -21.033 -9.711 1.00 47.97 731 ALA A C 1
ATOM 5874 O O . ALA A 1 731 ? -51.875 -21.271 -10.754 1.00 47.97 731 ALA A O 1
ATOM 5875 N N . ARG A 1 732 ? -51.616 -19.980 -8.952 1.00 54.06 732 ARG A N 1
ATOM 5876 C CA . ARG A 1 732 ? -52.740 -19.069 -9.261 1.00 54.06 732 ARG A CA 1
ATOM 5877 C C . ARG A 1 732 ? -52.385 -17.841 -10.105 1.00 54.06 732 ARG A C 1
ATOM 5879 O O . ARG A 1 732 ? -53.310 -17.154 -10.517 1.00 54.06 732 ARG A O 1
ATOM 5886 N N . ASN A 1 733 ? -51.112 -17.622 -10.450 1.00 57.38 733 ASN A N 1
ATOM 5887 C CA . ASN A 1 733 ? -50.679 -16.525 -11.336 1.00 57.38 733 ASN A CA 1
ATOM 5888 C C . ASN A 1 733 ? -51.132 -15.115 -10.868 1.00 57.38 733 ASN A C 1
ATOM 5890 O O . ASN A 1 733 ? -51.434 -14.247 -11.681 1.00 57.38 733 ASN A O 1
ATOM 5894 N N . ASP A 1 734 ? -51.208 -14.914 -9.549 1.00 61.72 734 ASP A N 1
ATOM 5895 C CA . ASP A 1 734 ? -51.685 -13.710 -8.854 1.00 61.72 734 ASP A CA 1
ATOM 5896 C C . ASP A 1 734 ? -50.762 -13.500 -7.643 1.00 61.72 734 ASP A C 1
ATOM 5898 O O . ASP A 1 734 ? -50.829 -14.257 -6.673 1.00 61.72 734 ASP A O 1
ATOM 5902 N N . LEU A 1 735 ? -49.846 -12.527 -7.730 1.00 63.25 735 LEU A N 1
ATOM 5903 C CA . LEU A 1 735 ? -49.082 -12.055 -6.573 1.00 63.25 735 LEU A CA 1
ATOM 5904 C C . LEU A 1 735 ? -49.798 -10.855 -5.930 1.00 63.25 735 LEU A C 1
ATOM 5906 O O . LEU A 1 735 ? -50.242 -9.952 -6.647 1.00 63.25 735 LEU A O 1
ATOM 5910 N N . PRO A 1 736 ? -49.842 -10.763 -4.587 1.00 62.22 736 PRO A N 1
ATOM 5911 C CA . PRO A 1 736 ? -50.339 -9.572 -3.907 1.00 62.22 736 PRO A CA 1
ATOM 5912 C C . PRO A 1 736 ? -49.551 -8.308 -4.287 1.00 62.22 736 PRO A C 1
ATOM 5914 O O . PRO A 1 736 ? -48.352 -8.354 -4.569 1.00 62.22 736 PRO A O 1
ATOM 5917 N N . LYS A 1 737 ? -50.213 -7.146 -4.225 1.00 61.34 737 LYS A N 1
ATOM 5918 C CA . LYS A 1 737 ? -49.624 -5.842 -4.568 1.00 61.34 737 LYS A CA 1
ATOM 5919 C C . LYS A 1 737 ? -48.302 -5.591 -3.812 1.00 61.34 737 LYS A C 1
ATOM 5921 O O . LYS A 1 737 ? -48.263 -5.573 -2.579 1.00 61.34 737 LYS A O 1
ATOM 5926 N N . GLY A 1 738 ? -47.227 -5.354 -4.568 1.00 63.34 738 GLY A N 1
ATOM 5927 C CA . GLY A 1 738 ? -45.880 -5.082 -4.048 1.00 63.34 738 GLY A CA 1
ATOM 5928 C C . GLY A 1 738 ? -44.994 -6.317 -3.836 1.00 63.34 738 GLY A C 1
ATOM 5929 O O . GLY A 1 738 ? -43.931 -6.185 -3.245 1.00 63.34 738 GLY A O 1
ATOM 5930 N N . TYR A 1 739 ? -45.413 -7.500 -4.288 1.00 65.06 739 TYR A N 1
ATOM 5931 C CA . TYR A 1 739 ? -44.530 -8.655 -4.473 1.00 65.06 739 TYR A CA 1
ATOM 5932 C C . TYR A 1 739 ? -44.274 -8.873 -5.970 1.00 65.06 739 TYR A C 1
ATOM 5934 O O . TYR A 1 739 ? -45.154 -8.628 -6.795 1.00 65.06 739 TYR A O 1
ATOM 5942 N N . THR A 1 740 ? -43.074 -9.329 -6.330 1.00 67.00 740 THR A N 1
ATOM 5943 C CA . THR A 1 740 ? -42.670 -9.598 -7.719 1.00 67.00 740 THR A CA 1
ATOM 5944 C C . THR A 1 740 ? -41.822 -10.864 -7.795 1.00 67.00 740 THR A C 1
ATOM 5946 O O . THR A 1 740 ? -41.091 -11.171 -6.857 1.00 67.00 740 THR A O 1
ATOM 5949 N N . PHE A 1 741 ? -41.902 -11.590 -8.914 1.00 65.50 741 PHE A N 1
ATOM 5950 C CA . PHE A 1 741 ? -41.007 -12.716 -9.208 1.00 65.50 741 PHE A CA 1
ATOM 5951 C C . PHE A 1 741 ? -39.621 -12.265 -9.712 1.00 65.50 741 PHE A C 1
ATOM 5953 O O . PHE A 1 741 ? -38.722 -13.090 -9.867 1.00 65.50 741 PHE A O 1
ATOM 5960 N N . ALA A 1 742 ? -39.425 -10.966 -9.966 1.00 58.56 742 ALA A N 1
ATOM 5961 C CA . ALA A 1 742 ? -38.145 -10.420 -10.406 1.00 58.56 742 ALA A CA 1
ATOM 5962 C C . ALA A 1 742 ? -37.056 -10.587 -9.329 1.00 58.56 742 ALA A C 1
ATOM 5964 O O . ALA A 1 742 ? -37.248 -10.207 -8.174 1.00 58.56 742 ALA A O 1
ATOM 5965 N N . GLY A 1 743 ? -35.893 -11.116 -9.724 1.00 56.81 743 GLY A N 1
ATOM 5966 C CA . GLY A 1 743 ? -34.749 -11.323 -8.827 1.00 56.81 743 GLY A CA 1
ATOM 5967 C C . GLY A 1 743 ? -34.749 -12.654 -8.069 1.00 56.81 743 GLY A C 1
ATOM 5968 O O . GLY A 1 743 ? -33.846 -12.877 -7.267 1.00 56.81 743 GLY A O 1
ATOM 5969 N N . LEU A 1 744 ? -35.715 -13.545 -8.327 1.00 61.75 744 LEU A N 1
ATOM 5970 C CA . LEU A 1 744 ? -35.626 -14.938 -7.882 1.00 61.75 744 LEU A CA 1
ATOM 5971 C C . LEU A 1 744 ? -34.424 -15.662 -8.532 1.00 61.75 744 LEU A C 1
ATOM 5973 O O . LEU A 1 744 ? -33.972 -15.243 -9.605 1.00 61.75 744 LEU A O 1
ATOM 5977 N N . PRO A 1 745 ? -33.912 -16.748 -7.913 1.00 55.59 745 PRO A N 1
ATOM 5978 C CA . PRO A 1 745 ? -32.822 -17.543 -8.474 1.00 55.59 745 PRO A CA 1
ATOM 5979 C C . PRO A 1 745 ? -33.097 -17.961 -9.924 1.00 55.59 745 PRO A C 1
ATOM 5981 O O . PRO A 1 745 ? -34.203 -18.386 -10.259 1.00 55.59 745 PRO A O 1
ATOM 5984 N N . LYS A 1 746 ? -32.075 -17.852 -10.780 1.00 54.19 746 LYS A N 1
ATOM 5985 C CA . LYS A 1 746 ? -32.166 -18.183 -12.216 1.00 54.19 746 LYS A CA 1
ATOM 5986 C C . LYS A 1 746 ? -32.215 -19.693 -12.484 1.00 54.19 746 LYS A C 1
ATOM 5988 O O . LYS A 1 746 ? -32.610 -20.106 -13.571 1.00 54.19 746 LYS A O 1
ATOM 5993 N N . MET A 1 747 ? -31.833 -20.502 -11.495 1.00 49.31 747 MET A N 1
ATOM 5994 C CA . MET A 1 747 ? -31.853 -21.958 -11.561 1.00 49.31 747 MET A CA 1
ATOM 5995 C C . MET A 1 747 ? -32.611 -22.549 -10.374 1.00 49.31 747 MET A C 1
ATOM 5997 O O . MET A 1 747 ? -32.342 -22.221 -9.214 1.00 49.31 747 MET A O 1
ATOM 6001 N N . ILE A 1 748 ? -33.534 -23.456 -10.690 1.00 55.22 748 ILE A N 1
ATOM 6002 C CA . ILE A 1 748 ? -34.264 -24.271 -9.720 1.00 55.22 748 ILE A CA 1
ATOM 6003 C C . ILE A 1 748 ? -34.022 -25.743 -10.056 1.00 55.22 748 ILE A C 1
ATOM 6005 O O . ILE A 1 748 ? -34.311 -26.183 -11.170 1.00 55.22 748 ILE A O 1
ATOM 6009 N N . VAL A 1 749 ? -33.528 -26.507 -9.081 1.00 51.69 749 VAL A N 1
ATOM 6010 C CA . VAL A 1 749 ? -33.376 -27.966 -9.194 1.00 51.69 749 VAL A CA 1
ATOM 6011 C C . VAL A 1 749 ? -34.526 -28.641 -8.450 1.00 51.69 749 VAL A C 1
ATOM 6013 O O . VAL A 1 749 ? -34.679 -28.447 -7.240 1.00 51.69 749 VAL A O 1
ATOM 6016 N N . ASP A 1 750 ? -35.330 -29.417 -9.181 1.00 53.12 750 ASP A N 1
ATOM 6017 C CA . ASP A 1 750 ? -36.477 -30.162 -8.649 1.00 53.12 750 ASP A CA 1
ATOM 6018 C C . ASP A 1 750 ? -36.161 -31.663 -8.577 1.00 53.12 750 ASP A C 1
ATOM 6020 O O . ASP A 1 750 ? -35.656 -32.266 -9.531 1.00 53.12 750 ASP A O 1
ATOM 6024 N N . HIS A 1 751 ? -36.464 -32.268 -7.429 1.00 49.66 751 HIS A N 1
ATOM 6025 C CA . HIS A 1 751 ? -36.274 -33.692 -7.166 1.00 49.66 751 HIS A CA 1
ATOM 6026 C C . HIS A 1 751 ? -37.609 -34.333 -6.773 1.00 49.66 751 HIS A C 1
ATOM 6028 O O . HIS A 1 751 ? -38.049 -34.229 -5.625 1.00 49.66 751 HIS A O 1
ATOM 6034 N N . GLY A 1 752 ? -38.237 -35.028 -7.727 1.00 48.88 752 GLY A N 1
ATOM 6035 C CA . GLY A 1 752 ? -39.332 -35.961 -7.460 1.00 48.88 752 GLY A CA 1
ATOM 6036 C C . GLY A 1 752 ? -40.447 -35.966 -8.509 1.00 48.88 752 GLY A C 1
ATOM 6037 O O . GLY A 1 752 ? -41.179 -34.997 -8.663 1.00 48.88 752 GLY A O 1
ATOM 6038 N N . ASP A 1 753 ? -40.668 -37.116 -9.149 1.00 44.03 753 ASP A N 1
ATOM 6039 C CA . ASP A 1 753 ? -41.854 -37.367 -9.987 1.00 44.03 753 ASP A CA 1
ATOM 6040 C C . ASP A 1 753 ? -43.080 -37.851 -9.170 1.00 44.03 753 ASP A C 1
ATOM 6042 O O . ASP A 1 753 ? -44.148 -38.093 -9.730 1.00 44.03 753 ASP A O 1
ATOM 6046 N N . THR A 1 754 ? -42.953 -38.022 -7.846 1.00 41.94 754 THR A N 1
ATOM 6047 C CA . THR A 1 754 ? -43.855 -38.881 -7.048 1.00 41.94 754 THR A CA 1
ATOM 6048 C C . THR A 1 754 ? -44.688 -38.199 -5.957 1.00 41.94 754 THR A C 1
ATOM 6050 O O . THR A 1 754 ? -45.247 -38.899 -5.116 1.00 41.94 754 THR A O 1
ATOM 6053 N N . GLU A 1 755 ? -44.842 -36.873 -5.938 1.00 45.38 755 GLU A N 1
ATOM 6054 C CA . GLU A 1 755 ? -45.665 -36.215 -4.908 1.00 45.38 755 GLU A CA 1
ATOM 6055 C C . GLU A 1 755 ? -46.915 -35.507 -5.447 1.00 45.38 755 GLU A C 1
ATOM 6057 O O . GLU A 1 755 ? -46.921 -34.900 -6.517 1.00 45.38 755 GLU A O 1
ATOM 6062 N N . VAL A 1 756 ? -47.972 -35.550 -4.625 1.00 37.16 756 VAL A N 1
ATOM 6063 C CA . VAL A 1 756 ? -49.363 -35.062 -4.797 1.00 37.16 756 VAL A CA 1
ATOM 6064 C C . VAL A 1 756 ? -49.483 -33.602 -5.287 1.00 37.16 756 VAL A C 1
ATOM 6066 O O . VAL A 1 756 ? -50.563 -33.134 -5.638 1.00 37.16 756 VAL A O 1
ATOM 6069 N N . PHE A 1 757 ? -48.374 -32.873 -5.367 1.00 44.03 757 PHE A N 1
ATOM 6070 C CA . PHE A 1 757 ? -48.305 -31.443 -5.646 1.00 44.03 757 PHE A CA 1
ATOM 6071 C C . PHE A 1 757 ? -47.382 -31.070 -6.824 1.00 44.03 757 PHE A C 1
ATOM 6073 O O . PHE A 1 757 ? -47.201 -29.879 -7.079 1.00 44.03 757 PHE A O 1
ATOM 6080 N N . ALA A 1 758 ? -46.850 -32.040 -7.583 1.00 50.06 758 ALA A N 1
ATOM 6081 C CA . ALA A 1 758 ? -46.023 -31.794 -8.778 1.00 50.06 758 ALA A CA 1
ATOM 6082 C C . ALA A 1 758 ? -46.702 -30.848 -9.793 1.00 50.06 758 ALA A C 1
ATOM 6084 O O . ALA A 1 758 ? -46.062 -30.009 -10.426 1.00 50.06 758 ALA A O 1
ATOM 6085 N N . TYR A 1 759 ? -48.031 -30.919 -9.891 1.00 54.03 759 TYR A N 1
ATOM 6086 C CA . TYR A 1 759 ? -48.839 -30.008 -10.702 1.00 54.03 759 TYR A CA 1
ATOM 6087 C C . TYR A 1 759 ? -48.726 -28.534 -10.261 1.00 54.03 759 TYR A C 1
ATOM 6089 O O . TYR A 1 759 ? -48.674 -27.635 -11.099 1.00 54.03 759 TYR A O 1
ATOM 6097 N N . GLY A 1 760 ? -48.653 -28.269 -8.952 1.00 54.19 760 GLY A N 1
ATOM 6098 C CA . GLY A 1 760 ? -48.526 -26.916 -8.406 1.00 54.19 760 GLY A CA 1
ATOM 6099 C C . GLY A 1 760 ? -47.158 -26.287 -8.677 1.00 54.19 760 GLY A C 1
ATOM 6100 O O . GLY A 1 760 ? -47.091 -25.104 -9.004 1.00 54.19 760 GLY A O 1
ATOM 6101 N N . ILE A 1 761 ? -46.091 -27.090 -8.611 1.00 56.19 761 ILE A N 1
ATOM 6102 C CA . ILE A 1 761 ? -44.722 -26.662 -8.934 1.00 56.19 761 ILE A CA 1
ATOM 6103 C C . ILE A 1 761 ? -44.609 -26.332 -10.428 1.00 56.19 761 ILE A C 1
ATOM 6105 O O . ILE A 1 761 ? -44.118 -25.265 -10.780 1.00 56.19 761 ILE A O 1
ATOM 6109 N N . ARG A 1 762 ? -45.147 -27.170 -11.325 1.00 61.28 762 ARG A N 1
ATOM 6110 C CA . ARG A 1 762 ? -45.123 -26.892 -12.776 1.00 61.28 762 ARG A CA 1
ATOM 6111 C C . ARG A 1 762 ? -45.821 -25.580 -13.141 1.00 61.28 762 ARG A C 1
ATOM 6113 O O . ARG A 1 762 ? -45.237 -24.757 -13.838 1.00 61.28 762 ARG A O 1
ATOM 6120 N N . ARG A 1 763 ? -47.020 -25.338 -12.599 1.00 60.38 763 ARG A N 1
ATOM 6121 C CA . ARG A 1 763 ? -47.753 -24.078 -12.825 1.00 60.38 763 ARG A CA 1
ATOM 6122 C C . ARG A 1 763 ? -47.028 -22.850 -12.276 1.00 60.38 763 ARG A C 1
ATOM 6124 O O . ARG A 1 763 ? -47.163 -21.764 -12.829 1.00 60.38 763 ARG A O 1
ATOM 6131 N N . PHE A 1 764 ? -46.270 -23.009 -11.195 1.00 63.22 764 PHE A N 1
ATOM 6132 C CA . PHE A 1 764 ? -45.424 -21.948 -10.660 1.00 63.22 764 PHE A CA 1
ATOM 6133 C C . PHE A 1 764 ? -44.260 -21.615 -11.599 1.00 63.22 764 PHE A C 1
ATOM 6135 O O . PHE A 1 764 ? -44.054 -20.449 -11.921 1.00 63.22 764 PHE A O 1
ATOM 6142 N N . LEU A 1 765 ? -43.530 -22.630 -12.069 1.00 62.81 765 LEU A N 1
ATOM 6143 C CA . LEU A 1 765 ? -42.414 -22.440 -13.000 1.00 62.81 765 LEU A CA 1
ATOM 6144 C C . LEU A 1 765 ? -42.892 -21.761 -14.295 1.00 62.81 765 LEU A C 1
ATOM 6146 O O . LEU A 1 765 ? -42.207 -20.890 -14.826 1.00 62.81 765 LEU A O 1
ATOM 6150 N N . GLU A 1 766 ? -44.095 -22.101 -14.766 1.00 65.31 766 GLU A N 1
ATOM 6151 C CA . GLU A 1 766 ? -44.763 -21.410 -15.876 1.00 65.31 766 GLU A CA 1
ATOM 6152 C C . GLU A 1 766 ? -45.095 -19.947 -15.546 1.00 65.31 766 GLU A C 1
ATOM 6154 O O . GLU A 1 766 ? -44.821 -19.068 -16.360 1.00 65.31 766 GLU A O 1
ATOM 6159 N N . ALA A 1 767 ? -45.627 -19.654 -14.355 1.00 65.94 767 ALA A N 1
ATOM 6160 C CA . ALA A 1 767 ? -45.908 -18.281 -13.929 1.00 65.94 767 ALA A CA 1
ATOM 6161 C C . ALA A 1 767 ? -44.631 -17.420 -13.862 1.00 65.94 767 ALA A C 1
ATOM 6163 O O . ALA A 1 767 ? -44.627 -16.293 -14.351 1.00 65.94 767 ALA A O 1
ATOM 6164 N N . VAL A 1 768 ? -43.526 -17.961 -13.338 1.00 63.47 768 VAL A N 1
ATOM 6165 C CA . VAL A 1 768 ? -42.223 -17.270 -13.278 1.00 63.47 768 VAL A CA 1
ATOM 6166 C C . VAL A 1 768 ? -41.679 -16.981 -14.681 1.00 63.47 768 VAL A C 1
ATOM 6168 O O . VAL A 1 768 ? -41.260 -15.856 -14.958 1.00 63.47 768 VAL A O 1
ATOM 6171 N N . LYS A 1 769 ? -41.750 -17.961 -15.593 1.00 64.94 769 LYS A N 1
ATOM 6172 C CA . LYS A 1 769 ? -41.352 -17.783 -17.001 1.00 64.94 769 LYS A CA 1
ATOM 6173 C C . LYS A 1 769 ? -42.212 -16.735 -17.714 1.00 64.94 769 LYS A C 1
ATOM 6175 O O . LYS A 1 769 ? -41.673 -15.891 -18.426 1.00 64.94 769 LYS A O 1
ATOM 6180 N N . ASN A 1 770 ? -43.525 -16.732 -17.478 1.00 68.56 770 ASN A N 1
ATOM 6181 C CA . ASN A 1 770 ? -44.455 -15.755 -18.060 1.00 68.56 770 ASN A CA 1
ATOM 6182 C C . ASN A 1 770 ? -44.202 -14.315 -17.578 1.00 68.56 770 ASN A C 1
ATOM 6184 O O . ASN A 1 770 ? -44.580 -13.369 -18.263 1.00 68.56 770 ASN A O 1
ATOM 6188 N N . TYR A 1 771 ? -43.528 -14.141 -16.439 1.00 66.19 771 TYR A N 1
ATOM 6189 C CA . TYR A 1 771 ? -43.078 -12.844 -15.925 1.00 66.19 771 TYR A CA 1
ATOM 6190 C C . TYR A 1 771 ? -41.724 -12.377 -16.500 1.00 66.19 771 TYR A C 1
ATOM 6192 O O . TYR A 1 771 ? -41.200 -11.351 -16.070 1.00 66.19 771 TYR A O 1
ATOM 6200 N N . GLY A 1 772 ? -41.153 -13.099 -17.472 1.00 60.25 772 GLY A N 1
ATOM 6201 C CA . GLY A 1 772 ? -39.916 -12.713 -18.160 1.00 60.25 772 GLY A CA 1
ATOM 6202 C C . GLY A 1 772 ? -38.626 -13.097 -17.429 1.00 60.25 772 GLY A C 1
ATOM 6203 O O . GLY A 1 772 ? -37.546 -12.664 -17.829 1.00 60.25 772 GLY A O 1
ATOM 6204 N N . VAL A 1 773 ? -38.706 -13.914 -16.372 1.00 60.53 773 VAL A N 1
ATOM 6205 C CA . VAL A 1 773 ? -37.521 -14.455 -15.692 1.00 60.53 773 VAL A CA 1
ATOM 6206 C C . VAL A 1 773 ? -36.983 -15.637 -16.501 1.00 60.53 773 VAL A C 1
ATOM 6208 O O . VAL A 1 773 ? -37.675 -16.638 -16.689 1.00 60.53 773 VAL A O 1
ATOM 6211 N N . GLN A 1 774 ? -35.739 -15.533 -16.981 1.00 53.59 774 GLN A N 1
ATOM 6212 C CA . GLN A 1 774 ? -35.036 -16.668 -17.585 1.00 53.59 774 GLN A CA 1
ATOM 6213 C C . GLN A 1 774 ? -34.755 -17.714 -16.504 1.00 53.59 774 GLN A C 1
ATOM 6215 O O . GLN A 1 774 ? -33.971 -17.466 -15.589 1.00 53.59 774 GLN A O 1
ATOM 6220 N N . LEU A 1 775 ? -35.432 -18.856 -16.615 1.00 55.78 775 LEU A N 1
ATOM 6221 C CA . LEU A 1 775 ? -35.395 -19.931 -15.634 1.00 55.78 775 LEU A CA 1
ATOM 6222 C C . LEU A 1 775 ? -34.938 -21.238 -16.288 1.00 55.78 775 LEU A C 1
ATOM 6224 O O . LEU A 1 775 ? -35.627 -21.762 -17.171 1.00 55.78 775 LEU A O 1
ATOM 6228 N N . GLU A 1 776 ? -33.824 -21.782 -15.807 1.00 49.59 776 GLU A N 1
ATOM 6229 C CA . GLU A 1 776 ? -33.349 -23.122 -16.149 1.00 49.59 776 GLU A CA 1
ATOM 6230 C C . GLU A 1 776 ? -33.872 -24.134 -15.118 1.00 49.59 776 GLU A C 1
ATOM 6232 O O . GLU A 1 776 ? -33.736 -23.934 -13.907 1.00 49.59 776 GLU A O 1
ATOM 6237 N N . VAL A 1 777 ? -34.526 -25.196 -15.598 1.00 54.12 777 VAL A N 1
ATOM 6238 C CA . VAL A 1 777 ? -35.104 -26.257 -14.759 1.00 54.12 777 VAL A CA 1
ATOM 6239 C C . VAL A 1 777 ? -34.418 -27.562 -15.121 1.00 54.12 777 VAL A C 1
ATOM 6241 O O . VAL A 1 777 ? -34.529 -28.010 -16.260 1.00 54.12 777 VAL A O 1
ATOM 6244 N N . ILE A 1 778 ? -33.747 -28.173 -14.148 1.00 49.88 778 ILE A N 1
ATOM 6245 C CA . ILE A 1 778 ? -33.041 -29.444 -14.326 1.00 49.88 778 ILE A CA 1
ATOM 6246 C C . ILE A 1 778 ? -33.807 -30.530 -13.572 1.00 49.88 778 ILE A C 1
ATOM 6248 O O . ILE A 1 778 ? -34.074 -30.391 -12.375 1.00 49.88 778 ILE A O 1
ATOM 6252 N N . LYS A 1 779 ? -34.157 -31.613 -14.273 1.00 52.09 779 LYS A N 1
ATOM 6253 C CA . LYS A 1 779 ? -34.798 -32.792 -13.685 1.00 52.09 779 LYS A CA 1
ATOM 6254 C C . LYS A 1 779 ? -33.718 -33.766 -13.212 1.00 52.09 779 LYS A C 1
ATOM 6256 O O . LYS A 1 779 ? -33.047 -34.378 -14.033 1.00 52.09 779 LYS A O 1
ATOM 6261 N N . ALA A 1 780 ? -33.548 -33.925 -11.902 1.00 48.94 780 ALA A N 1
ATOM 6262 C CA . ALA A 1 780 ? -32.537 -34.835 -11.363 1.00 48.94 780 ALA A CA 1
ATOM 6263 C C . ALA A 1 780 ? -33.015 -36.304 -11.402 1.00 48.94 780 ALA A C 1
ATOM 6265 O O . ALA A 1 780 ? -34.020 -36.644 -10.773 1.00 48.94 780 ALA A O 1
ATOM 6266 N N . GLN A 1 781 ? -32.284 -37.193 -12.088 1.00 45.97 781 GLN A N 1
ATOM 6267 C CA . GLN A 1 781 ? -32.487 -38.647 -12.025 1.00 45.97 781 GLN A CA 1
ATOM 6268 C C . GLN A 1 781 ? -31.485 -39.277 -11.034 1.00 45.97 781 GLN A C 1
ATOM 6270 O O . GLN A 1 781 ? -30.301 -39.381 -11.325 1.00 45.97 781 GLN A O 1
ATOM 6275 N N . GLY A 1 782 ? -31.923 -39.684 -9.834 1.00 49.06 782 GLY A N 1
ATOM 6276 C CA . GLY A 1 782 ? -31.053 -40.373 -8.859 1.00 49.06 782 GLY A CA 1
ATOM 6277 C C . GLY A 1 782 ? -31.383 -40.096 -7.388 1.00 49.06 782 GLY A C 1
ATOM 6278 O O . GLY A 1 782 ? -32.253 -39.290 -7.083 1.00 49.06 782 GLY A O 1
ATOM 6279 N N . LYS A 1 783 ? -30.711 -40.771 -6.443 1.00 44.06 783 LYS A N 1
ATOM 6280 C CA . LYS A 1 783 ? -30.871 -40.553 -4.990 1.00 44.06 783 LYS A CA 1
ATOM 6281 C C . LYS A 1 783 ? -29.917 -39.466 -4.482 1.00 44.06 783 LYS A C 1
ATOM 6283 O O . LYS A 1 783 ? -28.718 -39.702 -4.380 1.00 44.06 783 LYS A O 1
ATOM 6288 N N . LEU A 1 784 ? -30.459 -38.323 -4.064 1.00 45.25 784 LEU A N 1
ATOM 6289 C CA . LEU A 1 784 ? -29.761 -37.357 -3.208 1.00 45.25 784 LEU A CA 1
ATOM 6290 C C . LEU A 1 784 ? -29.947 -37.794 -1.737 1.00 45.25 784 LEU A C 1
ATOM 6292 O O . LEU A 1 784 ? -30.760 -37.232 -1.004 1.00 45.25 784 LEU A O 1
ATOM 6296 N N . ASP A 1 785 ? -29.275 -38.873 -1.317 1.00 40.47 785 ASP A N 1
ATOM 6297 C CA . ASP A 1 785 ? -29.311 -39.310 0.089 1.00 40.47 785 ASP A CA 1
ATOM 6298 C C . ASP A 1 785 ? -28.437 -38.361 0.947 1.00 40.47 785 ASP A C 1
ATOM 6300 O O . ASP A 1 785 ? -27.311 -38.009 0.590 1.00 40.47 785 ASP A O 1
ATOM 6304 N N . CYS A 1 786 ? -29.008 -37.883 2.058 1.00 33.19 786 CYS A N 1
ATOM 6305 C CA . CYS A 1 786 ? -28.502 -36.793 2.894 1.00 33.19 786 CYS A CA 1
ATOM 6306 C C . CYS A 1 786 ? -27.126 -37.077 3.523 1.00 33.19 786 CYS A C 1
ATOM 6308 O O . CYS A 1 786 ? -26.966 -38.051 4.258 1.00 33.19 786 CYS A O 1
ATOM 6310 N N . TYR A 1 787 ? -26.184 -36.143 3.363 1.00 30.25 787 TYR A N 1
ATOM 6311 C CA . TYR A 1 787 ? -25.004 -36.018 4.223 1.00 30.25 787 TYR A CA 1
ATOM 6312 C C . TYR A 1 787 ? -24.919 -34.582 4.747 1.00 30.25 787 TYR A C 1
ATOM 6314 O O . TYR A 1 787 ? -25.053 -33.635 3.977 1.00 30.25 787 TYR A O 1
ATOM 6322 N N . SER A 1 788 ? -24.701 -34.418 6.050 1.00 29.62 788 SER A N 1
ATOM 6323 C CA . SER A 1 788 ? -24.495 -33.117 6.687 1.00 29.62 788 SER A CA 1
ATOM 6324 C C . SER A 1 788 ? -23.019 -32.762 6.701 1.00 29.62 788 SER A C 1
ATOM 6326 O O . SER A 1 788 ? -22.300 -33.406 7.452 1.00 29.62 788 SER A O 1
ATOM 6328 N N . PHE A 1 789 ? -22.562 -31.760 5.952 1.00 34.50 789 PHE A N 1
ATOM 6329 C CA . PHE A 1 789 ? -21.246 -31.168 6.208 1.00 34.50 789 PHE A CA 1
ATOM 6330 C C . PHE A 1 789 ? -21.164 -29.720 5.723 1.00 34.50 789 PHE A C 1
ATOM 6332 O O . PHE A 1 789 ? -21.570 -29.413 4.601 1.00 34.50 789 PHE A O 1
ATOM 6339 N N . ASP A 1 790 ? -20.581 -28.880 6.581 1.00 32.16 790 ASP A N 1
ATOM 6340 C CA . ASP A 1 790 ? -19.872 -27.657 6.219 1.00 32.16 790 ASP A CA 1
ATOM 6341 C C . ASP A 1 790 ? -18.793 -28.008 5.188 1.00 32.16 790 ASP A C 1
ATOM 6343 O O . ASP A 1 790 ? -17.848 -28.737 5.491 1.00 32.16 790 ASP A O 1
ATOM 6347 N N . ALA A 1 791 ? -18.939 -27.535 3.955 1.00 33.81 791 ALA A N 1
ATOM 6348 C CA . ALA A 1 791 ? -17.901 -27.647 2.941 1.00 33.81 791 ALA A CA 1
ATOM 6349 C C . ALA A 1 791 ? -17.678 -26.265 2.317 1.00 33.81 791 ALA A C 1
ATOM 6351 O O . ALA A 1 791 ? -18.519 -25.787 1.555 1.00 33.81 791 ALA A O 1
ATOM 6352 N N . GLU A 1 792 ? -16.548 -25.637 2.668 1.00 38.16 792 GLU A N 1
ATOM 6353 C CA . GLU A 1 792 ? -15.908 -24.600 1.850 1.00 38.16 792 GLU A CA 1
ATOM 6354 C C . GLU A 1 792 ? -15.527 -25.249 0.495 1.00 38.16 792 GLU A C 1
ATOM 6356 O O . GLU A 1 792 ? -14.857 -26.278 0.474 1.00 38.16 792 GLU A O 1
ATOM 6361 N N . ASP A 1 793 ? -15.986 -24.640 -0.602 1.00 47.31 793 ASP A N 1
ATOM 6362 C CA . ASP A 1 793 ? -15.325 -24.497 -1.911 1.00 47.31 793 ASP A CA 1
ATOM 6363 C C . ASP A 1 793 ? -14.891 -25.732 -2.745 1.00 47.31 793 ASP A C 1
ATOM 6365 O O . ASP A 1 793 ? -14.546 -26.794 -2.250 1.00 47.31 793 ASP A O 1
ATOM 6369 N N . GLY A 1 794 ? -14.871 -25.559 -4.078 1.00 39.12 794 GLY A N 1
ATOM 6370 C CA . GLY A 1 794 ? -13.854 -26.067 -5.029 1.00 39.12 794 GLY A CA 1
ATOM 6371 C C . GLY A 1 794 ? -13.482 -27.560 -5.144 1.00 39.12 794 GLY A C 1
ATOM 6372 O O . GLY A 1 794 ? -12.703 -27.897 -6.032 1.00 39.12 794 GLY A O 1
ATOM 6373 N N . ILE A 1 795 ? -13.984 -28.467 -4.308 1.00 40.19 795 ILE A N 1
ATOM 6374 C CA . ILE A 1 795 ? -13.561 -29.876 -4.268 1.00 40.19 795 ILE A CA 1
ATOM 6375 C C . ILE A 1 795 ? -14.540 -30.740 -5.080 1.00 40.19 795 ILE A C 1
ATOM 6377 O O . ILE A 1 795 ? -15.756 -30.641 -4.906 1.00 40.19 795 ILE A O 1
ATOM 6381 N N . ALA A 1 796 ? -14.021 -31.650 -5.917 1.00 40.75 796 ALA A N 1
ATOM 6382 C CA . ALA A 1 796 ? -14.809 -32.553 -6.774 1.00 40.75 796 ALA A CA 1
ATOM 6383 C C . ALA A 1 796 ? -15.851 -33.411 -6.015 1.00 40.75 796 ALA A C 1
ATOM 6385 O O . ALA A 1 796 ? -16.832 -33.861 -6.596 1.00 40.75 796 ALA A O 1
ATOM 6386 N N . SER A 1 797 ? -15.672 -33.612 -4.705 1.00 40.88 797 SER A N 1
ATOM 6387 C CA . SER A 1 797 ? -16.592 -34.340 -3.820 1.00 40.88 797 SER A CA 1
ATOM 6388 C C . SER A 1 797 ? -17.530 -33.448 -2.982 1.00 40.88 797 SER A C 1
ATOM 6390 O O . SER A 1 797 ? -18.301 -33.974 -2.169 1.00 40.88 797 SER A O 1
ATOM 6392 N N . GLY A 1 798 ? -17.455 -32.120 -3.127 1.00 47.69 798 GLY A N 1
ATOM 6393 C CA . GLY A 1 798 ? -18.316 -31.139 -2.452 1.00 47.69 798 GLY A CA 1
ATOM 6394 C C . GLY A 1 798 ? -19.726 -31.042 -3.056 1.00 47.69 798 GLY A C 1
ATOM 6395 O O . GLY A 1 798 ? -20.068 -31.791 -3.971 1.00 47.69 798 GLY A O 1
ATOM 6396 N N . ILE A 1 799 ? -20.559 -30.114 -2.558 1.00 44.00 799 ILE A N 1
ATOM 6397 C CA . ILE A 1 799 ? -21.946 -29.916 -3.044 1.00 44.00 799 ILE A CA 1
ATOM 6398 C C . ILE A 1 799 ? -21.993 -29.698 -4.567 1.00 44.00 799 ILE A C 1
ATOM 6400 O O . ILE A 1 799 ? -22.767 -30.362 -5.251 1.00 44.00 799 ILE A O 1
ATOM 6404 N N . TYR A 1 800 ? -21.129 -28.836 -5.110 1.00 48.19 800 TYR A N 1
ATOM 6405 C CA . TYR A 1 800 ? -21.109 -28.516 -6.543 1.00 48.19 800 TYR A CA 1
ATOM 6406 C C . TYR A 1 800 ? -20.584 -29.661 -7.416 1.00 48.19 800 TYR A C 1
ATOM 6408 O O . TYR A 1 800 ? -21.153 -29.928 -8.470 1.00 48.19 800 TYR A O 1
ATOM 6416 N N . GLY A 1 801 ? -19.559 -30.390 -6.962 1.00 49.50 801 GLY A N 1
ATOM 6417 C CA . GLY A 1 801 ? -19.060 -31.569 -7.678 1.00 49.50 801 GLY A CA 1
ATOM 6418 C C . GLY A 1 801 ? -20.091 -32.703 -7.749 1.00 49.50 801 GLY A C 1
ATOM 6419 O O . GLY A 1 801 ? -20.201 -33.386 -8.763 1.00 49.50 801 GLY A O 1
ATOM 6420 N N . LYS A 1 802 ? -20.930 -32.846 -6.714 1.00 50.50 802 LYS A N 1
ATOM 6421 C CA . LYS A 1 802 ? -22.041 -33.813 -6.691 1.00 50.50 802 LYS A CA 1
ATOM 6422 C C . LYS A 1 802 ? -23.253 -33.370 -7.520 1.00 50.50 802 LYS A C 1
ATOM 6424 O O . LYS A 1 802 ? -23.952 -34.221 -8.070 1.00 50.50 802 LYS A O 1
ATOM 6429 N N . LEU A 1 803 ? -23.495 -32.061 -7.641 1.00 46.41 803 LEU A N 1
ATOM 6430 C CA . LEU A 1 803 ? -24.487 -31.514 -8.576 1.00 46.41 803 LEU A CA 1
ATOM 6431 C C . LEU A 1 803 ? -24.077 -31.795 -10.027 1.00 46.41 803 LEU A C 1
ATOM 6433 O O . LEU A 1 803 ? -24.906 -32.286 -10.786 1.00 46.41 803 LEU A O 1
ATOM 6437 N N . ALA A 1 804 ? -22.800 -31.601 -10.376 1.00 44.59 804 ALA A N 1
ATOM 6438 C CA . ALA A 1 804 ? -22.276 -31.939 -11.701 1.00 44.59 804 ALA A CA 1
ATOM 6439 C C . ALA A 1 804 ? -22.488 -33.426 -12.052 1.00 44.59 804 ALA A C 1
ATOM 6441 O O . ALA A 1 804 ? -23.018 -33.729 -13.115 1.00 44.59 804 ALA A O 1
ATOM 6442 N N . SER A 1 805 ? -22.230 -34.356 -11.120 1.00 46.19 805 SER A N 1
ATOM 6443 C CA . SER A 1 805 ? -22.479 -35.791 -11.362 1.00 46.19 805 SER A CA 1
ATOM 6444 C C . SER A 1 805 ? -23.957 -36.167 -11.537 1.00 46.19 805 SER A C 1
ATOM 6446 O O . SER A 1 805 ? -24.252 -37.230 -12.074 1.00 46.19 805 SER A O 1
ATOM 6448 N N . CYS A 1 806 ? -24.891 -35.325 -11.076 1.00 42.66 806 CYS A N 1
ATOM 6449 C CA . CYS A 1 806 ? -26.323 -35.508 -11.338 1.00 42.66 806 CYS A CA 1
ATOM 6450 C C . CYS A 1 806 ? -26.751 -34.918 -12.693 1.00 42.66 806 CYS A C 1
ATOM 6452 O O . CYS A 1 806 ? -27.787 -35.317 -13.213 1.00 42.66 806 CYS A O 1
ATOM 6454 N N . MET A 1 807 ? -25.991 -33.958 -13.234 1.00 42.94 807 MET A N 1
ATOM 6455 C CA . MET A 1 807 ? -26.256 -33.304 -14.522 1.00 42.94 807 MET A CA 1
ATOM 6456 C C . MET A 1 807 ? -25.708 -34.097 -15.720 1.00 42.94 807 MET A C 1
ATOM 6458 O O . MET A 1 807 ? -26.192 -33.905 -16.829 1.00 42.94 807 MET A O 1
ATOM 6462 N N . ASP A 1 808 ? -24.757 -35.009 -15.493 1.00 38.25 808 ASP A N 1
ATOM 6463 C CA . ASP A 1 808 ? -24.172 -35.887 -16.522 1.00 38.25 808 ASP A CA 1
ATOM 6464 C C . ASP A 1 808 ? -24.966 -37.194 -16.763 1.00 38.25 808 ASP A C 1
ATOM 6466 O O . ASP A 1 808 ? -24.566 -38.026 -17.578 1.00 38.25 808 ASP A O 1
ATOM 6470 N N . ALA A 1 809 ? -26.097 -37.400 -16.076 1.00 36.94 809 ALA A N 1
ATOM 6471 C CA . ALA A 1 809 ? -26.991 -38.531 -16.328 1.00 36.94 809 ALA A CA 1
ATOM 6472 C C . ALA A 1 809 ? -27.987 -38.191 -17.460 1.00 36.94 809 ALA A C 1
ATOM 6474 O O . ALA A 1 809 ? -29.062 -37.655 -17.211 1.00 36.94 809 ALA A O 1
ATOM 6475 N N . ASP A 1 810 ? -27.574 -38.534 -18.683 1.00 32.09 810 ASP A N 1
ATOM 6476 C CA . ASP A 1 810 ? -28.293 -38.572 -19.968 1.00 32.09 810 ASP A CA 1
ATOM 6477 C C . ASP A 1 810 ? -28.710 -37.239 -20.628 1.00 32.09 810 ASP A C 1
ATOM 6479 O O . ASP A 1 810 ? -29.720 -36.616 -20.312 1.00 32.09 810 ASP A O 1
ATOM 6483 N N . GLN A 1 811 ? -27.969 -36.892 -21.692 1.00 28.95 811 GLN A N 1
ATOM 6484 C CA . GLN A 1 811 ? -28.405 -36.009 -22.787 1.00 28.95 811 GLN A CA 1
ATOM 6485 C C . GLN A 1 811 ? -29.396 -36.684 -23.764 1.00 28.95 811 GLN A C 1
ATOM 6487 O O . GLN A 1 811 ? -29.775 -36.066 -24.754 1.00 28.95 811 GLN A O 1
ATOM 6492 N N . ASP A 1 812 ? -29.856 -37.906 -23.486 1.00 29.33 812 ASP A N 1
ATOM 6493 C CA . ASP A 1 812 ? -30.856 -38.616 -24.290 1.00 29.33 812 ASP A CA 1
ATOM 6494 C C . ASP A 1 812 ? -32.072 -38.996 -23.423 1.00 29.33 812 ASP A C 1
ATOM 6496 O O . ASP A 1 812 ? -32.199 -40.140 -22.991 1.00 29.33 812 ASP A O 1
ATOM 6500 N N . THR A 1 813 ? -32.968 -38.042 -23.122 1.00 28.98 813 THR A N 1
ATOM 6501 C CA . THR A 1 813 ? -34.438 -38.253 -23.003 1.00 28.98 813 THR A CA 1
ATOM 6502 C C . THR A 1 813 ? -35.235 -36.970 -22.791 1.00 28.98 813 THR A C 1
ATOM 6504 O O . THR A 1 813 ? -34.922 -36.195 -21.860 1.00 28.98 813 THR A O 1
#

Radius of gyration: 32.5 Å; chains: 1; bounding box: 98×107×96 Å

Secondary structure (DSSP, 8-state):
-PPPHHHHHHHHHHHHHHHHHHHHHHHHHTT--TTTGGG-PPPS-----------PPPP---------SS----HHHHHHHHHHHHHHHHHHT---SHHHHHHHHHHHHSSPPPTTHHHHHHHHHHTT-S-SS--HHHHHHHGGGGGS-HHHHHHHHHHTTSSGGG-EEEEEEETTEEEEEES--HHHHHHHHHHTTTGGG--SEEEEEE-SSS--B---HHHHHHHHHHHHHT----TT-BSSPPSS-SS---TT--SEETTEE-TTPPP---EE-TTS-THHHHGGGS-TTSTTT-TTS-HHHHHTTTB-TTTT-BS-TTGGG-HHHHHHHHTTTSHHHHS-SS-EEBSS---EEES-B-TT---EE---GGGT-TT-TTTS--GGG---GGGSEEEEEEEE-S-SS-B-TTTGGGSHHHHHHHHT-TTTTTT--EEEEEEETTEEEEEEEEEEE--HHHHHHHEEEEESS--SBSS-SGGGTTT--PPPP--HHHHTTEEEEEEE-SSSS-TTHHHHHHSSSEEEEE-S-B-TTGGG--BTTTBEE--TT-TTHHHHHHHHH-BS-TTTTTTTSS--B---HHHHHHHHHHHHHHHHHHSSHHHHHHHHHHHHHHHHHHT-TTTTTBS--S-SGGGHHHHHHSPPTT-S-TTS-GGGEEEE-SHHHHHHHHHHHHHHHHTTPPPPS-EE---SSS-----S-HHHHHHHHHHHHHS-HHHHHHTT-GGG--PPTT--STTS-SEEEE--S-STTHHHHHHHHHHHHHTT---EEEE--S----------S--TTSHHHHHHHHHSS-S--

Organism: Sclerotinia borealis (strain F-4128) (NCBI:txid1432307)

Sequence (813 aa):
MGLDRGQRRFFLFLVVTGLIILFFNLSMLSGTDMRSNLKKIPIPGLKNKPDSDSSKSSPSHQDQEVVGDTADQHPIAALMKEADEAFRVYDESRSKTFQETVAKYRRKYGRHPPPKFREWYKFARDRNVYNIDDFEQVMDDLRPFWGVDPAIIRSQAAHLHAIEHDGISGIHIRSGKVWMLSNENWRAETMEEMIKPYVKHLPDMDIAMNRLDQPRVAVPWDDMQALLANETASRLMLPEAVAEFTTNMSGLWQNGASLFEDGKTEPLLKDPEWFRAPGQQYMLIAKEACPPESHARDPELQQSTAEATYKSAEGGFITNFNLSSDLCTIGPEVQDKHGFLYASSTVVASKLPLPVFGECKVNINNDILFPANKYYDLEDVRYTYDPKGDVSWDDKVDNMVWRGVSSGGTNTAETWKNMHRQRLALLTNGTVMQDTNVNIMAMDPDNAGAYKPYDQFQPGEFATKYTDVGFTEPYSCVPDCGFYDNVWTYKSAVELTDQFKRKFLIDVDGHSFSGRWHAFLQSKSLGIKSTIFREWHDSRLFAWRHFVPLDNRYDELYSILTYFIGLGDADSKGKDGKPYVQRHDFEGRKLGRQGREWAKKVLRKEDIEIYTFRLLIEYARIIDDNRDRIGYSGDGSELDKYDSQNPISGQHGWGYSAKNICIMRGSGGAGIVLTALLYLRRHELDLPGSSLSVATAKLKYNILNPEILSSAAYQYTQTGPDLRSRLLSPARNDLPKGYTFAGLPKMIVDHGDTEVFAYGIRRFLEAVKNYGVQLEVIKAQGKLDCYSFDAEDGIASGIYGKLASCMDADQDT